Protein AF-0000000069713353 (afdb_homodimer)

Organism: Shewanella oneidensis (strain ATCC 700550 / JCM 31522 / CIP 106686 / LMG 19005 / NCIMB 14063 / MR-1) (NCBI:txid211586)

Sequence (944 aa):
MNNKVLMHQNKLRTLKLSVIAISIALLSGCGALMRSDFEPPALQVPEQWQHTAVNSQVSLDPWWQKFNQPELNQLISQVLSSNNDLTIATLTLQKARLQAGLARDELYPQLSSNNAASVNKPLEGGSSSKAYKANLSVSYEVDLWGKVSANIDQAQWTALASVEDRESTAHSLVATTASLYWQIGYLHQRIELSNKSIEYSRQTLALTERQYASGAVTELNVLESLRSLAGQEAAHSQLLQQLVEAENALAILLNRAPGQVAVEIKQLPDSAVPEIGVGIPADLIGRRPDVKAALYQLRSALASKNATYASYFPSLSLTGSVGESTSELKELLRNPVGSLGAGLMLPFLQWNQMQINNDLADIDYQTAIVNYRKTLYSAFEDVDNAISAKQQYAYQGEKLEQQFSAAAQAEAIYESQYRHGAIGIQNWIDAQENRRSAEAALLENRYNQLTAQATLYQALGGSDIAPLLADNMNNKVLMHQNKLRTLKLSVIAISIALLSGCGALMRSDFEPPALQVPEQWQHTAVNSQVSLDPWWQKFNQPELNQLISQVLSSNNDLTIATLTLQKARLQAGLARDELYPQLSSNNAASVNKPLEGGSSSKAYKANLSVSYEVDLWGKVSANIDQAQWTALASVEDRESTAHSLVATTASLYWQIGYLHQRIELSNKSIEYSRQTLALTERQYASGAVTELNVLESLRSLAGQEAAHSQLLQQLVEAENALAILLNRAPGQVAVEIKQLPDSAVPEIGVGIPADLIGRRPDVKAALYQLRSALASKNATYASYFPSLSLTGSVGESTSELKELLRNPVGSLGAGLMLPFLQWNQMQINNDLADIDYQTAIVNYRKTLYSAFEDVDNAISAKQQYAYQGEKLEQQFSAAAQAEAIYESQYRHGAIGIQNWIDAQENRRSAEAALLENRYNQLTAQATLYQALGGSDIAPLLADN

Nearest PDB structures (foldseek):
  5iuy-assembly1_A  TM=9.182E-01  e=2.266E-26  Pseudomonas aeruginosa PAO1
  5azs-assembly1_C  TM=8.635E-01  e=2.393E-25  Pseudomonas aeruginosa PAO1
  4mt4-assembly1_C  TM=9.139E-01  e=6.151E-24  Campylobacter jejuni
  1yc9-assembly1_A-3  TM=9.192E-01  e=1.170E-21  Vibrio cholerae
  1ek9-assembly1_A  TM=8.855E-01  e=1.606E-16  Escherichia coli

InterPro domains:
  IPR003423 Outer membrane efflux protein [PF02321] (75-255)
  IPR003423 Outer membrane efflux protein [PF02321] (283-462)
  IPR010131 Multidrug resistance outer membrane protein MdtP/Nodulation protein T-like [PTHR30203] (15-462)
  IPR010131 Multidrug resistance outer membrane protein MdtP/Nodulation protein T-like [TIGR01845] (22-462)

Secondary structure (DSSP, 8-state):
-HHHHHHHHHHHHHHHHHHHHHHHHHHHHHHHHTSPPP-PPP----GGGTS----TT---SSGGGGG--HHHHHHHHHHHHH-HHHHHHHHHHHHHHHHHHHHHHTTS-EEEEEEEEEEE--TTS---EEEEEEEEEEEEEE-SSSHHHHHHHHHHHHHHHHHHHHHHHHHHHHHHHHHHHHHHHHHHHHHHHHHHHHHHHHHHHHHHHHHHHTTSS-HHHHHHHHHHHHHHHHHHHHHHHHHHHHHHHHHHHTT--TT-------S---SPPPP-----GGGHHHH-HHHHHHHHHHHHHHHHHHHHHHTTS-EEEEEEEEEEEES-GGGTTTS-EEEEEEEEE-GGGSHHHHHHHHHHHHHHHHHHHHHHHHHHHHHHHHHHHHHHHHHHHHHHHHHHHHHHHHHHHHHHHHHHHHHTTSS-HHHHHHHHHHHHHHHHHHHHHHHHHHHHHHHHHHHH--S--SPPP---/-HHHHHHHHHHHHHHHHHHHHHHHHHHHTHHHHTSPPP-PPP----HHHHS----TT---SSGGGGG--HHHHHHHHHHHHH-HHHHHHHHHHHHHHHHHHHHHHTTS-EEEEEEEEEEEEETTS---EEEEEEEEEEEEEE-SSSHHHHHHHHHHHHHHHHHHHHHHHHHHHHHHHHHHHHHHHHHHHHHHHHHHHHHHHHHHHHHHHHHHHTTSS-HHHHHHHHHHHHHHHHHHHHHHHHHHHHHHHHHHHTT--TT-------S---SPPPP-----GGGHHHH-HHHHHHHHHHHHHHHHHHHHHHTTS-EEEEEEEEEEEES-GGGTTTS-EEEEEEEEE-GGGSHHHHHHHHHHHHHHHHHHHHHHHHHHHHHHHHHHHHHHHHHHHHHHHHHHHHHHHHHHHHHHHHHHHHHTTSS-HHHHHHHHHHHHHHHHHHHHHHHHHHHHHHHHHHHH--S--SPPP---

pLDDT: mean 88.84, std 13.4, range [37.06, 98.69]

Solvent-accessible surface area (backbone atoms only — not comparable to full-atom values): 47772 Å² total; per-residue (Å²): 120,67,66,62,54,55,51,51,53,51,50,51,52,51,46,50,52,46,46,50,50,46,51,49,51,56,40,38,57,47,9,68,69,59,54,76,80,88,70,83,76,93,72,81,69,52,67,78,30,63,66,30,63,46,58,79,70,71,63,48,76,68,60,74,63,75,70,72,41,69,67,59,54,52,48,42,53,48,29,69,73,44,20,58,68,54,49,52,34,49,52,50,28,51,50,33,48,51,51,23,49,55,40,51,52,60,79,46,68,44,78,48,74,54,73,49,78,48,77,47,65,53,86,91,60,70,75,68,47,48,42,34,35,44,36,42,34,38,39,32,63,58,58,40,48,27,27,56,58,20,45,25,48,18,31,45,27,45,22,52,16,31,52,23,46,30,35,35,47,36,47,52,48,47,35,52,47,53,40,49,54,46,47,43,6,44,41,41,38,49,47,51,53,46,50,54,51,48,54,53,34,49,51,51,30,52,50,35,45,52,34,34,74,70,64,74,47,57,68,64,48,35,51,53,32,48,52,52,38,52,54,50,53,57,54,46,52,54,50,54,51,51,42,53,53,47,50,35,51,50,12,48,47,47,60,42,59,72,87,72,62,84,80,84,61,52,49,64,79,87,66,77,78,78,84,70,83,76,36,35,61,60,56,34,61,82,23,21,31,59,41,39,17,33,49,26,43,32,52,16,31,48,23,46,31,37,18,55,57,31,60,38,43,71,43,42,34,39,36,37,34,42,29,33,76,34,66,44,74,89,55,58,72,71,66,29,32,35,35,43,34,39,36,42,36,43,51,48,59,35,47,70,62,50,53,46,52,44,50,46,33,48,48,52,30,53,48,31,50,49,54,31,50,52,46,46,37,51,43,46,34,45,36,54,46,26,53,44,43,45,53,35,39,55,54,26,46,57,25,30,51,50,18,24,53,25,26,46,54,35,30,55,52,38,48,53,35,36,77,70,66,72,46,61,62,65,60,36,52,52,30,50,50,50,24,51,53,29,48,51,51,39,52,50,38,53,50,49,44,54,39,31,49,38,48,32,49,51,44,51,36,53,72,88,70,52,70,82,76,79,82,123,118,68,67,61,52,54,51,52,52,49,49,49,53,50,48,51,51,46,48,51,50,47,51,50,51,59,41,42,60,50,10,67,70,60,54,77,80,89,69,81,76,90,72,92,66,57,66,80,33,64,67,32,65,41,60,80,71,70,66,50,74,68,59,73,63,75,71,72,42,69,68,59,52,52,50,46,54,48,29,68,72,44,19,58,68,54,50,48,33,48,49,50,27,53,44,32,47,45,50,22,50,54,40,50,52,60,78,46,68,45,46,44,42,53,30,37,40,35,38,38,33,43,71,86,60,72,75,67,47,50,42,35,37,44,36,42,34,37,39,32,64,58,56,41,50,26,27,56,58,20,46,25,48,18,32,45,26,44,21,53,16,32,51,22,46,32,36,36,47,38,44,51,48,46,35,50,48,53,40,50,52,45,47,44,6,44,42,42,38,50,49,50,54,45,50,52,50,49,54,52,35,50,51,51,31,52,50,34,47,52,35,34,75,72,63,74,47,56,69,56,49,34,27,52,32,47,21,53,41,23,49,48,56,28,54,45,37,55,48,53,43,51,43,53,46,48,51,29,54,51,12,49,47,48,60,36,34,57,88,71,61,85,78,82,61,53,49,64,78,85,67,78,76,78,85,68,83,79,37,28,62,63,56,32,62,82,22,21,30,61,40,42,17,34,50,26,43,30,52,15,31,48,22,46,30,38,16,54,56,31,60,36,42,72,43,44,34,42,37,38,36,44,28,32,74,35,66,45,72,88,53,58,72,72,71,56,46,78,46,78,48,76,46,81,45,64,51,45,77,45,47,70,61,49,53,53,51,44,49,50,31,47,50,50,30,52,50,31,50,52,50,30,50,52,46,46,53,49,44,51,48,45,35,51,52,24,51,52,46,42,54,50,40,53,54,46,46,57,53,31,48,53,48,24,52,52,27,47,55,51,26,54,52,38,46,54,34,34,76,69,66,73,47,60,62,65,59,33,54,50,28,50,51,49,23,52,52,30,47,51,50,37,54,50,39,53,51,48,42,54,40,30,49,37,49,31,49,50,42,50,36,54,74,88,70,54,70,81,76,79,81,124

Foldseek 3Di:
DVVVVVVVVVVVVVVVVVVVVVVLVVLQVQQVVLADDDDADDADDDPVQVPQPQPPPVVCVVVVCVLVDVLLVVLLVLLLVAFPVLVVLVVVLVVLVVVLVVLVCLQDKDKDKDWDKDWDDDPVDDDIFIKTKTKIKIKHWDCRNCLSVLSSLLSVLLSVLSVLVSLLVSLVLSLVSLLLLQVLQLLLVLLVLLVVLLVVLVVQLVVVVVCVVVVNDDCVSNVVSVVLNVVSVVVSVVSVVVNQVSQQVSCNSSVHHRPPDDDDRNHHDPDDDDDRPCRHQPCLCVFRSNLVSLVSNLSSLSSVLSSLLSVQAKIKMKMKMKADMDRDPVCGPVDIDIDIDMDIDHNCVVVVVSVVSSVVSVVSSVVSSVVSNVVSVVLNVLQVVLVVQLVVLVVVLVVLVVQLVVLVVLLVVVVVCVVVVNDDSVSNSVSSVSNSVSVSVNSVSSSSNSSSSSSNDSSSGHDRDNDDDDDD/DVVVVVVVVVVVVVVVVVVVVVVLVVLQVQQVVLADDDDADDDDDDPVQVPQPQPPPVPCVVVVCVLVDVLLVVLLVLLLVAFPVLVVLVVVLVVLVVVLVVLVCLQDKDKDKDWDKDWDDDPVDDDIFIKTKIKIKIKHWRCRNCLSVLSSLLSVLLSVLSVLVSLLVSLVLSLVSLLLLQVLQLLLVLLVLLVVLLVVLVVQLVVVVVCVVVVNDHCVSNVVSVVLNVVSVVVSVVSVVVNQVSQQVSQNSSVHGRPPDDDDRNHHDPDDDDDRPPGHLPCLCVFRSNLVSLVSNLSSLSSVLSSLLSVQAKIKMKMKMKADMDRDPVCGPVDIDIDIDMDIDHNCVVVVVSVVSSVVSVVSSVVSSVVSNVVSVVLVVLLVVLVVQLVVLVVVLVVLVVQLVVLVVLLVVVVVCVVVVNDDSVSNSVSSVSNSVSVSVNSVSSSSNSSSSSSNDSSSGHDRDNDDDDPD

Structure (mmCIF, N/CA/C/O backbone):
data_AF-0000000069713353-model_v1
#
loop_
_entity.id
_entity.type
_entity.pdbx_description
1 polymer 'ABC-type macrolide export system secretin component MacC'
#
loop_
_atom_site.group_PDB
_atom_site.id
_atom_site.type_symbol
_atom_site.label_atom_id
_atom_site.label_alt_id
_atom_site.label_comp_id
_atom_site.label_asym_id
_atom_site.label_entity_id
_atom_site.label_seq_id
_atom_site.pdbx_PDB_ins_code
_atom_site.Cartn_x
_atom_site.Cartn_y
_atom_site.Cartn_z
_atom_site.occupancy
_atom_site.B_iso_or_equiv
_atom_site.auth_seq_id
_atom_site.auth_comp_id
_atom_site.auth_asym_id
_atom_site.auth_atom_id
_atom_site.pdbx_PDB_model_num
ATOM 1 N N . MET A 1 1 ? -44.5 64.188 31.109 1 37.06 1 MET A N 1
ATOM 2 C CA . MET A 1 1 ? -43.75 64.312 29.875 1 37.06 1 MET A CA 1
ATOM 3 C C . MET A 1 1 ? -42.469 63.469 29.922 1 37.06 1 MET A C 1
ATOM 5 O O . MET A 1 1 ? -41.75 63.344 28.922 1 37.06 1 MET A O 1
ATOM 9 N N . ASN A 1 2 ? -42.094 63.125 31.172 1 50.06 2 ASN A N 1
ATOM 10 C CA . ASN A 1 2 ? -40.844 62.438 31.422 1 50.06 2 ASN A CA 1
ATOM 11 C C . ASN A 1 2 ? -40.938 60.938 31.062 1 50.06 2 ASN A C 1
ATOM 13 O O . ASN A 1 2 ? -39.938 60.281 30.812 1 50.06 2 ASN A O 1
ATOM 17 N N . ASN A 1 3 ? -42.188 60.406 31.141 1 52.91 3 ASN A N 1
ATOM 18 C CA . ASN A 1 3 ? -42.344 58.969 30.891 1 52.91 3 ASN A CA 1
ATOM 19 C C . ASN A 1 3 ? -42.188 58.656 29.406 1 52.91 3 ASN A C 1
ATOM 21 O O . ASN A 1 3 ? -41.938 57.5 29.047 1 52.91 3 ASN A O 1
ATOM 25 N N . LYS A 1 4 ? -42.625 59.625 28.562 1 57.72 4 LYS A N 1
ATOM 26 C CA . LYS A 1 4 ? -42.562 59.375 27.125 1 57.72 4 LYS A CA 1
ATOM 27 C C . LYS A 1 4 ? -41.125 59.406 26.625 1 57.72 4 LYS A C 1
ATOM 29 O O . LYS A 1 4 ? -40.781 58.719 25.656 1 57.72 4 LYS A O 1
ATOM 34 N N . VAL A 1 5 ? -40.188 60.125 27.328 1 56.19 5 VAL A N 1
ATOM 35 C CA . VAL A 1 5 ? -38.781 60.188 26.891 1 56.19 5 VAL A CA 1
ATOM 36 C C . VAL A 1 5 ? -38.062 58.906 27.25 1 56.19 5 VAL A C 1
ATOM 38 O O . VAL A 1 5 ? -37.281 58.375 26.469 1 56.19 5 VAL A O 1
ATOM 41 N N . LEU A 1 6 ? -38.469 58.281 28.422 1 57.31 6 LEU A N 1
ATOM 42 C CA . LEU A 1 6 ? -37.844 57.031 28.844 1 57.31 6 LEU A CA 1
ATOM 43 C C . LEU A 1 6 ? -38.25 55.875 27.938 1 57.31 6 LEU A C 1
ATOM 45 O O . LEU A 1 6 ? -37.469 55 27.625 1 57.31 6 LEU A O 1
ATOM 49 N N . MET A 1 7 ? -39.5 56 27.469 1 57.09 7 MET A N 1
ATOM 50 C CA . MET A 1 7 ? -40 54.938 26.609 1 57.09 7 MET A CA 1
ATOM 51 C C . MET A 1 7 ? -39.344 54.969 25.25 1 57.09 7 MET A C 1
ATOM 53 O O . MET A 1 7 ? -39.062 53.938 24.641 1 57.09 7 MET A O 1
ATOM 57 N N . HIS A 1 8 ? -39.094 56.188 24.766 1 58.06 8 HIS A N 1
ATOM 58 C CA . HIS A 1 8 ? -38.469 56.344 23.453 1 58.06 8 HIS A CA 1
ATOM 59 C C . HIS A 1 8 ? -37 55.906 23.484 1 58.06 8 HIS A C 1
ATOM 61 O O . HIS A 1 8 ? -36.531 55.281 22.547 1 58.06 8 HIS A O 1
ATOM 67 N N . GLN A 1 9 ? -36.312 56.156 24.562 1 58.19 9 GLN A N 1
ATOM 68 C CA . GLN A 1 9 ? -34.906 55.75 24.703 1 58.19 9 GLN A CA 1
ATOM 69 C C . GLN A 1 9 ? -34.781 54.25 24.828 1 58.19 9 GLN A C 1
ATOM 71 O O . GLN A 1 9 ? -33.875 53.625 24.297 1 58.19 9 GLN A O 1
ATOM 76 N N . ASN A 1 10 ? -35.75 53.656 25.516 1 57.88 10 ASN A N 1
ATOM 77 C CA . ASN A 1 10 ? -35.75 52.188 25.641 1 57.88 10 ASN A CA 1
ATOM 78 C C . ASN A 1 10 ? -36.031 51.531 24.297 1 57.88 10 ASN A C 1
ATOM 80 O O . ASN A 1 10 ? -35.438 50.469 24 1 57.88 10 ASN A O 1
ATOM 84 N N . LYS A 1 11 ? -36.875 52.094 23.516 1 62.47 11 LYS A N 1
ATOM 85 C CA . LYS A 1 11 ? -37.219 51.562 22.188 1 62.47 11 LYS A CA 1
ATOM 86 C C . LYS A 1 11 ? -36.031 51.688 21.234 1 62.47 11 LYS A C 1
ATOM 88 O O . LYS A 1 11 ? -35.781 50.781 20.453 1 62.47 11 LYS A O 1
ATOM 93 N N . LEU A 1 12 ? -35.312 52.719 21.328 1 58.91 12 LEU A N 1
ATOM 94 C CA . LEU A 1 12 ? -34.125 52.906 20.484 1 58.91 12 LEU A CA 1
ATOM 95 C C . LEU A 1 12 ? -33 51.938 20.891 1 58.91 12 LEU A C 1
ATOM 97 O O . LEU A 1 12 ? -32.312 51.406 20.031 1 58.91 12 LEU A O 1
ATOM 101 N N . ARG A 1 13 ? -32.875 51.719 22.188 1 62.03 13 ARG A N 1
ATOM 102 C CA . ARG A 1 13 ? -31.875 50.75 22.688 1 62.03 13 ARG A CA 1
ATOM 103 C C . ARG A 1 13 ? -32.219 49.344 22.266 1 62.03 13 ARG A C 1
ATOM 105 O O . ARG A 1 13 ? -31.328 48.562 21.875 1 62.03 13 ARG A O 1
ATOM 112 N N . THR A 1 14 ? -33.469 49.094 22.391 1 64.5 14 THR A N 1
ATOM 113 C CA . THR A 1 14 ? -33.906 47.781 21.953 1 64.5 14 THR A CA 1
ATOM 114 C C . THR A 1 14 ? -33.781 47.625 20.438 1 64.5 14 THR A C 1
ATOM 116 O O . THR A 1 14 ? -33.406 46.531 19.953 1 64.5 14 THR A O 1
ATOM 119 N N . LEU A 1 15 ? -33.969 48.656 19.75 1 61.69 15 LEU A N 1
ATOM 120 C CA . LEU A 1 15 ? -33.812 48.625 18.297 1 61.69 15 LEU A CA 1
ATOM 121 C C . LEU A 1 15 ? -32.344 48.438 17.906 1 61.69 15 LEU A C 1
ATOM 123 O O . LEU A 1 15 ? -32.031 47.688 17 1 61.69 15 LEU A O 1
ATOM 127 N N . LYS A 1 16 ? -31.484 49.094 18.578 1 61.59 16 LYS A N 1
ATOM 128 C CA . LYS A 1 16 ? -30.047 48.969 18.297 1 61.59 16 LYS A CA 1
ATOM 129 C C . LYS A 1 16 ? -29.547 47.562 18.625 1 61.59 16 LYS A C 1
ATOM 131 O O . LYS A 1 16 ? -28.766 47 17.859 1 61.59 16 LYS A O 1
ATOM 136 N N . LEU A 1 17 ? -30.031 47.094 19.734 1 61.72 17 LEU A N 1
ATOM 137 C CA . LEU A 1 17 ? -29.656 45.719 20.062 1 61.72 17 LEU A CA 1
ATOM 138 C C . LEU A 1 17 ? -30.234 44.75 19.047 1 61.72 17 LEU A C 1
ATOM 140 O O . LEU A 1 17 ? -29.578 43.781 18.672 1 61.72 17 LEU A O 1
ATOM 144 N N . SER A 1 18 ? -31.391 45.062 18.625 1 62.88 18 SER A N 1
ATOM 145 C CA . SER A 1 18 ? -32.031 44.25 17.609 1 62.88 18 SER A CA 1
ATOM 146 C C . SER A 1 18 ? -31.266 44.344 16.281 1 62.88 18 SER A C 1
ATOM 148 O O . SER A 1 18 ? -31.109 43.344 15.57 1 62.88 18 SER A O 1
ATOM 150 N N . VAL A 1 19 ? -30.766 45.469 15.953 1 60.88 19 VAL A N 1
ATOM 151 C CA . VAL A 1 19 ? -30.031 45.656 14.711 1 60.88 19 VAL A CA 1
ATOM 152 C C . VAL A 1 19 ? -28.703 44.906 14.797 1 60.88 19 VAL A C 1
ATOM 154 O O . VAL A 1 19 ? -28.266 44.281 13.828 1 60.88 19 VAL A O 1
ATOM 157 N N . ILE A 1 20 ? -28.078 45.031 15.914 1 58.59 20 ILE A N 1
ATOM 158 C CA . ILE A 1 20 ? -26.828 44.312 16.109 1 58.59 20 ILE A CA 1
ATOM 159 C C . ILE A 1 20 ? -27.078 42.812 16.031 1 58.59 20 ILE A C 1
ATOM 161 O O . ILE A 1 20 ? -26.344 42.094 15.375 1 58.59 20 ILE A O 1
ATOM 165 N N . ALA A 1 21 ? -28.109 42.469 16.703 1 59.22 21 ALA A N 1
ATOM 166 C CA . ALA A 1 21 ? -28.484 41.062 16.672 1 59.22 21 ALA A CA 1
ATOM 167 C C . ALA A 1 21 ? -28.828 40.625 15.25 1 59.22 21 ALA A C 1
ATOM 169 O O . ALA A 1 21 ? -28.438 39.562 14.805 1 59.22 21 ALA A O 1
ATOM 170 N N . ILE A 1 22 ? -29.562 41.438 14.547 1 60.12 22 ILE A N 1
ATOM 171 C CA . ILE A 1 22 ? -29.938 41.125 13.172 1 60.12 22 ILE A CA 1
ATOM 172 C C . ILE A 1 22 ? -28.703 41.156 12.281 1 60.12 22 ILE A C 1
ATOM 174 O O . ILE A 1 22 ? -28.547 40.312 11.391 1 60.12 22 ILE A O 1
ATOM 178 N N . SER A 1 23 ? -27.859 42.094 12.5 1 57.59 23 SER A N 1
ATOM 179 C CA . SER A 1 23 ? -26.625 42.156 11.711 1 57.59 23 SER A CA 1
ATOM 180 C C . SER A 1 23 ? -25.75 40.938 11.945 1 57.59 23 SER A C 1
ATOM 182 O O . SER A 1 23 ? -25.172 40.406 11.008 1 57.59 23 SER A O 1
ATOM 184 N N . ILE A 1 24 ? -25.734 40.594 13.156 1 57 24 ILE A N 1
ATOM 185 C CA . ILE A 1 24 ? -25 39.375 13.477 1 57 24 ILE A CA 1
ATOM 186 C C . ILE A 1 24 ? -25.703 38.188 12.844 1 57 24 ILE A C 1
ATOM 188 O O . ILE A 1 24 ? -25.047 37.312 12.281 1 57 24 ILE A O 1
ATOM 192 N N . ALA A 1 25 ? -26.938 38.156 13.008 1 57.41 25 ALA A N 1
ATOM 193 C CA . ALA A 1 25 ? -27.719 37.094 12.406 1 57.41 25 ALA A CA 1
ATOM 194 C C . ALA A 1 25 ? -27.578 37.062 10.891 1 57.41 25 ALA A C 1
ATOM 196 O O . ALA A 1 25 ? -27.5 36 10.266 1 57.41 25 ALA A O 1
ATOM 197 N N . LEU A 1 26 ? -27.578 38.188 10.273 1 56 26 LEU A N 1
ATOM 198 C CA . LEU A 1 26 ? -27.406 38.281 8.828 1 56 26 LEU A CA 1
ATOM 199 C C . LEU A 1 26 ? -26.016 37.844 8.414 1 56 26 LEU A C 1
ATOM 201 O O . LEU A 1 26 ? -25.828 37.25 7.344 1 56 26 LEU A O 1
ATOM 205 N N . LEU A 1 27 ? -25.125 38.094 9.242 1 54.12 27 LEU A N 1
ATOM 206 C CA . LEU A 1 27 ? -23.75 37.656 8.953 1 54.12 27 LEU A CA 1
ATOM 207 C C . LEU A 1 27 ? -23.594 36.156 9.156 1 54.12 27 LEU A C 1
ATOM 209 O O . LEU A 1 27 ? -22.766 35.531 8.5 1 54.12 27 LEU A O 1
ATOM 213 N N . SER A 1 28 ? -24.297 35.719 10.117 1 53.94 28 SER A N 1
ATOM 214 C CA . SER A 1 28 ? -24.234 34.281 10.336 1 53.94 28 SER A CA 1
ATOM 215 C C . SER A 1 28 ? -24.734 33.5 9.117 1 53.94 28 SER A C 1
ATOM 217 O O . SER A 1 28 ? -24.328 32.375 8.883 1 53.94 28 SER A O 1
ATOM 219 N N . GLY A 1 29 ? -25.703 34.031 8.422 1 54.53 29 GLY A N 1
ATOM 220 C CA . GLY A 1 29 ? -26.172 33.406 7.199 1 54.53 29 GLY A CA 1
ATOM 221 C C . GLY A 1 29 ? -25.109 33.312 6.125 1 54.53 29 GLY A C 1
ATOM 222 O O . GLY A 1 29 ? -25.219 32.531 5.195 1 54.53 29 GLY A O 1
ATOM 223 N N . CYS A 1 30 ? -24.141 34.062 6.168 1 54.41 30 CYS A N 1
ATOM 224 C CA . CYS A 1 30 ? -23.094 34.125 5.148 1 54.41 30 CYS A CA 1
ATOM 225 C C . CYS A 1 30 ? -22.188 32.906 5.23 1 54.41 30 CYS A C 1
ATOM 227 O O . CYS A 1 30 ? -21.641 32.438 4.215 1 54.41 30 CYS A O 1
ATOM 229 N N . GLY A 1 31 ? -22.094 32.406 6.43 1 56.69 31 GLY A N 1
ATOM 230 C CA . GLY A 1 31 ? -21.219 31.25 6.586 1 56.69 31 GLY A CA 1
ATOM 231 C C . GLY A 1 31 ? -21.656 30.047 5.77 1 56.69 31 GLY A C 1
ATOM 232 O O . GLY A 1 31 ? -20.812 29.297 5.262 1 56.69 31 GLY A O 1
ATOM 233 N N . ALA A 1 32 ? -22.953 29.875 5.688 1 58.19 32 ALA A N 1
ATOM 234 C CA . ALA A 1 32 ? -23.453 28.75 4.914 1 58.19 32 ALA A CA 1
ATOM 235 C C . ALA A 1 32 ? -23.141 28.906 3.432 1 58.19 32 ALA A C 1
ATOM 237 O O . ALA A 1 32 ? -22.984 27.922 2.715 1 58.19 32 ALA A O 1
ATOM 238 N N . LEU A 1 33 ? -22.891 30.141 3.059 1 58.81 33 LEU A N 1
ATOM 239 C CA . LEU A 1 33 ? -22.641 30.422 1.646 1 58.81 33 LEU A CA 1
ATOM 240 C C . LEU A 1 33 ? -21.188 30.172 1.281 1 58.81 33 LEU A C 1
ATOM 242 O O . LEU A 1 33 ? -20.844 30.062 0.101 1 58.81 33 LEU A O 1
ATOM 246 N N . MET A 1 34 ? -20.375 30 2.352 1 68.25 34 MET A N 1
ATOM 247 C CA . MET A 1 34 ? -18.953 29.859 2.051 1 68.25 34 MET A CA 1
ATOM 248 C C . MET A 1 34 ? -18.547 28.391 1.949 1 68.25 34 MET A C 1
ATOM 250 O O . MET A 1 34 ? -17.391 28.078 1.681 1 68.25 34 MET A O 1
ATOM 254 N N . ARG A 1 35 ? -19.5 27.547 2.111 1 74.75 35 ARG A N 1
ATOM 255 C CA . ARG A 1 35 ? -19.203 26.109 2.008 1 74.75 35 ARG A CA 1
ATOM 256 C C . ARG A 1 35 ? -19.422 25.609 0.585 1 74.75 35 ARG A C 1
ATOM 258 O O . ARG A 1 35 ? -20.406 25.984 -0.062 1 74.75 35 ARG A O 1
ATOM 265 N N . SER A 1 36 ? -18.391 24.938 0.126 1 81.31 36 SER A N 1
ATOM 266 C CA . SER A 1 36 ? -18.469 24.375 -1.219 1 81.31 36 SER A CA 1
ATOM 267 C C . SER A 1 36 ? -19.328 23.109 -1.235 1 81.31 36 SER A C 1
ATOM 269 O O . SER A 1 36 ? -19.281 22.312 -0.296 1 81.31 36 SER A O 1
ATOM 271 N N . ASP A 1 37 ? -20.172 23.031 -2.23 1 82.44 37 ASP A N 1
ATOM 272 C CA . ASP A 1 37 ? -20.922 21.797 -2.445 1 82.44 37 ASP A CA 1
ATOM 273 C C . ASP A 1 37 ? -20.016 20.688 -2.973 1 82.44 37 ASP A C 1
ATOM 275 O O . ASP A 1 37 ? -19.125 20.938 -3.787 1 82.44 37 ASP A O 1
ATOM 279 N N . PHE A 1 38 ? -20.25 19.609 -2.4 1 87.94 38 PHE A N 1
ATOM 280 C CA . PHE A 1 38 ? -19.453 18.484 -2.842 1 87.94 38 PHE A CA 1
ATOM 281 C C . PHE A 1 38 ? -19.953 17.938 -4.176 1 87.94 38 PHE A C 1
ATOM 283 O O . PHE A 1 38 ? -21.156 17.672 -4.324 1 87.94 38 PHE A O 1
ATOM 290 N N . GLU A 1 39 ? -19.047 17.844 -5.199 1 83.38 39 GLU A N 1
ATOM 291 C CA . GLU A 1 39 ? -19.297 17.172 -6.465 1 83.38 39 GLU A CA 1
ATOM 292 C C . GLU A 1 39 ? -18.359 15.969 -6.641 1 83.38 39 GLU A C 1
ATOM 294 O O . GLU A 1 39 ? -17.141 16.125 -6.578 1 83.38 39 GLU A O 1
ATOM 299 N N . PRO A 1 40 ? -19 14.82 -6.84 1 79.38 40 PRO A N 1
ATOM 300 C CA . PRO A 1 40 ? -18.109 13.672 -7.047 1 79.38 40 PRO A CA 1
ATOM 301 C C . PRO A 1 40 ? -17.234 13.82 -8.281 1 79.38 40 PRO A C 1
ATOM 303 O O . PRO A 1 40 ? -17.672 14.367 -9.297 1 79.38 40 PRO A O 1
ATOM 306 N N . PRO A 1 41 ? -16.016 13.461 -8.125 1 82.06 41 PRO A N 1
ATOM 307 C CA . PRO A 1 41 ? -15.109 13.594 -9.273 1 82.06 41 PRO A CA 1
ATOM 308 C C . PRO A 1 41 ? -15.562 12.766 -10.477 1 82.06 41 PRO A C 1
ATOM 310 O O . PRO A 1 41 ? -16.203 11.727 -10.312 1 82.06 41 PRO A O 1
ATOM 313 N N . ALA A 1 42 ? -15.297 13.289 -11.695 1 74.69 42 ALA A N 1
ATOM 314 C CA . ALA A 1 42 ? -15.633 12.594 -12.938 1 74.69 42 ALA A CA 1
ATOM 315 C C . ALA A 1 42 ? -14.82 11.312 -13.086 1 74.69 42 ALA A C 1
ATOM 317 O O . ALA A 1 42 ? -13.602 11.32 -12.922 1 74.69 42 ALA A O 1
ATOM 318 N N . LEU A 1 43 ? -15.57 10.188 -13.172 1 73.56 43 LEU A N 1
ATOM 319 C CA . LEU A 1 43 ? -14.914 8.891 -13.336 1 73.56 43 LEU A CA 1
ATOM 320 C C . LEU A 1 43 ? -15.195 8.312 -14.719 1 73.56 43 LEU A C 1
ATOM 322 O O . LEU A 1 43 ? -16.297 8.484 -15.258 1 73.56 43 LEU A O 1
ATOM 326 N N . GLN A 1 44 ? -14.172 7.902 -15.398 1 71.69 44 GLN A N 1
ATOM 327 C CA . GLN A 1 44 ? -14.359 7.156 -16.641 1 71.69 44 GLN A CA 1
ATOM 328 C C . GLN A 1 44 ? -14.617 5.68 -16.344 1 71.69 44 GLN A C 1
ATOM 330 O O . GLN A 1 44 ? -13.688 4.914 -16.094 1 71.69 44 GLN A O 1
ATOM 335 N N . VAL A 1 45 ? -15.883 5.363 -16.234 1 69.62 45 VAL A N 1
ATOM 336 C CA . VAL A 1 45 ? -16.266 3.971 -16.016 1 69.62 45 VAL A CA 1
ATOM 337 C C . VAL A 1 45 ? -16.672 3.33 -17.344 1 69.62 45 VAL A C 1
ATOM 339 O O . VAL A 1 45 ? -17.469 3.891 -18.094 1 69.62 45 VAL A O 1
ATOM 342 N N . PRO A 1 46 ? -15.945 2.287 -17.656 1 67.25 46 PRO A N 1
ATOM 343 C CA . PRO A 1 46 ? -16.328 1.626 -18.906 1 67.25 46 PRO A CA 1
ATOM 344 C C . PRO A 1 46 ? -17.812 1.28 -18.953 1 67.25 46 PRO A C 1
ATOM 346 O O . PRO A 1 46 ? -18.422 0.995 -17.922 1 67.25 46 PRO A O 1
ATOM 349 N N . GLU A 1 47 ? -18.344 1.323 -20.234 1 62.56 47 GLU A N 1
ATOM 350 C CA . GLU A 1 47 ? -19.766 1.099 -20.484 1 62.56 47 GLU A CA 1
ATOM 351 C C . GLU A 1 47 ? -20.203 -0.277 -19.984 1 62.56 47 GLU A C 1
ATOM 353 O O . GLU A 1 47 ? -21.297 -0.433 -19.453 1 62.56 47 GLU A O 1
ATOM 358 N N . GLN A 1 48 ? -19.266 -1.192 -20.219 1 62.91 48 GLN A N 1
ATOM 359 C CA . GLN A 1 48 ? -19.594 -2.557 -19.828 1 62.91 48 GLN A CA 1
ATOM 360 C C . GLN A 1 48 ? -19.875 -2.646 -18.328 1 62.91 48 GLN A C 1
ATOM 362 O O . GLN A 1 48 ? -20.578 -3.553 -17.875 1 62.91 48 GLN A O 1
ATOM 367 N N . TRP A 1 49 ? -19.406 -1.702 -17.656 1 63.34 49 TRP A N 1
ATOM 368 C CA . TRP A 1 49 ? -19.578 -1.724 -16.203 1 63.34 49 TRP A CA 1
ATOM 369 C C . TRP A 1 49 ? -20.75 -0.846 -15.789 1 63.34 49 TRP A C 1
ATOM 371 O O . TRP A 1 49 ? -21.141 -0.826 -14.617 1 63.34 49 TRP A O 1
ATOM 381 N N . GLN A 1 50 ? -21.234 0.106 -16.688 1 56.53 50 GLN A N 1
ATOM 382 C CA . GLN A 1 50 ? -22.281 1.057 -16.375 1 56.53 50 GLN A CA 1
ATOM 383 C C . GLN A 1 50 ? -23.656 0.374 -16.359 1 56.53 50 GLN A C 1
ATOM 385 O O . GLN A 1 50 ? -24.547 0.792 -15.625 1 56.53 50 GLN A O 1
ATOM 390 N N . HIS A 1 51 ? -23.906 -0.52 -17.312 1 48.31 51 HIS A N 1
ATOM 391 C CA . HIS A 1 51 ? -25.266 -1.014 -17.531 1 48.31 51 HIS A CA 1
ATOM 392 C C . HIS A 1 51 ? -25.5 -2.314 -16.766 1 48.31 51 HIS A C 1
ATOM 394 O O . HIS A 1 51 ? -26.609 -2.857 -16.797 1 48.31 51 HIS A O 1
ATOM 400 N N . THR A 1 52 ? -24.688 -2.818 -16.328 1 41.53 52 THR A N 1
ATOM 401 C CA . THR A 1 52 ? -25.094 -4.082 -15.727 1 41.53 52 THR A CA 1
ATOM 402 C C . THR A 1 52 ? -25.531 -3.877 -14.281 1 41.53 52 THR A C 1
ATOM 404 O O . THR A 1 52 ? -24.703 -3.527 -13.422 1 41.53 52 THR A O 1
ATOM 407 N N . ALA A 1 53 ? -26.859 -3.467 -14.227 1 43.12 53 ALA A N 1
ATOM 408 C CA . ALA A 1 53 ? -27.453 -3.373 -12.891 1 43.12 53 ALA A CA 1
ATOM 409 C C . ALA A 1 53 ? -27.312 -4.695 -12.141 1 43.12 53 ALA A C 1
ATOM 411 O O . ALA A 1 53 ? -27.594 -5.762 -12.688 1 43.12 53 ALA A O 1
ATOM 412 N N . VAL A 1 54 ? -26.453 -4.688 -11.062 1 44.25 54 VAL A N 1
ATOM 413 C CA . VAL A 1 54 ? -26.562 -5.832 -10.164 1 44.25 54 VAL A CA 1
ATOM 414 C C . VAL A 1 54 ? -28.031 -6.137 -9.875 1 44.25 54 VAL A C 1
ATOM 416 O O . VAL A 1 54 ? -28.797 -5.234 -9.555 1 44.25 54 VAL A O 1
ATOM 419 N N . ASN A 1 55 ? -28.609 -7.066 -10.523 1 41.84 55 ASN A N 1
ATOM 420 C CA . ASN A 1 55 ? -29.891 -7.457 -9.961 1 41.84 55 ASN A CA 1
ATOM 421 C C . ASN A 1 55 ? -29.906 -7.355 -8.445 1 41.84 55 ASN A C 1
ATOM 423 O O . ASN A 1 55 ? -28.938 -7.746 -7.781 1 41.84 55 ASN A O 1
ATOM 427 N N . SER A 1 56 ? -30.547 -6.375 -7.941 1 44.06 56 SER A N 1
ATOM 428 C CA . SER A 1 56 ? -30.844 -6.238 -6.52 1 44.06 56 SER A CA 1
ATOM 429 C C . SER A 1 56 ? -30.828 -7.598 -5.82 1 44.06 56 SER A C 1
ATOM 431 O O . SER A 1 56 ? -30.875 -7.668 -4.594 1 44.06 56 SER A O 1
ATOM 433 N N . GLN A 1 57 ? -31.047 -8.625 -6.559 1 42.72 57 GLN A N 1
ATOM 434 C CA . GLN A 1 57 ? -31.266 -9.938 -5.969 1 42.72 57 GLN A CA 1
ATOM 435 C C . GLN A 1 57 ? -29.969 -10.508 -5.395 1 42.72 57 GLN A C 1
ATOM 437 O O . GLN A 1 57 ? -29.922 -11.664 -4.977 1 42.72 57 GLN A O 1
ATOM 442 N N . VAL A 1 58 ? -28.906 -9.922 -5.754 1 47.97 58 VAL A N 1
ATOM 443 C CA . VAL A 1 58 ? -27.844 -10.5 -4.938 1 47.97 58 VAL A CA 1
ATOM 444 C C . VAL A 1 58 ? -28.188 -10.336 -3.457 1 47.97 58 VAL A C 1
ATOM 446 O O . VAL A 1 58 ? -27.953 -9.266 -2.879 1 47.97 58 VAL A O 1
ATOM 449 N N . SER A 1 59 ? -29.406 -10.508 -3.018 1 50.72 59 SER A N 1
ATOM 450 C CA . SER A 1 59 ? -29.828 -10.656 -1.63 1 50.72 59 SER A CA 1
ATOM 451 C C . SER A 1 59 ? -28.781 -11.391 -0.806 1 50.72 59 SER A C 1
ATOM 453 O O . SER A 1 59 ? -29.094 -11.992 0.22 1 50.72 59 SER A O 1
ATOM 455 N N . LEU A 1 60 ? -27.672 -11.719 -1.28 1 54.34 60 LEU A N 1
ATOM 456 C CA . LEU A 1 60 ? -26.75 -12.719 -0.741 1 54.34 60 LEU A CA 1
ATOM 457 C C . LEU A 1 60 ? -26.203 -12.281 0.615 1 54.34 60 LEU A C 1
ATOM 459 O O . LEU A 1 60 ? -25.188 -12.789 1.074 1 54.34 60 LEU A O 1
ATOM 463 N N . ASP A 1 61 ? -26.781 -11.328 1.344 1 64.62 61 ASP A N 1
ATOM 464 C CA . ASP A 1 61 ? -26.109 -10.938 2.58 1 64.62 61 ASP A CA 1
ATOM 465 C C . ASP A 1 61 ? -26.719 -11.648 3.785 1 64.62 61 ASP A C 1
ATOM 467 O O . ASP A 1 61 ? -27.922 -11.547 4.035 1 64.62 61 ASP A O 1
ATOM 471 N N . PRO A 1 62 ? -25.875 -12.656 4.484 1 84.12 62 PRO A N 1
ATOM 472 C CA . PRO A 1 62 ? -24.438 -12.781 4.277 1 84.12 62 PRO A CA 1
ATOM 473 C C . PRO A 1 62 ? -24.062 -13.93 3.338 1 84.12 62 PRO A C 1
ATOM 475 O O . PRO A 1 62 ? -24.672 -15.008 3.412 1 84.12 62 PRO A O 1
ATOM 478 N N . TRP A 1 63 ? -23.219 -13.828 2.43 1 87.38 63 TRP A N 1
ATOM 479 C CA . TRP A 1 63 ? -22.922 -14.727 1.318 1 87.38 63 TRP A CA 1
ATOM 480 C C . TRP A 1 63 ? -22.438 -16.078 1.824 1 87.38 63 TRP A C 1
ATOM 482 O O . TRP A 1 63 ? -22.656 -17.109 1.177 1 87.38 63 TRP A O 1
ATOM 492 N N . TRP A 1 64 ? -21.734 -16.141 3.039 1 90.69 64 TRP A N 1
ATOM 493 C CA . TRP A 1 64 ? -21.109 -17.375 3.504 1 90.69 64 TRP A CA 1
ATOM 494 C C . TRP A 1 64 ? -22.172 -18.375 3.957 1 90.69 64 TRP A C 1
ATOM 496 O O . TRP A 1 64 ? -21.906 -19.578 4.043 1 90.69 64 TRP A O 1
ATOM 506 N N . GLN A 1 65 ? -23.375 -17.984 4.219 1 89 65 GLN A N 1
ATOM 507 C CA . GLN A 1 65 ? -24.469 -18.875 4.621 1 89 65 GLN A CA 1
ATOM 508 C C . GLN A 1 65 ? -24.969 -19.703 3.443 1 89 65 GLN A C 1
ATOM 510 O O . GLN A 1 65 ? -25.594 -20.75 3.633 1 89 65 GLN A O 1
ATOM 515 N N . LYS A 1 66 ? -24.656 -19.312 2.252 1 86.75 66 LYS A N 1
ATOM 516 C CA . LYS A 1 66 ? -25.109 -20.016 1.051 1 86.75 66 LYS A CA 1
ATOM 517 C C . LYS A 1 66 ? -24.344 -21.328 0.86 1 86.75 66 LYS A C 1
ATOM 519 O O . LYS A 1 66 ? -24.766 -22.172 0.077 1 86.75 66 LYS A O 1
ATOM 524 N N . PHE A 1 67 ? -23.25 -21.5 1.534 1 90.88 67 PHE A N 1
ATOM 525 C CA . PHE A 1 67 ? -22.469 -22.719 1.41 1 90.88 67 PHE A CA 1
ATOM 526 C C . PHE A 1 67 ? -23.031 -23.812 2.311 1 90.88 67 PHE A C 1
ATOM 528 O O . PHE A 1 67 ? -22.578 -24.969 2.246 1 90.88 67 PHE A O 1
ATOM 535 N N . ASN A 1 68 ? -23.984 -23.453 3.152 1 89 68 ASN A N 1
ATOM 536 C CA . ASN A 1 68 ? -24.688 -24.391 4.016 1 89 68 ASN A CA 1
ATOM 537 C C . ASN A 1 68 ? -23.719 -25.219 4.859 1 89 68 ASN A C 1
ATOM 539 O O . ASN A 1 68 ? -23.812 -26.453 4.887 1 89 68 ASN A O 1
ATOM 543 N N . GLN A 1 69 ? -22.797 -24.5 5.465 1 94 69 GLN A N 1
ATOM 544 C CA . GLN A 1 69 ? -21.844 -25.109 6.391 1 94 69 GLN A CA 1
ATOM 545 C C . GLN A 1 69 ? -21.922 -24.453 7.77 1 94 69 GLN A C 1
ATOM 547 O O . GLN A 1 69 ? -21.281 -23.422 8.023 1 94 69 GLN A O 1
ATOM 552 N N . PRO A 1 70 ? -22.656 -25.141 8.68 1 94.81 70 PRO A N 1
ATOM 553 C CA . PRO A 1 70 ? -22.922 -24.516 9.984 1 94.81 70 PRO A CA 1
ATOM 554 C C . PRO A 1 70 ? -21.641 -24.188 10.742 1 94.81 70 PRO A C 1
ATOM 556 O O . PRO A 1 70 ? -21.562 -23.156 11.406 1 94.81 70 PRO A O 1
ATOM 559 N N . GLU A 1 71 ? -20.688 -25.031 10.641 1 96.19 71 GLU A N 1
ATOM 560 C CA . GLU A 1 71 ? -19.422 -24.766 11.344 1 96.19 71 GLU A CA 1
ATOM 561 C C . GLU A 1 71 ? -18.75 -23.5 10.812 1 96.19 71 GLU A C 1
ATOM 563 O O . GLU A 1 71 ? -18.188 -22.734 11.594 1 96.19 71 GLU A O 1
ATOM 568 N N . LEU A 1 72 ? -18.781 -23.312 9.492 1 96.44 72 LEU A N 1
ATOM 569 C CA . LEU A 1 72 ? -18.219 -22.094 8.898 1 96.44 72 LEU A CA 1
ATOM 570 C C . LEU A 1 72 ? -18.938 -20.859 9.414 1 96.44 72 LEU A C 1
ATOM 572 O O . LEU A 1 72 ? -18.297 -19.875 9.773 1 96.44 72 LEU A O 1
ATOM 576 N N . ASN A 1 73 ? -20.266 -20.938 9.516 1 95.94 73 ASN A N 1
ATOM 577 C CA . ASN A 1 73 ? -21.062 -19.812 10.023 1 95.94 73 ASN A CA 1
ATOM 578 C C . ASN A 1 73 ? -20.672 -19.453 11.445 1 95.94 73 ASN A C 1
ATOM 580 O O . ASN A 1 73 ? -20.484 -18.266 11.766 1 95.94 73 ASN A O 1
ATOM 584 N N . GLN A 1 74 ? -20.516 -20.469 12.234 1 95.38 74 GLN A N 1
ATOM 585 C CA . GLN A 1 74 ? -20.156 -20.25 13.625 1 95.38 74 GLN A CA 1
ATOM 586 C C . GLN A 1 74 ? -18.75 -19.656 13.742 1 95.38 74 GLN A C 1
ATOM 588 O O . GLN A 1 74 ? -18.516 -18.75 14.547 1 95.38 74 GLN A O 1
ATOM 593 N N . LEU A 1 75 ? -17.859 -20.141 12.93 1 96.75 75 LEU A N 1
ATOM 594 C CA . LEU A 1 75 ? -16.484 -19.672 12.953 1 96.75 75 LEU A CA 1
ATOM 595 C C . LEU A 1 75 ? -16.406 -18.188 12.57 1 96.75 75 LEU A C 1
ATOM 597 O O . LEU A 1 75 ? -15.695 -17.422 13.211 1 96.75 75 LEU A O 1
ATOM 601 N N . ILE A 1 76 ? -17.125 -17.812 11.523 1 97.12 76 ILE A N 1
ATOM 602 C CA . ILE A 1 76 ? -17.109 -16.438 11.062 1 97.12 76 ILE A CA 1
ATOM 603 C C . ILE A 1 76 ? -17.672 -15.523 12.156 1 97.12 76 ILE A C 1
ATOM 605 O O . ILE A 1 76 ? -17.125 -14.461 12.438 1 97.12 76 ILE A O 1
ATOM 609 N N . SER A 1 77 ? -18.734 -15.984 12.805 1 95.94 77 SER A N 1
ATOM 610 C CA . SER A 1 77 ? -19.312 -15.219 13.906 1 95.94 77 SER A CA 1
ATOM 611 C C . SER A 1 77 ? -18.297 -15.039 15.039 1 95.94 77 SER A C 1
ATOM 613 O O . SER A 1 77 ? -18.172 -13.945 15.594 1 95.94 77 SER A O 1
ATOM 615 N N . GLN A 1 78 ? -17.609 -16.078 15.336 1 96 78 GLN A N 1
ATOM 616 C CA . GLN A 1 78 ? -16.609 -16.016 16.406 1 96 78 GLN A CA 1
ATOM 617 C C . GLN A 1 78 ? -15.461 -15.086 16.031 1 96 78 GLN A C 1
ATOM 619 O O . GLN A 1 78 ? -15.016 -14.297 16.875 1 96 78 GLN A O 1
ATOM 624 N N . VAL A 1 79 ? -15 -15.172 14.789 1 97.5 79 VAL A N 1
ATOM 625 C CA . VAL A 1 79 ? -13.906 -14.312 14.352 1 97.5 79 VAL A CA 1
ATOM 626 C C . VAL A 1 79 ? -14.336 -12.852 14.414 1 97.5 79 VAL A C 1
ATOM 628 O O . VAL A 1 79 ? -13.602 -12 14.914 1 97.5 79 VAL A O 1
ATOM 631 N N . LEU A 1 80 ? -15.539 -12.555 13.945 1 97.12 80 LEU A N 1
ATOM 632 C CA . LEU A 1 80 ? -16.031 -11.18 13.914 1 97.12 80 LEU A CA 1
ATOM 633 C C . LEU A 1 80 ? -16.203 -10.633 15.328 1 97.12 80 LEU A C 1
ATOM 635 O O . LEU A 1 80 ? -16.141 -9.422 15.539 1 97.12 80 LEU A O 1
ATOM 639 N N . SER A 1 81 ? -16.328 -11.492 16.344 1 95.69 81 SER A N 1
ATOM 640 C CA . SER A 1 81 ? -16.547 -11.062 17.719 1 95.69 81 SER A CA 1
ATOM 641 C C . SER A 1 81 ? -15.242 -10.953 18.484 1 95.69 81 SER A C 1
ATOM 643 O O . SER A 1 81 ? -15.164 -10.266 19.5 1 95.69 81 SER A O 1
ATOM 645 N N . SER A 1 82 ? -14.18 -11.625 17.984 1 95.31 82 SER A N 1
ATOM 646 C CA . SER A 1 82 ? -13.023 -11.75 18.875 1 95.31 82 SER A CA 1
ATOM 647 C C . SER A 1 82 ? -11.75 -11.273 18.188 1 95.31 82 SER A C 1
ATOM 649 O O . SER A 1 82 ? -10.719 -11.094 18.844 1 95.31 82 SER A O 1
ATOM 651 N N . ASN A 1 83 ? -11.711 -11.078 16.875 1 97.81 83 ASN A N 1
ATOM 652 C CA . ASN A 1 83 ? -10.477 -10.773 16.141 1 97.81 83 ASN A CA 1
ATOM 653 C C . ASN A 1 83 ? -9.875 -9.445 16.594 1 97.81 83 ASN A C 1
ATOM 655 O O . ASN A 1 83 ? -10.586 -8.453 16.75 1 97.81 83 ASN A O 1
ATOM 659 N N . ASN A 1 84 ? -8.523 -9.438 16.656 1 97.69 84 ASN A N 1
ATOM 660 C CA . ASN A 1 84 ? -7.809 -8.266 17.156 1 97.69 84 ASN A CA 1
ATOM 661 C C . ASN A 1 84 ? -7.832 -7.121 16.156 1 97.69 84 ASN A C 1
ATOM 663 O O . ASN A 1 84 ? -7.898 -5.953 16.531 1 97.69 84 ASN A O 1
ATOM 667 N N . ASP A 1 85 ? -7.723 -7.461 14.93 1 98.06 85 ASP A N 1
ATOM 668 C CA . ASP A 1 85 ? -7.734 -6.406 13.922 1 98.06 85 ASP A CA 1
ATOM 669 C C . ASP A 1 85 ? -9.07 -5.664 13.922 1 98.06 85 ASP A C 1
ATOM 671 O O . ASP A 1 85 ? -9.109 -4.441 13.758 1 98.06 85 ASP A O 1
ATOM 675 N N . LEU A 1 86 ? -10.172 -6.363 14.039 1 97.88 86 LEU A N 1
ATOM 676 C CA . LEU A 1 86 ? -11.484 -5.723 14.086 1 97.88 86 LEU A CA 1
ATOM 677 C C . LEU A 1 86 ? -11.641 -4.906 15.367 1 97.88 86 LEU A C 1
ATOM 679 O O . LEU A 1 86 ? -12.25 -3.836 15.352 1 97.88 86 LEU A O 1
ATOM 683 N N . THR A 1 87 ? -11.086 -5.402 16.469 1 97.5 87 THR A N 1
ATOM 684 C CA . THR A 1 87 ? -11.094 -4.664 17.719 1 97.5 87 THR A CA 1
ATOM 685 C C . THR A 1 87 ? -10.344 -3.342 17.578 1 97.5 87 THR A C 1
ATOM 687 O O . THR A 1 87 ? -10.828 -2.297 18.016 1 97.5 87 THR A O 1
ATOM 690 N N . ILE A 1 88 ? -9.211 -3.393 16.953 1 98.19 88 ILE A N 1
ATOM 691 C CA . ILE A 1 88 ? -8.414 -2.188 16.734 1 98.19 88 ILE A CA 1
ATOM 692 C C . ILE A 1 88 ? -9.18 -1.21 15.852 1 98.19 88 ILE A C 1
ATOM 694 O O . ILE A 1 88 ? -9.219 -0.008 16.125 1 98.19 88 ILE A O 1
ATOM 698 N N . ALA A 1 89 ? -9.859 -1.716 14.789 1 97.88 89 ALA A N 1
ATOM 699 C CA . ALA A 1 89 ? -10.664 -0.865 13.922 1 97.88 89 ALA A CA 1
ATOM 700 C C . ALA A 1 89 ? -11.82 -0.231 14.695 1 97.88 89 ALA A C 1
ATOM 702 O O . ALA A 1 89 ? -12.18 0.923 14.453 1 97.88 89 ALA A O 1
ATOM 703 N N . THR A 1 90 ? -12.375 -0.945 15.602 1 97.75 90 THR A N 1
ATOM 704 C CA . THR A 1 90 ? -13.461 -0.438 16.438 1 97.75 90 THR A CA 1
ATOM 705 C C . THR A 1 90 ? -12.953 0.675 17.359 1 97.75 90 THR A C 1
ATOM 707 O O . THR A 1 90 ? -13.602 1.719 17.484 1 97.75 90 THR A O 1
ATOM 710 N N . LEU A 1 91 ? -11.781 0.465 18.016 1 97.94 91 LEU A N 1
ATOM 711 C CA . LEU A 1 91 ? -11.195 1.481 18.875 1 97.94 91 LEU A CA 1
ATOM 712 C C . LEU A 1 91 ? -10.836 2.73 18.078 1 97.94 91 LEU A C 1
ATOM 714 O O . LEU A 1 91 ? -11 3.852 18.562 1 97.94 91 LEU A O 1
ATOM 718 N N . THR A 1 92 ? -10.391 2.508 16.891 1 98.25 92 THR A N 1
ATOM 719 C CA . THR A 1 92 ? -10.062 3.631 16.031 1 98.25 92 THR A CA 1
ATOM 720 C C . THR A 1 92 ? -11.305 4.445 15.688 1 98.25 92 THR A C 1
ATOM 722 O O . THR A 1 92 ? -11.273 5.68 15.703 1 98.25 92 THR A O 1
ATOM 725 N N . LEU A 1 93 ? -12.414 3.771 15.383 1 97.31 93 LEU A N 1
ATOM 726 C CA . LEU A 1 93 ? -13.695 4.43 15.133 1 97.31 93 LEU A CA 1
ATOM 727 C C . LEU A 1 93 ? -14.148 5.215 16.359 1 97.31 93 LEU A C 1
ATOM 729 O O . LEU A 1 93 ? -14.57 6.367 16.25 1 97.31 93 LEU A O 1
ATOM 733 N N . GLN A 1 94 ? -14.031 4.641 17.531 1 97.5 94 GLN A N 1
ATOM 734 C CA . GLN A 1 94 ? -14.414 5.324 18.766 1 97.5 94 GLN A CA 1
ATOM 735 C C . GLN A 1 94 ? -13.586 6.586 18.984 1 97.5 94 GLN A C 1
ATOM 737 O O . GLN A 1 94 ? -14.117 7.633 19.359 1 97.5 94 GLN A O 1
ATOM 742 N N . LYS A 1 95 ? -12.305 6.434 18.734 1 98.19 95 LYS A N 1
ATOM 743 C CA . LYS A 1 95 ? -11.422 7.598 18.828 1 98.19 95 LYS A CA 1
ATOM 744 C C . LYS A 1 95 ? -11.867 8.703 17.875 1 98.19 95 LYS A C 1
ATOM 746 O O . LYS A 1 95 ? -11.938 9.867 18.266 1 98.19 95 LYS A O 1
ATOM 751 N N . ALA A 1 96 ? -12.156 8.352 16.625 1 97.62 96 ALA A N 1
ATOM 752 C CA . ALA A 1 96 ? -12.578 9.32 15.617 1 97.62 96 ALA A CA 1
ATOM 753 C C . ALA A 1 96 ? -13.883 10 16.031 1 97.62 96 ALA A C 1
ATOM 755 O O . ALA A 1 96 ? -14.055 11.203 15.812 1 97.62 96 ALA A O 1
ATOM 756 N N . ARG A 1 97 ? -14.82 9.273 16.609 1 97.06 97 ARG A N 1
ATOM 757 C CA . ARG A 1 97 ? -16.094 9.828 17.078 1 97.06 97 ARG A CA 1
ATOM 758 C C . ARG A 1 97 ? -15.875 10.812 18.219 1 97.06 97 ARG A C 1
ATOM 760 O O . ARG A 1 97 ? -16.516 11.859 18.281 1 97.06 97 ARG A O 1
ATOM 767 N N . LEU A 1 98 ? -14.922 10.438 19.156 1 97.31 98 LEU A N 1
ATOM 768 C CA . LEU A 1 98 ? -14.594 11.352 20.25 1 97.31 98 LEU A CA 1
ATOM 769 C C . LEU A 1 98 ? -13.953 12.625 19.703 1 97.31 98 LEU A C 1
ATOM 771 O O . LEU A 1 98 ? -14.234 13.719 20.203 1 97.31 98 LEU A O 1
ATOM 775 N N . GLN A 1 99 ? -13.164 12.523 18.703 1 97.38 99 GLN A N 1
ATOM 776 C CA . GLN A 1 99 ? -12.555 13.688 18.078 1 97.38 99 GLN A CA 1
ATOM 777 C C . GLN A 1 99 ? -13.609 14.578 17.422 1 97.38 99 GLN A C 1
ATOM 779 O O . GLN A 1 99 ? -13.508 15.805 17.453 1 97.38 99 GLN A O 1
ATOM 784 N N . ALA A 1 100 ? -14.602 13.969 16.766 1 96.88 100 ALA A N 1
ATOM 785 C CA . ALA A 1 100 ? -15.711 14.734 16.203 1 96.88 100 ALA A CA 1
ATOM 786 C C . ALA A 1 100 ? -16.484 15.453 17.312 1 96.88 100 ALA A C 1
ATOM 788 O O . ALA A 1 100 ? -16.953 16.578 17.125 1 96.88 100 ALA A O 1
ATOM 789 N N . GLY A 1 101 ? -16.578 14.828 18.5 1 96.5 101 GLY A N 1
ATOM 790 C CA . GLY A 1 101 ? -17.172 15.469 19.672 1 96.5 101 GLY A CA 1
ATOM 791 C C . GLY A 1 101 ? -16.391 16.672 20.141 1 96.5 101 GLY A C 1
ATOM 792 O O . GLY A 1 101 ? -16.984 17.703 20.484 1 96.5 101 GLY A O 1
ATOM 793 N N . LEU A 1 102 ? -15.109 16.547 20.094 1 95.44 102 LEU A N 1
ATOM 794 C CA . LEU A 1 102 ? -14.258 17.672 20.469 1 95.44 102 LEU A CA 1
ATOM 795 C C . LEU A 1 102 ? -14.445 18.844 19.5 1 95.44 102 LEU A C 1
ATOM 797 O O . LEU A 1 102 ? -14.492 20 19.922 1 95.44 102 LEU A O 1
ATOM 801 N N . ALA A 1 103 ? -14.523 18.531 18.219 1 95.06 103 ALA A N 1
ATOM 802 C CA . ALA A 1 103 ? -14.766 19.578 17.234 1 95.06 103 ALA A CA 1
ATOM 803 C C . ALA A 1 103 ? -16.109 20.266 17.469 1 95.06 103 ALA A C 1
ATOM 805 O O . ALA A 1 103 ? -16.219 21.5 17.359 1 95.06 103 ALA A O 1
ATOM 806 N N . ARG A 1 104 ? -17.109 19.547 17.875 1 94.75 104 ARG A N 1
ATOM 807 C CA . ARG A 1 104 ? -18.422 20.094 18.156 1 94.75 104 ARG A CA 1
ATOM 808 C C . ARG A 1 104 ? -18.406 20.969 19.406 1 94.75 104 ARG A C 1
ATOM 810 O O . ARG A 1 104 ? -19.156 21.953 19.5 1 94.75 104 ARG A O 1
ATOM 817 N N . ASP A 1 105 ? -17.5 20.609 20.297 1 94.06 105 ASP A N 1
ATOM 818 C CA . ASP A 1 105 ? -17.391 21.375 21.547 1 94.06 105 ASP A CA 1
ATOM 819 C C . ASP A 1 105 ? -16.969 22.812 21.266 1 94.06 105 ASP A C 1
ATOM 821 O O . ASP A 1 105 ? -17.203 23.703 22.094 1 94.06 105 ASP A O 1
ATOM 825 N N . GLU A 1 106 ? -16.422 23.109 20.109 1 92.06 106 GLU A N 1
ATOM 826 C CA . GLU A 1 106 ? -15.969 24.438 19.75 1 92.06 106 GLU A CA 1
ATOM 827 C C . GLU A 1 106 ? -17.156 25.359 19.438 1 92.06 106 GLU A C 1
ATOM 829 O O . GLU A 1 106 ? -17 26.578 19.391 1 92.06 106 GLU A O 1
ATOM 834 N N . LEU A 1 107 ? -18.375 24.797 19.312 1 92.69 107 LEU A N 1
ATOM 835 C CA . LEU A 1 107 ? -19.578 25.578 19.078 1 92.69 107 LEU A CA 1
ATOM 836 C C . LEU A 1 107 ? -20.078 26.219 20.359 1 92.69 107 LEU A C 1
ATOM 838 O O . LEU A 1 107 ? -20.922 27.109 20.344 1 92.69 107 LEU A O 1
ATOM 842 N N . TYR A 1 108 ? -19.422 25.797 21.484 1 93.38 108 TYR A N 1
ATOM 843 C CA . TYR A 1 108 ? -19.906 26.281 22.781 1 93.38 108 TYR A CA 1
ATOM 844 C C . TYR A 1 108 ? -18.859 27.172 23.438 1 93.38 108 TYR A C 1
ATOM 846 O O . TYR A 1 108 ? -17.656 27.047 23.172 1 93.38 108 TYR A O 1
ATOM 854 N N . PRO A 1 109 ? -19.359 28.125 24.344 1 94.81 109 PRO A N 1
ATOM 855 C CA . PRO A 1 109 ? -18.391 28.969 25.062 1 94.81 109 PRO A CA 1
ATOM 856 C C . PRO A 1 109 ? -17.438 28.156 25.922 1 94.81 109 PRO A C 1
ATOM 858 O O . PRO A 1 109 ? -17.797 27.094 26.438 1 94.81 109 PRO A O 1
ATOM 861 N N . GLN A 1 110 ? -16.281 28.641 26.094 1 95.38 110 GLN A N 1
ATOM 862 C CA . GLN A 1 110 ? -15.258 28.016 26.938 1 95.38 110 GLN A CA 1
ATOM 863 C C . GLN A 1 110 ? -15.117 28.766 28.266 1 95.38 110 GLN A C 1
ATOM 865 O O . GLN A 1 110 ? -15.117 30 28.281 1 95.38 110 GLN A O 1
ATOM 870 N N . LEU A 1 111 ? -15.062 27.984 29.328 1 94.75 111 LEU A N 1
ATOM 871 C CA . LEU A 1 111 ? -14.906 28.547 30.672 1 94.75 111 LEU A CA 1
ATOM 872 C C . LEU A 1 111 ? -13.453 28.469 31.141 1 94.75 111 LEU A C 1
ATOM 874 O O . LEU A 1 111 ? -12.773 27.469 30.875 1 94.75 111 LEU A O 1
ATOM 878 N N . SER A 1 112 ? -13.016 29.547 31.75 1 95 112 SER A N 1
ATOM 879 C CA . SER A 1 112 ? -11.68 29.562 32.344 1 95 112 SER A CA 1
ATOM 880 C C . SER A 1 112 ? -11.664 30.375 33.656 1 95 112 SER A C 1
ATOM 882 O O . SER A 1 112 ? -12.578 31.141 33.906 1 95 112 SER A O 1
ATOM 884 N N . SER A 1 113 ? -10.688 30.047 34.469 1 92.69 113 SER A N 1
ATOM 885 C CA . SER A 1 113 ? -10.438 30.797 35.688 1 92.69 113 SER A CA 1
ATOM 886 C C . SER A 1 113 ? -8.977 31.203 35.812 1 92.69 113 SER A C 1
ATOM 888 O O . SER A 1 113 ? -8.086 30.422 35.469 1 92.69 113 SER A O 1
ATOM 890 N N . ASN A 1 114 ? -8.836 32.438 36.219 1 92.69 114 ASN A N 1
ATOM 891 C CA . ASN A 1 114 ? -7.496 32.969 36.469 1 92.69 114 ASN A CA 1
ATOM 892 C C . ASN A 1 114 ? -7.391 33.562 37.844 1 92.69 114 ASN A C 1
ATOM 894 O O . ASN A 1 114 ? -7.957 34.625 38.125 1 92.69 114 ASN A O 1
ATOM 898 N N . ASN A 1 115 ? -6.68 32.844 38.75 1 91 115 ASN A N 1
ATOM 899 C CA . ASN A 1 115 ? -6.414 33.281 40.125 1 91 115 ASN A CA 1
ATOM 900 C C . ASN A 1 115 ? -4.922 33.5 40.344 1 91 115 ASN A C 1
ATOM 902 O O . ASN A 1 115 ? -4.105 32.656 40 1 91 115 ASN A O 1
ATOM 906 N N . ALA A 1 116 ? -4.68 34.781 40.938 1 92.75 116 ALA A N 1
ATOM 907 C CA . ALA A 1 116 ? -3.264 35.094 41.094 1 92.75 116 ALA A CA 1
ATOM 908 C C . ALA A 1 116 ? -3.027 35.906 42.344 1 92.75 116 ALA A C 1
ATOM 910 O O . ALA A 1 116 ? -3.92 36.625 42.812 1 92.75 116 ALA A O 1
ATOM 911 N N . ALA A 1 117 ? -1.847 35.719 43.031 1 91.44 117 ALA A N 1
ATOM 912 C CA . ALA A 1 117 ? -1.309 36.531 44.094 1 91.44 117 ALA A CA 1
ATOM 913 C C . ALA A 1 117 ? 0.131 36.969 43.812 1 91.44 117 ALA A C 1
ATOM 915 O O . ALA A 1 117 ? 0.925 36.156 43.312 1 91.44 117 ALA A O 1
ATOM 916 N N . SER A 1 118 ? 0.275 38.344 44 1 93.69 118 SER A N 1
ATOM 917 C CA . SER A 1 118 ? 1.637 38.812 43.75 1 93.69 118 SER A CA 1
ATOM 918 C C . SER A 1 118 ? 2.064 39.844 44.781 1 93.69 118 SER A C 1
ATOM 920 O O . SER A 1 118 ? 1.223 40.531 45.375 1 93.69 118 SER A O 1
ATOM 922 N N . VAL A 1 119 ? 3.428 39.906 45.062 1 92.12 119 VAL A N 1
ATOM 923 C CA . VAL A 1 119 ? 4.066 40.969 45.844 1 92.12 119 VAL A CA 1
ATOM 924 C C . VAL A 1 119 ? 5.18 41.625 45.031 1 92.12 119 VAL A C 1
ATOM 926 O O . VAL A 1 119 ? 5.973 40.938 44.375 1 92.12 119 VAL A O 1
ATOM 929 N N . ASN A 1 120 ? 5.051 42.906 44.969 1 93.19 120 ASN A N 1
ATOM 930 C CA . ASN A 1 120 ? 6.082 43.688 44.312 1 93.19 120 ASN A CA 1
ATOM 931 C C . ASN A 1 120 ? 6.863 44.562 45.281 1 93.19 120 ASN A C 1
ATOM 933 O O . ASN A 1 120 ? 6.27 45.312 46.062 1 93.19 120 ASN A O 1
ATOM 937 N N . LYS A 1 121 ? 8.273 44.438 45.25 1 93.81 121 LYS A N 1
ATOM 938 C CA . LYS A 1 121 ? 9.141 45.219 46.125 1 93.81 121 LYS A CA 1
ATOM 939 C C . LYS A 1 121 ? 10.266 45.875 45.312 1 93.81 121 LYS A C 1
ATOM 941 O O . LYS A 1 121 ? 11.047 45.188 44.656 1 93.81 121 LYS A O 1
ATOM 946 N N . PRO A 1 122 ? 10.328 47.281 45.406 1 91.94 122 PRO A N 1
ATOM 947 C CA . PRO A 1 122 ? 11.492 47.906 44.75 1 91.94 122 PRO A CA 1
ATOM 948 C C . PRO A 1 122 ? 12.812 47.469 45.375 1 91.94 122 PRO A C 1
ATOM 950 O O . PRO A 1 122 ? 12.938 47.406 46.594 1 91.94 122 PRO A O 1
ATOM 953 N N . LEU A 1 123 ? 13.695 47.25 44.5 1 92.62 123 LEU A N 1
ATOM 954 C CA . LEU A 1 123 ? 14.977 46.719 44.969 1 92.62 123 LEU A CA 1
ATOM 955 C C . LEU A 1 123 ? 15.773 47.812 45.656 1 92.62 123 LEU A C 1
ATOM 957 O O . LEU A 1 123 ? 16.609 47.531 46.531 1 92.62 123 LEU A O 1
ATOM 961 N N . GLU A 1 124 ? 15.609 49.094 45.188 1 91.62 124 GLU A N 1
ATOM 962 C CA . GLU A 1 124 ? 16.359 50.188 45.75 1 91.62 124 GLU A CA 1
ATOM 963 C C . GLU A 1 124 ? 15.766 50.656 47.062 1 91.62 124 GLU A C 1
ATOM 965 O O . GLU A 1 124 ? 16.172 51.688 47.625 1 91.62 124 GLU A O 1
ATOM 970 N N . GLY A 1 125 ? 14.828 50 47.594 1 83.62 125 GLY A N 1
ATOM 971 C CA . GLY A 1 125 ? 14.219 50.406 48.875 1 83.62 125 GLY A CA 1
ATOM 972 C C . GLY A 1 125 ? 12.828 50.969 48.688 1 83.62 125 GLY A C 1
ATOM 973 O O . GLY A 1 125 ? 12.445 51.375 47.594 1 83.62 125 GLY A O 1
ATOM 974 N N . GLY A 1 126 ? 11.852 50.812 49.5 1 89.06 126 GLY A N 1
ATOM 975 C CA . GLY A 1 126 ? 10.484 51.312 49.469 1 89.06 126 GLY A CA 1
ATOM 976 C C . GLY A 1 126 ? 9.469 50.25 49.906 1 89.06 126 GLY A C 1
ATOM 977 O O . GLY A 1 126 ? 9.828 49.156 50.281 1 89.06 126 GLY A O 1
ATOM 978 N N . SER A 1 127 ? 8.305 50.781 49.875 1 90.88 127 SER A N 1
ATOM 979 C CA . SER A 1 127 ? 7.246 49.906 50.375 1 90.88 127 SER A CA 1
ATOM 980 C C . SER A 1 127 ? 6.836 48.875 49.312 1 90.88 127 SER A C 1
ATOM 982 O O . SER A 1 127 ? 6.895 49.156 48.125 1 90.88 127 SER A O 1
ATOM 984 N N . SER A 1 128 ? 6.621 47.594 49.844 1 91.94 128 SER A N 1
ATOM 985 C CA . SER A 1 128 ? 6.105 46.562 48.969 1 91.94 128 SER A CA 1
ATOM 986 C C . SER A 1 128 ? 4.621 46.75 48.688 1 91.94 128 SER A C 1
ATOM 988 O O . SER A 1 128 ? 3.91 47.375 49.5 1 91.94 128 SER A O 1
ATOM 990 N N . SER A 1 129 ? 4.234 46.438 47.469 1 92.88 129 SER A N 1
ATOM 991 C CA . SER A 1 129 ? 2.82 46.406 47.094 1 92.88 129 SER A CA 1
ATOM 992 C C . SER A 1 129 ? 2.346 45 46.812 1 92.88 129 SER A C 1
ATOM 994 O O . SER A 1 129 ? 3.092 44.156 46.281 1 92.88 129 SER A O 1
ATOM 996 N N . LYS A 1 130 ? 1.116 44.562 47.344 1 93.5 130 LYS A N 1
ATOM 997 C CA . LYS A 1 130 ? 0.49 43.25 47.125 1 93.5 130 LYS A CA 1
ATOM 998 C C . LYS A 1 130 ? -0.686 43.375 46.156 1 93.5 130 LYS A C 1
ATOM 1000 O O . LYS A 1 130 ? -1.337 44.438 46.094 1 93.5 130 LYS A O 1
ATOM 1005 N N . ALA A 1 131 ? -0.805 42.406 45.312 1 93.25 131 ALA A N 1
ATOM 1006 C CA . ALA A 1 131 ? -1.951 42.375 44.406 1 93.25 131 ALA A CA 1
ATOM 1007 C C . ALA A 1 131 ? -2.584 40.969 44.406 1 93.25 131 ALA A C 1
ATOM 1009 O O . ALA A 1 131 ? -1.878 39.969 44.375 1 93.25 131 ALA A O 1
ATOM 1010 N N . TYR A 1 132 ? -3.957 40.875 44.656 1 92.75 132 TYR A N 1
ATOM 1011 C CA . TYR A 1 132 ? -4.75 39.656 44.594 1 92.75 132 TYR A CA 1
ATOM 1012 C C . TYR A 1 132 ? -5.805 39.75 43.5 1 92.75 132 TYR A C 1
ATOM 1014 O O . TYR A 1 132 ? -6.477 40.781 43.375 1 92.75 132 TYR A O 1
ATOM 1022 N N . LYS A 1 133 ? -5.812 38.688 42.688 1 93.62 133 LYS A N 1
ATOM 1023 C CA . LYS A 1 133 ? -6.766 38.688 41.594 1 93.62 133 LYS A CA 1
ATOM 1024 C C . LYS A 1 133 ? -7.539 37.375 41.531 1 93.62 133 LYS A C 1
ATOM 1026 O O . LYS A 1 133 ? -6.969 36.312 41.75 1 93.62 133 LYS A O 1
ATOM 1031 N N . ALA A 1 134 ? -8.859 37.375 41.375 1 92.62 134 ALA A N 1
ATOM 1032 C CA . ALA A 1 134 ? -9.742 36.25 41.125 1 92.62 134 ALA A CA 1
ATOM 1033 C C . ALA A 1 134 ? -10.734 36.594 40 1 92.62 134 ALA A C 1
ATOM 1035 O O . ALA A 1 134 ? -11.516 37.531 40.125 1 92.62 134 ALA A O 1
ATOM 1036 N N . ASN A 1 135 ? -10.625 35.812 38.969 1 94.06 135 ASN A N 1
ATOM 1037 C CA . ASN A 1 135 ? -11.461 36.094 37.812 1 94.06 135 ASN A CA 1
ATOM 1038 C C . ASN A 1 135 ? -12.039 34.812 37.188 1 94.06 135 ASN A C 1
ATOM 1040 O O . ASN A 1 135 ? -11.344 33.812 37.094 1 94.06 135 ASN A O 1
ATOM 1044 N N . LEU A 1 136 ? -13.328 34.719 36.969 1 94.25 136 LEU A N 1
ATOM 1045 C CA . LEU A 1 136 ? -14.016 33.719 36.125 1 94.25 136 LEU A CA 1
ATOM 1046 C C . LEU A 1 136 ? -14.406 34.312 34.781 1 94.25 136 LEU A C 1
ATOM 1048 O O . LEU A 1 136 ? -15 35.406 34.719 1 94.25 136 LEU A O 1
ATOM 1052 N N . SER A 1 137 ? -13.961 33.594 33.781 1 95.25 137 SER A N 1
ATOM 1053 C CA . SER A 1 137 ? -14.211 34.188 32.469 1 95.25 137 SER A CA 1
ATOM 1054 C C . SER A 1 137 ? -14.836 33.156 31.531 1 95.25 137 SER A C 1
ATOM 1056 O O . SER A 1 137 ? -14.648 31.953 31.688 1 95.25 137 SER A O 1
ATOM 1058 N N . VAL A 1 138 ? -15.672 33.562 30.578 1 94.75 138 VAL A N 1
ATOM 1059 C CA . VAL A 1 138 ? -16.266 32.812 29.484 1 94.75 138 VAL A CA 1
ATOM 1060 C C . VAL A 1 138 ? -15.867 33.438 28.156 1 94.75 138 VAL A C 1
ATOM 1062 O O . VAL A 1 138 ? -15.828 34.656 28.016 1 94.75 138 VAL A O 1
ATOM 1065 N N . SER A 1 139 ? -15.383 32.594 27.312 1 95.06 139 SER A N 1
ATOM 1066 C CA . SER A 1 139 ? -15.039 33.062 25.969 1 95.06 139 SER A CA 1
ATOM 1067 C C . SER A 1 139 ? -15.773 32.25 24.906 1 95.06 139 SER A C 1
ATOM 1069 O O . SER A 1 139 ? -15.977 31.047 25.062 1 95.06 139 SER A O 1
ATOM 1071 N N . TYR A 1 140 ? -16.25 32.875 23.797 1 93.56 140 TYR A N 1
ATOM 1072 C CA . TYR A 1 140 ? -17.016 32.281 22.719 1 93.56 140 TYR A CA 1
ATOM 1073 C C . TYR A 1 140 ? -16.625 32.844 21.359 1 93.56 140 TYR A C 1
ATOM 1075 O O . TYR A 1 140 ? -16.547 34.094 21.203 1 93.56 140 TYR A O 1
ATOM 1083 N N . GLU A 1 141 ? -16.297 31.984 20.453 1 91.38 141 GLU A N 1
ATOM 1084 C CA . GLU A 1 141 ? -16.062 32.438 19.078 1 91.38 141 GLU A CA 1
ATOM 1085 C C . GLU A 1 141 ? -17.328 32.25 18.234 1 91.38 141 GLU A C 1
ATOM 1087 O O . GLU A 1 141 ? -17.828 31.125 18.094 1 91.38 141 GLU A O 1
ATOM 1092 N N . VAL A 1 142 ? -17.812 33.312 17.625 1 90.81 142 VAL A N 1
ATOM 1093 C CA . VAL A 1 142 ? -18.984 33.25 16.766 1 90.81 142 VAL A CA 1
ATOM 1094 C C . VAL A 1 142 ? -18.594 32.656 15.414 1 90.81 142 VAL A C 1
ATOM 1096 O O . VAL A 1 142 ? -17.641 33.125 14.781 1 90.81 142 VAL A O 1
ATOM 1099 N N . ASP A 1 143 ? -19.297 31.688 14.969 1 91.44 143 ASP A N 1
ATOM 1100 C CA . ASP A 1 143 ? -19.016 31.047 13.695 1 91.44 143 ASP A CA 1
ATOM 1101 C C . ASP A 1 143 ? -19.641 31.812 12.531 1 91.44 143 ASP A C 1
ATOM 1103 O O . ASP A 1 143 ? -20.484 31.281 11.812 1 91.44 143 ASP A O 1
ATOM 1107 N N . LEU A 1 144 ? -19.094 32.875 12.25 1 89.62 144 LEU A N 1
ATOM 1108 C CA . LEU A 1 144 ? -19.672 33.844 11.305 1 89.62 144 LEU A CA 1
ATOM 1109 C C . LEU A 1 144 ? -19.578 33.312 9.875 1 89.62 144 LEU A C 1
ATOM 1111 O O . LEU A 1 144 ? -20.531 33.438 9.094 1 89.62 144 LEU A O 1
ATOM 1115 N N . TRP A 1 145 ? -18.453 32.688 9.602 1 91.31 145 TRP A N 1
ATOM 1116 C CA . TRP A 1 145 ? -18.156 32.344 8.211 1 91.31 145 TRP A CA 1
ATOM 1117 C C . TRP A 1 145 ? -18.172 30.828 8.023 1 91.31 145 TRP A C 1
ATOM 1119 O O . TRP A 1 145 ? -17.828 30.328 6.949 1 91.31 145 TRP A O 1
ATOM 1129 N N . GLY A 1 146 ? -18.422 30.078 9.117 1 92.69 146 GLY A N 1
ATOM 1130 C CA . GLY A 1 146 ? -18.547 28.641 9.016 1 92.69 146 GLY A CA 1
ATOM 1131 C C . GLY A 1 146 ? -17.25 27.891 9.227 1 92.69 146 GLY A C 1
ATOM 1132 O O . GLY A 1 146 ? -17.094 26.75 8.805 1 92.69 146 GLY A O 1
ATOM 1133 N N . LYS A 1 147 ? -16.203 28.531 9.789 1 93.81 147 LYS A N 1
ATOM 1134 C CA . LYS A 1 147 ? -14.938 27.859 10.086 1 93.81 147 LYS A CA 1
ATOM 1135 C C . LYS A 1 147 ? -15.156 26.688 11.047 1 93.81 147 LYS A C 1
ATOM 1137 O O . LYS A 1 147 ? -14.727 25.562 10.773 1 93.81 147 LYS A O 1
ATOM 1142 N N . VAL A 1 148 ? -15.812 26.969 12.164 1 93.94 148 VAL A N 1
ATOM 1143 C CA . VAL A 1 148 ? -16.047 25.953 13.18 1 93.94 148 VAL A CA 1
ATOM 1144 C C . VAL A 1 148 ? -16.922 24.844 12.609 1 93.94 148 VAL A C 1
ATOM 1146 O O . VAL A 1 148 ? -16.625 23.656 12.789 1 93.94 148 VAL A O 1
ATOM 1149 N N . SER A 1 149 ? -17.969 25.266 11.906 1 94.62 149 SER A N 1
ATOM 1150 C CA . SER A 1 149 ? -18.859 24.297 11.281 1 94.62 149 SER A CA 1
ATOM 1151 C C . SER A 1 149 ? -18.109 23.406 10.289 1 94.62 149 SER A C 1
ATOM 1153 O O . SER A 1 149 ? -18.344 22.203 10.227 1 94.62 149 SER A O 1
ATOM 1155 N N . ALA A 1 150 ? -17.234 24.031 9.484 1 95.12 150 ALA A N 1
ATOM 1156 C CA . ALA A 1 150 ? -16.438 23.266 8.523 1 95.12 150 ALA A CA 1
ATOM 1157 C C . ALA A 1 150 ? -15.508 22.297 9.234 1 95.12 150 ALA A C 1
ATOM 1159 O O . ALA A 1 150 ? -15.305 21.172 8.773 1 95.12 150 ALA A O 1
ATOM 1160 N N . ASN A 1 151 ? -14.898 22.688 10.359 1 95.5 151 ASN A N 1
ATOM 1161 C CA . ASN A 1 151 ? -14.078 21.781 11.164 1 95.5 151 ASN A CA 1
ATOM 1162 C C . ASN A 1 151 ? -14.891 20.609 11.688 1 95.5 151 ASN A C 1
ATOM 1164 O O . ASN A 1 151 ? -14.391 19.484 11.734 1 95.5 151 ASN A O 1
ATOM 1168 N N . ILE A 1 152 ? -16.094 20.875 12.117 1 95.69 152 ILE A N 1
ATOM 1169 C CA . ILE A 1 152 ? -16.984 19.812 12.586 1 95.69 152 ILE A CA 1
ATOM 1170 C C . ILE A 1 152 ? -17.297 18.844 11.445 1 95.69 152 ILE A C 1
ATOM 1172 O O . ILE A 1 152 ? -17.219 17.625 11.617 1 95.69 152 ILE A O 1
ATOM 1176 N N . ASP A 1 153 ? -17.625 19.422 10.273 1 96.06 153 ASP A N 1
ATOM 1177 C CA . ASP A 1 153 ? -17.875 18.594 9.109 1 96.06 153 ASP A CA 1
ATOM 1178 C C . ASP A 1 153 ? -16.688 17.688 8.812 1 96.06 153 ASP A C 1
ATOM 1180 O O . ASP A 1 153 ? -16.859 16.484 8.555 1 96.06 153 ASP A O 1
ATOM 1184 N N . GLN A 1 154 ? -15.43 18.266 8.812 1 97 154 GLN A N 1
ATOM 1185 C CA . GLN A 1 154 ? -14.211 17.484 8.562 1 97 154 GLN A CA 1
ATOM 1186 C C . GLN A 1 154 ? -14.109 16.297 9.516 1 97 154 GLN A C 1
ATOM 1188 O O . GLN A 1 154 ? -13.867 15.172 9.078 1 97 154 GLN A O 1
ATOM 1193 N N . ALA A 1 155 ? -14.312 16.562 10.758 1 97.44 155 ALA A N 1
ATOM 1194 C CA . ALA A 1 155 ? -14.18 15.516 11.773 1 97.44 155 ALA A CA 1
ATOM 1195 C C . ALA A 1 155 ? -15.273 14.461 11.625 1 97.44 155 ALA A C 1
ATOM 1197 O O . ALA A 1 155 ? -15.023 13.273 11.812 1 97.44 155 ALA A O 1
ATOM 1198 N N . GLN A 1 156 ? -16.516 14.898 11.328 1 97.69 156 GLN A N 1
ATOM 1199 C CA . GLN A 1 156 ? -17.625 13.969 11.148 1 97.69 156 GLN A CA 1
ATOM 1200 C C . GLN A 1 156 ? -17.391 13.055 9.953 1 97.69 156 GLN A C 1
ATOM 1202 O O . GLN A 1 156 ? -17.625 11.852 10.031 1 97.69 156 GLN A O 1
ATOM 1207 N N . TRP A 1 157 ? -16.953 13.648 8.82 1 97.62 157 TRP A N 1
ATOM 1208 C CA . TRP A 1 157 ? -16.656 12.828 7.648 1 97.62 157 TRP A CA 1
ATOM 1209 C C . TRP A 1 157 ? -15.531 11.844 7.949 1 97.62 157 TRP A C 1
ATOM 1211 O O . TRP A 1 157 ? -15.562 10.695 7.484 1 97.62 157 TRP A O 1
ATOM 1221 N N . THR A 1 158 ? -14.484 12.25 8.734 1 98.12 158 THR A N 1
ATOM 1222 C CA . THR A 1 158 ? -13.398 11.359 9.133 1 98.12 158 THR A CA 1
ATOM 1223 C C . THR A 1 158 ? -13.938 10.188 9.953 1 98.12 158 THR A C 1
ATOM 1225 O O . THR A 1 158 ? -13.508 9.047 9.773 1 98.12 158 THR A O 1
ATOM 1228 N N . ALA A 1 159 ? -14.898 10.453 10.82 1 98 159 ALA A N 1
ATOM 1229 C CA . ALA A 1 159 ? -15.516 9.391 11.609 1 98 159 ALA A CA 1
ATOM 1230 C C . ALA A 1 159 ? -16.297 8.422 10.727 1 98 159 ALA A C 1
ATOM 1232 O O . ALA A 1 159 ? -16.234 7.207 10.93 1 98 159 ALA A O 1
ATOM 1233 N N . LEU A 1 160 ? -17 8.969 9.781 1 97.88 160 LEU A N 1
ATOM 1234 C CA . LEU A 1 160 ? -17.75 8.117 8.867 1 97.88 160 LEU A CA 1
ATOM 1235 C C . LEU A 1 160 ? -16.812 7.258 8.023 1 97.88 160 LEU A C 1
ATOM 1237 O O . LEU A 1 160 ? -17.125 6.102 7.73 1 97.88 160 LEU A O 1
ATOM 1241 N N . ALA A 1 161 ? -15.633 7.84 7.574 1 98.25 161 ALA A N 1
ATOM 1242 C CA . ALA A 1 161 ? -14.625 7.039 6.879 1 98.25 161 ALA A CA 1
ATOM 1243 C C . ALA A 1 161 ? -14.156 5.879 7.75 1 98.25 161 ALA A C 1
ATOM 1245 O O . ALA A 1 161 ? -13.969 4.762 7.258 1 98.25 161 ALA A O 1
ATOM 1246 N N . SER A 1 162 ? -14 6.105 9.039 1 98.25 162 SER A N 1
ATOM 1247 C CA . SER A 1 162 ? -13.539 5.078 9.969 1 98.25 162 SER A CA 1
ATOM 1248 C C . SER A 1 162 ? -14.578 3.975 10.133 1 98.25 162 SER A C 1
ATOM 1250 O O . SER A 1 162 ? -14.227 2.811 10.336 1 98.25 162 SER A O 1
ATOM 1252 N N . VAL A 1 163 ? -15.914 4.309 10.039 1 97.69 163 VAL A N 1
ATOM 1253 C CA . VAL A 1 163 ? -16.969 3.301 10.039 1 97.69 163 VAL A CA 1
ATOM 1254 C C . VAL A 1 163 ? -16.75 2.33 8.875 1 97.69 163 VAL A C 1
ATOM 1256 O O . VAL A 1 163 ? -16.781 1.111 9.07 1 97.69 163 VAL A O 1
ATOM 1259 N N . GLU A 1 164 ? -16.5 2.904 7.715 1 97.5 164 GLU A N 1
ATOM 1260 C CA . GLU A 1 164 ? -16.344 2.084 6.52 1 97.5 164 GLU A CA 1
ATOM 1261 C C . GLU A 1 164 ? -15.031 1.293 6.57 1 97.5 164 GLU A C 1
ATOM 1263 O O . GLU A 1 164 ? -14.961 0.171 6.062 1 97.5 164 GLU A O 1
ATOM 1268 N N . ASP A 1 165 ? -13.977 1.852 7.195 1 98.19 165 ASP A N 1
ATOM 1269 C CA . ASP A 1 165 ? -12.727 1.113 7.391 1 98.19 165 ASP A CA 1
ATOM 1270 C C . ASP A 1 165 ? -12.953 -0.121 8.258 1 98.19 165 ASP A C 1
ATOM 1272 O O . ASP A 1 165 ? -12.375 -1.179 8.008 1 98.19 165 ASP A O 1
ATOM 1276 N N . ARG A 1 166 ? -13.719 0.005 9.25 1 98 166 ARG A N 1
ATOM 1277 C CA . ARG A 1 166 ? -14.07 -1.126 10.102 1 98 166 ARG A CA 1
ATOM 1278 C C . ARG A 1 166 ? -14.828 -2.193 9.32 1 98 166 ARG A C 1
ATOM 1280 O O . ARG A 1 166 ? -14.539 -3.385 9.445 1 98 166 ARG A O 1
ATOM 1287 N N . GLU A 1 167 ? -15.789 -1.736 8.523 1 97 167 GLU A N 1
ATOM 1288 C CA . GLU A 1 167 ? -16.531 -2.674 7.691 1 97 167 GLU A CA 1
ATOM 1289 C C . GLU A 1 167 ? -15.609 -3.391 6.711 1 97 167 GLU A C 1
ATOM 1291 O O . GLU A 1 167 ? -15.758 -4.59 6.469 1 97 167 GLU A O 1
ATOM 1296 N N . SER A 1 168 ? -14.672 -2.654 6.109 1 97.38 168 SER A N 1
ATOM 1297 C CA . SER A 1 168 ? -13.695 -3.258 5.203 1 97.38 168 SER A CA 1
ATOM 1298 C C . SER A 1 168 ? -12.883 -4.34 5.902 1 97.38 168 SER A C 1
ATOM 1300 O O . SER A 1 168 ? -12.633 -5.402 5.324 1 97.38 168 SER A O 1
ATOM 1302 N N . THR A 1 169 ? -12.508 -4.082 7.109 1 97.94 169 THR A N 1
ATOM 1303 C CA . THR A 1 169 ? -11.781 -5.066 7.91 1 97.94 169 THR A CA 1
ATOM 1304 C C . THR A 1 169 ? -12.625 -6.316 8.133 1 97.94 169 THR A C 1
ATOM 1306 O O . THR A 1 169 ? -12.141 -7.438 7.98 1 97.94 169 THR A O 1
ATOM 1309 N N . ALA A 1 170 ? -13.875 -6.113 8.438 1 97.31 170 ALA A N 1
ATOM 1310 C CA . ALA A 1 170 ? -14.789 -7.23 8.664 1 97.31 170 ALA A CA 1
ATOM 1311 C C . ALA A 1 170 ? -14.922 -8.086 7.406 1 97.31 170 ALA A C 1
ATOM 1313 O O . ALA A 1 170 ? -14.844 -9.32 7.477 1 97.31 170 ALA A O 1
ATOM 1314 N N . HIS A 1 171 ? -15.133 -7.484 6.254 1 95.88 171 HIS A N 1
ATOM 1315 C CA . HIS A 1 171 ? -15.258 -8.211 4.992 1 95.88 171 HIS A CA 1
ATOM 1316 C C . HIS A 1 171 ? -14.008 -9.031 4.707 1 95.88 171 HIS A C 1
ATOM 1318 O O . HIS A 1 171 ? -14.102 -10.195 4.293 1 95.88 171 HIS A O 1
ATOM 1324 N N . SER A 1 172 ? -12.828 -8.43 4.938 1 97.38 172 SER A N 1
ATOM 1325 C CA . SER A 1 172 ? -11.57 -9.141 4.711 1 97.38 172 SER A CA 1
ATOM 1326 C C . SER A 1 172 ? -11.438 -10.336 5.645 1 97.38 172 SER A C 1
ATOM 1328 O O . SER A 1 172 ? -10.984 -11.406 5.23 1 97.38 172 SER A O 1
ATOM 1330 N N . LEU A 1 173 ? -11.875 -10.172 6.855 1 97.81 173 LEU A N 1
ATOM 1331 C CA . LEU A 1 173 ? -11.781 -11.242 7.848 1 97.81 173 LEU A CA 1
ATOM 1332 C C . LEU A 1 173 ? -12.688 -12.406 7.473 1 97.81 173 LEU A C 1
ATOM 1334 O O . LEU A 1 173 ? -12.312 -13.57 7.637 1 97.81 173 LEU A O 1
ATOM 1338 N N . VAL A 1 174 ? -13.852 -12.125 7.004 1 97.19 174 VAL A N 1
ATOM 1339 C CA . VAL A 1 174 ? -14.789 -13.172 6.621 1 97.19 174 VAL A CA 1
ATOM 1340 C C . VAL A 1 174 ? -14.203 -14 5.477 1 97.19 174 VAL A C 1
ATOM 1342 O O . VAL A 1 174 ? -14.203 -15.234 5.531 1 97.19 174 VAL A O 1
ATOM 1345 N N . ALA A 1 175 ? -13.688 -13.336 4.449 1 97 175 ALA A N 1
ATOM 1346 C CA . ALA A 1 175 ? -13.094 -14.039 3.316 1 97 175 ALA A CA 1
ATOM 1347 C C . ALA A 1 175 ? -11.883 -14.859 3.756 1 97 175 ALA A C 1
ATOM 1349 O O . ALA A 1 175 ? -11.719 -16 3.326 1 97 175 ALA A O 1
ATOM 1350 N N . THR A 1 176 ? -11.023 -14.281 4.617 1 98.19 176 THR A N 1
ATOM 1351 C CA . THR A 1 176 ? -9.844 -14.984 5.113 1 98.19 176 THR A CA 1
ATOM 1352 C C . THR A 1 176 ? -10.242 -16.203 5.945 1 98.19 176 THR A C 1
ATOM 1354 O O . THR A 1 176 ? -9.648 -17.266 5.809 1 98.19 176 THR A O 1
ATOM 1357 N N . THR A 1 177 ? -11.281 -16.047 6.738 1 98 177 THR A N 1
ATOM 1358 C CA . THR A 1 177 ? -11.766 -17.156 7.566 1 98 177 THR A CA 1
ATOM 1359 C C . THR A 1 177 ? -12.289 -18.297 6.699 1 98 177 THR A C 1
ATOM 1361 O O . THR A 1 177 ? -11.938 -19.453 6.914 1 98 177 THR A O 1
ATOM 1364 N N . ALA A 1 178 ? -13.078 -17.969 5.754 1 97.5 178 ALA A N 1
ATOM 1365 C CA . ALA A 1 178 ? -13.625 -18.984 4.859 1 97.5 178 ALA A CA 1
ATOM 1366 C C . ALA A 1 178 ? -12.5 -19.719 4.129 1 97.5 178 ALA A C 1
ATOM 1368 O O . ALA A 1 178 ? -12.508 -20.953 4.062 1 97.5 178 ALA A O 1
ATOM 1369 N N . SER A 1 179 ? -11.508 -18.984 3.633 1 97.88 179 SER A N 1
ATOM 1370 C CA . SER A 1 179 ? -10.398 -19.578 2.902 1 97.88 179 SER A CA 1
ATOM 1371 C C . SER A 1 179 ? -9.578 -20.5 3.799 1 97.88 179 SER A C 1
ATOM 1373 O O . SER A 1 179 ? -9.195 -21.594 3.381 1 97.88 179 SER A O 1
ATOM 1375 N N . LEU A 1 180 ? -9.375 -20.078 4.996 1 97.69 180 LEU A N 1
ATOM 1376 C CA . LEU A 1 180 ? -8.594 -20.891 5.922 1 97.69 180 LEU A CA 1
ATOM 1377 C C . LEU A 1 180 ? -9.375 -22.125 6.344 1 97.69 180 LEU A C 1
ATOM 1379 O O . LEU A 1 180 ? -8.797 -23.203 6.48 1 97.69 180 LEU A O 1
ATOM 1383 N N . TYR A 1 181 ? -10.695 -22.016 6.582 1 97.69 181 TYR A N 1
ATOM 1384 C CA . TYR A 1 181 ? -11.555 -23.141 6.902 1 97.69 181 TYR A CA 1
ATOM 1385 C C . TYR A 1 181 ? -11.5 -24.203 5.809 1 97.69 181 TYR A C 1
ATOM 1387 O O . TYR A 1 181 ? -11.273 -25.375 6.09 1 97.69 181 TYR A O 1
ATOM 1395 N N . TRP A 1 182 ? -11.625 -23.75 4.609 1 98.12 182 TRP A N 1
ATOM 1396 C CA . TRP A 1 182 ? -11.586 -24.688 3.49 1 98.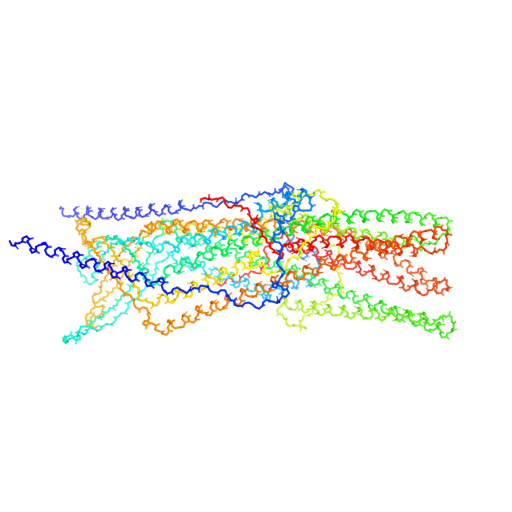12 182 TRP A CA 1
ATOM 1397 C C . TRP A 1 182 ? -10.172 -25.219 3.279 1 98.12 182 TRP A C 1
ATOM 1399 O O . TRP A 1 182 ? -9.992 -26.375 2.857 1 98.12 182 TRP A O 1
ATOM 1409 N N . GLN A 1 183 ? -9.109 -24.406 3.57 1 98.44 183 GLN A N 1
ATOM 1410 C CA . GLN A 1 183 ? -7.738 -24.906 3.484 1 98.44 183 GLN A CA 1
ATOM 1411 C C . GLN A 1 183 ? -7.523 -26.094 4.43 1 98.44 183 GLN A C 1
ATOM 1413 O O . GLN A 1 183 ? -6.883 -27.078 4.059 1 98.44 183 GLN A O 1
ATOM 1418 N N . ILE A 1 184 ? -8.078 -25.969 5.582 1 98.12 184 ILE A N 1
ATOM 1419 C CA . ILE A 1 184 ? -7.949 -27.047 6.555 1 98.12 184 ILE A CA 1
ATOM 1420 C C . ILE A 1 184 ? -8.68 -28.297 6.051 1 98.12 184 ILE A C 1
ATOM 1422 O O . ILE A 1 184 ? -8.148 -29.406 6.117 1 98.12 184 ILE A O 1
ATOM 1426 N N . GLY A 1 185 ? -9.914 -28.078 5.535 1 98.19 185 GLY A N 1
ATOM 1427 C CA . GLY A 1 185 ? -10.609 -29.203 4.922 1 98.19 185 GLY A CA 1
ATOM 1428 C C . GLY A 1 185 ? -9.844 -29.828 3.777 1 98.19 185 GLY A C 1
ATOM 1429 O O . GLY A 1 185 ? -9.773 -31.062 3.668 1 98.19 185 GLY A O 1
ATOM 1430 N N . TYR A 1 186 ? -9.234 -29.031 2.934 1 98.62 186 TYR A N 1
ATOM 1431 C CA . TYR A 1 186 ? -8.406 -29.469 1.815 1 98.62 186 TYR A CA 1
ATOM 1432 C C . TYR A 1 186 ? -7.219 -30.297 2.303 1 98.62 186 TYR A C 1
ATOM 1434 O O . TYR A 1 186 ? -6.949 -31.375 1.777 1 98.62 186 TYR A O 1
ATOM 1442 N N . LEU A 1 187 ? -6.52 -29.766 3.352 1 98.56 187 LEU A N 1
ATOM 1443 C CA . LEU A 1 187 ? -5.32 -30.438 3.842 1 98.56 187 LEU A CA 1
ATOM 1444 C C . LEU A 1 187 ? -5.676 -31.766 4.512 1 98.56 187 LEU A C 1
ATOM 1446 O O . LEU A 1 187 ? -4.965 -32.75 4.348 1 98.56 187 LEU A O 1
ATOM 1450 N N . HIS A 1 188 ? -6.809 -31.875 5.234 1 98.25 188 HIS A N 1
ATOM 1451 C CA . HIS A 1 188 ? -7.258 -33.156 5.789 1 98.25 188 HIS A CA 1
ATOM 1452 C C . HIS A 1 188 ? -7.539 -34.156 4.691 1 98.25 188 HIS A C 1
ATOM 1454 O O . HIS A 1 188 ? -7.133 -35.312 4.793 1 98.25 188 HIS A O 1
ATOM 1460 N N . GLN A 1 189 ? -8.234 -33.688 3.711 1 98.38 189 GLN A N 1
ATOM 1461 C CA . GLN A 1 189 ? -8.57 -34.594 2.607 1 98.38 189 GLN A CA 1
ATOM 1462 C C . GLN A 1 189 ? -7.312 -35.031 1.855 1 98.38 189 GLN A C 1
ATOM 1464 O O . GLN A 1 189 ? -7.191 -36.188 1.459 1 98.38 189 GLN A O 1
ATOM 1469 N N . ARG A 1 190 ? -6.359 -34.094 1.655 1 98.62 190 ARG A N 1
ATOM 1470 C CA . ARG A 1 190 ? -5.09 -34.438 1.011 1 98.62 190 ARG A CA 1
ATOM 1471 C C . ARG A 1 190 ? -4.297 -35.438 1.834 1 98.62 190 ARG A C 1
ATOM 1473 O O . ARG A 1 190 ? -3.672 -36.344 1.279 1 98.62 190 ARG A O 1
ATOM 1480 N N . ILE A 1 191 ? -4.305 -35.281 3.107 1 98.5 191 ILE A N 1
ATOM 1481 C CA . ILE A 1 191 ? -3.607 -36.188 4.008 1 98.5 191 ILE A CA 1
ATOM 1482 C C . ILE A 1 191 ? -4.242 -37.562 3.939 1 98.5 191 ILE A C 1
ATOM 1484 O O . ILE A 1 191 ? -3.539 -38.594 3.898 1 98.5 191 ILE A O 1
ATOM 1488 N N . GLU A 1 192 ? -5.527 -37.625 3.865 1 98.38 192 GLU A N 1
ATOM 1489 C CA . GLU A 1 192 ? -6.215 -38.906 3.734 1 98.38 192 GLU A CA 1
ATOM 1490 C C . GLU A 1 192 ? -5.863 -39.594 2.418 1 98.38 192 GLU A C 1
ATOM 1492 O O . GLU A 1 192 ? -5.578 -40.781 2.393 1 98.38 192 GLU A O 1
ATOM 1497 N N . LEU A 1 193 ? -5.887 -38.781 1.365 1 98 193 LEU A N 1
ATOM 1498 C CA . LEU A 1 193 ? -5.488 -39.312 0.071 1 98 193 LEU A CA 1
ATOM 1499 C C . LEU A 1 193 ? -4.043 -39.812 0.111 1 98 193 LEU A C 1
ATOM 1501 O O . LEU A 1 193 ? -3.729 -40.875 -0.452 1 98 193 LEU A O 1
ATOM 1505 N N . SER A 1 194 ? -3.186 -39.094 0.778 1 98.25 194 SER A N 1
ATOM 1506 C CA . SER A 1 194 ? -1.78 -39.438 0.918 1 98.25 194 SER A CA 1
ATOM 1507 C C . SER A 1 194 ? -1.625 -40.75 1.707 1 98.25 194 SER A C 1
ATOM 1509 O O . SER A 1 194 ? -0.843 -41.625 1.328 1 98.25 194 SER A O 1
ATOM 1511 N N . ASN A 1 195 ? -2.385 -40.969 2.738 1 98.25 195 ASN A N 1
ATOM 1512 C CA . ASN A 1 195 ? -2.354 -42.188 3.533 1 98.25 195 ASN A CA 1
ATOM 1513 C C . ASN A 1 195 ? -2.773 -43.406 2.713 1 98.25 195 ASN A C 1
ATOM 1515 O O . ASN A 1 195 ? -2.129 -44.469 2.77 1 98.25 195 ASN A O 1
ATOM 1519 N N . LYS A 1 196 ? -3.824 -43.188 1.968 1 97.62 196 LYS A N 1
ATOM 1520 C CA . LYS A 1 196 ? -4.285 -44.281 1.109 1 97.62 196 LYS A CA 1
ATOM 1521 C C . LYS A 1 196 ? -3.225 -44.656 0.081 1 97.62 196 LYS A C 1
ATOM 1523 O O . LYS A 1 196 ? -3 -45.844 -0.182 1 97.62 196 LYS A O 1
ATOM 1528 N N . SER A 1 197 ? -2.617 -43.656 -0.477 1 97.56 197 SER A N 1
ATOM 1529 C CA . SER A 1 197 ? -1.571 -43.906 -1.467 1 97.56 197 SER A CA 1
ATOM 1530 C C . SER A 1 197 ? -0.369 -44.594 -0.846 1 97.56 197 SER A C 1
ATOM 1532 O O . SER A 1 197 ? 0.229 -45.469 -1.466 1 97.56 197 SER A O 1
ATOM 1534 N N . ILE A 1 198 ? 0.028 -44.219 0.354 1 97.94 198 ILE A N 1
ATOM 1535 C CA . ILE A 1 198 ? 1.155 -44.844 1.058 1 97.94 198 ILE A CA 1
ATOM 1536 C C . ILE A 1 198 ? 0.854 -46.312 1.349 1 97.94 198 ILE A C 1
ATOM 1538 O O . ILE A 1 198 ? 1.705 -47.156 1.138 1 97.94 198 ILE A O 1
ATOM 1542 N N . GLU A 1 199 ? -0.337 -46.594 1.78 1 97.88 199 GLU A N 1
ATOM 1543 C CA . GLU A 1 199 ? -0.727 -47.969 2.045 1 97.88 199 GLU A CA 1
ATOM 1544 C C . GLU A 1 199 ? -0.692 -48.812 0.771 1 97.88 199 GLU A C 1
ATOM 1546 O O . GLU A 1 199 ? -0.232 -49.969 0.785 1 97.88 199 GLU A O 1
ATOM 1551 N N . TYR A 1 200 ? -1.188 -48.188 -0.262 1 96.56 200 TYR A N 1
ATOM 1552 C CA . TYR A 1 200 ? -1.158 -48.844 -1.56 1 96.56 200 TYR A CA 1
ATOM 1553 C C . TYR A 1 200 ? 0.274 -49.125 -1.995 1 96.56 200 TYR A C 1
ATOM 1555 O O . TYR A 1 200 ? 0.576 -50.219 -2.492 1 96.56 200 TYR A O 1
ATOM 1563 N N . SER A 1 201 ? 1.175 -48.25 -1.825 1 96.94 201 SER A N 1
ATOM 1564 C CA . SER A 1 201 ? 2.584 -48.375 -2.178 1 96.94 201 SER A CA 1
ATOM 1565 C C . SER A 1 201 ? 3.27 -49.406 -1.291 1 96.94 201 SER A C 1
ATOM 1567 O O . SER A 1 201 ? 4.168 -50.125 -1.742 1 96.94 201 SER A O 1
ATOM 1569 N N . ARG A 1 202 ? 2.891 -49.562 -0.07 1 97.81 202 ARG A N 1
ATOM 1570 C CA . ARG A 1 202 ? 3.404 -50.594 0.817 1 97.81 202 ARG A CA 1
ATOM 1571 C C . ARG A 1 202 ? 3.02 -52 0.317 1 97.81 202 ARG A C 1
ATOM 1573 O O . ARG A 1 202 ? 3.824 -52.906 0.373 1 97.81 202 ARG A O 1
ATOM 1580 N N . GLN A 1 203 ? 1.818 -52.062 -0.145 1 96.94 203 GLN A N 1
ATOM 1581 C CA . GLN A 1 203 ? 1.374 -53.344 -0.714 1 96.94 203 GLN A CA 1
ATOM 1582 C C . GLN A 1 203 ? 2.168 -53.688 -1.969 1 96.94 203 GLN A C 1
ATOM 1584 O O . GLN A 1 203 ? 2.52 -54.844 -2.184 1 96.94 203 GLN A O 1
ATOM 1589 N N . THR A 1 204 ? 2.361 -52.656 -2.717 1 96.81 204 THR A N 1
ATOM 1590 C CA . THR A 1 204 ? 3.156 -52.844 -3.922 1 96.81 204 THR A CA 1
ATOM 1591 C C . THR A 1 204 ? 4.57 -53.312 -3.564 1 96.81 204 THR A C 1
ATOM 1593 O O . THR A 1 204 ? 5.117 -54.219 -4.191 1 96.81 204 THR A O 1
ATOM 1596 N N . LEU A 1 205 ? 5.23 -52.688 -2.578 1 97.06 205 LEU A N 1
ATOM 1597 C CA . LEU A 1 205 ? 6.562 -53.062 -2.123 1 97.06 205 LEU A CA 1
ATOM 1598 C C . LEU A 1 205 ? 6.559 -54.5 -1.62 1 97.06 205 LEU A C 1
ATOM 1600 O O . LEU A 1 205 ? 7.441 -55.312 -1.971 1 97.06 205 LEU A O 1
ATOM 1604 N N . ALA A 1 206 ? 5.559 -54.938 -0.881 1 97.56 206 ALA A N 1
ATOM 1605 C CA . ALA A 1 206 ? 5.457 -56.312 -0.365 1 97.56 206 ALA A CA 1
ATOM 1606 C C . ALA A 1 206 ? 5.352 -57.312 -1.504 1 97.56 206 ALA A C 1
ATOM 1608 O O . ALA A 1 206 ? 5.957 -58.406 -1.45 1 97.56 206 ALA A O 1
ATOM 1609 N N . LEU A 1 207 ? 4.547 -56.906 -2.426 1 96.31 207 LEU A N 1
ATOM 1610 C CA . LEU A 1 207 ? 4.383 -57.781 -3.584 1 96.31 207 LEU A CA 1
ATOM 1611 C C . LEU A 1 207 ? 5.711 -58 -4.305 1 96.31 207 LEU A C 1
ATOM 1613 O O . LEU A 1 207 ? 6.078 -59.125 -4.625 1 96.31 207 LEU A O 1
ATOM 1617 N N . THR A 1 208 ? 6.426 -56.906 -4.562 1 96.44 208 THR A N 1
ATOM 1618 C CA . THR A 1 208 ? 7.684 -57 -5.297 1 96.44 208 THR A CA 1
ATOM 1619 C C . THR A 1 208 ? 8.734 -57.75 -4.477 1 96.44 208 THR A C 1
ATOM 1621 O O . THR A 1 208 ? 9.562 -58.469 -5.031 1 96.44 208 THR A O 1
ATOM 1624 N N . GLU A 1 209 ? 8.719 -57.656 -3.188 1 96.88 209 GLU A N 1
ATOM 1625 C CA . GLU A 1 209 ? 9.609 -58.406 -2.309 1 96.88 209 GLU A CA 1
ATOM 1626 C C . GLU A 1 209 ? 9.352 -59.906 -2.402 1 96.88 209 GLU A C 1
ATOM 1628 O O . GLU A 1 209 ? 10.289 -60.688 -2.482 1 96.88 209 GLU A O 1
ATOM 1633 N N . ARG A 1 210 ? 8.117 -60.25 -2.375 1 96.88 210 ARG A N 1
ATOM 1634 C CA . ARG A 1 210 ? 7.758 -61.656 -2.496 1 96.88 210 ARG A CA 1
ATOM 1635 C C . ARG A 1 210 ? 8.172 -62.219 -3.854 1 96.88 210 ARG A C 1
ATOM 1637 O O . ARG A 1 210 ? 8.703 -63.344 -3.939 1 96.88 210 ARG A O 1
ATOM 1644 N N . GLN A 1 211 ? 7.93 -61.469 -4.852 1 96.06 211 GLN A N 1
ATOM 1645 C CA . GLN A 1 211 ? 8.289 -61.875 -6.203 1 96.06 211 GLN A CA 1
ATOM 1646 C C . GLN A 1 211 ? 9.805 -62.031 -6.348 1 96.06 211 GLN A C 1
ATOM 1648 O O . GLN A 1 211 ? 10.289 -62.938 -7.02 1 96.06 211 GLN A O 1
ATOM 1653 N N . TYR A 1 212 ? 10.555 -61.094 -5.734 1 95.69 212 TYR A N 1
ATOM 1654 C CA . TYR A 1 212 ? 12.008 -61.188 -5.766 1 95.69 212 TYR A CA 1
ATOM 1655 C C . TYR A 1 212 ? 12.516 -62.406 -5.016 1 95.69 212 TYR A C 1
ATOM 1657 O O . TYR A 1 212 ? 13.414 -63.094 -5.488 1 95.69 212 TYR A O 1
ATOM 1665 N N . ALA A 1 213 ? 11.93 -62.688 -3.98 1 96.06 213 ALA A N 1
ATOM 1666 C CA . ALA A 1 213 ? 12.305 -63.844 -3.168 1 96.06 213 ALA A CA 1
ATOM 1667 C C . ALA A 1 213 ? 12.055 -65.188 -3.92 1 96.06 213 ALA A C 1
ATOM 1669 O O . ALA A 1 213 ? 12.797 -66.125 -3.752 1 96.06 213 ALA A O 1
ATOM 1670 N N . SER A 1 214 ? 11.102 -65.125 -4.754 1 95.44 214 SER A N 1
ATOM 1671 C CA . SER A 1 214 ? 10.758 -66.312 -5.52 1 95.44 214 SER A CA 1
ATOM 1672 C C . SER A 1 214 ? 11.516 -66.375 -6.844 1 95.44 214 SER A C 1
ATOM 1674 O O . SER A 1 214 ? 11.383 -67.312 -7.609 1 95.44 214 SER A O 1
ATOM 1676 N N . GLY A 1 215 ? 12.32 -65.375 -7.129 1 93.81 215 GLY A N 1
ATOM 1677 C CA . GLY A 1 215 ? 13.125 -65.312 -8.336 1 93.81 215 GLY A CA 1
ATOM 1678 C C . GLY A 1 215 ? 12.352 -64.812 -9.555 1 93.81 215 GLY A C 1
ATOM 1679 O O . GLY A 1 215 ? 12.867 -64.875 -10.672 1 93.81 215 GLY A O 1
ATOM 1680 N N . ALA A 1 216 ? 11.156 -64.375 -9.305 1 92.12 216 ALA A N 1
ATOM 1681 C CA . ALA A 1 216 ? 10.266 -64 -10.406 1 92.12 216 ALA A CA 1
ATOM 1682 C C . ALA A 1 216 ? 10.641 -62.625 -10.984 1 92.12 216 ALA A C 1
ATOM 1684 O O . ALA A 1 216 ? 10.359 -62.344 -12.156 1 92.12 216 ALA A O 1
ATOM 1685 N N . VAL A 1 217 ? 11.188 -61.75 -10.141 1 93 217 VAL A N 1
ATOM 1686 C CA . VAL A 1 217 ? 11.594 -60.406 -10.594 1 93 217 VAL A CA 1
ATOM 1687 C C . VAL A 1 217 ? 12.984 -60.094 -10.055 1 93 217 VAL A C 1
ATOM 1689 O O . VAL A 1 217 ? 13.539 -60.844 -9.258 1 93 217 VAL A O 1
ATOM 1692 N N . THR A 1 218 ? 13.555 -58.938 -10.57 1 93.62 218 THR A N 1
ATOM 1693 C CA . THR A 1 218 ? 14.883 -58.531 -10.125 1 93.62 218 THR A CA 1
ATOM 1694 C C . THR A 1 218 ? 14.781 -57.562 -8.945 1 93.62 218 THR A C 1
ATOM 1696 O O . THR A 1 218 ? 13.688 -57.125 -8.594 1 93.62 218 THR A O 1
ATOM 1699 N N . GLU A 1 219 ? 15.961 -57.25 -8.422 1 95.62 219 GLU A N 1
ATOM 1700 C CA . GLU A 1 219 ? 16.031 -56.344 -7.293 1 95.62 219 GLU A CA 1
ATOM 1701 C C . GLU A 1 219 ? 15.586 -54.938 -7.699 1 95.62 219 GLU A C 1
ATOM 1703 O O . GLU A 1 219 ? 15.195 -54.125 -6.844 1 95.62 219 GLU A O 1
ATOM 1708 N N . LEU A 1 220 ? 15.648 -54.625 -8.938 1 94.88 220 LEU A N 1
ATOM 1709 C CA . LEU A 1 220 ? 15.234 -53.312 -9.461 1 94.88 220 LEU A CA 1
ATOM 1710 C C . LEU A 1 220 ? 13.789 -53.031 -9.094 1 94.88 220 LEU A C 1
ATOM 1712 O O . LEU A 1 220 ? 13.453 -51.906 -8.742 1 94.88 220 LEU A O 1
ATOM 1716 N N . ASN A 1 221 ? 12.969 -54.031 -9.133 1 95.31 221 ASN A N 1
ATOM 1717 C CA . ASN A 1 221 ? 11.562 -53.875 -8.805 1 95.31 221 ASN A CA 1
ATOM 1718 C C . ASN A 1 221 ? 11.367 -53.438 -7.348 1 95.31 221 ASN A C 1
ATOM 1720 O O . ASN A 1 221 ? 10.562 -52.562 -7.047 1 95.31 221 ASN A O 1
ATOM 1724 N N . VAL A 1 222 ? 12.094 -54.062 -6.5 1 97 222 VAL A N 1
ATOM 1725 C CA . VAL A 1 222 ? 12.023 -53.75 -5.074 1 97 222 VAL A CA 1
ATOM 1726 C C . VAL A 1 222 ? 12.539 -52.344 -4.828 1 97 222 VAL A C 1
ATOM 1728 O O . VAL A 1 222 ? 11.891 -51.562 -4.137 1 97 222 VAL A O 1
ATOM 1731 N N . LEU A 1 223 ? 13.656 -51.969 -5.488 1 97.31 223 LEU A N 1
ATOM 1732 C CA . LEU A 1 223 ? 14.266 -50.656 -5.289 1 97.31 223 LEU A CA 1
ATOM 1733 C C . LEU A 1 223 ? 13.352 -49.562 -5.801 1 97.31 223 LEU A C 1
ATOM 1735 O O . LEU A 1 223 ? 13.219 -48.5 -5.164 1 97.31 223 LEU A O 1
ATOM 1739 N N . GLU A 1 224 ? 12.727 -49.75 -6.91 1 96.81 224 GLU A N 1
ATOM 1740 C CA . GLU A 1 224 ? 11.789 -48.75 -7.461 1 96.81 224 GLU A CA 1
ATOM 1741 C C . GLU A 1 224 ? 10.578 -48.562 -6.555 1 96.81 224 GLU A C 1
ATOM 1743 O O . GLU A 1 224 ? 10.102 -47.438 -6.367 1 96.81 224 GLU A O 1
ATOM 1748 N N . SER A 1 225 ? 10.07 -49.625 -6.082 1 97.12 225 SER A N 1
ATOM 1749 C CA . SER A 1 225 ? 8.945 -49.531 -5.164 1 97.12 225 SER A CA 1
ATOM 1750 C C . SER A 1 225 ? 9.328 -48.844 -3.873 1 97.12 225 SER A C 1
ATOM 1752 O O . SER A 1 225 ? 8.547 -48.031 -3.348 1 97.12 225 SER A O 1
ATOM 1754 N N . LEU A 1 226 ? 10.562 -49.094 -3.395 1 97.5 226 LEU A N 1
ATOM 1755 C CA . LEU A 1 226 ? 11.055 -48.438 -2.189 1 97.5 226 LEU A CA 1
ATOM 1756 C C . LEU A 1 226 ? 11.227 -46.938 -2.416 1 97.5 226 LEU A C 1
ATOM 1758 O O . LEU A 1 226 ? 10.883 -46.156 -1.548 1 97.5 226 LEU A O 1
ATOM 1762 N N . ARG A 1 227 ? 11.797 -46.562 -3.543 1 97.44 227 ARG A N 1
ATOM 1763 C CA . ARG A 1 227 ? 11.961 -45.156 -3.916 1 97.44 227 ARG A CA 1
ATOM 1764 C C . ARG A 1 227 ? 10.625 -44.438 -3.912 1 97.44 227 ARG A C 1
ATOM 1766 O O . ARG A 1 227 ? 10.5 -43.344 -3.342 1 97.44 227 ARG A O 1
ATOM 1773 N N . SER A 1 228 ? 9.656 -45.031 -4.551 1 97.06 228 SER A N 1
ATOM 1774 C CA . SER A 1 228 ? 8.328 -44.406 -4.645 1 97.06 228 SER A CA 1
ATOM 1775 C C . SER A 1 228 ? 7.699 -44.25 -3.268 1 97.06 228 SER A C 1
ATOM 1777 O O . SER A 1 228 ? 7.176 -43.188 -2.949 1 97.06 228 SER A O 1
ATOM 1779 N N . LEU A 1 229 ? 7.742 -45.344 -2.424 1 97.38 229 LEU A N 1
ATOM 1780 C CA . LEU A 1 229 ? 7.164 -45.281 -1.085 1 97.38 229 LEU A CA 1
ATOM 1781 C C . LEU A 1 229 ? 7.828 -44.188 -0.247 1 97.38 229 LEU A C 1
ATOM 1783 O O . LEU A 1 229 ? 7.141 -43.375 0.361 1 97.38 229 LEU A O 1
ATOM 1787 N N . ALA A 1 230 ? 9.172 -44.156 -0.273 1 98.06 230 ALA A N 1
ATOM 1788 C CA . ALA A 1 230 ? 9.914 -43.156 0.516 1 98.06 230 ALA A CA 1
ATOM 1789 C C . ALA A 1 230 ? 9.578 -41.75 0.085 1 98.06 230 ALA A C 1
ATOM 1791 O O . ALA A 1 230 ? 9.43 -40.844 0.924 1 98.06 230 ALA A O 1
ATOM 1792 N N . GLY A 1 231 ? 9.531 -41.531 -1.191 1 97.88 231 GLY A N 1
ATOM 1793 C CA . GLY A 1 231 ? 9.133 -40.219 -1.709 1 97.88 231 GLY A CA 1
ATOM 1794 C C . GLY A 1 231 ? 7.758 -39.812 -1.239 1 97.88 231 GLY A C 1
ATOM 1795 O O . GLY A 1 231 ? 7.551 -38.625 -0.893 1 97.88 231 GLY A O 1
ATOM 1796 N N . GLN A 1 232 ? 6.773 -40.656 -1.238 1 97.69 232 GLN A N 1
ATOM 1797 C CA . GLN A 1 232 ? 5.418 -40.375 -0.794 1 97.69 232 GLN A CA 1
ATOM 1798 C C . GLN A 1 232 ? 5.379 -40.062 0.699 1 97.69 232 GLN A C 1
ATOM 1800 O O . GLN A 1 232 ? 4.66 -39.156 1.133 1 97.69 232 GLN A O 1
ATOM 1805 N N . GLU A 1 233 ? 6.16 -40.844 1.44 1 98.12 233 GLU A N 1
ATOM 1806 C CA . GLU A 1 233 ? 6.223 -40.594 2.879 1 98.12 233 GLU A CA 1
ATOM 1807 C C . GLU A 1 233 ? 6.809 -39.219 3.184 1 98.12 233 GLU A C 1
ATOM 1809 O O . GLU A 1 233 ? 6.34 -38.531 4.094 1 98.12 233 GLU A O 1
ATOM 1814 N N . ALA A 1 234 ? 7.844 -38.781 2.459 1 98.12 234 ALA A N 1
ATOM 1815 C CA . ALA A 1 234 ? 8.414 -37.438 2.615 1 98.12 234 ALA A CA 1
ATOM 1816 C C . ALA A 1 234 ? 7.391 -36.375 2.287 1 98.12 234 ALA A C 1
ATOM 1818 O O . ALA A 1 234 ? 7.258 -35.375 3.02 1 98.12 234 ALA A O 1
ATOM 1819 N N . ALA A 1 235 ? 6.68 -36.531 1.2 1 97.94 235 ALA A N 1
ATOM 1820 C CA . ALA A 1 235 ? 5.66 -35.594 0.782 1 97.94 235 ALA A CA 1
ATOM 1821 C C . ALA A 1 235 ? 4.535 -35.5 1.81 1 97.94 235 ALA A C 1
ATOM 1823 O O . ALA A 1 235 ? 3.961 -34.438 2.023 1 97.94 235 ALA A O 1
ATOM 1824 N N . HIS A 1 236 ? 4.168 -36.656 2.398 1 98.19 236 HIS A N 1
ATOM 1825 C CA . HIS A 1 236 ? 3.143 -36.719 3.432 1 98.19 236 HIS A CA 1
ATOM 1826 C C . HIS A 1 236 ? 3.492 -35.812 4.602 1 98.19 236 HIS A C 1
ATOM 1828 O O . HIS A 1 236 ? 2.627 -35.094 5.117 1 98.19 236 HIS A O 1
ATOM 1834 N N . SER A 1 237 ? 4.762 -35.781 4.984 1 98.38 237 SER A N 1
ATOM 1835 C CA . SER A 1 237 ? 5.215 -34.969 6.105 1 98.38 237 SER A CA 1
ATOM 1836 C C . SER A 1 237 ? 5.016 -33.469 5.82 1 98.38 237 SER A C 1
ATOM 1838 O O . SER A 1 237 ? 4.688 -32.688 6.723 1 98.38 237 SER A O 1
ATOM 1840 N N . GLN A 1 238 ? 5.215 -33.031 4.594 1 98.12 238 GLN A N 1
ATOM 1841 C CA . GLN A 1 238 ? 5 -31.656 4.203 1 98.12 238 GLN A CA 1
ATOM 1842 C C . GLN A 1 238 ? 3.539 -31.25 4.391 1 98.12 238 GLN A C 1
ATOM 1844 O O . GLN A 1 238 ? 3.248 -30.125 4.789 1 98.12 238 GLN A O 1
ATOM 1849 N N . LEU A 1 239 ? 2.594 -32.125 4.098 1 98.5 239 LEU A N 1
ATOM 1850 C CA . LEU A 1 239 ? 1.17 -31.875 4.27 1 98.5 239 LEU A CA 1
ATOM 1851 C C . LEU A 1 239 ? 0.827 -31.688 5.742 1 98.5 239 LEU A C 1
ATOM 1853 O O . LEU A 1 239 ? 0.048 -30.797 6.094 1 98.5 239 LEU A O 1
ATOM 1857 N N . LEU A 1 240 ? 1.455 -32.531 6.551 1 98.12 240 LEU A N 1
ATOM 1858 C CA . LEU A 1 240 ? 1.225 -32.406 7.988 1 98.12 240 LEU A CA 1
ATOM 1859 C C . LEU A 1 240 ? 1.686 -31.047 8.5 1 98.12 240 LEU A C 1
ATOM 1861 O O . LEU A 1 240 ? 1 -30.422 9.312 1 98.12 240 LEU A O 1
ATOM 1865 N N . GLN A 1 241 ? 2.812 -30.625 8.031 1 98.19 241 GLN A N 1
ATOM 1866 C CA . GLN A 1 241 ? 3.324 -29.328 8.422 1 98.19 241 GLN A CA 1
ATOM 1867 C C . GLN A 1 241 ? 2.373 -28.203 7.98 1 98.19 241 GLN A C 1
ATOM 1869 O O . GLN A 1 241 ? 2.105 -27.281 8.742 1 98.19 241 GLN A O 1
ATOM 1874 N N . GLN A 1 242 ? 1.899 -28.266 6.781 1 98.19 242 GLN A N 1
ATOM 1875 C CA . GLN A 1 242 ? 0.971 -27.281 6.258 1 98.19 242 GLN A CA 1
ATOM 1876 C C . GLN A 1 242 ? -0.308 -27.219 7.09 1 98.19 242 GLN A C 1
ATOM 1878 O O . GLN A 1 242 ? -0.876 -26.156 7.297 1 98.19 242 GLN A O 1
ATOM 1883 N N . LEU A 1 243 ? -0.798 -28.391 7.488 1 97.38 243 LEU A N 1
ATOM 1884 C CA . LEU A 1 243 ? -1.997 -28.453 8.32 1 97.38 243 LEU A CA 1
ATOM 1885 C C . LEU A 1 243 ? -1.784 -27.719 9.633 1 97.38 243 LEU A C 1
ATOM 1887 O O . LEU A 1 243 ? -2.629 -26.922 10.047 1 97.38 243 LEU A O 1
ATOM 1891 N N . VAL A 1 244 ? -0.61 -27.891 10.266 1 97.12 244 VAL A N 1
ATOM 1892 C CA . VAL A 1 244 ? -0.294 -27.219 11.523 1 97.12 244 VAL A CA 1
ATOM 1893 C C . VAL A 1 244 ? -0.275 -25.719 11.32 1 97.12 244 VAL A C 1
ATOM 1895 O O . VAL A 1 244 ? -0.822 -24.969 12.133 1 97.12 244 VAL A O 1
ATOM 1898 N N . GLU A 1 245 ? 0.326 -25.297 10.234 1 97.38 245 GLU A N 1
ATOM 1899 C CA . GLU A 1 245 ? 0.407 -23.859 9.93 1 97.38 245 GLU A CA 1
ATOM 1900 C C . GLU A 1 245 ? -0.98 -23.266 9.719 1 97.38 245 GLU A C 1
ATOM 1902 O O . GLU A 1 245 ? -1.265 -22.172 10.203 1 97.38 245 GLU A O 1
ATOM 1907 N N . ALA A 1 246 ? -1.847 -23.938 9.039 1 97.5 246 ALA A N 1
ATOM 1908 C CA . ALA A 1 246 ? -3.201 -23.469 8.773 1 97.5 246 ALA A CA 1
ATOM 1909 C C . ALA A 1 246 ? -4.02 -23.391 10.055 1 97.5 246 ALA A C 1
ATOM 1911 O O . ALA A 1 246 ? -4.75 -22.422 10.273 1 97.5 246 ALA A O 1
ATOM 1912 N N . GLU A 1 247 ? -3.889 -24.422 10.844 1 97 247 GLU A N 1
ATOM 1913 C CA . GLU A 1 247 ? -4.605 -24.438 12.117 1 97 247 GLU A CA 1
ATOM 1914 C C . GLU A 1 247 ? -4.141 -23.312 13.023 1 97 247 GLU A C 1
ATOM 1916 O O . GLU A 1 247 ? -4.957 -22.672 13.695 1 97 247 GLU A O 1
ATOM 1921 N N . ASN A 1 248 ? -2.844 -23.062 13.062 1 97 248 ASN A N 1
ATOM 1922 C CA . ASN A 1 248 ? -2.318 -21.969 13.859 1 97 248 ASN A CA 1
ATOM 1923 C C . ASN A 1 248 ? -2.801 -20.609 13.328 1 97 248 ASN A C 1
ATOM 1925 O O . ASN A 1 248 ? -3.111 -19.719 14.109 1 97 248 ASN A O 1
ATOM 1929 N N . ALA A 1 249 ? -2.818 -20.484 12.031 1 97.38 249 ALA A N 1
ATOM 1930 C CA . ALA A 1 249 ? -3.33 -19.25 11.438 1 97.38 249 ALA A CA 1
ATOM 1931 C C . ALA A 1 249 ? -4.777 -19 11.852 1 97.38 249 ALA A C 1
ATOM 1933 O O . ALA A 1 249 ? -5.164 -17.859 12.141 1 97.38 249 ALA A O 1
ATOM 1934 N N . LEU A 1 250 ? -5.551 -20.016 11.867 1 97.25 250 LEU A N 1
ATOM 1935 C CA . LEU A 1 250 ? -6.941 -19.891 12.281 1 97.25 250 LEU A CA 1
ATOM 1936 C C . LEU A 1 250 ? -7.031 -19.5 13.758 1 97.25 250 LEU A C 1
ATOM 1938 O O . LEU A 1 250 ? -7.867 -18.672 14.133 1 97.25 250 LEU A O 1
ATOM 1942 N N . ALA A 1 251 ? -6.184 -20.094 14.562 1 96.75 251 ALA A N 1
ATOM 1943 C CA . ALA A 1 251 ? -6.16 -19.75 15.977 1 96.75 251 ALA A CA 1
ATOM 1944 C C . ALA A 1 251 ? -5.895 -18.266 16.172 1 96.75 251 ALA A C 1
ATOM 1946 O O . ALA A 1 251 ? -6.562 -17.609 16.984 1 96.75 251 ALA A O 1
ATOM 1947 N N . ILE A 1 252 ? -4.953 -17.703 15.422 1 96.25 252 ILE A N 1
ATOM 1948 C CA . ILE A 1 252 ? -4.609 -16.297 15.531 1 96.25 252 ILE A CA 1
ATOM 1949 C C . ILE A 1 252 ? -5.805 -15.438 15.109 1 96.25 252 ILE A C 1
ATOM 1951 O O . ILE A 1 252 ? -6.098 -14.422 15.742 1 96.25 252 ILE A O 1
ATOM 1955 N N . LEU A 1 253 ? -6.547 -15.836 14.047 1 96.5 253 LEU A N 1
ATOM 1956 C CA . LEU A 1 253 ? -7.746 -15.125 13.617 1 96.5 253 LEU A CA 1
ATOM 1957 C C . LEU A 1 253 ? -8.773 -15.062 14.742 1 96.5 253 LEU A C 1
ATOM 1959 O O . LEU A 1 253 ? -9.531 -14.094 14.844 1 96.5 253 LEU A O 1
ATOM 1963 N N . LEU A 1 254 ? -8.797 -16.094 15.578 1 96.44 254 LEU A N 1
ATOM 1964 C CA . LEU A 1 254 ? -9.773 -16.219 16.656 1 96.44 254 LEU A CA 1
ATOM 1965 C C . LEU A 1 254 ? -9.234 -15.609 17.953 1 96.44 254 LEU A C 1
ATOM 1967 O O . LEU A 1 254 ? -9.875 -15.703 19 1 96.44 254 LEU A O 1
ATOM 1971 N N . ASN A 1 255 ? -8.016 -14.922 17.859 1 96.06 255 ASN A N 1
ATOM 1972 C CA . ASN A 1 255 ? -7.371 -14.352 19.047 1 96.06 255 ASN A CA 1
ATOM 1973 C C . ASN A 1 255 ? -7.098 -15.414 20.109 1 96.06 255 ASN A C 1
ATOM 1975 O O . ASN A 1 255 ? -7.406 -15.211 21.281 1 96.06 255 ASN A O 1
ATOM 1979 N N . ARG A 1 256 ? -6.633 -16.578 19.641 1 95.06 256 ARG A N 1
ATOM 1980 C CA . ARG A 1 256 ? -6.312 -17.688 20.531 1 95.06 256 ARG A CA 1
ATOM 1981 C C . ARG A 1 256 ? -4.898 -18.203 20.281 1 95.06 256 ARG A C 1
ATOM 1983 O O . ARG A 1 256 ? -4.34 -18 19.203 1 95.06 256 ARG A O 1
ATOM 1990 N N . ALA A 1 257 ? -4.32 -18.859 21.266 1 93.88 257 ALA A N 1
ATOM 1991 C CA . ALA A 1 257 ? -3.016 -19.5 21.109 1 93.88 257 ALA A CA 1
ATOM 1992 C C . ALA A 1 257 ? -3.119 -20.766 20.266 1 93.88 257 ALA A C 1
ATOM 1994 O O . ALA A 1 257 ? -4.191 -21.359 20.172 1 93.88 257 ALA A O 1
ATOM 1995 N N . PRO A 1 258 ? -2.02 -21.156 19.641 1 92.12 258 PRO A N 1
ATOM 1996 C CA . PRO A 1 258 ? -2.016 -22.422 18.891 1 92.12 258 PRO A CA 1
ATOM 1997 C C . PRO A 1 258 ? -2.477 -23.609 19.719 1 92.12 258 PRO A C 1
ATOM 1999 O O . PRO A 1 258 ? -2.154 -23.703 20.906 1 92.12 258 PRO A O 1
ATOM 2002 N N . GLY A 1 259 ? -3.236 -24.547 19.125 1 86.5 259 GLY A N 1
ATOM 2003 C CA . GLY A 1 259 ? -3.703 -25.75 19.797 1 86.5 259 GLY A CA 1
ATOM 2004 C C . GLY A 1 259 ? -5.066 -25.578 20.438 1 86.5 259 GLY A C 1
ATOM 2005 O O . GLY A 1 259 ? -5.688 -26.562 20.859 1 86.5 259 GLY A O 1
ATOM 2006 N N . GLN A 1 260 ? -5.551 -24.391 20.422 1 83.12 260 GLN A N 1
ATOM 2007 C CA . GLN A 1 260 ? -6.797 -24.125 21.141 1 83.12 260 GLN A CA 1
ATOM 2008 C C . GLN A 1 260 ? -7.98 -24.078 20.172 1 83.12 260 GLN A C 1
ATOM 2010 O O . GLN A 1 260 ? -9.07 -23.641 20.547 1 83.12 260 GLN A O 1
ATOM 2015 N N . VAL A 1 261 ? -7.758 -24.281 19 1 80.88 261 VAL A N 1
ATOM 2016 C CA . VAL A 1 261 ? -8.852 -24.25 18.031 1 80.88 261 VAL A CA 1
ATOM 2017 C C . VAL A 1 261 ? -8.945 -25.609 17.328 1 80.88 261 VAL A C 1
ATOM 2019 O O . VAL A 1 261 ? -7.93 -26.188 16.938 1 80.88 261 VAL A O 1
ATOM 2022 N N . ALA A 1 262 ? -10.219 -26.125 17.531 1 78.75 262 ALA A N 1
ATOM 2023 C CA . ALA A 1 262 ? -10.461 -27.359 16.797 1 78.75 262 ALA A CA 1
ATOM 2024 C C . ALA A 1 262 ? -11.633 -27.203 15.82 1 78.75 262 ALA A C 1
ATOM 2026 O O . ALA A 1 262 ? -12.703 -26.719 16.203 1 78.75 262 ALA A O 1
ATOM 2027 N N . VAL A 1 263 ? -11.32 -27.328 14.547 1 88.88 263 VAL A N 1
ATOM 2028 C CA . VAL A 1 263 ? -12.391 -27.391 13.562 1 88.88 263 VAL A CA 1
ATOM 2029 C C . VAL A 1 263 ? -12.609 -28.844 13.133 1 88.88 263 VAL A C 1
ATOM 2031 O O . VAL A 1 263 ? -11.688 -29.672 13.203 1 88.88 263 VAL A O 1
ATOM 2034 N N . GLU A 1 264 ? -13.859 -29.125 12.727 1 92 264 GLU A N 1
ATOM 2035 C CA . GLU A 1 264 ? -14.25 -30.516 12.484 1 92 264 GLU A CA 1
ATOM 2036 C C . GLU A 1 264 ? -14.18 -30.859 11 1 92 264 GLU A C 1
ATOM 2038 O O . GLU A 1 264 ? -14.281 -32.031 10.625 1 92 264 GLU A O 1
ATOM 2043 N N . ILE A 1 265 ? -13.938 -29.922 10.211 1 94.75 265 ILE A N 1
ATOM 2044 C CA . ILE A 1 265 ? -13.977 -30.188 8.773 1 94.75 265 ILE A CA 1
ATOM 2045 C C . ILE A 1 265 ? -12.883 -31.188 8.406 1 94.75 265 ILE A C 1
ATOM 2047 O O . ILE A 1 265 ? -11.711 -30.984 8.719 1 94.75 265 ILE A O 1
ATOM 2051 N N . LYS A 1 266 ? -13.266 -32.188 7.727 1 95.12 266 LYS A N 1
ATOM 2052 C CA . LYS A 1 266 ? -12.336 -33.25 7.344 1 95.12 266 LYS A CA 1
ATOM 2053 C C . LYS A 1 266 ? -12.203 -33.344 5.824 1 95.12 266 LYS A C 1
ATOM 2055 O O . LYS A 1 266 ? -11.281 -34 5.312 1 95.12 266 LYS A O 1
ATOM 2060 N N . GLN A 1 267 ? -13.141 -32.75 5.148 1 96.62 267 GLN A N 1
ATOM 2061 C CA . GLN A 1 267 ? -13.141 -32.719 3.689 1 96.62 267 GLN A CA 1
ATOM 2062 C C . GLN A 1 267 ? -13.891 -31.516 3.15 1 96.62 267 GLN A C 1
ATOM 2064 O O . GLN A 1 267 ? -14.734 -30.938 3.844 1 96.62 267 GLN A O 1
ATOM 2069 N N . LEU A 1 268 ? -13.562 -31.141 1.943 1 97.38 268 LEU A N 1
ATOM 2070 C CA . LEU A 1 268 ? -14.25 -30.031 1.284 1 97.38 268 LEU A CA 1
ATOM 2071 C C . LEU A 1 268 ? -15.688 -30.406 0.948 1 97.38 268 LEU A C 1
ATOM 2073 O O . LEU A 1 268 ? -15.984 -31.578 0.686 1 97.38 268 LEU A O 1
ATOM 2077 N N . PRO A 1 269 ? -16.562 -29.422 1.018 1 93.56 269 PRO A N 1
ATOM 2078 C CA . PRO A 1 269 ? -17.938 -29.734 0.632 1 93.56 269 PRO A CA 1
ATOM 2079 C C . PRO A 1 269 ? -18.078 -30.109 -0.841 1 93.56 269 PRO A C 1
ATOM 2081 O O . PRO A 1 269 ? -17.391 -29.531 -1.694 1 93.56 269 PRO A O 1
ATOM 2084 N N . ASP A 1 270 ? -18.969 -31 -1.152 1 88.88 270 ASP A N 1
ATOM 2085 C CA . ASP A 1 270 ? -19.172 -31.5 -2.51 1 88.88 270 ASP A CA 1
ATOM 2086 C C . ASP A 1 270 ? -20.266 -30.719 -3.225 1 88.88 270 ASP A C 1
ATOM 2088 O O . ASP A 1 270 ? -20.5 -30.906 -4.422 1 88.88 270 ASP A O 1
ATOM 2092 N N . SER A 1 271 ? -20.875 -29.844 -2.496 1 87.56 271 SER A N 1
ATOM 2093 C CA . SER A 1 271 ? -21.953 -29.062 -3.098 1 87.56 271 SER A CA 1
ATOM 2094 C C . SER A 1 271 ? -21.422 -28.078 -4.133 1 87.56 271 SER A C 1
ATOM 2096 O O . SER A 1 271 ? -20.266 -27.641 -4.043 1 87.56 271 SER A O 1
ATOM 2098 N N . ALA A 1 272 ? -22.281 -27.844 -5.121 1 86.44 272 ALA A N 1
ATOM 2099 C CA . ALA A 1 272 ? -21.922 -26.891 -6.164 1 86.44 272 ALA A CA 1
ATOM 2100 C C . ALA A 1 272 ? -21.641 -25.516 -5.57 1 86.44 272 ALA A C 1
ATOM 2102 O O . ALA A 1 272 ? -22.297 -25.094 -4.605 1 86.44 272 ALA A O 1
ATOM 2103 N N . VAL A 1 273 ? -20.609 -24.953 -6.145 1 87.75 273 VAL A N 1
ATOM 2104 C CA . VAL A 1 273 ? -20.344 -23.562 -5.758 1 87.75 273 VAL A CA 1
ATOM 2105 C C . VAL A 1 273 ? -21.516 -22.672 -6.176 1 87.75 273 VAL A C 1
ATOM 2107 O O . VAL A 1 273 ? -22.016 -22.781 -7.301 1 87.75 273 VAL A O 1
ATOM 2110 N N . PRO A 1 274 ? -21.953 -21.922 -5.281 1 80.19 274 PRO A N 1
ATOM 2111 C CA . PRO A 1 274 ? -23.125 -21.094 -5.598 1 80.19 274 PRO A CA 1
ATOM 2112 C C . PRO A 1 274 ? -22.875 -20.172 -6.789 1 80.19 274 PRO A C 1
ATOM 2114 O O . PRO A 1 274 ? -21.766 -19.656 -6.965 1 80.19 274 PRO A O 1
ATOM 2117 N N . GLU A 1 275 ? -23.953 -20 -7.613 1 78.5 275 GLU A N 1
ATOM 2118 C CA . GLU A 1 275 ? -23.859 -19.078 -8.75 1 78.5 275 GLU A CA 1
ATOM 2119 C C . GLU A 1 275 ? -24 -17.641 -8.297 1 78.5 275 GLU A C 1
ATOM 2121 O O . GLU A 1 275 ? -24.719 -17.344 -7.344 1 78.5 275 GLU A O 1
ATOM 2126 N N . ILE A 1 276 ? -23.156 -16.891 -8.805 1 72.5 276 ILE A N 1
ATOM 2127 C CA . ILE A 1 276 ? -23.281 -15.453 -8.57 1 72.5 276 ILE A CA 1
ATOM 2128 C C . ILE A 1 276 ? -23.766 -14.758 -9.836 1 72.5 276 ILE A C 1
ATOM 2130 O O . ILE A 1 276 ? -23.172 -14.93 -10.914 1 72.5 276 ILE A O 1
ATOM 2134 N N . GLY A 1 277 ? -25.094 -14.289 -9.734 1 61.62 277 GLY A N 1
ATOM 2135 C CA . GLY A 1 277 ? -25.5 -13.477 -10.867 1 61.62 277 GLY A CA 1
ATOM 2136 C C . GLY A 1 277 ? -24.641 -12.234 -11.047 1 61.62 277 GLY A C 1
ATOM 2137 O O . GLY A 1 277 ? -24.578 -11.375 -10.172 1 61.62 277 GLY A O 1
ATOM 2138 N N . VAL A 1 278 ? -23.703 -12.422 -11.75 1 52.38 278 VAL A N 1
ATOM 2139 C CA . VAL A 1 278 ? -22.703 -11.359 -11.797 1 52.38 278 VAL A CA 1
ATOM 2140 C C . VAL A 1 278 ? -23.328 -10.102 -12.398 1 52.38 278 VAL A C 1
ATOM 2142 O O . VAL A 1 278 ? -23.703 -10.086 -13.57 1 52.38 278 VAL A O 1
ATOM 2145 N N . GLY A 1 279 ? -24.328 -9.359 -11.836 1 50.28 279 GLY A N 1
ATOM 2146 C CA . GLY A 1 279 ? -24.562 -7.98 -12.227 1 50.28 279 GLY A CA 1
ATOM 2147 C C . GLY A 1 279 ? -23.375 -7.07 -11.953 1 50.28 279 GLY A C 1
ATOM 2148 O O . GLY A 1 279 ? -22.562 -7.363 -11.086 1 50.28 279 GLY A O 1
ATOM 2149 N N . ILE A 1 280 ? -22.938 -6.398 -13 1 52.12 280 ILE A N 1
ATOM 2150 C CA . ILE A 1 280 ? -21.703 -5.633 -13.141 1 52.12 280 ILE A CA 1
ATOM 2151 C C . ILE A 1 280 ? -21.641 -4.547 -12.07 1 52.12 280 ILE A C 1
ATOM 2153 O O . ILE A 1 280 ? -22.688 -4.055 -11.625 1 52.12 280 ILE A O 1
ATOM 2157 N N . PRO A 1 281 ? -20.266 -3.736 -11.781 1 58.97 281 PRO A N 1
ATOM 2158 C CA . PRO A 1 281 ? -19.391 -2.949 -10.922 1 58.97 281 PRO A CA 1
ATOM 2159 C C . PRO A 1 281 ? -19.922 -1.551 -10.641 1 58.97 281 PRO A C 1
ATOM 2161 O O . PRO A 1 281 ? -19.625 -0.969 -9.594 1 58.97 281 PRO A O 1
ATOM 2164 N N . ALA A 1 282 ? -20.984 -1.09 -11.422 1 58 282 ALA A N 1
ATOM 2165 C CA . ALA A 1 282 ? -21.141 0.342 -11.18 1 58 282 ALA A CA 1
ATOM 2166 C C . ALA A 1 282 ? -21.609 0.607 -9.75 1 58 282 ALA A C 1
ATOM 2168 O O . ALA A 1 282 ? -21.391 1.693 -9.211 1 58 282 ALA A O 1
ATOM 2169 N N . ASP A 1 283 ? -22.109 -0.488 -9.086 1 70.69 283 ASP A N 1
ATOM 2170 C CA . ASP A 1 283 ? -22.625 -0.239 -7.746 1 70.69 283 ASP A CA 1
ATOM 2171 C C . ASP A 1 283 ? -21.547 -0.463 -6.688 1 70.69 283 ASP A C 1
ATOM 2173 O O . ASP A 1 283 ? -21.844 -0.432 -5.488 1 70.69 283 ASP A O 1
ATOM 2177 N N . LEU A 1 284 ? -20.359 -0.625 -7.23 1 75.5 284 LEU A N 1
ATOM 2178 C CA . LEU A 1 284 ? -19.297 -0.906 -6.285 1 75.5 284 LEU A CA 1
ATOM 2179 C C . LEU A 1 284 ? -19.062 0.279 -5.352 1 75.5 284 LEU A C 1
ATOM 2181 O O . LEU A 1 284 ? -18.656 0.101 -4.203 1 75.5 284 LEU A O 1
ATOM 2185 N N . ILE A 1 285 ? -19.391 1.432 -5.852 1 73.5 285 ILE A N 1
ATOM 2186 C CA . ILE A 1 285 ? -19.234 2.648 -5.062 1 73.5 285 ILE A CA 1
ATOM 2187 C C . ILE A 1 285 ? -20.125 2.588 -3.826 1 73.5 285 ILE A C 1
ATOM 2189 O O . ILE A 1 285 ? -19.719 3.023 -2.744 1 73.5 285 ILE A O 1
ATOM 2193 N N . GLY A 1 286 ? -21.234 1.971 -3.971 1 78.5 286 GLY A N 1
ATOM 2194 C CA . GLY A 1 286 ? -22.172 1.917 -2.85 1 78.5 286 GLY A CA 1
ATOM 2195 C C . GLY A 1 286 ? -22.047 0.639 -2.041 1 78.5 286 GLY A C 1
ATOM 2196 O O . GLY A 1 286 ? -22.656 0.519 -0.972 1 78.5 286 GLY A O 1
ATOM 2197 N N . ARG A 1 287 ? -21.156 -0.225 -2.475 1 85.06 287 ARG A N 1
ATOM 2198 C CA . ARG A 1 287 ? -21.156 -1.526 -1.813 1 85.06 287 ARG A CA 1
ATOM 2199 C C . ARG A 1 287 ? -19.812 -1.804 -1.15 1 85.06 287 ARG A C 1
ATOM 2201 O O . ARG A 1 287 ? -19.75 -2.42 -0.084 1 85.06 287 ARG A O 1
ATOM 2208 N N . ARG A 1 288 ? -18.688 -1.382 -1.779 1 90.94 288 ARG A N 1
ATOM 2209 C CA . ARG A 1 288 ? -17.359 -1.688 -1.255 1 90.94 288 ARG A CA 1
ATOM 2210 C C . ARG A 1 288 ? -16.953 -0.695 -0.168 1 90.94 288 ARG A C 1
ATOM 2212 O O . ARG A 1 288 ? -16.797 0.496 -0.438 1 90.94 288 ARG A O 1
ATOM 2219 N N . PRO A 1 289 ? -16.75 -1.189 1.037 1 95.44 289 PRO A N 1
ATOM 2220 C CA . PRO A 1 289 ? -16.484 -0.279 2.154 1 95.44 289 PRO A CA 1
ATOM 2221 C C . PRO A 1 289 ? -15.211 0.537 1.967 1 95.44 289 PRO A C 1
ATOM 2223 O O . PRO A 1 289 ? -15.141 1.692 2.396 1 95.44 289 PRO A O 1
ATOM 2226 N N . ASP A 1 290 ? -14.195 -0.018 1.333 1 96.31 290 ASP A N 1
ATOM 2227 C CA . ASP A 1 290 ? -12.953 0.737 1.146 1 96.31 290 ASP A CA 1
ATOM 2228 C C . ASP A 1 290 ? -13.164 1.897 0.175 1 96.31 290 ASP A C 1
ATOM 2230 O O . ASP A 1 290 ? -12.562 2.961 0.334 1 96.31 290 ASP A O 1
ATOM 2234 N N . VAL A 1 291 ? -14.008 1.732 -0.867 1 93.25 291 VAL A N 1
ATOM 2235 C CA . VAL A 1 291 ? -14.336 2.807 -1.797 1 93.25 291 VAL A CA 1
ATOM 2236 C C . VAL A 1 291 ? -15.148 3.885 -1.076 1 93.25 291 VAL A C 1
ATOM 2238 O O . VAL A 1 291 ? -14.883 5.078 -1.238 1 93.25 291 VAL A O 1
ATOM 2241 N N . LYS A 1 292 ? -16.109 3.451 -0.229 1 94.44 292 LYS A N 1
ATOM 2242 C CA . LYS A 1 292 ? -16.891 4.402 0.566 1 94.44 292 LYS A CA 1
ATOM 2243 C C . LYS A 1 292 ? -15.984 5.191 1.509 1 94.44 292 LYS A C 1
ATOM 2245 O O . LYS A 1 292 ? -16.141 6.406 1.659 1 94.44 292 LYS A O 1
ATOM 2250 N N . ALA A 1 293 ? -15.039 4.492 2.195 1 97.31 293 ALA A N 1
ATOM 2251 C CA . ALA A 1 293 ? -14.102 5.164 3.088 1 97.31 293 ALA A CA 1
ATOM 2252 C C . ALA A 1 293 ? -13.32 6.246 2.348 1 97.31 293 ALA A C 1
ATOM 2254 O O . ALA A 1 293 ? -13.164 7.363 2.848 1 97.31 293 ALA A O 1
ATOM 2255 N N . ALA A 1 294 ? -12.828 5.914 1.111 1 96.12 294 ALA A N 1
ATOM 2256 C CA . ALA A 1 294 ? -12.078 6.879 0.309 1 96.12 294 ALA A CA 1
ATOM 2257 C C . ALA A 1 294 ? -12.953 8.07 -0.064 1 96.12 294 ALA A C 1
ATOM 2259 O O . ALA A 1 294 ? -12.477 9.211 -0.1 1 96.12 294 ALA A O 1
ATOM 2260 N N . LEU A 1 295 ? -14.242 7.836 -0.362 1 94.75 295 LEU A N 1
ATOM 2261 C CA . LEU A 1 295 ? -15.18 8.906 -0.676 1 94.75 295 LEU A CA 1
ATOM 2262 C C . LEU A 1 295 ? -15.367 9.836 0.521 1 94.75 295 LEU A C 1
ATOM 2264 O O . LEU A 1 295 ? -15.336 11.062 0.375 1 94.75 295 LEU A O 1
ATOM 2268 N N . TYR A 1 296 ? -15.539 9.273 1.734 1 97.31 296 TYR A N 1
ATOM 2269 C CA . TYR A 1 296 ? -15.734 10.086 2.932 1 97.31 296 TYR A CA 1
ATOM 2270 C C . TYR A 1 296 ? -14.461 10.852 3.279 1 97.31 296 TYR A C 1
ATOM 2272 O O . TYR A 1 296 ? -14.516 11.984 3.754 1 97.31 296 TYR A O 1
ATOM 2280 N N . GLN A 1 297 ? -13.305 10.258 3.039 1 97.62 297 GLN A N 1
ATOM 2281 C CA . GLN A 1 297 ? -12.047 10.969 3.227 1 97.62 297 GLN A CA 1
ATOM 2282 C C . GLN A 1 297 ? -11.938 12.156 2.273 1 97.62 297 GLN A C 1
ATOM 2284 O O . GLN A 1 297 ? -11.383 13.195 2.633 1 97.62 297 GLN A O 1
ATOM 2289 N N . LEU A 1 298 ? -12.414 11.961 0.996 1 96.5 298 LEU A N 1
ATOM 2290 C CA . LEU A 1 298 ? -12.461 13.047 0.021 1 96.5 298 LEU A CA 1
ATOM 2291 C C . LEU A 1 298 ? -13.352 14.188 0.513 1 96.5 298 LEU A C 1
ATOM 2293 O O . LEU A 1 298 ? -12.977 15.359 0.425 1 96.5 298 LEU A O 1
ATOM 2297 N N . ARG A 1 299 ? -14.477 13.844 1.11 1 96.56 299 ARG A N 1
ATOM 2298 C CA . ARG A 1 299 ? -15.367 14.852 1.671 1 96.56 299 ARG A CA 1
ATOM 2299 C C . ARG A 1 299 ? -14.727 15.555 2.861 1 96.56 299 ARG A C 1
ATOM 2301 O O . ARG A 1 299 ? -14.891 16.766 3.039 1 96.56 299 ARG A O 1
ATOM 2308 N N . SER A 1 300 ? -14 14.789 3.697 1 97.69 300 SER A N 1
ATOM 2309 C CA . SER A 1 300 ? -13.266 15.367 4.82 1 97.69 300 SER A CA 1
ATOM 2310 C C . SER A 1 300 ? -12.234 16.375 4.34 1 97.69 300 SER A C 1
ATOM 2312 O O . SER A 1 300 ? -12.109 17.469 4.914 1 97.69 300 SER A O 1
ATOM 2314 N N . ALA A 1 301 ? -11.516 16.047 3.273 1 96.81 301 ALA A N 1
ATOM 2315 C CA . ALA A 1 301 ? -10.508 16.953 2.715 1 96.81 301 ALA A CA 1
ATOM 2316 C C . ALA A 1 301 ? -11.156 18.234 2.182 1 96.81 301 ALA A C 1
ATOM 2318 O O . ALA A 1 301 ? -10.586 19.312 2.312 1 96.81 301 ALA A O 1
ATOM 2319 N N . LEU A 1 302 ? -12.344 18.125 1.554 1 95.94 302 LEU A N 1
ATOM 2320 C CA . LEU A 1 302 ? -13.078 19.297 1.09 1 95.94 302 LEU A CA 1
ATOM 2321 C C . LEU A 1 302 ? -13.469 20.203 2.26 1 95.94 302 LEU A C 1
ATOM 2323 O O . LEU A 1 302 ? -13.297 21.422 2.195 1 95.94 302 LEU A O 1
ATOM 2327 N N . ALA A 1 303 ? -13.953 19.547 3.344 1 96.25 303 ALA A N 1
ATOM 2328 C CA . ALA A 1 303 ? -14.312 20.312 4.539 1 96.25 303 ALA A CA 1
ATOM 2329 C C . ALA A 1 303 ? -13.102 21.016 5.133 1 96.25 303 ALA A C 1
ATOM 2331 O O . ALA A 1 303 ? -13.195 22.156 5.594 1 96.25 303 ALA A O 1
ATOM 2332 N N . SER A 1 304 ? -11.977 20.375 5.152 1 96.69 304 SER A N 1
ATOM 2333 C CA . SER A 1 304 ? -10.734 20.969 5.629 1 96.69 304 SER A CA 1
ATOM 2334 C C . SER A 1 304 ? -10.344 22.172 4.781 1 96.69 304 SER A C 1
ATOM 2336 O O . SER A 1 304 ? -9.875 23.188 5.312 1 96.69 304 SER A O 1
ATOM 2338 N N . LYS A 1 305 ? -10.508 22.078 3.434 1 96 305 LYS A N 1
ATOM 2339 C CA . LYS A 1 305 ? -10.258 23.203 2.533 1 96 305 LYS A CA 1
ATOM 2340 C C . LYS A 1 305 ? -11.18 24.375 2.852 1 96 305 LYS A C 1
ATOM 2342 O O . LYS A 1 305 ? -10.727 25.516 2.936 1 96 305 LYS A O 1
ATOM 2347 N N . ASN A 1 306 ? -12.453 24.094 3.121 1 95.06 306 ASN A N 1
ATOM 2348 C CA . ASN A 1 306 ? -13.414 25.125 3.5 1 95.06 306 ASN A CA 1
ATOM 2349 C C . ASN A 1 306 ? -13.031 25.781 4.82 1 95.06 306 ASN A C 1
ATOM 2351 O O . ASN A 1 306 ? -13.125 27.016 4.961 1 95.06 306 ASN A O 1
ATOM 2355 N N . ALA A 1 307 ? -12.625 24.969 5.797 1 94.88 307 ALA A N 1
ATOM 2356 C CA . ALA A 1 307 ? -12.219 25.484 7.098 1 94.88 307 ALA A CA 1
ATOM 2357 C C . ALA A 1 307 ? -11.008 26.406 6.965 1 94.88 307 ALA A C 1
ATOM 2359 O O . ALA A 1 307 ? -10.961 27.484 7.586 1 94.88 307 ALA A O 1
ATOM 2360 N N . THR A 1 308 ? -10.031 26.031 6.184 1 94.12 308 THR A N 1
ATOM 2361 C CA . THR A 1 308 ? -8.836 26.844 5.949 1 94.12 308 THR A CA 1
ATOM 2362 C C . THR A 1 308 ? -9.203 28.172 5.301 1 94.12 308 THR A C 1
ATOM 2364 O O . THR A 1 308 ? -8.75 29.219 5.738 1 94.12 308 THR A O 1
ATOM 2367 N N . TYR A 1 309 ? -10.078 28.172 4.328 1 92.88 309 TYR A N 1
ATOM 2368 C CA . TYR A 1 309 ? -10.539 29.391 3.66 1 92.88 309 TYR A CA 1
ATOM 2369 C C . TYR A 1 309 ? -11.25 30.312 4.641 1 92.88 309 TYR A C 1
ATOM 2371 O O . TYR A 1 309 ? -10.945 31.516 4.711 1 92.88 309 TYR A O 1
ATOM 2379 N N . ALA A 1 310 ? -12.102 29.703 5.426 1 92.5 310 ALA A N 1
ATOM 2380 C CA . ALA A 1 310 ? -12.898 30.484 6.371 1 92.5 310 ALA A CA 1
ATOM 2381 C C . ALA A 1 310 ? -12.023 31.031 7.5 1 92.5 310 ALA A C 1
ATOM 2383 O O . ALA A 1 310 ? -12.359 32.062 8.109 1 92.5 310 ALA A O 1
ATOM 2384 N N . SER A 1 311 ? -10.891 30.422 7.816 1 93.81 311 SER A N 1
ATOM 2385 C CA . SER A 1 311 ? -10.055 30.781 8.953 1 93.81 311 SER A CA 1
ATOM 2386 C C . SER A 1 311 ? -9.352 32.125 8.719 1 93.81 311 SER A C 1
ATOM 2388 O O . SER A 1 311 ? -8.828 32.719 9.656 1 93.81 311 SER A O 1
ATOM 2390 N N . TYR A 1 312 ? -9.422 32.656 7.48 1 93.19 312 TYR A N 1
ATOM 2391 C CA . TYR A 1 312 ? -8.719 33.906 7.188 1 93.19 312 TYR A CA 1
ATOM 2392 C C . TYR A 1 312 ? -9.695 35.062 7.031 1 93.19 312 TYR A C 1
ATOM 2394 O O . TYR A 1 312 ? -9.289 36.188 6.742 1 93.19 312 TYR A O 1
ATOM 2402 N N . PHE A 1 313 ? -10.984 34.781 7.348 1 91.12 313 PHE A N 1
ATOM 2403 C CA . PHE A 1 313 ? -11.961 35.844 7.484 1 91.12 313 PHE A CA 1
ATOM 2404 C C . PHE A 1 313 ? -11.945 36.406 8.898 1 91.12 313 PHE A C 1
ATOM 2406 O O . PHE A 1 313 ? -11.391 35.812 9.812 1 91.12 313 PHE A O 1
ATOM 2413 N N . PRO A 1 314 ? -12.477 37.625 9.07 1 91.19 314 PRO A N 1
ATOM 2414 C CA . PRO A 1 314 ? -12.484 38.219 10.414 1 91.19 314 PRO A CA 1
ATOM 2415 C C . PRO A 1 314 ? -13.109 37.281 11.461 1 91.19 314 PRO A C 1
ATOM 2417 O O . PRO A 1 314 ? -14.148 36.688 11.211 1 91.19 314 PRO A O 1
ATOM 2420 N N . SER A 1 315 ? -12.5 37.188 12.531 1 91.5 315 SER A N 1
ATOM 2421 C CA . SER A 1 315 ? -13.016 36.344 13.609 1 91.5 315 SER A CA 1
ATOM 2422 C C . SER A 1 315 ? -13.547 37.188 14.766 1 91.5 315 SER A C 1
ATO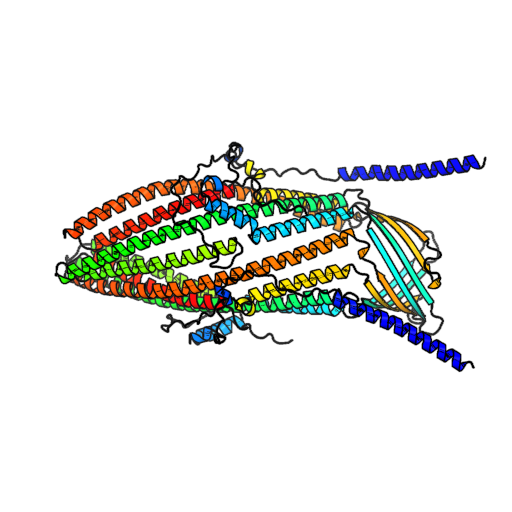M 2424 O O . SER A 1 315 ? -12.859 38.094 15.242 1 91.5 315 SER A O 1
ATOM 2426 N N . LEU A 1 316 ? -14.742 36.906 15.188 1 91.88 316 LEU A N 1
ATOM 2427 C CA . LEU A 1 316 ? -15.398 37.625 16.281 1 91.88 316 LEU A CA 1
ATOM 2428 C C . LEU A 1 316 ? -15.43 36.75 17.547 1 91.88 316 LEU A C 1
ATOM 2430 O O . LEU A 1 316 ? -15.945 35.625 17.516 1 91.88 316 LEU A O 1
ATOM 2434 N N . SER A 1 317 ? -14.844 37.25 18.516 1 93.5 317 SER A N 1
ATOM 2435 C CA . SER A 1 317 ? -14.883 36.562 19.812 1 93.5 317 SER A CA 1
ATOM 2436 C C . SER A 1 317 ? -15.648 37.406 20.828 1 93.5 317 SER A C 1
ATOM 2438 O O . SER A 1 317 ? -15.539 38.625 20.875 1 93.5 317 SER A O 1
ATOM 2440 N N . LEU A 1 318 ? -16.469 36.719 21.594 1 92.69 318 LEU A N 1
ATOM 2441 C CA . LEU A 1 318 ? -17.172 37.312 22.719 1 92.69 318 LEU A CA 1
ATOM 2442 C C . LEU A 1 318 ? -16.625 36.812 24.047 1 92.69 318 LEU A C 1
ATOM 2444 O O . LEU A 1 318 ? -16.281 35.625 24.172 1 92.69 318 LEU A O 1
ATOM 2448 N N . THR A 1 319 ? -16.438 37.75 24.906 1 94.12 319 THR A N 1
ATOM 2449 C CA . THR A 1 319 ? -15.906 37.375 26.219 1 94.12 319 THR A CA 1
ATOM 2450 C C . THR A 1 319 ? -16.75 37.969 27.344 1 94.12 319 THR A C 1
ATOM 2452 O O . THR A 1 319 ? -17.344 39.031 27.188 1 94.12 319 THR A O 1
ATOM 2455 N N . GLY A 1 320 ? -16.922 37.219 28.406 1 91.88 320 GLY A N 1
ATOM 2456 C CA . GLY A 1 320 ? -17.484 37.625 29.688 1 91.88 320 GLY A CA 1
ATOM 2457 C C . GLY A 1 320 ? -16.656 37.188 30.875 1 91.88 320 GLY A C 1
ATOM 2458 O O . GLY A 1 320 ? -16.047 36.125 30.859 1 91.88 320 GLY A O 1
ATOM 2459 N N . SER A 1 321 ? -16.547 38.125 31.812 1 94.25 321 SER A N 1
ATOM 2460 C CA . SER A 1 321 ? -15.82 37.719 33 1 94.25 321 SER A CA 1
ATOM 2461 C C . SER A 1 321 ? -16.391 38.375 34.25 1 94.25 321 SER A C 1
ATOM 2463 O O . SER A 1 321 ? -17.047 39.406 34.156 1 94.25 321 SER A O 1
ATOM 2465 N N . VAL A 1 322 ? -16.266 37.75 35.344 1 92.69 322 VAL A N 1
ATOM 2466 C CA . VAL A 1 322 ? -16.562 38.281 36.688 1 92.69 322 VAL A CA 1
ATOM 2467 C C . VAL A 1 322 ? -15.367 38.062 37.594 1 92.69 322 VAL A C 1
ATOM 2469 O O . VAL A 1 322 ? -14.773 36.969 37.625 1 92.69 322 VAL A O 1
ATOM 2472 N N . GLY A 1 323 ? -14.992 39.156 38.156 1 92.38 323 GLY A N 1
ATOM 2473 C CA . GLY A 1 323 ? -13.875 38.969 39.062 1 92.38 323 GLY A CA 1
ATOM 2474 C C . GLY A 1 323 ? -13.477 40.281 39.75 1 92.38 323 GLY A C 1
ATOM 2475 O O . GLY A 1 323 ? -14.25 41.219 39.781 1 92.38 323 GLY A O 1
ATOM 2476 N N . GLU A 1 324 ? -12.367 40.188 40.531 1 87.62 324 GLU A N 1
ATOM 2477 C CA . GLU A 1 324 ? -11.859 41.312 41.281 1 87.62 324 GLU A CA 1
ATOM 2478 C C . GLU A 1 324 ? -10.336 41.281 41.375 1 87.62 324 GLU A C 1
ATOM 2480 O O . GLU A 1 324 ? -9.734 40.219 41.375 1 87.62 324 GLU A O 1
ATOM 2485 N N . SER A 1 325 ? -9.773 42.469 41.25 1 88.44 325 SER A N 1
ATOM 2486 C CA . SER A 1 325 ? -8.375 42.688 41.594 1 88.44 325 SER A CA 1
ATOM 2487 C C . SER A 1 325 ? -8.242 43.688 42.75 1 88.44 325 SER A C 1
ATOM 2489 O O . SER A 1 325 ? -8.852 44.75 42.719 1 88.44 325 SER A O 1
ATOM 2491 N N . THR A 1 326 ? -7.508 43.25 43.844 1 88.31 326 THR A N 1
ATOM 2492 C CA . THR A 1 326 ? -7.395 44.094 45.062 1 88.31 326 THR A CA 1
ATOM 2493 C C . THR A 1 326 ? -6 43.969 45.656 1 88.31 326 THR A C 1
ATOM 2495 O O . THR A 1 326 ? -5.242 43.062 45.312 1 88.31 326 THR A O 1
ATOM 2498 N N . SER A 1 327 ? -5.668 44.969 46.406 1 90.31 327 SER A N 1
ATOM 2499 C CA . SER A 1 327 ? -4.395 44.969 47.125 1 90.31 327 SER A CA 1
ATOM 2500 C C . SER A 1 327 ? -4.523 44.25 48.469 1 90.31 327 SER A C 1
ATOM 2502 O O . SER A 1 327 ? -3.518 43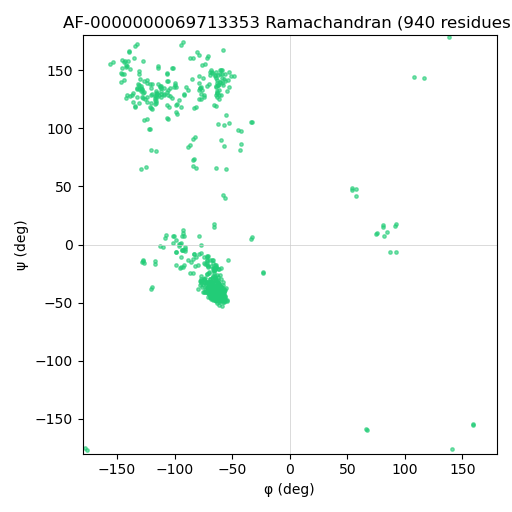.969 49.125 1 90.31 327 SER A O 1
ATOM 2504 N N . GLU A 1 328 ? -5.742 44 48.969 1 88.69 328 GLU A N 1
ATOM 2505 C CA . GLU A 1 328 ? -5.992 43.344 50.219 1 88.69 328 GLU A CA 1
ATOM 2506 C C . GLU A 1 328 ? -6.742 42.031 50.031 1 88.69 328 GLU A C 1
ATOM 2508 O O . GLU A 1 328 ? -7.855 42.031 49.5 1 88.69 328 GLU A O 1
ATOM 2513 N N . LEU A 1 329 ? -6.191 41.031 50.594 1 88.19 329 LEU A N 1
ATOM 2514 C CA . LEU A 1 329 ? -6.766 39.688 50.406 1 88.19 329 LEU A CA 1
ATOM 2515 C C . LEU A 1 329 ? -8.156 39.625 51.031 1 88.19 329 LEU A C 1
ATOM 2517 O O . LEU A 1 329 ? -9.055 38.969 50.5 1 88.19 329 LEU A O 1
ATOM 2521 N N . LYS A 1 330 ? -8.312 40.281 52.094 1 86.69 330 LYS A N 1
ATOM 2522 C CA . LYS A 1 330 ? -9.586 40.219 52.812 1 86.69 330 LYS A CA 1
ATOM 2523 C C . LYS A 1 330 ? -10.703 40.844 52 1 86.69 330 LYS A C 1
ATOM 2525 O O . LYS A 1 330 ? -11.883 40.562 52.219 1 86.69 330 LYS A O 1
ATOM 2530 N N . GLU A 1 331 ? -10.328 41.719 51.062 1 85.12 331 GLU A N 1
ATOM 2531 C CA . GLU A 1 331 ? -11.312 42.438 50.25 1 85.12 331 GLU A CA 1
ATOM 2532 C C . GLU A 1 331 ? -11.625 41.656 48.969 1 85.12 331 GLU A C 1
ATOM 2534 O O . GLU A 1 331 ? -12.531 42.031 48.219 1 85.12 331 GLU A O 1
ATOM 2539 N N . LEU A 1 332 ? -10.922 40.625 48.844 1 84.5 332 LEU A N 1
ATOM 2540 C CA . LEU A 1 332 ? -11.094 39.875 47.594 1 84.5 332 LEU A CA 1
ATOM 2541 C C . LEU A 1 332 ? -12.523 39.375 47.469 1 84.5 332 LEU A C 1
ATOM 2543 O O . LEU A 1 332 ? -13.055 38.75 48.406 1 84.5 332 LEU A O 1
ATOM 2547 N N . LEU A 1 333 ? -13.312 39.594 46.312 1 84.56 333 LEU A N 1
ATOM 2548 C CA . LEU A 1 333 ? -14.648 39.188 45.906 1 84.56 333 LEU A CA 1
ATOM 2549 C C . LEU A 1 333 ? -15.719 40 46.625 1 84.56 333 LEU A C 1
ATOM 2551 O O . LEU A 1 333 ? -16.906 39.656 46.594 1 84.56 333 LEU A O 1
ATOM 2555 N N . ARG A 1 334 ? -15.305 41 47.281 1 85.5 334 ARG A N 1
ATOM 2556 C CA . ARG A 1 334 ? -16.281 41.875 47.938 1 85.5 334 ARG A CA 1
ATOM 2557 C C . ARG A 1 334 ? -16.922 42.844 46.969 1 85.5 334 ARG A C 1
ATOM 2559 O O . ARG A 1 334 ? -18.078 43.219 47.125 1 85.5 334 ARG A O 1
ATOM 2566 N N . ASN A 1 335 ? -16.109 43.344 46.031 1 86.94 335 ASN A N 1
ATOM 2567 C CA . ASN A 1 335 ? -16.609 44.25 45 1 86.94 335 ASN A CA 1
ATOM 2568 C C . ASN A 1 335 ? -16.297 43.75 43.594 1 86.94 335 ASN A C 1
ATOM 2570 O O . ASN A 1 335 ? -15.578 44.438 42.844 1 86.94 335 ASN A O 1
ATOM 2574 N N . PRO A 1 336 ? -16.938 42.656 43.281 1 89.5 336 PRO A N 1
ATOM 2575 C CA . PRO A 1 336 ? -16.641 42.094 41.969 1 89.5 336 PRO A CA 1
ATOM 2576 C C . PRO A 1 336 ? -17.141 43 40.812 1 89.5 336 PRO A C 1
ATOM 2578 O O . PRO A 1 336 ? -18.109 43.719 41 1 89.5 336 PRO A O 1
ATOM 2581 N N . VAL A 1 337 ? -16.391 42.938 39.719 1 90.12 337 VAL A N 1
ATOM 2582 C CA . VAL A 1 337 ? -16.734 43.688 38.531 1 90.12 337 VAL A CA 1
ATOM 2583 C C . VAL A 1 337 ? -17.109 42.719 37.406 1 90.12 337 VAL A C 1
ATOM 2585 O O . VAL A 1 337 ? -16.422 41.719 37.188 1 90.12 337 VAL A O 1
ATOM 2588 N N . GLY A 1 338 ? -18.266 42.938 36.781 1 92.88 338 GLY A N 1
ATOM 2589 C CA . GLY A 1 338 ? -18.609 42.219 35.562 1 92.88 338 GLY A CA 1
ATOM 2590 C C . GLY A 1 338 ? -18.141 42.938 34.312 1 92.88 338 GLY A C 1
ATOM 2591 O O . GLY A 1 338 ? -18.156 44.156 34.219 1 92.88 338 GLY A O 1
ATOM 2592 N N . SER A 1 339 ? -17.578 42.094 33.469 1 93.75 339 SER A N 1
ATOM 2593 C CA . SER A 1 339 ? -17.109 42.656 32.219 1 93.75 339 SER A CA 1
ATOM 2594 C C . SER A 1 339 ? -17.656 41.875 31.016 1 93.75 339 SER A C 1
ATOM 2596 O O . SER A 1 339 ? -17.75 40.656 31.062 1 93.75 339 SER A O 1
ATOM 2598 N N . LEU A 1 340 ? -18.172 42.562 29.984 1 92.88 340 LEU A N 1
ATOM 2599 C CA . LEU A 1 340 ? -18.531 42 28.688 1 92.88 340 LEU A CA 1
ATOM 2600 C C . LEU A 1 340 ? -17.688 42.594 27.578 1 92.88 340 LEU A C 1
ATOM 2602 O O . LEU A 1 340 ? -17.406 43.812 27.594 1 92.88 340 LEU A O 1
ATOM 2606 N N . GLY A 1 341 ? -17.156 41.75 26.75 1 93 341 GLY A N 1
ATOM 2607 C CA . GLY A 1 341 ? -16.281 42.25 25.703 1 93 341 GLY A CA 1
ATOM 2608 C C . GLY A 1 341 ? -16.484 41.5 24.375 1 93 341 GLY A C 1
ATOM 2609 O O . GLY A 1 341 ? -16.984 40.375 24.359 1 93 341 GLY A O 1
ATOM 2610 N N . ALA A 1 342 ? -16.156 42.219 23.266 1 92.5 342 ALA A N 1
ATOM 2611 C CA . ALA A 1 342 ? -16.094 41.656 21.922 1 92.5 342 ALA A CA 1
ATOM 2612 C C . ALA A 1 342 ? -14.773 42 21.234 1 92.5 342 ALA A C 1
ATOM 2614 O O . ALA A 1 342 ? -14.258 43.125 21.391 1 92.5 342 ALA A O 1
ATOM 2615 N N . GLY A 1 343 ? -14.203 41 20.688 1 92.62 343 GLY A N 1
ATOM 2616 C CA . GLY A 1 343 ? -12.953 41.156 19.953 1 92.62 343 GLY A CA 1
ATOM 2617 C C . GLY A 1 343 ? -13.047 40.75 18.5 1 92.62 343 GLY A C 1
ATOM 2618 O O . GLY A 1 343 ? -13.711 39.75 18.172 1 92.62 343 GLY A O 1
ATOM 2619 N N . LEU A 1 344 ? -12.414 41.562 17.594 1 91.88 344 LEU A N 1
ATOM 2620 C CA . LEU A 1 344 ? -12.391 41.281 16.156 1 91.88 344 LEU A CA 1
ATOM 2621 C C . LEU A 1 344 ? -10.953 41.156 15.656 1 91.88 344 LEU A C 1
ATOM 2623 O O . LEU A 1 344 ? -10.18 42.125 15.781 1 91.88 344 LEU A O 1
ATOM 2627 N N . MET A 1 345 ? -10.602 40.031 15.148 1 91.19 345 MET A N 1
ATOM 2628 C CA . MET A 1 345 ? -9.297 39.812 14.523 1 91.19 345 MET A CA 1
ATOM 2629 C C . MET A 1 345 ? -9.422 39.719 13.008 1 91.19 345 MET A C 1
ATOM 2631 O O . MET A 1 345 ? -10.453 39.281 12.492 1 91.19 345 MET A O 1
ATOM 2635 N N . LEU A 1 346 ? -8.367 40.188 12.297 1 92.62 346 LEU A N 1
ATOM 2636 C CA . LEU A 1 346 ? -8.352 40.188 10.844 1 92.62 346 LEU A CA 1
ATOM 2637 C C . LEU A 1 346 ? -7.199 39.375 10.297 1 92.62 346 LEU A C 1
ATOM 2639 O O . LEU A 1 346 ? -6.238 39.906 9.75 1 92.62 346 LEU A O 1
ATOM 2643 N N . PRO A 1 347 ? -7.328 38.062 10.219 1 91.25 347 PRO A N 1
ATOM 2644 C CA . PRO A 1 347 ? -6.238 37.156 9.82 1 91.25 347 PRO A CA 1
ATOM 2645 C C . PRO A 1 347 ? -5.824 37.344 8.359 1 91.25 347 PRO A C 1
ATOM 2647 O O . PRO A 1 347 ? -4.691 37.031 7.992 1 91.25 347 PRO A O 1
ATOM 2650 N N . PHE A 1 348 ? -6.648 37.938 7.477 1 91.31 348 PHE A N 1
ATOM 2651 C CA . PHE A 1 348 ? -6.336 38.094 6.062 1 91.31 348 PHE A CA 1
ATOM 2652 C C . PHE A 1 348 ? -5.188 39.062 5.867 1 91.31 348 PHE A C 1
ATOM 2654 O O . PHE A 1 348 ? -4.609 39.156 4.781 1 91.31 348 PHE A O 1
ATOM 2661 N N . LEU A 1 349 ? -4.852 39.812 6.957 1 90.19 349 LEU A N 1
ATOM 2662 C CA . LEU A 1 349 ? -3.742 40.781 6.859 1 90.19 349 LEU A CA 1
ATOM 2663 C C . LEU A 1 349 ? -2.434 40.031 6.566 1 90.19 349 LEU A C 1
ATOM 2665 O O . LEU A 1 349 ? -1.48 40.656 6.07 1 90.19 349 LEU A O 1
ATOM 2669 N N . GLN A 1 350 ? -2.455 38.75 7.004 1 91.06 350 GLN A N 1
ATOM 2670 C CA . GLN A 1 350 ? -1.356 37.875 6.59 1 91.06 350 GLN A CA 1
ATOM 2671 C C . GLN A 1 350 ? -1.622 37.281 5.211 1 91.06 350 GLN A C 1
ATOM 2673 O O . GLN A 1 350 ? -1.737 36.062 5.078 1 91.06 350 GLN A O 1
ATOM 2678 N N . TRP A 1 351 ? -1.614 38.125 4.234 1 91 351 TRP A N 1
ATOM 2679 C CA . TRP A 1 351 ? -2.15 37.812 2.914 1 91 351 TRP A CA 1
ATOM 2680 C C . TRP A 1 351 ? -1.325 36.719 2.236 1 91 351 TRP A C 1
ATOM 2682 O O . TRP A 1 351 ? -1.876 35.812 1.604 1 91 351 TRP A O 1
ATOM 2692 N N . ASN A 1 352 ? 0.046 36.781 2.299 1 91.5 352 ASN A N 1
ATOM 2693 C CA . ASN A 1 352 ? 0.88 35.781 1.658 1 91.5 352 ASN A CA 1
ATOM 2694 C C . ASN A 1 352 ? 0.692 34.406 2.301 1 91.5 352 ASN A C 1
ATOM 2696 O O . ASN A 1 352 ? 0.544 33.406 1.601 1 91.5 352 ASN A O 1
ATOM 2700 N N . GLN A 1 353 ? 0.729 34.344 3.65 1 92.19 353 GLN A N 1
ATOM 2701 C CA . GLN A 1 353 ? 0.472 33.094 4.387 1 92.19 353 GLN A CA 1
ATOM 2702 C C . GLN A 1 353 ? -0.901 32.531 4.043 1 92.19 353 GLN A C 1
ATOM 2704 O O . GLN A 1 353 ? -1.055 31.312 3.891 1 92.19 353 GLN A O 1
ATOM 2709 N N . MET A 1 354 ? -1.912 33.375 3.932 1 93.5 354 MET A N 1
ATOM 2710 C CA . MET A 1 354 ? -3.266 32.969 3.58 1 93.5 354 MET A CA 1
ATOM 2711 C C . MET A 1 354 ? -3.287 32.281 2.215 1 93.5 354 MET A C 1
ATOM 2713 O O . MET A 1 354 ? -3.844 31.203 2.07 1 93.5 354 MET A O 1
ATOM 2717 N N . GLN A 1 355 ? -2.621 32.969 1.231 1 94.88 355 GLN A N 1
ATOM 2718 C CA . GLN A 1 355 ? -2.621 32.406 -0.116 1 94.88 355 GLN A CA 1
ATOM 2719 C C . GLN A 1 355 ? -1.947 31.031 -0.143 1 94.88 355 GLN A C 1
ATOM 2721 O O . GLN A 1 355 ? -2.473 30.094 -0.736 1 94.88 355 GLN A O 1
ATOM 2726 N N . ILE A 1 356 ? -0.789 30.891 0.471 1 94.81 356 ILE A N 1
ATOM 2727 C CA . ILE A 1 356 ? -0.027 29.641 0.466 1 94.81 356 ILE A CA 1
ATOM 2728 C C . ILE A 1 356 ? -0.815 28.547 1.189 1 94.81 356 ILE A C 1
ATOM 2730 O O . ILE A 1 356 ? -0.915 27.422 0.703 1 94.81 356 ILE A O 1
ATOM 2734 N N . ASN A 1 357 ? -1.411 28.859 2.363 1 94.38 357 ASN A N 1
ATOM 2735 C CA . ASN A 1 357 ? -2.172 27.859 3.115 1 94.38 357 ASN A CA 1
ATOM 2736 C C . ASN A 1 357 ? -3.422 27.422 2.359 1 94.38 357 ASN A C 1
ATOM 2738 O O . ASN A 1 357 ? -3.816 26.25 2.428 1 94.38 357 ASN A O 1
ATOM 2742 N N . ASN A 1 358 ? -4.102 28.375 1.677 1 94.94 358 ASN A N 1
ATOM 2743 C CA . ASN A 1 358 ? -5.219 28 0.816 1 94.94 358 ASN A CA 1
ATOM 2744 C C . ASN A 1 358 ? -4.773 27.062 -0.301 1 94.94 358 ASN A C 1
ATOM 2746 O O . ASN A 1 358 ? -5.457 26.078 -0.601 1 94.94 358 ASN A O 1
ATOM 2750 N N . ASP A 1 359 ? -3.607 27.375 -0.911 1 96.06 359 ASP A N 1
ATOM 2751 C CA . ASP A 1 359 ? -3.062 26.516 -1.953 1 96.06 359 ASP A CA 1
ATOM 2752 C C . ASP A 1 359 ? -2.721 25.125 -1.398 1 96.06 359 ASP A C 1
ATOM 2754 O O . ASP A 1 359 ? -2.971 24.109 -2.051 1 96.06 359 ASP A O 1
ATOM 2758 N N . LEU A 1 360 ? -2.129 25.047 -0.201 1 96 360 LEU A N 1
ATOM 2759 C CA . LEU A 1 360 ? -1.814 23.781 0.462 1 96 360 LEU A CA 1
ATOM 2760 C C . LEU A 1 360 ? -3.076 22.953 0.683 1 96 360 LEU A C 1
ATOM 2762 O O . LEU A 1 360 ? -3.094 21.75 0.402 1 96 360 LEU A O 1
ATOM 2766 N N . ALA A 1 361 ? -4.133 23.594 1.17 1 95.88 361 ALA A N 1
ATOM 2767 C CA . ALA A 1 361 ? -5.402 22.906 1.401 1 95.88 361 ALA A CA 1
ATOM 2768 C C . ALA A 1 361 ? -5.984 22.375 0.094 1 95.88 361 ALA A C 1
ATOM 2770 O O . ALA A 1 361 ? -6.562 21.297 0.06 1 95.88 361 ALA A O 1
ATOM 2771 N N . ASP A 1 362 ? -5.852 23.172 -0.974 1 96.56 362 ASP A N 1
ATOM 2772 C CA . ASP A 1 362 ? -6.312 22.734 -2.287 1 96.56 362 ASP A CA 1
ATOM 2773 C C . ASP A 1 362 ? -5.543 21.5 -2.758 1 96.56 362 ASP A C 1
ATOM 2775 O O . ASP A 1 362 ? -6.129 20.562 -3.316 1 96.56 362 ASP A O 1
ATOM 2779 N N . ILE A 1 363 ? -4.219 21.453 -2.604 1 97.06 363 ILE A N 1
ATOM 2780 C CA . ILE A 1 363 ? -3.395 20.312 -2.99 1 97.06 363 ILE A CA 1
ATOM 2781 C C . ILE A 1 363 ? -3.826 19.078 -2.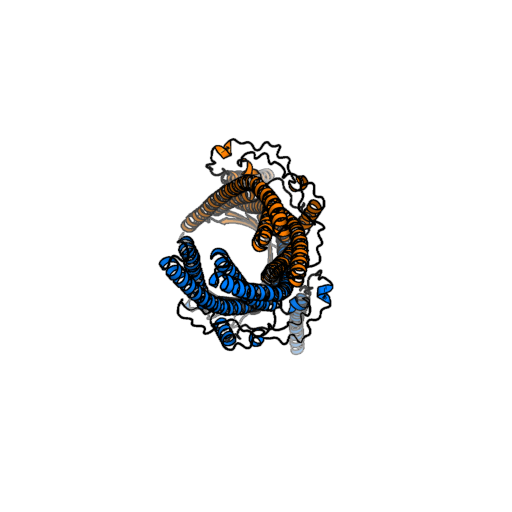209 1 97.06 363 ILE A C 1
ATOM 2783 O O . ILE A 1 363 ? -3.898 17.984 -2.768 1 97.06 363 ILE A O 1
ATOM 2787 N N . ASP A 1 364 ? -4.141 19.234 -0.9 1 96.75 364 ASP A N 1
ATOM 2788 C CA . ASP A 1 364 ? -4.617 18.109 -0.094 1 96.75 364 ASP A CA 1
ATOM 2789 C C . ASP A 1 364 ? -5.938 17.578 -0.636 1 96.75 364 ASP A C 1
ATOM 2791 O O . ASP A 1 364 ? -6.152 16.359 -0.67 1 96.75 364 ASP A O 1
ATOM 2795 N N . TYR A 1 365 ? -6.828 18.484 -1.077 1 96.69 365 TYR A N 1
ATOM 2796 C CA . TYR A 1 365 ? -8.094 18.078 -1.68 1 96.69 365 TYR A CA 1
ATOM 2797 C C . TYR A 1 365 ? -7.867 17.328 -2.988 1 96.69 365 TYR A C 1
ATOM 2799 O O . TYR A 1 365 ? -8.461 16.281 -3.221 1 96.69 365 TYR A O 1
ATOM 2807 N N . GLN A 1 366 ? -6.973 17.828 -3.865 1 96.19 366 GLN A N 1
ATOM 2808 C CA . GLN A 1 366 ? -6.641 17.156 -5.121 1 96.19 366 GLN A CA 1
ATOM 2809 C C . GLN A 1 366 ? -6.047 15.773 -4.871 1 96.19 366 GLN A C 1
ATOM 2811 O O . GLN A 1 366 ? -6.359 14.82 -5.59 1 96.19 366 GLN A O 1
ATOM 2816 N N . THR A 1 367 ? -5.184 15.656 -3.875 1 97.31 367 THR A N 1
ATOM 2817 C CA . THR A 1 367 ? -4.586 14.375 -3.514 1 97.31 367 THR A CA 1
ATOM 2818 C C . THR A 1 367 ? -5.66 13.367 -3.123 1 97.31 367 THR A C 1
ATOM 2820 O O . THR A 1 367 ? -5.598 12.203 -3.518 1 97.31 367 THR A O 1
ATOM 2823 N N . ALA A 1 368 ? -6.684 13.844 -2.352 1 96.81 368 ALA A N 1
ATOM 2824 C CA . ALA A 1 368 ? -7.785 12.977 -1.945 1 96.81 368 ALA A CA 1
ATOM 2825 C C . ALA A 1 368 ? -8.586 12.508 -3.154 1 96.81 368 ALA A C 1
ATOM 2827 O O . ALA A 1 368 ? -9.062 11.367 -3.191 1 96.81 368 ALA A O 1
ATOM 2828 N N . ILE A 1 369 ? -8.766 13.367 -4.203 1 95.62 369 ILE A N 1
ATOM 2829 C CA . ILE A 1 369 ? -9.461 13 -5.434 1 95.62 369 ILE A CA 1
ATOM 2830 C C . ILE A 1 369 ? -8.703 11.875 -6.133 1 95.62 369 ILE A C 1
ATOM 2832 O O . ILE A 1 369 ? -9.312 10.883 -6.551 1 95.62 369 ILE A O 1
ATOM 2836 N N . VAL A 1 370 ? -7.387 11.984 -6.266 1 95.81 370 VAL A N 1
ATOM 2837 C CA . VAL A 1 370 ? -6.559 10.992 -6.938 1 95.81 370 VAL A CA 1
ATOM 2838 C C . VAL A 1 370 ? -6.621 9.664 -6.18 1 95.81 370 VAL A C 1
ATOM 2840 O O . VAL A 1 370 ? -6.766 8.602 -6.785 1 95.81 370 VAL A O 1
ATOM 2843 N N . ASN A 1 371 ? -6.543 9.688 -4.848 1 95.94 371 ASN A N 1
ATOM 2844 C CA . ASN A 1 371 ? -6.613 8.477 -4.031 1 95.94 371 ASN A CA 1
ATOM 2845 C C . ASN A 1 371 ? -7.961 7.777 -4.188 1 95.94 371 ASN A C 1
ATOM 2847 O O . ASN A 1 371 ? -8.023 6.547 -4.234 1 95.94 371 ASN A O 1
ATOM 2851 N N . TYR A 1 372 ? -9.062 8.578 -4.246 1 95 372 TYR A N 1
ATOM 2852 C CA . TYR A 1 372 ? -10.391 8.016 -4.453 1 95 372 TYR A CA 1
ATOM 2853 C C . TYR A 1 372 ? -10.477 7.293 -5.793 1 95 372 TYR A C 1
ATOM 2855 O O . TYR A 1 372 ? -10.938 6.148 -5.863 1 95 372 TYR A O 1
ATOM 2863 N N . ARG A 1 373 ? -10.016 7.887 -6.84 1 91.69 373 ARG A N 1
ATOM 2864 C CA . ARG A 1 373 ? -10.023 7.289 -8.172 1 91.69 373 ARG A CA 1
ATOM 2865 C C . ARG A 1 373 ? -9.195 6.008 -8.203 1 91.69 373 ARG A C 1
ATOM 2867 O O . ARG A 1 373 ? -9.633 4.996 -8.766 1 91.69 373 ARG A O 1
ATOM 2874 N N . LYS A 1 374 ? -8 6.051 -7.633 1 93.19 374 LYS A N 1
ATOM 2875 C CA . LYS A 1 374 ? -7.121 4.887 -7.574 1 93.19 374 LYS A CA 1
ATOM 2876 C C . LYS A 1 374 ? -7.805 3.719 -6.867 1 93.19 374 LYS A C 1
ATOM 2878 O O . LYS A 1 374 ? -7.754 2.582 -7.344 1 93.19 374 LYS A O 1
ATOM 2883 N N . THR A 1 375 ? -8.492 4.027 -5.727 1 94.12 375 THR A N 1
ATOM 2884 C CA . THR A 1 375 ? -9.188 2.994 -4.969 1 94.12 375 THR A CA 1
ATOM 2885 C C . THR A 1 375 ? -10.336 2.404 -5.785 1 94.12 375 THR A C 1
ATOM 2887 O O . THR A 1 375 ? -10.531 1.188 -5.793 1 94.12 375 THR A O 1
ATOM 2890 N N . LEU A 1 376 ? -11.031 3.223 -6.504 1 90.38 376 LEU A N 1
ATOM 2891 C CA . LEU A 1 376 ? -12.164 2.777 -7.309 1 90.38 376 LEU A CA 1
ATOM 2892 C C . LEU A 1 376 ? -11.703 1.873 -8.445 1 90.38 376 LEU A C 1
ATOM 2894 O O . LEU A 1 376 ? -12.266 0.797 -8.656 1 90.38 376 LEU A O 1
ATOM 2898 N N . TYR A 1 377 ? -10.68 2.244 -9.203 1 89.75 377 TYR A N 1
ATOM 2899 C CA . TYR A 1 377 ? -10.18 1.437 -10.312 1 89.75 377 TYR A CA 1
ATOM 2900 C C . TYR A 1 377 ? -9.586 0.126 -9.812 1 89.75 377 TYR A C 1
ATOM 2902 O O . TYR A 1 377 ? -9.719 -0.913 -10.461 1 89.75 377 TYR A O 1
ATOM 2910 N N . SER A 1 378 ? -8.914 0.162 -8.633 1 92.94 378 SER A N 1
ATOM 2911 C CA . SER A 1 378 ? -8.43 -1.074 -8.039 1 92.94 378 SER A CA 1
ATOM 2912 C C . SER A 1 378 ? -9.578 -2.01 -7.68 1 92.94 378 SER A C 1
ATOM 2914 O O . SER A 1 378 ? -9.453 -3.23 -7.793 1 92.94 378 SER A O 1
ATOM 2916 N N . ALA A 1 379 ? -10.68 -1.434 -7.227 1 91.62 379 ALA A N 1
ATOM 2917 C CA . ALA A 1 379 ? -11.859 -2.238 -6.938 1 91.62 379 ALA A CA 1
ATOM 2918 C C . ALA A 1 379 ? -12.383 -2.92 -8.195 1 91.62 379 ALA A C 1
ATOM 2920 O O . ALA A 1 379 ? -12.758 -4.094 -8.164 1 91.62 379 ALA A O 1
ATOM 2921 N N . PHE A 1 380 ? -12.375 -2.26 -9.328 1 89.06 380 PHE A N 1
ATOM 2922 C CA . PHE A 1 380 ? -12.781 -2.854 -10.594 1 89.06 380 PHE A CA 1
ATOM 2923 C C . PHE A 1 380 ? -11.852 -3.99 -10.992 1 89.06 380 PHE A C 1
ATOM 2925 O O . PHE A 1 380 ? -12.297 -5.035 -11.461 1 89.06 380 PHE A O 1
ATOM 2932 N N . GLU A 1 381 ? -10.578 -3.764 -10.836 1 91.69 381 GLU A N 1
ATOM 2933 C CA . GLU A 1 381 ? -9.586 -4.793 -11.125 1 91.69 381 GLU A CA 1
ATOM 2934 C C . GLU A 1 381 ? -9.836 -6.047 -10.289 1 91.69 381 GLU A C 1
ATOM 2936 O O . GLU A 1 381 ? -9.797 -7.164 -10.812 1 91.69 381 GLU A O 1
ATOM 2941 N N . ASP A 1 382 ? -10.109 -5.805 -9.008 1 92.94 382 ASP A N 1
ATOM 2942 C CA . ASP A 1 382 ? -10.375 -6.926 -8.109 1 92.94 382 ASP A CA 1
ATOM 2943 C C . ASP A 1 382 ? -11.547 -7.766 -8.609 1 92.94 382 ASP A C 1
ATOM 2945 O O . ASP A 1 382 ? -11.469 -8.992 -8.648 1 92.94 382 ASP A O 1
ATOM 2949 N N . VAL A 1 383 ? -12.562 -7.137 -9 1 89.75 383 VAL A N 1
ATOM 2950 C CA . VAL A 1 383 ? -13.781 -7.824 -9.43 1 89.75 383 VAL A CA 1
ATOM 2951 C C . VAL A 1 383 ? -13.516 -8.562 -10.742 1 89.75 383 VAL A C 1
ATOM 2953 O O . VAL A 1 383 ? -13.844 -9.742 -10.875 1 89.75 383 VAL A O 1
ATOM 2956 N N . ASP A 1 384 ? -12.898 -7.926 -11.703 1 90.19 384 ASP A N 1
ATOM 2957 C CA . ASP A 1 384 ? -12.648 -8.547 -13 1 90.19 384 ASP A CA 1
ATOM 2958 C C . ASP A 1 384 ? -11.719 -9.75 -12.867 1 90.19 384 ASP A C 1
ATOM 2960 O O . ASP A 1 384 ? -11.961 -10.789 -13.484 1 90.19 384 ASP A O 1
ATOM 2964 N N . ASN A 1 385 ? -10.688 -9.625 -12.062 1 93.56 385 ASN A N 1
ATOM 2965 C CA . ASN A 1 385 ? -9.797 -10.75 -11.789 1 93.56 385 ASN A CA 1
ATOM 2966 C C . ASN A 1 385 ? -10.555 -11.914 -11.156 1 93.56 385 ASN A C 1
ATOM 2968 O O . ASN A 1 385 ? -10.352 -13.07 -11.539 1 93.56 385 ASN A O 1
ATOM 2972 N N . ALA A 1 386 ? -11.398 -11.578 -10.211 1 92.69 386 ALA A N 1
ATOM 2973 C CA . ALA A 1 386 ? -12.125 -12.617 -9.484 1 92.69 386 ALA A CA 1
ATOM 2974 C C . ALA A 1 386 ? -13.133 -13.312 -10.391 1 92.69 386 ALA A C 1
ATOM 2976 O O . ALA A 1 386 ? -13.328 -14.531 -10.305 1 92.69 386 ALA A O 1
ATOM 2977 N N . ILE A 1 387 ? -13.797 -12.578 -11.258 1 90.19 387 ILE A N 1
ATOM 2978 C CA . ILE A 1 387 ? -14.742 -13.164 -12.203 1 90.19 387 ILE A CA 1
ATOM 2979 C C . ILE A 1 387 ? -14 -14.102 -13.156 1 90.19 387 ILE A C 1
ATOM 2981 O O . ILE A 1 387 ? -14.445 -15.227 -13.398 1 90.19 387 ILE A O 1
ATOM 2985 N N . SER A 1 388 ? -12.914 -13.625 -13.703 1 93.19 388 SER A N 1
ATOM 2986 C CA . SER A 1 388 ? -12.117 -14.453 -14.594 1 93.19 388 SER A CA 1
ATOM 2987 C C . SER A 1 388 ? -11.633 -15.719 -13.891 1 93.19 388 SER A C 1
ATOM 2989 O O . SER A 1 388 ? -11.711 -16.812 -14.445 1 93.19 388 SER A O 1
ATOM 2991 N N . ALA A 1 389 ? -11.164 -15.594 -12.641 1 94.56 389 ALA A N 1
ATOM 2992 C CA . ALA A 1 389 ? -10.695 -16.75 -11.875 1 94.56 389 ALA A CA 1
ATOM 2993 C C . ALA A 1 389 ? -11.805 -17.781 -11.695 1 94.56 389 ALA A C 1
ATOM 2995 O O . ALA A 1 389 ? -11.578 -18.969 -11.867 1 94.56 389 ALA A O 1
ATOM 2996 N N . LYS A 1 390 ? -12.992 -17.344 -11.367 1 93.19 390 LYS A N 1
ATOM 2997 C CA . LYS A 1 390 ? -14.133 -18.25 -11.203 1 93.19 390 LYS A CA 1
ATOM 2998 C C . LYS A 1 390 ? -14.398 -19.031 -12.484 1 93.19 390 LYS A C 1
ATOM 3000 O O . LYS A 1 390 ? -14.57 -20.25 -12.453 1 93.19 390 LYS A O 1
ATOM 3005 N N . GLN A 1 391 ? -14.383 -18.328 -13.578 1 93.25 391 GLN A N 1
ATOM 3006 C CA . GLN A 1 391 ? -14.656 -18.969 -14.867 1 93.25 391 GLN A CA 1
ATOM 3007 C C . GLN A 1 391 ? -13.562 -19.969 -15.242 1 93.25 391 GLN A C 1
ATOM 3009 O O . GLN A 1 391 ? -13.852 -21.094 -15.641 1 93.25 391 GLN A O 1
ATOM 3014 N N . GLN A 1 392 ? -12.336 -19.516 -15.023 1 96.62 392 GLN A N 1
ATOM 3015 C CA . GLN A 1 392 ? -11.211 -20.359 -15.406 1 96.62 392 GLN A CA 1
ATOM 3016 C C . GLN A 1 392 ? -11.109 -21.594 -14.5 1 96.62 392 GLN A C 1
ATOM 3018 O O . GLN A 1 392 ? -10.844 -22.688 -14.969 1 96.62 392 GLN A O 1
ATOM 3023 N N . TYR A 1 393 ? -11.352 -21.453 -13.188 1 96.69 393 TYR A N 1
ATOM 3024 C CA . TYR A 1 393 ? -11.266 -22.594 -12.281 1 96.69 393 TYR A CA 1
ATOM 3025 C C . TYR A 1 393 ? -12.391 -23.594 -12.539 1 96.69 393 TYR A C 1
ATOM 3027 O O . TYR A 1 393 ? -12.211 -24.797 -12.391 1 96.69 393 TYR A O 1
ATOM 3035 N N . ALA A 1 394 ? -13.578 -23.125 -12.969 1 95.06 394 ALA A N 1
ATOM 3036 C CA . ALA A 1 394 ? -14.656 -24.031 -13.344 1 95.06 394 ALA A CA 1
ATOM 3037 C C . ALA A 1 394 ? -14.273 -24.875 -14.562 1 95.06 394 ALA A C 1
ATOM 3039 O O . ALA A 1 394 ? -14.438 -26.094 -14.555 1 95.06 394 ALA A O 1
ATOM 3040 N N . TYR A 1 395 ? -13.734 -24.219 -15.547 1 96.62 395 TYR A N 1
ATOM 3041 C CA . TYR A 1 395 ? -13.289 -24.922 -16.734 1 96.62 395 TYR A CA 1
ATOM 3042 C C . TYR A 1 395 ? -12.188 -25.922 -16.391 1 96.62 395 TYR A C 1
ATOM 3044 O O . TYR A 1 395 ? -12.234 -27.078 -16.828 1 96.62 395 TYR A O 1
ATOM 3052 N N . GLN A 1 396 ? -11.258 -25.516 -15.578 1 97.31 396 GLN A N 1
ATOM 3053 C CA . GLN A 1 396 ? -10.172 -26.391 -15.141 1 97.31 396 GLN A CA 1
ATOM 3054 C C . GLN A 1 396 ? -10.711 -27.625 -14.43 1 97.31 396 GLN A C 1
ATOM 3056 O O . GLN A 1 396 ? -10.195 -28.734 -14.617 1 97.31 396 GLN A O 1
ATOM 3061 N N . GLY A 1 397 ? -11.75 -27.422 -13.617 1 97.06 397 GLY A N 1
ATOM 3062 C CA . GLY A 1 397 ? -12.328 -28.531 -12.883 1 97.06 397 GLY A CA 1
ATOM 3063 C C . GLY A 1 397 ? -12.852 -29.625 -13.789 1 97.06 397 GLY A C 1
ATOM 3064 O O . GLY A 1 397 ? -12.633 -30.812 -13.523 1 97.06 397 GLY A O 1
ATOM 3065 N N . GLU A 1 398 ? -13.398 -29.281 -14.898 1 97.12 398 GLU A N 1
ATOM 3066 C CA . GLU A 1 398 ? -13.922 -30.25 -15.859 1 97.12 398 GLU A CA 1
ATOM 3067 C C . GLU A 1 398 ? -12.797 -31.047 -16.516 1 97.12 398 GLU A C 1
ATOM 3069 O O . GLU A 1 398 ? -12.891 -32.25 -16.656 1 97.12 398 GLU A O 1
ATOM 3074 N N . LYS A 1 399 ? -11.781 -30.344 -16.844 1 98.31 399 LYS A N 1
ATOM 3075 C CA . LYS A 1 399 ? -10.672 -30.984 -17.531 1 98.31 399 LYS A CA 1
ATOM 3076 C C . LYS A 1 399 ? -9.867 -31.875 -16.578 1 98.31 399 LYS A C 1
ATOM 3078 O O . LYS A 1 399 ? -9.438 -32.969 -16.953 1 98.31 399 LYS A O 1
ATOM 3083 N N . LEU A 1 400 ? -9.695 -31.438 -15.344 1 98.06 400 LEU A N 1
ATOM 3084 C CA . LEU A 1 400 ? -8.961 -32.219 -14.359 1 98.06 400 LEU A CA 1
ATOM 3085 C C . LEU A 1 400 ? -9.719 -33.469 -13.977 1 98.06 400 LEU A C 1
ATOM 3087 O O . LEU A 1 400 ? -9.117 -34.5 -13.695 1 98.06 400 LEU A O 1
ATOM 3091 N N . GLU A 1 401 ? -11.062 -33.375 -14 1 98.06 401 GLU A N 1
ATOM 3092 C CA . GLU A 1 401 ? -11.875 -34.594 -13.766 1 98.06 401 GLU A CA 1
ATOM 3093 C C . GLU A 1 401 ? -11.664 -35.625 -14.875 1 98.06 401 GLU A C 1
ATOM 3095 O O . GLU A 1 401 ? -11.547 -36.812 -14.602 1 98.06 401 GLU A O 1
ATOM 3100 N N . GLN A 1 402 ? -11.594 -35.156 -16.078 1 97.88 402 GLN A N 1
ATOM 3101 C CA . GLN A 1 402 ? -11.312 -36.031 -17.203 1 97.88 402 GLN A CA 1
ATOM 3102 C C . GLN A 1 402 ? -9.922 -36.656 -17.094 1 97.88 402 GLN A C 1
ATOM 3104 O O . GLN A 1 402 ? -9.742 -37.844 -17.328 1 97.88 402 GLN A O 1
ATOM 3109 N N . GLN A 1 403 ? -8.977 -35.844 -16.703 1 97.69 403 GLN A N 1
ATOM 3110 C CA . GLN A 1 403 ? -7.602 -36.312 -16.531 1 97.69 403 GLN A CA 1
ATOM 3111 C C . GLN A 1 403 ? -7.52 -37.375 -15.461 1 97.69 403 GLN A C 1
ATOM 3113 O O . GLN A 1 403 ? -6.867 -38.406 -15.664 1 97.69 403 GLN A O 1
ATOM 3118 N N . PHE A 1 404 ? -8.172 -37.25 -14.352 1 98.19 404 PHE A N 1
ATOM 3119 C CA . PHE A 1 404 ? -8.156 -38.219 -13.25 1 98.19 404 PHE A CA 1
ATOM 3120 C C . PHE A 1 404 ? -8.812 -39.531 -13.664 1 98.19 404 PHE A C 1
ATOM 3122 O O . PHE A 1 404 ? -8.273 -40.594 -13.406 1 98.19 404 PHE A O 1
ATOM 3129 N N . SER A 1 405 ? -9.961 -39.375 -14.328 1 98.44 405 SER A N 1
ATOM 3130 C CA . SER A 1 405 ? -10.68 -40.562 -14.766 1 98.44 405 SER A CA 1
ATOM 3131 C C . SER A 1 405 ? -9.836 -41.406 -15.719 1 98.44 405 SER A C 1
ATOM 3133 O O . SER A 1 405 ? -9.727 -42.625 -15.57 1 98.44 405 SER A O 1
ATOM 3135 N N . ALA A 1 406 ? -9.227 -40.719 -16.641 1 97.62 406 ALA A N 1
ATOM 3136 C CA . ALA A 1 406 ? -8.367 -41.406 -17.594 1 97.62 406 ALA A CA 1
ATOM 3137 C C . ALA A 1 406 ? -7.16 -42.031 -16.906 1 97.62 406 ALA A C 1
ATOM 3139 O O . ALA A 1 406 ? -6.785 -43.156 -17.203 1 97.62 406 ALA A O 1
ATOM 3140 N N . ALA A 1 407 ? -6.566 -41.344 -15.977 1 97.69 407 ALA A N 1
ATOM 3141 C CA . ALA A 1 407 ? -5.395 -41.844 -15.258 1 97.69 407 ALA A CA 1
ATOM 3142 C C . ALA A 1 407 ? -5.75 -43.031 -14.398 1 97.69 407 ALA A C 1
ATOM 3144 O O . ALA A 1 407 ? -4.98 -44 -14.32 1 97.69 407 ALA A O 1
ATOM 3145 N N . ALA A 1 408 ? -6.902 -43.031 -13.781 1 97.69 408 ALA A N 1
ATOM 3146 C CA . ALA A 1 408 ? -7.352 -44.125 -12.938 1 97.69 408 ALA A CA 1
ATOM 3147 C C . ALA A 1 408 ? -7.582 -45.406 -13.758 1 97.69 408 ALA A C 1
ATOM 3149 O O . ALA A 1 408 ? -7.168 -46.5 -13.359 1 97.69 408 ALA A O 1
ATOM 3150 N N . GLN A 1 409 ? -8.227 -45.25 -14.867 1 97.75 409 GLN A N 1
ATOM 3151 C CA . GLN A 1 409 ? -8.469 -46.375 -15.742 1 97.75 409 GLN A CA 1
ATOM 3152 C C . GLN A 1 409 ? -7.164 -46.938 -16.297 1 97.75 409 GLN A C 1
ATOM 3154 O O . GLN A 1 409 ? -6.98 -48.156 -16.375 1 97.75 409 GLN A O 1
ATOM 3159 N N . ALA A 1 410 ? -6.289 -46.031 -16.672 1 96.19 410 ALA A N 1
ATOM 3160 C CA . ALA A 1 410 ? -4.988 -46.469 -17.188 1 96.19 410 ALA A CA 1
ATOM 3161 C C . ALA A 1 410 ? -4.211 -47.25 -16.125 1 96.19 410 ALA A C 1
ATOM 3163 O O . ALA A 1 410 ? -3.594 -48.25 -16.422 1 96.19 410 ALA A O 1
ATOM 3164 N N . GLU A 1 411 ? -4.215 -46.781 -14.891 1 96.69 411 GLU A N 1
ATOM 3165 C CA . GLU A 1 411 ? -3.504 -47.469 -13.82 1 96.69 411 GLU A CA 1
ATOM 3166 C C . GLU A 1 411 ? -4.035 -48.906 -13.625 1 96.69 411 GLU A C 1
ATOM 3168 O O . GLU A 1 411 ? -3.264 -49.844 -13.398 1 96.69 411 GLU A O 1
ATOM 3173 N N . ALA A 1 412 ? -5.336 -49.094 -13.719 1 96.88 412 ALA A N 1
ATOM 3174 C CA . ALA A 1 412 ? -5.941 -50.406 -13.562 1 96.88 412 ALA A CA 1
ATOM 3175 C C . ALA A 1 412 ? -5.43 -51.375 -14.625 1 96.88 412 ALA A C 1
ATOM 3177 O O . ALA A 1 412 ? -5.148 -52.531 -14.336 1 96.88 412 ALA A O 1
ATOM 3178 N N . ILE A 1 413 ? -5.293 -50.875 -15.789 1 95.75 413 ILE A N 1
ATOM 3179 C CA . ILE A 1 413 ? -4.805 -51.719 -16.875 1 95.75 413 ILE A CA 1
ATOM 3180 C C . ILE A 1 413 ? -3.332 -52.062 -16.656 1 95.75 413 ILE A C 1
ATOM 3182 O O . ILE A 1 413 ? -2.926 -53.219 -16.781 1 95.75 413 ILE A O 1
ATOM 3186 N N . TYR A 1 414 ? -2.486 -51.062 -16.281 1 95.25 414 TYR A N 1
ATOM 3187 C CA . TYR A 1 414 ? -1.067 -51.281 -16.016 1 95.25 414 TYR A CA 1
ATOM 3188 C C . TYR A 1 414 ? -0.87 -52.281 -14.891 1 95.25 414 TYR A C 1
ATOM 3190 O O . TYR A 1 414 ? 0.024 -53.125 -14.953 1 95.25 414 TYR A O 1
ATOM 3198 N N . GLU A 1 415 ? -1.647 -52.219 -13.883 1 94.81 415 GLU A N 1
ATOM 3199 C CA . GLU A 1 415 ? -1.573 -53.156 -12.773 1 94.81 415 GLU A CA 1
ATOM 3200 C C . GLU A 1 415 ? -1.807 -54.594 -13.258 1 94.81 415 GLU A C 1
ATOM 3202 O O . GLU A 1 415 ? -1.046 -55.5 -12.914 1 94.81 415 GLU A O 1
ATOM 3207 N N . SER A 1 416 ? -2.814 -54.75 -14.039 1 95.38 416 SER A N 1
ATOM 3208 C CA . SER A 1 416 ? -3.133 -56.094 -14.562 1 95.38 416 SER A CA 1
ATOM 3209 C C . SER A 1 416 ? -1.996 -56.625 -15.422 1 95.38 416 SER A C 1
ATOM 3211 O O . SER A 1 416 ? -1.619 -57.781 -15.305 1 95.38 416 SER A O 1
ATOM 3213 N N . GLN A 1 417 ? -1.442 -55.812 -16.219 1 93.69 417 GLN A N 1
ATOM 3214 C CA . GLN A 1 417 ? -0.354 -56.219 -17.109 1 93.69 417 GLN A CA 1
ATOM 3215 C C . GLN A 1 417 ? 0.889 -56.594 -16.312 1 93.69 417 GLN A C 1
ATOM 3217 O O . GLN A 1 417 ? 1.581 -57.562 -16.641 1 93.69 417 GLN A O 1
ATOM 3222 N N . TYR A 1 418 ? 1.188 -55.906 -15.32 1 93.75 418 TYR A N 1
ATOM 3223 C CA . TYR A 1 418 ? 2.342 -56.219 -14.484 1 93.75 418 TYR A CA 1
ATOM 3224 C C . TYR A 1 418 ? 2.146 -57.562 -13.773 1 93.75 418 TYR A C 1
ATOM 3226 O O . TYR A 1 418 ? 3.041 -58.406 -13.766 1 93.75 418 TYR A O 1
ATOM 3234 N N . ARG A 1 419 ? 0.959 -57.719 -13.266 1 91.38 419 ARG A N 1
ATOM 3235 C CA . ARG A 1 419 ? 0.67 -58.906 -12.5 1 91.38 419 ARG A CA 1
ATOM 3236 C C . ARG A 1 419 ? 0.724 -60.156 -13.391 1 91.38 419 ARG A C 1
ATOM 3238 O O . ARG A 1 419 ? 1.046 -61.25 -12.93 1 91.38 419 ARG A O 1
ATOM 3245 N N . HIS A 1 420 ? 0.55 -59.938 -14.68 1 92.56 420 HIS A N 1
ATOM 3246 C CA . HIS A 1 420 ? 0.598 -61.062 -15.617 1 92.56 420 HIS A CA 1
ATOM 3247 C C . HIS A 1 420 ? 1.948 -61.125 -16.328 1 92.56 420 HIS A C 1
ATOM 3249 O O . HIS A 1 420 ? 2.121 -61.906 -17.266 1 92.56 420 HIS A O 1
ATOM 3255 N N . GLY A 1 421 ? 2.883 -60.281 -15.883 1 90.25 421 GLY A N 1
ATOM 3256 C CA . GLY A 1 421 ? 4.262 -60.375 -16.344 1 90.25 421 GLY A CA 1
ATOM 3257 C C . GLY A 1 421 ? 4.484 -59.719 -17.688 1 90.25 421 GLY A C 1
ATOM 3258 O O . GLY A 1 421 ? 5.531 -59.906 -18.312 1 90.25 421 GLY A O 1
ATOM 3259 N N . ALA A 1 422 ? 3.514 -58.906 -18.109 1 89.5 422 ALA A N 1
ATOM 3260 C CA . ALA A 1 422 ? 3.564 -58.344 -19.469 1 89.5 422 ALA A CA 1
ATOM 3261 C C . ALA A 1 422 ? 4.422 -57.094 -19.516 1 89.5 422 ALA A C 1
ATOM 3263 O O . ALA A 1 422 ? 4.914 -56.719 -20.578 1 89.5 422 ALA A O 1
ATOM 3264 N N . ILE A 1 423 ? 4.559 -56.438 -18.406 1 89.06 423 ILE A N 1
ATOM 3265 C CA . ILE A 1 423 ? 5.328 -55.188 -18.391 1 89.06 423 ILE A CA 1
ATOM 3266 C C . ILE A 1 423 ? 6.172 -55.125 -17.125 1 89.06 423 ILE A C 1
ATOM 3268 O O . ILE A 1 423 ? 5.992 -55.906 -16.203 1 89.06 423 ILE A O 1
ATOM 3272 N N . GLY A 1 424 ? 7.164 -54.125 -17.141 1 89.62 424 GLY A N 1
ATOM 3273 C CA . GLY A 1 424 ? 7.984 -53.875 -15.969 1 89.62 424 GLY A CA 1
ATOM 3274 C C . GLY A 1 424 ? 7.293 -53.031 -14.93 1 89.62 424 GLY A C 1
ATOM 3275 O O . GLY A 1 424 ? 6.273 -52.375 -15.211 1 89.62 424 GLY A O 1
ATOM 3276 N N . ILE A 1 425 ? 7.879 -53.031 -13.734 1 92.19 425 ILE A N 1
ATOM 3277 C CA . ILE A 1 425 ? 7.25 -52.375 -12.586 1 92.19 425 ILE A CA 1
ATOM 3278 C C . ILE A 1 425 ? 7.211 -50.875 -12.789 1 92.19 425 ILE A C 1
ATOM 3280 O O . ILE A 1 425 ? 6.316 -50.188 -12.281 1 92.19 425 ILE A O 1
ATOM 3284 N N . GLN A 1 426 ? 8.195 -50.344 -13.547 1 91.44 426 GLN A N 1
ATOM 3285 C CA . GLN A 1 426 ? 8.297 -48.906 -13.727 1 91.44 426 GLN A CA 1
ATOM 3286 C C . GLN A 1 426 ? 7.027 -48.312 -14.359 1 91.44 426 GLN A C 1
ATOM 3288 O O . GLN A 1 426 ? 6.578 -47.25 -13.992 1 91.44 426 GLN A O 1
ATOM 3293 N N . ASN A 1 427 ? 6.461 -49.031 -15.242 1 92 427 ASN A N 1
ATOM 3294 C CA . ASN A 1 427 ? 5.23 -48.594 -15.891 1 92 427 ASN A CA 1
ATOM 3295 C C . ASN A 1 427 ? 4.078 -48.469 -14.898 1 92 427 ASN A C 1
ATOM 3297 O O . ASN A 1 427 ? 3.311 -47.531 -14.93 1 92 427 ASN A O 1
ATOM 3301 N N . TRP A 1 428 ? 3.979 -49.438 -14.047 1 93.62 428 TRP A N 1
ATOM 3302 C CA . TRP A 1 428 ? 2.918 -49.438 -13.047 1 93.62 428 TRP A CA 1
ATOM 3303 C C . TRP A 1 428 ? 3.145 -48.344 -12.008 1 93.62 428 TRP A C 1
ATOM 3305 O O . TRP A 1 428 ? 2.217 -47.594 -11.664 1 93.62 428 TRP A O 1
ATOM 3315 N N . ILE A 1 429 ? 4.363 -48.125 -11.602 1 94.31 429 ILE A N 1
ATOM 3316 C CA . ILE A 1 429 ? 4.695 -47.094 -10.617 1 94.31 429 ILE A CA 1
ATOM 3317 C C . ILE A 1 429 ? 4.422 -45.719 -11.211 1 94.31 429 ILE A C 1
ATOM 3319 O O . ILE A 1 429 ? 3.857 -44.844 -10.539 1 94.31 429 ILE A O 1
ATOM 3323 N N . ASP A 1 430 ? 4.773 -45.5 -12.422 1 93.81 430 ASP A N 1
ATOM 3324 C CA . ASP A 1 430 ? 4.5 -44.25 -13.102 1 93.81 430 ASP A CA 1
ATOM 3325 C C . ASP A 1 430 ? 2.998 -44 -13.203 1 93.81 430 ASP A C 1
ATOM 3327 O O . ASP A 1 430 ? 2.543 -42.844 -13.016 1 93.81 430 ASP A O 1
ATOM 3331 N N . ALA A 1 431 ? 2.281 -45 -13.531 1 95.06 431 ALA A N 1
ATOM 3332 C CA . ALA A 1 431 ? 0.829 -44.875 -13.625 1 95.06 431 ALA A CA 1
ATOM 3333 C C . ALA A 1 431 ? 0.214 -44.531 -12.273 1 95.06 431 ALA A C 1
ATOM 3335 O O . ALA A 1 431 ? -0.732 -43.75 -12.203 1 95.06 431 ALA A O 1
ATOM 3336 N N . GLN A 1 432 ? 0.748 -45.125 -11.219 1 95.5 432 GLN A N 1
ATOM 3337 C CA . GLN A 1 432 ? 0.31 -44.781 -9.867 1 95.5 432 GLN A CA 1
ATOM 3338 C C . GLN A 1 432 ? 0.558 -43.312 -9.578 1 95.5 432 GLN A C 1
ATOM 3340 O O . GLN A 1 432 ? -0.309 -42.625 -9.031 1 95.5 432 GLN A O 1
ATOM 3345 N N . GLU A 1 433 ? 1.702 -42.875 -9.945 1 95.5 433 GLU A N 1
ATOM 3346 C CA . GLU A 1 433 ? 2.072 -41.469 -9.727 1 95.5 433 GLU A CA 1
ATOM 3347 C C . GLU A 1 433 ? 1.157 -40.531 -10.508 1 95.5 433 GLU A C 1
ATOM 3349 O O . GLU A 1 433 ? 0.706 -39.5 -9.977 1 95.5 433 GLU A O 1
ATOM 3354 N N . ASN A 1 434 ? 0.875 -40.844 -11.742 1 95.31 434 ASN A N 1
ATOM 3355 C CA . ASN A 1 434 ? -0.008 -40.031 -12.57 1 95.31 434 ASN A CA 1
ATOM 3356 C C . ASN A 1 434 ? -1.412 -39.938 -11.984 1 95.31 434 ASN A C 1
ATOM 3358 O O . ASN A 1 434 ? -2.018 -38.875 -11.961 1 95.31 434 ASN A O 1
ATOM 3362 N N . ARG A 1 435 ? -1.938 -41.031 -11.531 1 96.81 435 ARG A N 1
ATOM 3363 C CA . ARG A 1 435 ? -3.26 -41.062 -10.914 1 96.81 435 ARG A CA 1
ATOM 3364 C C . ARG A 1 435 ? -3.287 -40.219 -9.648 1 96.81 435 ARG A C 1
ATOM 3366 O O . ARG A 1 435 ? -4.195 -39.406 -9.453 1 96.81 435 ARG A O 1
ATOM 3373 N N . ARG A 1 436 ? -2.281 -40.375 -8.812 1 96.94 436 ARG A N 1
ATOM 3374 C CA . ARG A 1 436 ? -2.205 -39.625 -7.559 1 96.94 436 ARG A CA 1
ATOM 3375 C C . ARG A 1 436 ? -2.109 -38.125 -7.824 1 96.94 436 ARG A C 1
ATOM 3377 O O . ARG A 1 436 ? -2.785 -37.344 -7.168 1 96.94 436 ARG A O 1
ATOM 3384 N N . SER A 1 437 ? -1.239 -37.781 -8.734 1 96.69 437 SER A N 1
ATOM 3385 C CA . SER A 1 437 ? -1.05 -36.375 -9.086 1 96.69 437 SER A CA 1
ATOM 3386 C C . SER A 1 437 ? -2.33 -35.781 -9.648 1 96.69 437 SER A C 1
ATOM 3388 O O . SER A 1 437 ? -2.684 -34.625 -9.312 1 96.69 437 SER A O 1
ATOM 3390 N N . ALA A 1 438 ? -3.014 -36.469 -10.469 1 97.31 438 ALA A N 1
ATOM 3391 C CA . ALA A 1 438 ? -4.266 -35.969 -11.047 1 97.31 438 ALA A CA 1
ATOM 3392 C C . ALA A 1 438 ? -5.34 -35.812 -9.977 1 97.31 438 ALA A C 1
ATOM 3394 O O . ALA A 1 438 ? -6.098 -34.844 -10 1 97.31 438 ALA A O 1
ATOM 3395 N N . GLU A 1 439 ? -5.402 -36.75 -9.086 1 97.44 439 GLU A N 1
ATOM 3396 C CA . GLU A 1 439 ? -6.367 -36.688 -7.996 1 97.44 439 GLU A CA 1
ATOM 3397 C C . GLU A 1 439 ? -6.098 -35.5 -7.098 1 97.44 439 GLU A C 1
ATOM 3399 O O . GLU A 1 439 ? -7.023 -34.781 -6.715 1 97.44 439 GLU A O 1
ATOM 3404 N N . ALA A 1 440 ? -4.867 -35.25 -6.785 1 97.69 440 ALA A N 1
ATOM 3405 C CA . ALA A 1 440 ? -4.465 -34.125 -5.961 1 97.69 440 ALA A CA 1
ATOM 3406 C C . ALA A 1 440 ? -4.789 -32.812 -6.656 1 97.69 440 ALA A C 1
ATOM 3408 O O . ALA A 1 440 ? -5.262 -31.859 -6.02 1 97.69 440 ALA A O 1
ATOM 3409 N N . ALA A 1 441 ? -4.523 -32.75 -7.965 1 97.81 441 ALA A N 1
ATOM 3410 C CA . ALA A 1 441 ? -4.793 -31.531 -8.734 1 97.81 441 ALA A CA 1
ATOM 3411 C C . ALA A 1 441 ? -6.289 -31.234 -8.773 1 97.81 441 ALA A C 1
ATOM 3413 O O . ALA A 1 441 ? -6.695 -30.078 -8.703 1 97.81 441 ALA A O 1
ATOM 3414 N N . LEU A 1 442 ? -7.098 -32.281 -8.906 1 97.62 442 LEU A N 1
ATOM 3415 C CA . LEU A 1 442 ? -8.547 -32.094 -8.914 1 97.62 442 LEU A CA 1
ATOM 3416 C C . LEU A 1 442 ? -9.039 -31.562 -7.578 1 97.62 442 LEU A C 1
ATOM 3418 O O . LEU A 1 442 ? -9.852 -30.641 -7.535 1 97.62 442 LEU A O 1
ATOM 3422 N N . LEU A 1 443 ? -8.508 -32.094 -6.484 1 98.19 443 LEU A N 1
ATOM 3423 C CA . LEU A 1 443 ? -8.875 -31.609 -5.152 1 98.19 443 LEU A CA 1
ATOM 3424 C C . LEU A 1 443 ? -8.422 -30.172 -4.93 1 98.19 443 LEU A C 1
ATOM 3426 O O . LEU A 1 443 ? -9.156 -29.375 -4.355 1 98.19 443 LEU A O 1
ATOM 3430 N N . GLU A 1 444 ? -7.238 -29.828 -5.355 1 98 444 GLU A N 1
ATOM 3431 C CA . GLU A 1 444 ? -6.734 -28.469 -5.234 1 98 444 GLU A CA 1
ATOM 3432 C C . GLU A 1 444 ? -7.609 -27.484 -6.004 1 98 444 GLU A C 1
ATOM 3434 O O . GLU A 1 444 ? -7.852 -26.375 -5.543 1 98 444 GLU A O 1
ATOM 3439 N N . ASN A 1 445 ? -8.047 -27.906 -7.191 1 98.12 445 ASN A N 1
ATOM 3440 C CA . ASN A 1 445 ? -8.945 -27.078 -7.973 1 98.12 445 ASN A CA 1
ATOM 3441 C C . ASN A 1 445 ? -10.242 -26.797 -7.223 1 98.12 445 ASN A C 1
ATOM 3443 O O . ASN A 1 445 ? -10.773 -25.688 -7.281 1 98.12 445 ASN A O 1
ATOM 3447 N N . ARG A 1 446 ? -10.742 -27.812 -6.539 1 97.62 446 ARG A N 1
ATOM 3448 C CA . ARG A 1 446 ? -11.945 -27.609 -5.738 1 97.62 446 ARG A CA 1
ATOM 3449 C C . ARG A 1 446 ? -11.719 -26.547 -4.66 1 97.62 446 ARG A C 1
ATOM 3451 O O . ARG A 1 446 ? -12.555 -25.672 -4.469 1 97.62 446 ARG A O 1
ATOM 3458 N N . TYR A 1 447 ? -10.641 -26.578 -4.004 1 98 447 TYR A N 1
ATOM 3459 C CA . TYR A 1 447 ? -10.25 -25.578 -3.018 1 98 447 TYR A CA 1
ATOM 3460 C C . TYR A 1 447 ? -10.164 -24.203 -3.652 1 98 447 TYR A C 1
ATOM 3462 O O . TYR A 1 447 ? -10.664 -23.219 -3.094 1 98 447 TYR A O 1
ATOM 3470 N N . ASN A 1 448 ? -9.539 -24.156 -4.828 1 97.88 448 ASN A N 1
ATOM 3471 C CA . ASN A 1 448 ? -9.383 -22.891 -5.531 1 97.88 448 ASN A CA 1
ATOM 3472 C C . ASN A 1 448 ? -10.727 -22.297 -5.941 1 97.88 448 ASN A C 1
ATOM 3474 O O . ASN A 1 448 ? -10.922 -21.078 -5.895 1 97.88 448 ASN A O 1
ATOM 3478 N N . GLN A 1 449 ? -11.625 -23.172 -6.352 1 96.75 449 GLN A N 1
ATOM 3479 C CA . GLN A 1 449 ? -12.961 -22.703 -6.711 1 96.75 449 GLN A CA 1
ATOM 3480 C C . GLN A 1 449 ? -13.664 -22.062 -5.512 1 96.75 449 GLN A C 1
ATOM 3482 O O . GLN A 1 449 ? -14.289 -21.016 -5.633 1 96.75 449 GLN A O 1
ATOM 3487 N N . LEU A 1 450 ? -13.547 -22.688 -4.367 1 97 450 LEU A N 1
ATOM 3488 C CA . LEU A 1 450 ? -14.172 -22.156 -3.162 1 97 450 LEU A CA 1
ATOM 3489 C C . LEU A 1 450 ? -13.539 -20.844 -2.752 1 97 450 LEU A C 1
ATOM 3491 O O . LEU A 1 450 ? -14.242 -19.875 -2.453 1 97 450 LEU A O 1
ATOM 3495 N N . THR A 1 451 ? -12.242 -20.766 -2.777 1 97.25 451 THR A N 1
ATOM 3496 C CA . THR A 1 451 ? -11.539 -19.562 -2.354 1 97.25 451 THR A CA 1
ATOM 3497 C C . THR A 1 451 ? -11.766 -18.422 -3.346 1 97.25 451 THR A C 1
ATOM 3499 O O . THR A 1 451 ? -11.844 -17.266 -2.955 1 97.25 451 THR A O 1
ATOM 3502 N N . ALA A 1 452 ? -11.859 -18.797 -4.664 1 95.56 452 ALA A N 1
ATOM 3503 C CA . ALA A 1 452 ? -12.172 -17.797 -5.68 1 95.56 452 ALA A CA 1
ATOM 3504 C C . ALA A 1 452 ? -13.555 -17.203 -5.449 1 95.56 452 ALA A C 1
ATOM 3506 O O . ALA A 1 452 ? -13.766 -16 -5.676 1 95.56 452 ALA A O 1
ATOM 3507 N N . GLN A 1 453 ? -14.445 -18.016 -4.996 1 92.81 453 GLN A N 1
ATOM 3508 C CA . GLN A 1 453 ? -15.789 -17.547 -4.691 1 92.81 453 GLN A CA 1
ATOM 3509 C C . GLN A 1 453 ? -15.773 -16.562 -3.527 1 92.81 453 GLN A C 1
ATOM 3511 O O . GLN A 1 453 ? -16.422 -15.508 -3.586 1 92.81 453 GLN A O 1
ATOM 3516 N N . ALA A 1 454 ? -15.062 -16.875 -2.492 1 94.25 454 ALA A N 1
ATOM 3517 C CA . ALA A 1 454 ? -14.93 -15.969 -1.353 1 94.25 454 ALA A CA 1
ATOM 3518 C C . ALA A 1 454 ? -14.281 -14.648 -1.772 1 94.25 454 ALA A C 1
ATOM 3520 O O . ALA A 1 454 ? -14.719 -13.578 -1.35 1 94.25 454 ALA A O 1
ATOM 3521 N N . THR A 1 455 ? -13.266 -14.758 -2.639 1 95 455 THR A N 1
ATOM 3522 C CA . THR A 1 455 ? -12.578 -13.57 -3.135 1 95 455 THR A CA 1
ATOM 3523 C C . THR A 1 455 ? -13.523 -12.695 -3.945 1 95 455 THR A C 1
ATOM 3525 O O . THR A 1 455 ? -13.484 -11.469 -3.84 1 95 455 THR A O 1
ATOM 3528 N N . LEU A 1 456 ? -14.344 -13.305 -4.758 1 91.44 456 LEU A N 1
ATOM 3529 C CA . LEU A 1 456 ? -15.305 -12.562 -5.566 1 91.44 456 LEU A CA 1
ATOM 3530 C C . LEU A 1 456 ? -16.312 -11.828 -4.688 1 91.44 456 LEU A C 1
ATOM 3532 O O . LEU A 1 456 ? -16.594 -10.656 -4.918 1 91.44 456 LEU A O 1
ATOM 3536 N N . TYR A 1 457 ? -16.812 -12.5 -3.668 1 89.56 457 TYR A N 1
ATOM 3537 C CA . TYR A 1 457 ? -17.75 -11.859 -2.758 1 89.56 457 TYR A CA 1
ATOM 3538 C C . TYR A 1 457 ? -17.109 -10.688 -2.035 1 89.56 457 TYR A C 1
ATOM 3540 O O . TYR A 1 457 ? -17.719 -9.633 -1.872 1 89.56 457 TYR A O 1
ATOM 3548 N N . GLN A 1 458 ? -15.891 -10.883 -1.607 1 91.56 458 GLN A N 1
ATOM 3549 C CA . GLN A 1 458 ? -15.164 -9.789 -0.969 1 91.56 458 GLN A CA 1
ATOM 3550 C C . GLN A 1 458 ? -14.992 -8.609 -1.924 1 91.56 458 GLN A C 1
ATOM 3552 O O . GLN A 1 458 ? -15.172 -7.457 -1.531 1 91.56 458 GLN A O 1
ATOM 3557 N N . ALA A 1 459 ? -14.633 -8.906 -3.186 1 91.31 459 ALA A N 1
ATOM 3558 C CA . ALA A 1 459 ? -14.406 -7.871 -4.195 1 91.31 459 ALA A CA 1
ATOM 3559 C C . ALA A 1 459 ? -15.68 -7.086 -4.473 1 91.31 459 ALA A C 1
ATOM 3561 O O . ALA A 1 459 ? -15.633 -5.887 -4.75 1 91.31 459 ALA A O 1
ATOM 3562 N N . LEU A 1 460 ? -16.766 -7.727 -4.359 1 87.06 460 LEU A N 1
ATOM 3563 C CA . LEU A 1 460 ? -18.047 -7.105 -4.668 1 87.06 460 LEU A CA 1
ATOM 3564 C C . LEU A 1 460 ? -18.547 -6.27 -3.49 1 87.06 460 LEU A C 1
ATOM 3566 O O . LEU A 1 460 ? -19.359 -5.359 -3.668 1 87.06 460 LEU A O 1
ATOM 3570 N N . GLY A 1 461 ? -18 -6.535 -2.359 1 87.62 461 GLY A N 1
ATOM 3571 C CA . GLY A 1 461 ? -18.516 -5.871 -1.172 1 87.62 461 GLY A CA 1
ATOM 3572 C C . GLY A 1 461 ? -19.922 -6.305 -0.805 1 87.62 461 GLY A C 1
ATOM 3573 O O . GLY A 1 461 ? -20.328 -7.422 -1.128 1 87.62 461 GLY A O 1
ATOM 3574 N N . GLY A 1 462 ? -20.688 -5.527 -0.027 1 83.06 462 GLY A N 1
ATOM 3575 C CA . GLY A 1 462 ? -22.047 -5.891 0.387 1 83.06 462 GLY A CA 1
ATOM 3576 C C . GLY A 1 462 ? -22.516 -5.141 1.618 1 83.06 462 GLY A C 1
ATOM 3577 O O . GLY A 1 462 ? -22.109 -3.998 1.846 1 83.06 462 GLY A O 1
ATOM 3578 N N . SER A 1 463 ? -23.469 -5.789 2.328 1 83.88 463 SER A N 1
ATOM 3579 C CA . SER A 1 463 ? -24.047 -5.16 3.508 1 83.88 463 SER A CA 1
ATOM 3580 C C . SER A 1 463 ? -23.062 -5.133 4.668 1 83.88 463 SER A C 1
ATOM 3582 O O . SER A 1 463 ? -22.047 -5.824 4.637 1 83.88 463 SER A O 1
ATOM 3584 N N . ASP A 1 464 ? -23.344 -4.25 5.613 1 87.19 464 ASP A N 1
ATOM 3585 C CA . ASP A 1 464 ? -22.531 -4.172 6.816 1 87.19 464 ASP A CA 1
ATOM 3586 C C . ASP A 1 464 ? -22.562 -5.48 7.602 1 87.19 464 ASP A C 1
ATOM 3588 O O . ASP A 1 464 ? -23.641 -6.047 7.816 1 87.19 464 ASP A O 1
ATOM 3592 N N . ILE A 1 465 ? -21.359 -5.898 7.988 1 89.75 465 ILE A N 1
ATOM 3593 C CA . ILE A 1 465 ? -21.359 -7.199 8.648 1 89.75 465 ILE A CA 1
ATOM 3594 C C . ILE A 1 465 ? -20.625 -7.098 9.984 1 89.75 465 ILE A C 1
ATOM 3596 O O . ILE A 1 465 ? -20.672 -8.023 10.797 1 89.75 465 ILE A O 1
ATOM 3600 N N . ALA A 1 466 ? -19.875 -6.012 10.188 1 91.19 466 ALA A N 1
ATOM 3601 C CA . ALA A 1 466 ? -19.25 -5.832 11.492 1 91.19 466 ALA A CA 1
ATOM 3602 C C . ALA A 1 466 ? -20.281 -5.812 12.602 1 91.19 466 ALA A C 1
ATOM 3604 O O . ALA A 1 466 ? -21.359 -5.238 12.445 1 91.19 466 ALA A O 1
ATOM 3605 N N . PRO A 1 467 ? -20 -6.48 13.719 1 91.5 467 PRO A N 1
ATOM 3606 C CA . PRO A 1 467 ? -20.969 -6.484 14.812 1 91.5 467 PRO A CA 1
ATOM 3607 C C . PRO A 1 467 ? -21.344 -5.074 15.289 1 91.5 467 PRO A C 1
ATOM 3609 O O . PRO A 1 467 ? -20.484 -4.176 15.266 1 91.5 467 PRO A O 1
ATOM 3612 N N . LEU A 1 468 ? -22.531 -4.938 15.695 1 87.19 468 LEU A N 1
ATOM 3613 C CA . LEU A 1 468 ? -23.016 -3.637 16.156 1 87.19 468 LEU A CA 1
ATOM 3614 C C . LEU A 1 468 ? -22.266 -3.189 17.406 1 87.19 468 LEU A C 1
ATOM 3616 O O . LEU A 1 468 ? -21.922 -4.012 18.25 1 87.19 468 LEU A O 1
ATOM 3620 N N . LEU A 1 469 ? -21.906 -1.897 17.359 1 83.31 469 LEU A N 1
ATOM 3621 C CA . LEU A 1 469 ? -21.219 -1.344 18.531 1 83.31 469 LEU A CA 1
ATOM 3622 C C . LEU A 1 469 ? -22.203 -1.073 19.656 1 83.31 469 LEU A C 1
ATOM 3624 O O . LEU A 1 469 ? -23.344 -0.665 19.422 1 83.31 469 LEU A O 1
ATOM 3628 N N . ALA A 1 470 ? -21.891 -1.497 20.922 1 64.25 470 ALA A N 1
ATOM 3629 C CA . ALA A 1 470 ? -22.719 -1.19 22.094 1 64.25 470 ALA A CA 1
ATOM 3630 C C . ALA A 1 470 ? -22.781 0.315 22.344 1 64.25 470 ALA A C 1
ATOM 3632 O O . ALA A 1 470 ? -21.766 1.017 22.203 1 64.25 470 ALA A O 1
ATOM 3633 N N . ASP A 1 471 ? -23.812 0.999 22.031 1 55.38 471 ASP A N 1
ATOM 3634 C CA . ASP A 1 471 ? -23.969 2.42 22.328 1 55.38 471 ASP A CA 1
ATOM 3635 C C . ASP A 1 471 ? -23.484 2.74 23.734 1 55.38 471 ASP A C 1
ATOM 3637 O O . ASP A 1 471 ? -23.891 2.084 24.703 1 55.38 471 ASP A O 1
ATOM 3641 N N . ASN A 1 472 ? -22.281 3.012 24.016 1 42.34 472 ASN A N 1
ATOM 3642 C CA . ASN A 1 472 ? -22.156 3.65 25.312 1 42.34 472 ASN A CA 1
ATOM 3643 C C . ASN A 1 472 ? -22.734 5.062 25.312 1 42.34 472 ASN A C 1
ATOM 3645 O O . ASN A 1 472 ? -22.609 5.785 24.312 1 42.34 472 ASN A O 1
ATOM 3649 N N . MET B 1 1 ? 22.969 81.312 17.203 1 37.84 1 MET B N 1
ATOM 3650 C CA . MET B 1 1 ? 23.594 80.25 18.016 1 37.84 1 MET B CA 1
ATOM 3651 C C . MET B 1 1 ? 22.672 79.062 18.141 1 37.84 1 MET B C 1
ATOM 3653 O O . MET B 1 1 ? 23.109 78 18.578 1 37.84 1 MET B O 1
ATOM 3657 N N . ASN B 1 2 ? 21.375 79.375 17.969 1 51.09 2 ASN B N 1
ATOM 3658 C CA . ASN B 1 2 ? 20.359 78.375 18.172 1 51.09 2 ASN B CA 1
ATOM 3659 C C . ASN B 1 2 ? 20.312 77.375 17.016 1 51.09 2 ASN B C 1
ATOM 3661 O O . ASN B 1 2 ? 19.844 76.25 17.156 1 51.09 2 ASN B O 1
ATOM 3665 N N . ASN B 1 3 ? 20.688 77.875 15.812 1 54.75 3 ASN B N 1
ATOM 3666 C CA . ASN B 1 3 ? 20.594 77 14.664 1 54.75 3 ASN B CA 1
ATOM 3667 C C . ASN B 1 3 ? 21.703 75.938 14.68 1 54.75 3 ASN B C 1
ATOM 3669 O O . ASN B 1 3 ? 21.625 74.938 13.961 1 54.75 3 ASN B O 1
ATOM 3673 N N . LYS B 1 4 ? 22.875 76.312 15.242 1 59.19 4 LYS B N 1
ATOM 3674 C CA . LYS B 1 4 ? 24 75.438 15.273 1 59.19 4 LYS B CA 1
ATOM 3675 C C . LYS B 1 4 ? 23.766 74.312 16.281 1 59.19 4 LYS B C 1
ATOM 3677 O O . LYS B 1 4 ? 24.281 73.188 16.109 1 59.19 4 LYS B O 1
ATOM 3682 N N . VAL B 1 5 ? 22.922 74.5 17.328 1 56.12 5 VAL B N 1
ATOM 3683 C CA . VAL B 1 5 ? 22.641 73.5 18.312 1 56.12 5 VAL B CA 1
ATOM 3684 C C . VAL B 1 5 ? 21.672 72.438 17.719 1 56.12 5 VAL B C 1
ATOM 3686 O O . VAL B 1 5 ? 21.828 71.25 17.938 1 56.12 5 VAL B O 1
ATOM 3689 N N . LEU B 1 6 ? 20.688 72.938 16.844 1 58.06 6 LEU B N 1
ATOM 3690 C CA . LEU B 1 6 ? 19.75 72.062 16.219 1 58.06 6 LEU B CA 1
ATOM 3691 C C . LEU B 1 6 ? 20.438 71.125 15.188 1 58.06 6 LEU B C 1
ATOM 3693 O O . LEU B 1 6 ? 20.094 70 15.055 1 58.06 6 LEU B O 1
ATOM 3697 N N . MET B 1 7 ? 21.453 71.75 14.586 1 59.19 7 MET B N 1
ATOM 3698 C CA . MET B 1 7 ? 22.156 71 13.562 1 59.19 7 MET B CA 1
ATOM 3699 C C . MET B 1 7 ? 23.031 69.875 14.211 1 59.19 7 MET B C 1
ATOM 3701 O O . MET B 1 7 ? 23.156 68.812 13.672 1 59.19 7 MET B O 1
ATOM 3705 N N . HIS B 1 8 ? 23.656 70.25 15.305 1 60 8 HIS B N 1
ATOM 3706 C CA . HIS B 1 8 ? 24.5 69.312 15.992 1 60 8 HIS B CA 1
ATOM 3707 C C . HIS B 1 8 ? 23.688 68.188 16.609 1 60 8 HIS B C 1
ATOM 3709 O O . HIS B 1 8 ? 24.094 67 16.578 1 60 8 HIS B O 1
ATOM 3715 N N . GLN B 1 9 ? 22.547 68.5 17.109 1 60.06 9 GLN B N 1
ATOM 3716 C CA . GLN B 1 9 ? 21.656 67.438 17.672 1 60.06 9 GLN B CA 1
ATOM 3717 C C . GLN B 1 9 ? 21.109 66.562 16.594 1 60.06 9 GLN B C 1
ATOM 3719 O O . GLN B 1 9 ? 20.953 65.312 16.812 1 60.06 9 GLN B O 1
ATOM 3724 N N . ASN B 1 10 ? 20.828 67.125 15.469 1 61.66 10 ASN B N 1
ATOM 3725 C CA . ASN B 1 10 ? 20.359 66.312 14.352 1 61.66 10 ASN B CA 1
ATOM 3726 C C . ASN B 1 10 ? 21.469 65.438 13.836 1 61.66 10 ASN B C 1
ATOM 3728 O O . ASN B 1 10 ? 21.203 64.25 13.453 1 61.66 10 ASN B O 1
ATOM 3732 N N . LYS B 1 11 ? 22.656 65.875 13.828 1 66.81 11 LYS B N 1
ATOM 3733 C CA . LYS B 1 11 ? 23.797 65.062 13.391 1 66.81 11 LYS B CA 1
ATOM 3734 C C . LYS B 1 11 ? 24.094 63.969 14.367 1 66.81 11 LYS B C 1
ATOM 3736 O O . LYS B 1 11 ? 24.406 62.844 13.961 1 66.81 11 LYS B O 1
ATOM 3741 N N . LEU B 1 12 ? 23.953 64.188 15.602 1 62 12 LEU B N 1
ATOM 3742 C CA . LEU B 1 12 ? 24.172 63.156 16.609 1 62 12 LEU B CA 1
ATOM 3743 C C . LEU B 1 12 ? 23.062 62.125 16.547 1 62 12 LEU B C 1
ATOM 3745 O O . LEU B 1 12 ? 23.328 60.938 16.719 1 62 12 LEU B O 1
ATOM 3749 N N . ARG B 1 13 ? 21.828 62.562 16.344 1 66.62 13 ARG B N 1
ATOM 3750 C CA . ARG B 1 13 ? 20.719 61.625 16.188 1 66.62 13 ARG B CA 1
ATOM 3751 C C . ARG B 1 13 ? 20.891 60.75 14.938 1 66.62 13 ARG B C 1
ATOM 3753 O O . ARG B 1 13 ? 20.609 59.562 14.961 1 66.62 13 ARG B O 1
ATOM 3760 N N . THR B 1 14 ? 21.391 61.438 13.906 1 70.25 14 THR B N 1
ATOM 3761 C CA . THR B 1 14 ? 21.641 60.688 12.688 1 70.25 14 THR B CA 1
ATOM 3762 C C . THR B 1 14 ? 22.812 59.719 12.867 1 70.25 14 THR B C 1
ATOM 3764 O O . THR B 1 14 ? 22.812 58.625 12.344 1 70.25 14 THR B O 1
ATOM 3767 N N . LEU B 1 15 ? 23.797 60.156 13.578 1 66.31 15 LEU B N 1
ATOM 3768 C CA . LEU B 1 15 ? 24.938 59.281 13.859 1 66.31 15 LEU B CA 1
ATOM 3769 C C . LEU B 1 15 ? 24.516 58.125 14.719 1 66.31 15 LEU B C 1
ATOM 3771 O O . LEU B 1 15 ? 24.969 56.969 14.484 1 66.31 15 LEU B O 1
ATOM 3775 N N . LYS B 1 16 ? 23.688 58.312 15.703 1 65.88 16 LYS B N 1
ATOM 3776 C CA . LYS B 1 16 ? 23.219 57.25 16.562 1 65.88 16 LYS B CA 1
ATOM 3777 C C . LYS B 1 16 ? 22.375 56.25 15.773 1 65.88 16 LYS B C 1
ATOM 3779 O O . LYS B 1 16 ? 22.5 55.031 15.953 1 65.88 16 LYS B O 1
ATOM 3784 N N . LEU B 1 17 ? 21.578 56.812 14.938 1 69.12 17 LEU B N 1
ATOM 3785 C CA . LEU B 1 17 ? 20.781 55.906 14.102 1 69.12 17 LEU B CA 1
ATOM 3786 C C . LEU B 1 17 ? 21.672 55.125 13.141 1 69.12 17 LEU B C 1
ATOM 3788 O O . LEU B 1 17 ? 21.438 53.969 12.867 1 69.12 17 LEU B O 1
ATOM 3792 N N . SER B 1 18 ? 22.688 55.812 12.68 1 69.88 18 SER B N 1
ATOM 3793 C CA . SER B 1 18 ? 23.625 55.156 11.789 1 69.88 18 SER B CA 1
ATOM 3794 C C . SER B 1 18 ? 24.422 54.094 12.523 1 69.88 18 SER B C 1
ATOM 3796 O O . SER B 1 18 ? 24.688 53 11.969 1 69.88 18 SER B O 1
ATOM 3798 N N . VAL B 1 19 ? 24.797 54.312 13.75 1 65.31 19 VAL B N 1
ATOM 3799 C CA . VAL B 1 19 ? 25.531 53.344 14.539 1 65.31 19 VAL B CA 1
ATOM 3800 C C . VAL B 1 19 ? 24.656 52.125 14.836 1 65.31 19 VAL B C 1
ATOM 3802 O O . VAL B 1 19 ? 25.109 51 14.766 1 65.31 19 VAL B O 1
ATOM 3805 N N . ILE B 1 20 ? 23.438 52.406 15.141 1 62.72 20 ILE B N 1
ATOM 3806 C CA . ILE B 1 20 ? 22.484 51.312 15.383 1 62.72 20 ILE B CA 1
ATOM 3807 C C . ILE B 1 20 ? 22.297 50.5 14.109 1 62.72 20 ILE B C 1
ATOM 3809 O O . ILE B 1 20 ? 22.312 49.25 14.141 1 62.72 20 ILE B O 1
ATOM 3813 N N . ALA B 1 21 ? 22.188 51.219 13.102 1 64.44 21 ALA B N 1
ATOM 3814 C CA . ALA B 1 21 ? 22.031 50.562 11.82 1 64.44 21 ALA B CA 1
ATOM 3815 C C . ALA B 1 21 ? 23.281 49.75 11.469 1 64.44 21 ALA B C 1
ATOM 3817 O O . ALA B 1 21 ? 23.188 48.625 10.992 1 64.44 21 ALA B O 1
ATOM 3818 N N . ILE B 1 22 ? 24.438 50.312 11.688 1 64.31 22 ILE B N 1
ATOM 3819 C CA . ILE B 1 22 ? 25.703 49.656 11.406 1 64.31 22 ILE B CA 1
ATOM 3820 C C . ILE B 1 22 ? 25.891 48.469 12.352 1 64.31 22 ILE B C 1
ATOM 3822 O O . ILE B 1 22 ? 26.344 47.406 11.945 1 64.31 22 ILE B O 1
ATOM 3826 N N . SER B 1 23 ? 25.547 48.625 13.594 1 60.91 23 SER B N 1
ATOM 3827 C CA . SER B 1 23 ? 25.641 47.531 14.555 1 60.91 23 SER B CA 1
ATOM 3828 C C . SER B 1 23 ? 24.719 46.375 14.18 1 60.91 23 SER B C 1
ATOM 3830 O O . SER B 1 23 ? 25.094 45.219 14.289 1 60.91 23 SER B O 1
ATOM 3832 N N . ILE B 1 24 ? 23.578 46.75 13.758 1 60.12 24 ILE B N 1
ATOM 3833 C CA . ILE B 1 24 ? 22.656 45.75 13.289 1 60.12 24 ILE B CA 1
ATOM 3834 C C . ILE B 1 24 ? 23.219 45.062 12.047 1 60.12 24 ILE B C 1
ATOM 3836 O O . ILE B 1 24 ? 23.141 43.812 11.914 1 60.12 24 ILE B O 1
ATOM 3840 N N . ALA B 1 25 ? 23.75 45.812 11.18 1 59.78 25 ALA B N 1
ATOM 3841 C CA . ALA B 1 25 ? 24.328 45.281 9.961 1 59.78 25 ALA B CA 1
ATOM 3842 C C . ALA B 1 25 ? 25.531 44.406 10.273 1 59.78 25 ALA B C 1
ATOM 3844 O O . ALA B 1 25 ? 25.734 43.375 9.625 1 59.78 25 ALA B O 1
ATOM 3845 N N . LEU B 1 26 ? 26.359 44.812 11.18 1 58.72 26 LEU B N 1
ATOM 3846 C CA . LEU B 1 26 ? 27.531 44 11.562 1 58.72 26 LEU B CA 1
ATOM 3847 C C . LEU B 1 26 ? 27.109 42.688 12.219 1 58.72 26 LEU B C 1
ATOM 3849 O O . LEU B 1 26 ? 27.766 41.688 12.055 1 58.72 26 LEU B O 1
ATOM 3853 N N . LEU B 1 27 ? 26.031 42.75 12.859 1 55.91 27 LEU B N 1
ATOM 3854 C CA . LEU B 1 27 ? 25.516 41.531 13.516 1 55.91 27 LEU B CA 1
ATOM 3855 C C . LEU B 1 27 ? 24.875 40.594 12.508 1 55.91 27 LEU B C 1
ATOM 3857 O O . LEU B 1 27 ? 24.844 39.375 12.711 1 55.91 27 LEU B O 1
ATOM 3861 N N . SER B 1 28 ? 24.344 41.219 11.555 1 55.97 28 SER B N 1
ATOM 3862 C CA . SER B 1 28 ? 23.734 40.406 10.516 1 55.97 28 SER B CA 1
ATOM 3863 C C . SER B 1 28 ? 24.781 39.531 9.828 1 55.97 28 SER B C 1
ATOM 3865 O O . SER B 1 28 ? 24.453 38.469 9.305 1 55.97 28 SER B O 1
ATOM 3867 N N . GLY B 1 29 ? 26.016 39.969 9.703 1 56.75 29 GLY B N 1
ATOM 3868 C CA . GLY B 1 29 ? 27.094 39.188 9.133 1 56.75 29 GLY B CA 1
ATOM 3869 C C . GLY B 1 29 ? 27.438 37.969 9.961 1 56.75 29 GLY B C 1
ATOM 3870 O O . GLY B 1 29 ? 28.047 37.031 9.461 1 56.75 29 GLY B O 1
ATOM 3871 N N . CYS B 1 30 ? 27.125 37.938 11.133 1 56.12 30 CYS B N 1
ATOM 3872 C CA . CYS B 1 30 ? 27.484 36.844 12.031 1 56.12 30 CYS B CA 1
ATOM 3873 C C . CYS B 1 30 ? 26.641 35.625 11.758 1 56.12 30 CYS B C 1
ATOM 3875 O O . CYS B 1 30 ? 27.078 34.5 12.008 1 56.12 30 CYS B O 1
ATOM 3877 N N . GLY B 1 31 ? 25.453 35.812 11.305 1 57.84 31 GLY B N 1
ATOM 3878 C CA . GLY B 1 31 ? 24.578 34.688 11.047 1 57.84 31 GLY B CA 1
ATOM 3879 C C . GLY B 1 31 ? 25.141 33.719 10.023 1 57.84 31 GLY B C 1
ATOM 3880 O O . GLY B 1 31 ? 24.938 32.5 10.125 1 57.84 31 GLY B O 1
ATOM 3881 N N . ALA B 1 32 ? 25.797 34.281 9.047 1 59.72 32 ALA B N 1
ATOM 3882 C CA . ALA B 1 32 ? 26.375 33.438 8.008 1 59.72 32 ALA B CA 1
ATOM 3883 C C . ALA B 1 32 ? 27.484 32.562 8.57 1 59.72 32 ALA B C 1
ATOM 3885 O O . ALA B 1 32 ? 27.734 31.453 8.07 1 59.72 32 ALA B O 1
ATOM 3886 N N . LEU B 1 33 ? 28.062 33 9.641 1 60.78 33 LEU B N 1
ATOM 3887 C CA . LEU B 1 33 ? 29.188 32.281 10.219 1 60.78 33 LEU B CA 1
ATOM 3888 C C . LEU B 1 33 ? 28.719 31.109 11.07 1 60.78 33 LEU B C 1
ATOM 3890 O O . LEU B 1 33 ? 29.516 30.234 11.406 1 60.78 33 LEU B O 1
ATOM 3894 N N . MET B 1 34 ? 27.391 31.047 11.344 1 68.88 34 MET B N 1
ATOM 3895 C CA . MET B 1 34 ? 26.906 30 12.234 1 68.88 34 MET B CA 1
ATOM 3896 C C . MET B 1 34 ? 26.391 28.812 11.445 1 68.88 34 MET B C 1
ATOM 3898 O O . MET B 1 34 ? 25.969 27.797 12.031 1 68.88 34 MET B O 1
ATOM 3902 N N . ARG B 1 35 ? 26.453 28.859 10.18 1 75.31 35 ARG B N 1
ATOM 3903 C CA . ARG B 1 35 ? 25.984 27.75 9.352 1 75.31 35 ARG B CA 1
ATOM 3904 C C . ARG B 1 35 ? 27.125 26.781 9.055 1 75.31 35 ARG B C 1
ATOM 3906 O O . ARG B 1 35 ? 28.25 27.203 8.766 1 75.31 35 ARG B O 1
ATOM 3913 N N . SER B 1 36 ? 26.812 25.578 9.32 1 80.94 36 SER B N 1
ATOM 3914 C CA . SER B 1 36 ? 27.797 24.531 9.062 1 80.94 36 SER B CA 1
ATOM 3915 C C . SER B 1 36 ? 27.859 24.188 7.582 1 80.94 36 SER B C 1
ATOM 3917 O O . SER B 1 36 ? 26.844 24.188 6.891 1 80.94 36 SER B O 1
ATOM 3919 N N . ASP B 1 37 ? 29.062 24.078 7.07 1 82.31 37 ASP B N 1
ATOM 3920 C CA . ASP B 1 37 ? 29.25 23.578 5.711 1 82.31 37 ASP B CA 1
ATOM 3921 C C . ASP B 1 37 ? 28.938 22.094 5.613 1 82.31 37 ASP B C 1
ATOM 3923 O O . ASP B 1 37 ? 29.234 21.328 6.531 1 82.31 37 ASP B O 1
ATOM 3927 N N . PHE B 1 38 ? 28.297 21.828 4.59 1 88.06 38 PHE B N 1
ATOM 3928 C CA . PHE B 1 38 ? 27.953 20.438 4.395 1 88.06 38 PHE B CA 1
ATOM 3929 C C . PHE B 1 38 ? 29.141 19.641 3.857 1 88.06 38 PHE B C 1
ATOM 3931 O O . PHE B 1 38 ? 29.766 20.047 2.875 1 88.06 38 PHE B O 1
ATOM 3938 N N . GLU B 1 39 ? 29.547 18.531 4.539 1 83 39 GLU B N 1
ATOM 3939 C CA . GLU B 1 39 ? 30.531 17.562 4.07 1 83 39 GLU B CA 1
ATOM 3940 C C . GLU B 1 39 ? 29.891 16.188 3.875 1 83 39 GLU B C 1
ATOM 3942 O O . GLU B 1 39 ? 29.312 15.625 4.809 1 83 39 GLU B O 1
ATOM 3947 N N . PRO B 1 40 ? 30 15.711 2.672 1 79.12 40 PRO B N 1
ATOM 3948 C CA . PRO B 1 40 ? 29.422 14.375 2.482 1 79.12 40 PRO B CA 1
ATOM 3949 C C . PRO B 1 40 ? 30.078 13.328 3.379 1 79.12 40 PRO B C 1
ATOM 3951 O O . PRO B 1 40 ? 31.281 13.375 3.619 1 79.12 40 PRO B O 1
ATOM 3954 N N . PRO B 1 41 ? 29.25 12.523 3.865 1 82.12 41 PRO B N 1
ATOM 3955 C CA . PRO B 1 41 ? 29.812 11.5 4.758 1 82.12 41 PRO B CA 1
ATOM 3956 C C . PRO B 1 41 ? 30.797 10.578 4.055 1 82.12 41 PRO B C 1
ATOM 3958 O O . PRO B 1 41 ? 30.672 10.328 2.854 1 82.12 41 PRO B O 1
ATOM 3961 N N . ALA B 1 42 ? 31.844 10.141 4.805 1 76.31 42 ALA B N 1
ATOM 3962 C CA . ALA B 1 42 ? 32.844 9.211 4.281 1 76.31 42 ALA B CA 1
ATOM 3963 C C . ALA B 1 42 ? 32.219 7.859 3.951 1 76.31 42 ALA B C 1
ATOM 3965 O O . ALA B 1 42 ? 31.469 7.301 4.758 1 76.31 42 ALA B O 1
ATOM 3966 N N . LEU B 1 43 ? 32.312 7.508 2.695 1 76 43 LEU B N 1
ATOM 3967 C CA . LEU B 1 43 ? 31.766 6.227 2.252 1 76 43 LEU B CA 1
ATOM 3968 C C . LEU B 1 43 ? 32.875 5.258 1.895 1 76 43 LEU B C 1
ATOM 3970 O O . LEU B 1 43 ? 33.906 5.668 1.35 1 76 43 LEU B O 1
ATOM 3974 N N . GLN B 1 44 ? 32.875 4.035 2.42 1 73.81 44 GLN B N 1
ATOM 3975 C CA . GLN B 1 44 ? 33.781 2.977 1.978 1 73.81 44 GLN B CA 1
ATOM 3976 C C . GLN B 1 44 ? 33.219 2.262 0.746 1 73.81 44 GLN B C 1
ATOM 3978 O O . GLN B 1 44 ? 32.281 1.463 0.851 1 73.81 44 GLN B O 1
ATOM 3983 N N . VAL B 1 45 ? 33.594 2.775 -0.323 1 70.88 45 VAL B N 1
ATOM 3984 C CA . VAL B 1 45 ? 33.188 2.143 -1.566 1 70.88 45 VAL B CA 1
ATOM 3985 C C . VAL B 1 45 ? 34.25 1.193 -2.064 1 70.88 45 VAL B C 1
ATOM 3987 O O . VAL B 1 45 ? 35.438 1.568 -2.143 1 70.88 45 VAL B O 1
ATOM 3990 N N . PRO B 1 46 ? 33.906 -0.081 -2.16 1 68 46 PRO B N 1
ATOM 3991 C CA . PRO B 1 46 ? 34.906 -1.025 -2.645 1 68 46 PRO B CA 1
ATOM 3992 C C . PRO B 1 46 ? 35.594 -0.55 -3.922 1 68 46 PRO B C 1
ATOM 3994 O O . PRO B 1 46 ? 34.969 0.137 -4.742 1 68 46 PRO B O 1
ATOM 3997 N N . GLU B 1 47 ? 36.875 -0.868 -4.055 1 62.59 47 GLU B N 1
ATOM 3998 C CA . GLU B 1 47 ? 37.75 -0.436 -5.152 1 62.59 47 GLU B CA 1
ATOM 3999 C C . GLU B 1 47 ? 37.156 -0.817 -6.504 1 62.59 47 GLU B C 1
ATOM 4001 O O . GLU B 1 47 ? 37.25 -0.06 -7.473 1 62.59 47 GLU B O 1
ATOM 4006 N N . GLN B 1 48 ? 36.531 -2.043 -6.477 1 62.69 48 GLN B N 1
ATOM 4007 C CA . GLN B 1 48 ? 35.969 -2.518 -7.734 1 62.69 48 GLN B CA 1
ATOM 4008 C C . GLN B 1 48 ? 34.906 -1.57 -8.242 1 62.69 48 GLN B C 1
ATOM 4010 O O . GLN B 1 48 ? 34.625 -1.516 -9.445 1 62.69 48 GLN B O 1
ATOM 4015 N N . TRP B 1 49 ? 34.344 -0.907 -7.34 1 62.84 49 TRP B N 1
ATOM 4016 C CA . TRP B 1 49 ? 33.281 0.005 -7.719 1 62.84 49 TRP B CA 1
ATOM 4017 C C . TRP B 1 49 ? 33.812 1.407 -7.98 1 62.84 49 TRP B C 1
ATOM 4019 O O . TRP B 1 49 ? 33.094 2.283 -8.453 1 62.84 49 TRP B O 1
ATOM 4029 N N . GLN B 1 50 ? 35.094 1.718 -7.434 1 55.81 50 GLN B N 1
ATOM 4030 C CA . GLN B 1 50 ? 35.656 3.053 -7.535 1 55.81 50 GLN B CA 1
ATOM 4031 C C . GLN B 1 50 ? 36.156 3.33 -8.953 1 55.81 50 GLN B C 1
ATOM 4033 O O . GLN B 1 50 ? 36.188 4.48 -9.391 1 55.81 50 GLN B O 1
ATOM 4038 N N . HIS B 1 51 ? 36.781 2.414 -9.617 1 48.25 51 HIS B N 1
ATOM 4039 C CA . HIS B 1 51 ? 37.5 2.689 -10.844 1 48.25 51 HIS B CA 1
ATOM 4040 C C . HIS B 1 51 ? 36.625 2.486 -12.07 1 48.25 51 HIS B C 1
ATOM 4042 O O . HIS B 1 51 ? 37.062 2.738 -13.203 1 48.25 51 HIS B O 1
ATOM 4048 N N . THR B 1 52 ? 35.688 1.908 -12.055 1 41.81 52 THR B N 1
ATOM 4049 C CA . THR B 1 52 ? 35.062 1.717 -13.367 1 41.81 52 THR B CA 1
ATOM 4050 C C . THR B 1 52 ? 34.156 2.887 -13.711 1 41.81 52 THR B C 1
ATOM 4052 O O . THR B 1 52 ? 33.125 3.104 -13.047 1 41.81 52 THR B O 1
ATOM 4055 N N . ALA B 1 53 ? 34.844 3.947 -14.297 1 42.09 53 ALA B N 1
ATOM 4056 C CA . ALA B 1 53 ? 34.062 5.062 -14.836 1 42.09 53 ALA B CA 1
ATOM 4057 C C . ALA B 1 53 ? 33 4.57 -15.805 1 42.09 53 ALA B C 1
ATOM 4059 O O . ALA B 1 53 ? 33.281 3.783 -16.719 1 42.09 53 ALA B O 1
ATOM 4060 N N . VAL B 1 54 ? 31.719 4.551 -15.383 1 44.31 54 VAL B N 1
ATOM 4061 C CA . VAL B 1 54 ? 30.703 4.375 -16.422 1 44.31 54 VAL B CA 1
ATOM 4062 C C . VAL B 1 54 ? 31.062 5.234 -17.625 1 44.31 54 VAL B C 1
ATOM 4064 O O . VAL B 1 54 ? 31.344 6.426 -17.5 1 44.31 54 VAL B O 1
ATOM 4067 N N . ASN B 1 55 ? 31.672 4.727 -18.641 1 41.28 55 ASN B N 1
ATOM 4068 C CA . ASN B 1 55 ? 31.766 5.555 -19.828 1 41.28 55 ASN B CA 1
ATOM 4069 C C . ASN B 1 55 ? 30.547 6.457 -19.984 1 41.28 55 ASN B C 1
ATOM 4071 O O . ASN B 1 55 ? 29.422 6.023 -19.766 1 41.28 55 ASN B O 1
ATOM 4075 N N . SER B 1 56 ? 30.703 7.699 -19.719 1 44.16 56 SER B N 1
ATOM 4076 C CA . SER B 1 56 ? 29.719 8.734 -20.031 1 44.16 56 SER B CA 1
ATOM 4077 C C . SER B 1 56 ? 28.797 8.305 -21.156 1 44.16 56 SER B C 1
ATOM 4079 O O . SER B 1 56 ? 27.812 8.977 -21.453 1 44.16 56 SER B O 1
ATOM 4081 N N . GLN B 1 57 ? 29.266 7.379 -21.969 1 42.47 57 GLN B N 1
ATOM 4082 C CA . GLN B 1 57 ? 28.547 7.023 -23.203 1 42.47 57 GLN B CA 1
ATOM 4083 C C . GLN B 1 57 ? 27.281 6.25 -22.891 1 42.47 57 GLN B C 1
ATOM 4085 O O . GLN B 1 57 ? 26.625 5.727 -23.797 1 42.47 57 GLN B O 1
ATOM 4090 N N . VAL B 1 58 ? 27.141 5.859 -21.734 1 47 58 VAL B N 1
ATOM 4091 C CA . VAL B 1 58 ? 25.797 5.309 -21.609 1 47 58 VAL B CA 1
ATOM 4092 C C . VAL B 1 58 ? 24.766 6.375 -21.969 1 47 58 VAL B C 1
ATOM 4094 O O . VAL B 1 58 ? 24.469 7.258 -21.172 1 47 58 VAL B O 1
ATOM 4097 N N . SER B 1 59 ? 24.953 7.176 -23.016 1 50.5 59 SER B N 1
ATOM 4098 C CA . SER B 1 59 ? 23.938 8.031 -23.625 1 50.5 59 SER B CA 1
ATOM 4099 C C . SER B 1 59 ? 22.547 7.41 -23.547 1 50.5 59 SER B C 1
ATOM 4101 O O . SER B 1 59 ? 21.688 7.699 -24.375 1 50.5 59 SER B O 1
ATOM 4103 N N . LEU B 1 60 ? 22.312 6.379 -22.922 1 54.34 60 LEU B N 1
ATOM 4104 C CA . LEU B 1 60 ? 21.156 5.488 -23.031 1 54.34 60 LEU B CA 1
ATOM 4105 C C . LEU B 1 60 ? 19.891 6.184 -22.578 1 54.34 60 LEU B C 1
ATOM 4107 O O . LEU B 1 60 ? 18.875 5.523 -22.312 1 54.34 60 LEU B O 1
ATOM 4111 N N . ASP B 1 61 ? 19.812 7.496 -22.422 1 64.69 61 ASP B N 1
ATOM 4112 C CA . ASP B 1 61 ? 18.562 8.07 -21.906 1 64.69 61 ASP B CA 1
ATOM 4113 C C . ASP B 1 61 ? 17.703 8.609 -23.047 1 64.69 61 ASP B C 1
ATOM 4115 O O . ASP B 1 61 ? 18.141 9.461 -23.828 1 64.69 61 ASP B O 1
ATOM 4119 N N . PRO B 1 62 ? 16.438 7.926 -23.281 1 83.62 62 PRO B N 1
ATOM 4120 C CA . PRO B 1 62 ? 15.82 6.949 -22.391 1 83.62 62 PRO B CA 1
ATOM 4121 C C . PRO B 1 62 ? 16.078 5.504 -22.812 1 83.62 62 PRO B C 1
ATOM 4123 O O . PRO B 1 62 ? 16.016 5.191 -24 1 83.62 62 PRO B O 1
ATOM 4126 N N . TRP B 1 63 ? 16.406 4.602 -22.016 1 87.19 63 TRP B N 1
ATOM 4127 C CA . TRP B 1 63 ? 16.906 3.254 -22.266 1 87.19 63 TRP B CA 1
ATOM 4128 C C . TRP B 1 63 ? 15.859 2.414 -22.984 1 87.19 63 TRP B C 1
ATOM 4130 O O . TRP B 1 63 ? 16.203 1.512 -23.766 1 87.19 63 TRP B O 1
ATOM 4140 N N . TRP B 1 64 ? 14.531 2.654 -22.766 1 90.69 64 TRP B N 1
ATOM 4141 C CA . TRP B 1 64 ? 13.492 1.792 -23.312 1 90.69 64 TRP B CA 1
ATOM 4142 C C . TRP B 1 64 ? 13.383 1.97 -24.812 1 90.69 64 TRP B C 1
ATOM 4144 O O . TRP B 1 64 ? 12.844 1.104 -25.516 1 90.69 64 TRP B O 1
ATOM 4154 N N . GLN B 1 65 ? 13.875 3.045 -25.359 1 89 65 GLN B N 1
ATOM 4155 C CA . GLN B 1 65 ? 13.852 3.281 -26.797 1 89 65 GLN B CA 1
ATOM 4156 C C . GLN B 1 65 ? 14.828 2.361 -27.531 1 89 65 GLN B C 1
ATOM 4158 O O . GLN B 1 65 ? 14.703 2.141 -28.734 1 89 65 GLN B O 1
ATOM 4163 N N . LYS B 1 66 ? 15.789 1.783 -26.844 1 86.94 66 LYS B N 1
ATOM 4164 C CA . LYS B 1 66 ? 16.797 0.914 -27.438 1 86.94 66 LYS B CA 1
ATOM 4165 C C . LYS B 1 66 ? 16.203 -0.433 -27.844 1 86.94 66 LYS B C 1
ATOM 4167 O O . LYS B 1 66 ? 16.812 -1.188 -28.594 1 86.94 66 LYS B O 1
ATOM 4172 N N . PHE B 1 67 ? 15.047 -0.764 -27.359 1 90.69 67 PHE B N 1
ATOM 4173 C CA . PHE B 1 67 ? 14.406 -2.033 -27.672 1 90.69 67 PHE B CA 1
ATOM 4174 C C . PHE B 1 67 ? 13.656 -1.936 -29 1 90.69 67 PHE B C 1
ATOM 4176 O O . PHE B 1 67 ? 13.156 -2.941 -29.516 1 90.69 67 PHE B O 1
ATOM 4183 N N . ASN B 1 68 ? 13.562 -0.73 -29.547 1 89.06 68 ASN B N 1
ATOM 4184 C CA . ASN B 1 68 ? 12.961 -0.478 -30.859 1 89.06 68 ASN B CA 1
ATOM 4185 C C . ASN B 1 68 ? 11.547 -1.051 -30.938 1 89.06 68 ASN B C 1
ATOM 4187 O O . ASN B 1 68 ? 11.227 -1.776 -31.891 1 89.06 68 ASN B O 1
ATOM 4191 N N . GLN B 1 69 ? 10.797 -0.772 -29.938 1 94.12 69 GLN B N 1
ATOM 4192 C CA . GLN B 1 69 ? 9.383 -1.144 -29.875 1 94.12 69 GLN B CA 1
ATOM 4193 C C . GLN B 1 69 ? 8.5 0.087 -29.703 1 94.12 69 GLN B C 1
ATOM 4195 O O . GLN B 1 69 ? 8.266 0.537 -28.578 1 94.12 69 GLN B O 1
ATOM 4200 N N . PRO B 1 70 ? 7.914 0.554 -30.828 1 94.94 70 PRO B N 1
ATOM 4201 C CA . PRO B 1 70 ? 7.156 1.807 -30.766 1 94.94 70 PRO B CA 1
ATOM 4202 C C . PRO B 1 70 ? 5.977 1.745 -29.797 1 94.94 70 PRO B C 1
ATOM 4204 O O . PRO B 1 70 ? 5.684 2.729 -29.125 1 94.94 70 PRO B O 1
ATOM 4207 N N . GLU B 1 71 ? 5.324 0.624 -29.766 1 96.25 71 GLU B N 1
ATOM 4208 C CA . GLU B 1 71 ? 4.191 0.499 -28.859 1 96.25 71 GLU B CA 1
ATOM 4209 C C . GLU B 1 71 ? 4.633 0.651 -27.406 1 96.25 71 GLU B C 1
ATOM 4211 O O . GLU B 1 71 ? 3.938 1.276 -26.594 1 96.25 71 GLU B O 1
ATOM 4216 N N . LEU B 1 72 ? 5.777 0.057 -27.031 1 96.5 72 LEU B N 1
ATOM 4217 C CA . LEU B 1 72 ? 6.324 0.202 -25.688 1 96.5 72 LEU B CA 1
ATOM 4218 C C . LEU B 1 72 ? 6.613 1.666 -25.375 1 96.5 72 LEU B C 1
ATOM 4220 O O . LEU B 1 72 ? 6.277 2.152 -24.297 1 96.5 72 LEU B O 1
ATOM 4224 N N . ASN B 1 73 ? 7.188 2.4 -26.344 1 96 73 ASN B N 1
ATOM 4225 C CA . ASN B 1 73 ? 7.492 3.816 -26.156 1 96 73 ASN B CA 1
ATOM 4226 C C . ASN B 1 73 ? 6.23 4.625 -25.875 1 96 73 ASN B C 1
ATOM 4228 O O . ASN B 1 73 ? 6.211 5.457 -24.969 1 96 73 ASN B O 1
ATOM 4232 N N . GLN B 1 74 ? 5.234 4.344 -26.641 1 95.62 74 GLN B N 1
ATOM 4233 C CA . GLN B 1 74 ? 3.973 5.055 -26.484 1 95.62 74 GLN B CA 1
ATOM 4234 C C . GLN B 1 74 ? 3.338 4.742 -25.125 1 95.62 74 GLN B C 1
ATOM 4236 O O . GLN B 1 74 ? 2.822 5.637 -24.453 1 95.62 74 GLN B O 1
ATOM 4241 N N . LEU B 1 75 ? 3.396 3.508 -24.75 1 96.88 75 LEU B N 1
ATOM 4242 C CA . LEU B 1 75 ? 2.812 3.076 -23.484 1 96.88 75 LEU B CA 1
ATOM 4243 C C . LEU B 1 75 ? 3.502 3.76 -22.312 1 96.88 75 LEU B C 1
ATOM 4245 O O . LEU B 1 75 ? 2.838 4.238 -21.391 1 96.88 75 LEU B O 1
ATOM 4249 N N . ILE B 1 76 ? 4.812 3.807 -22.328 1 97.06 76 ILE B N 1
ATOM 4250 C CA . ILE B 1 76 ? 5.574 4.434 -21.25 1 97.06 76 ILE B CA 1
ATOM 4251 C C . ILE B 1 76 ? 5.227 5.918 -21.172 1 97.06 76 ILE B C 1
ATOM 4253 O O . ILE B 1 76 ? 5.008 6.453 -20.078 1 97.06 76 ILE B O 1
ATOM 4257 N N . SER B 1 77 ? 5.117 6.57 -22.312 1 96 77 SER B N 1
ATOM 4258 C CA . SER B 1 77 ? 4.73 7.977 -22.328 1 96 77 SER B CA 1
ATOM 4259 C C . SER B 1 77 ? 3.346 8.18 -21.719 1 96 77 SER B C 1
ATOM 4261 O O . SER B 1 77 ? 3.137 9.109 -20.938 1 96 77 SER B O 1
ATOM 4263 N N . GLN B 1 78 ? 2.463 7.312 -22.078 1 95.88 78 GLN B N 1
ATOM 4264 C CA . GLN B 1 78 ? 1.105 7.406 -21.547 1 95.88 78 GLN B CA 1
ATOM 4265 C C . GLN B 1 78 ? 1.084 7.184 -20.031 1 95.88 78 GLN B C 1
ATOM 4267 O O . GLN B 1 78 ? 0.409 7.91 -19.297 1 95.88 78 GLN B O 1
ATOM 4272 N N . VAL B 1 79 ? 1.82 6.184 -19.562 1 97.25 79 VAL B N 1
ATOM 4273 C CA . VAL B 1 79 ? 1.868 5.891 -18.125 1 97.25 79 VAL B CA 1
ATOM 4274 C C . VAL B 1 79 ? 2.451 7.082 -17.375 1 97.25 79 VAL B C 1
ATOM 4276 O O . VAL B 1 79 ? 1.907 7.5 -16.344 1 97.25 79 VAL B O 1
ATOM 4279 N N . LEU B 1 80 ? 3.521 7.668 -17.875 1 96.88 80 LEU B N 1
ATOM 4280 C CA . LEU B 1 80 ? 4.176 8.789 -17.219 1 96.88 80 LEU B CA 1
ATOM 4281 C C . LEU B 1 80 ? 3.264 10.008 -17.188 1 96.88 80 LEU B C 1
ATOM 4283 O O . LEU B 1 80 ? 3.404 10.875 -16.312 1 96.88 80 LEU B O 1
ATOM 4287 N N . SER B 1 81 ? 2.258 10.094 -18.031 1 95.12 81 SER B N 1
ATOM 4288 C CA . SER B 1 81 ? 1.373 11.25 -18.109 1 95.12 81 SER B CA 1
ATOM 4289 C C . SER B 1 81 ? 0.116 11.039 -17.266 1 95.12 81 SER B C 1
ATOM 4291 O O . SER B 1 81 ? -0.547 12 -16.875 1 95.12 81 SER B O 1
ATOM 4293 N N . SER B 1 82 ? -0.207 9.773 -16.953 1 93.69 82 SER B N 1
ATOM 4294 C CA . SER B 1 82 ? -1.55 9.57 -16.422 1 93.69 82 SER B CA 1
ATOM 4295 C C . SER B 1 82 ? -1.509 8.805 -15.109 1 93.69 82 SER B C 1
ATOM 4297 O O . SER B 1 82 ? -2.51 8.734 -14.391 1 93.69 82 SER B O 1
ATOM 4299 N N . ASN B 1 83 ? -0.403 8.188 -14.734 1 96.69 83 ASN B N 1
ATOM 4300 C CA . ASN B 1 83 ? -0.34 7.309 -13.57 1 96.69 83 ASN B CA 1
ATOM 4301 C C . ASN B 1 83 ? -0.644 8.062 -12.281 1 96.69 83 ASN B C 1
ATOM 4303 O O . ASN B 1 83 ? -0.132 9.164 -12.07 1 96.69 83 ASN B O 1
ATOM 4307 N N . ASN B 1 84 ? -1.445 7.422 -11.43 1 95.75 84 ASN B N 1
ATOM 4308 C CA . ASN B 1 84 ? -1.888 8.062 -10.195 1 95.75 84 ASN B CA 1
ATOM 4309 C C . ASN B 1 84 ? -0.739 8.219 -9.203 1 95.75 84 ASN B C 1
ATOM 4311 O O . ASN B 1 84 ? -0.686 9.203 -8.461 1 95.75 84 ASN B O 1
ATOM 4315 N N . ASP B 1 85 ? 0.199 7.258 -9.133 1 96.75 85 ASP B N 1
ATOM 4316 C CA . ASP B 1 85 ? 1.321 7.363 -8.203 1 96.75 85 ASP B CA 1
ATOM 4317 C C . ASP B 1 85 ? 2.223 8.547 -8.562 1 96.75 85 ASP B C 1
ATOM 4319 O O . ASP B 1 85 ? 2.723 9.242 -7.68 1 96.75 85 ASP B O 1
ATOM 4323 N N . LEU B 1 86 ? 2.438 8.75 -9.844 1 97.31 86 LEU B N 1
ATOM 4324 C CA . LEU B 1 86 ? 3.238 9.898 -10.266 1 97.31 86 LEU B CA 1
ATOM 4325 C C . LEU B 1 86 ? 2.502 11.203 -10 1 97.31 86 LEU B C 1
ATOM 4327 O O . LEU B 1 86 ? 3.121 12.203 -9.633 1 97.31 86 LEU B O 1
ATOM 4331 N N . THR B 1 87 ? 1.181 11.195 -10.188 1 96.81 87 THR B N 1
ATOM 4332 C CA . THR B 1 87 ? 0.375 12.367 -9.875 1 96.81 87 THR B CA 1
ATOM 4333 C C . THR B 1 87 ? 0.486 12.719 -8.398 1 96.81 87 THR B C 1
ATOM 4335 O O . THR B 1 87 ? 0.672 13.891 -8.039 1 96.81 87 THR B O 1
ATOM 4338 N N . ILE B 1 88 ? 0.424 11.734 -7.551 1 97.19 88 ILE B N 1
ATOM 4339 C CA . ILE B 1 88 ? 0.532 11.953 -6.113 1 97.19 88 ILE B CA 1
ATOM 4340 C C . ILE B 1 88 ? 1.92 12.492 -5.773 1 97.19 88 ILE B C 1
ATOM 4342 O O . ILE B 1 88 ? 2.055 13.422 -4.973 1 97.19 88 ILE B O 1
ATOM 4346 N N . ALA B 1 89 ? 2.98 11.891 -6.402 1 97.38 89 ALA B N 1
ATOM 4347 C CA . ALA B 1 89 ? 4.336 12.391 -6.188 1 97.38 89 ALA B CA 1
ATOM 4348 C C . ALA B 1 89 ? 4.465 13.844 -6.629 1 97.38 89 ALA B C 1
ATOM 4350 O O . ALA B 1 89 ? 5.168 14.633 -5.996 1 97.38 89 ALA B O 1
ATOM 4351 N N . THR B 1 90 ? 3.791 14.242 -7.691 1 97.44 90 THR B N 1
ATOM 4352 C CA . THR B 1 90 ? 3.797 15.617 -8.188 1 97.44 90 THR B CA 1
ATOM 4353 C C . THR B 1 90 ? 3.113 16.547 -7.195 1 97.44 90 THR B C 1
ATOM 4355 O O . THR B 1 90 ? 3.633 17.625 -6.891 1 97.44 90 THR B O 1
ATOM 4358 N N . LEU B 1 91 ? 1.962 16.109 -6.703 1 97.25 91 LEU B N 1
ATOM 4359 C CA . LEU B 1 91 ? 1.244 16.906 -5.719 1 97.25 91 LEU B CA 1
ATOM 4360 C C . LEU B 1 91 ? 2.061 17.062 -4.438 1 97.25 91 LEU B C 1
ATOM 4362 O O . LEU B 1 91 ? 2.072 18.125 -3.824 1 97.25 91 LEU B O 1
ATOM 4366 N N . THR B 1 92 ? 2.773 16.016 -4.035 1 97.62 92 THR B N 1
ATOM 4367 C CA . THR B 1 92 ? 3.639 16.062 -2.861 1 97.62 92 THR B CA 1
ATOM 4368 C C . THR B 1 92 ? 4.766 17.062 -3.059 1 97.62 92 THR B C 1
ATOM 4370 O O . THR B 1 92 ? 5.094 17.828 -2.145 1 97.62 92 THR B O 1
ATOM 4373 N N . LEU B 1 93 ? 5.367 17.094 -4.273 1 97.06 93 LEU B N 1
ATOM 4374 C CA . LEU B 1 93 ? 6.387 18.078 -4.621 1 97.06 93 LEU B CA 1
ATOM 4375 C C . LEU B 1 93 ? 5.828 19.5 -4.551 1 97.06 93 LEU B C 1
ATOM 4377 O O . LEU B 1 93 ? 6.457 20.391 -3.979 1 97.06 93 LEU B O 1
ATOM 4381 N N . GLN B 1 94 ? 4.621 19.703 -5.086 1 96.75 94 GLN B N 1
ATOM 4382 C CA . GLN B 1 94 ? 3.992 21.016 -5.035 1 96.75 94 GLN B CA 1
ATOM 4383 C C . GLN B 1 94 ? 3.766 21.453 -3.596 1 96.75 94 GLN B C 1
ATOM 4385 O O . GLN B 1 94 ? 4 22.625 -3.256 1 96.75 94 GLN B O 1
ATOM 4390 N N . LYS B 1 95 ? 3.354 20.516 -2.771 1 97.44 95 LYS B N 1
ATOM 4391 C CA . LYS B 1 95 ? 3.166 20.797 -1.353 1 97.44 95 LYS B CA 1
ATOM 4392 C C . LYS B 1 95 ? 4.477 21.234 -0.7 1 97.44 95 LYS B C 1
ATOM 4394 O O . LYS B 1 95 ? 4.52 22.219 0.033 1 97.44 95 LYS B O 1
ATOM 4399 N N . ALA B 1 96 ? 5.535 20.484 -0.957 1 96.94 96 ALA B N 1
ATOM 4400 C CA . ALA B 1 96 ? 6.844 20.781 -0.382 1 96.94 96 ALA B CA 1
ATOM 4401 C C . ALA B 1 96 ? 7.332 22.156 -0.829 1 96.94 96 ALA B C 1
ATOM 4403 O O . ALA B 1 96 ? 7.922 22.906 -0.041 1 96.94 96 ALA B O 1
ATOM 4404 N N . ARG B 1 97 ? 7.102 22.562 -2.066 1 96.69 97 ARG B N 1
ATOM 4405 C CA . ARG B 1 97 ? 7.492 23.859 -2.59 1 96.69 97 ARG B CA 1
ATOM 4406 C C . ARG B 1 97 ? 6.711 24.984 -1.912 1 96.69 97 ARG B C 1
ATOM 4408 O O . ARG B 1 97 ? 7.27 26.031 -1.602 1 96.69 97 ARG B O 1
ATOM 4415 N N . LEU B 1 98 ? 5.395 24.703 -1.713 1 96 98 LEU B N 1
ATOM 4416 C CA . LEU B 1 98 ? 4.578 25.688 -1.001 1 96 98 LEU B CA 1
ATOM 4417 C C . LEU B 1 98 ? 5.047 25.844 0.441 1 96 98 LEU B C 1
ATOM 4419 O O . LEU B 1 98 ? 5.09 26.953 0.968 1 96 98 LEU B O 1
ATOM 4423 N N . GLN B 1 99 ? 5.465 24.797 1.096 1 96.44 99 GLN B N 1
ATOM 4424 C CA . GLN B 1 99 ? 6 24.859 2.451 1 96.44 99 GLN B CA 1
ATOM 4425 C C . GLN B 1 99 ? 7.301 25.656 2.496 1 96.44 99 GLN B C 1
ATOM 4427 O O . GLN B 1 99 ? 7.555 26.391 3.453 1 96.44 99 GLN B O 1
ATOM 4432 N N . ALA B 1 100 ? 8.164 25.469 1.484 1 95.81 100 ALA B N 1
ATOM 4433 C CA . ALA B 1 100 ? 9.359 26.297 1.377 1 95.81 100 ALA B CA 1
ATOM 4434 C C . ALA B 1 100 ? 9 27.781 1.208 1 95.81 100 ALA B C 1
ATOM 4436 O O . ALA B 1 100 ? 9.688 28.656 1.731 1 95.81 100 ALA B O 1
ATOM 4437 N N . GLY B 1 101 ? 7.895 28.031 0.514 1 94.31 101 GLY B N 1
ATOM 4438 C CA . GLY B 1 101 ? 7.383 29.391 0.39 1 94.31 101 GLY B CA 1
ATOM 4439 C C . GLY B 1 101 ? 6.926 29.969 1.711 1 94.31 101 GLY B C 1
ATOM 4440 O O . GLY B 1 101 ? 7.172 31.156 1.99 1 94.31 101 GLY B O 1
ATOM 4441 N N . LEU B 1 102 ? 6.344 29.141 2.543 1 94.62 102 LEU B N 1
ATOM 4442 C CA . LEU B 1 102 ? 5.926 29.578 3.871 1 94.62 102 LEU B CA 1
ATOM 4443 C C . LEU B 1 102 ? 7.137 29.922 4.734 1 94.62 102 LEU B C 1
ATOM 4445 O O . LEU B 1 102 ? 7.125 30.906 5.469 1 94.62 102 LEU B O 1
ATOM 4449 N N . ALA B 1 103 ? 8.125 29.062 4.664 1 94.31 103 ALA B N 1
ATOM 4450 C CA . ALA B 1 103 ? 9.352 29.344 5.406 1 94.31 103 ALA B CA 1
ATOM 4451 C C . ALA B 1 103 ? 9.984 30.656 4.949 1 94.31 103 ALA B C 1
ATOM 4453 O O . ALA B 1 103 ? 10.461 31.438 5.773 1 94.31 103 ALA B O 1
ATOM 4454 N N . ARG B 1 104 ? 9.961 31 3.691 1 93.69 104 ARG B N 1
ATOM 4455 C CA . ARG B 1 104 ? 10.516 32.25 3.15 1 93.69 104 ARG B CA 1
ATOM 4456 C C . ARG B 1 104 ? 9.703 33.438 3.602 1 93.69 104 ARG B C 1
ATOM 4458 O O . ARG B 1 104 ? 10.25 34.531 3.768 1 93.69 104 ARG B O 1
ATOM 4465 N N . ASP B 1 105 ? 8.438 33.188 3.811 1 92.31 105 ASP B N 1
ATOM 4466 C CA . ASP B 1 105 ? 7.559 34.281 4.246 1 92.31 105 ASP B CA 1
ATOM 4467 C C . ASP B 1 105 ? 7.973 34.812 5.617 1 92.31 105 ASP B C 1
ATOM 4469 O O . ASP B 1 105 ? 7.641 35.938 5.977 1 92.31 105 ASP B O 1
ATOM 4473 N N . GLU B 1 106 ? 8.727 34.062 6.387 1 90.69 106 GLU B N 1
ATOM 4474 C CA . GLU B 1 106 ? 9.18 34.438 7.719 1 90.69 106 GLU B CA 1
ATOM 4475 C C . GLU B 1 106 ? 10.25 35.531 7.641 1 90.69 106 GLU B C 1
ATOM 4477 O O . GLU B 1 106 ? 10.555 36.188 8.641 1 90.69 106 GLU B O 1
ATOM 4482 N N . LEU B 1 107 ? 10.812 35.781 6.438 1 91.5 107 LEU B N 1
ATOM 4483 C CA . LEU B 1 107 ? 11.797 36.844 6.242 1 91.5 107 LEU B CA 1
ATOM 4484 C C . LEU B 1 107 ? 11.133 38.219 6.188 1 91.5 107 LEU B C 1
ATOM 4486 O O . LEU B 1 107 ? 11.805 39.25 6.258 1 91.5 107 LEU B O 1
ATOM 4490 N N . TYR B 1 108 ? 9.773 38.219 6.18 1 91.56 108 TYR B N 1
ATOM 4491 C CA . TYR B 1 108 ? 9.062 39.469 6.023 1 91.56 108 TYR B CA 1
ATOM 4492 C C . TYR B 1 108 ? 8.266 39.812 7.277 1 91.56 108 TYR B C 1
ATOM 4494 O O . TYR B 1 108 ? 7.895 38.906 8.039 1 91.56 108 TYR B O 1
ATOM 4502 N N . PRO B 1 109 ? 8.047 41.156 7.512 1 93.44 109 PRO B N 1
ATOM 4503 C CA . PRO B 1 109 ? 7.223 41.531 8.664 1 93.44 109 PRO B CA 1
ATOM 4504 C C . PRO B 1 109 ? 5.812 40.938 8.586 1 93.44 109 PRO B C 1
ATOM 4506 O O . PRO B 1 109 ? 5.266 40.781 7.496 1 93.44 109 PRO B O 1
ATOM 4509 N N . GLN B 1 110 ? 5.227 40.688 9.703 1 92.69 110 GLN B N 1
ATOM 4510 C CA . GLN B 1 110 ? 3.865 40.188 9.82 1 92.69 110 GLN B CA 1
ATOM 4511 C C . GLN B 1 110 ? 2.908 41.281 10.281 1 92.69 110 GLN B C 1
ATOM 4513 O O . GLN B 1 110 ? 3.219 42.031 11.219 1 92.69 110 GLN B O 1
ATOM 4518 N N . LEU B 1 111 ? 1.783 41.375 9.602 1 92.75 111 LEU B N 1
ATOM 4519 C CA . LEU B 1 111 ? 0.764 42.344 9.938 1 92.75 111 LEU B CA 1
ATOM 4520 C C . LEU B 1 111 ? -0.36 41.719 10.75 1 92.75 111 LEU B C 1
ATOM 4522 O O . LEU B 1 111 ? -0.768 40.594 10.484 1 92.75 111 LEU B O 1
ATOM 4526 N N . SER B 1 112 ? -0.827 42.406 11.719 1 92.31 112 SER B N 1
ATOM 4527 C CA . SER B 1 112 ? -1.976 41.969 12.5 1 92.31 112 SER B CA 1
ATOM 4528 C C . SER B 1 112 ? -2.832 43.125 12.945 1 92.31 112 SER B C 1
ATOM 4530 O O . SER B 1 112 ? -2.396 44.281 12.875 1 92.31 112 SER B O 1
ATOM 4532 N N . SER B 1 113 ? -4.082 42.844 13.258 1 90.5 113 SER B N 1
ATOM 4533 C CA . SER B 1 113 ? -5.016 43.844 13.797 1 90.5 113 SER B CA 1
ATOM 4534 C C . SER B 1 113 ? -5.758 43.312 15.008 1 90.5 113 SER B C 1
ATOM 4536 O O . SER B 1 113 ? -6.117 42.125 15.047 1 90.5 113 SER B O 1
ATOM 4538 N N . ASN B 1 114 ? -5.84 44.062 15.977 1 89.25 114 ASN B N 1
ATOM 4539 C CA . ASN B 1 114 ? -6.598 43.75 17.188 1 89.25 114 ASN B CA 1
ATOM 4540 C C . ASN B 1 114 ? -7.629 44.844 17.484 1 89.25 114 ASN B C 1
ATOM 4542 O O . ASN B 1 114 ? -7.27 45.969 17.859 1 89.25 114 ASN B O 1
ATOM 4546 N N . ASN B 1 115 ? -8.906 44.531 17.281 1 89.56 115 ASN B N 1
ATOM 4547 C CA . ASN B 1 115 ? -10.031 45.406 17.562 1 89.56 115 ASN B CA 1
ATOM 4548 C C . ASN B 1 115 ? -10.922 44.844 18.656 1 89.56 115 ASN B C 1
ATOM 4550 O O . ASN B 1 115 ? -11.25 43.656 18.641 1 89.56 115 ASN B O 1
ATOM 4554 N N . ALA B 1 116 ? -11.219 45.688 19.641 1 92.25 116 ALA B N 1
ATOM 4555 C CA . ALA B 1 116 ? -11.984 45.188 20.766 1 92.25 116 ALA B CA 1
ATOM 4556 C C . ALA B 1 116 ? -12.914 46.25 21.344 1 92.25 116 ALA B C 1
ATOM 4558 O O . ALA B 1 116 ? -12.641 47.438 21.219 1 92.25 116 ALA B O 1
ATOM 4559 N N . ALA B 1 117 ? -14.094 45.844 21.875 1 90 117 ALA B N 1
ATOM 4560 C CA . ALA B 1 117 ? -15.031 46.656 22.672 1 90 117 ALA B CA 1
ATOM 4561 C C . ALA B 1 117 ? -15.398 45.938 23.969 1 90 117 ALA B C 1
ATOM 4563 O O . ALA B 1 117 ? -15.578 44.719 23.984 1 90 117 ALA B O 1
ATOM 4564 N N . SER B 1 118 ? -15.367 46.688 25.062 1 92.69 118 SER B N 1
ATOM 4565 C CA . SER B 1 118 ? -15.742 46.062 26.344 1 92.69 118 SER B CA 1
ATOM 4566 C C . SER B 1 118 ? -16.531 47.031 27.219 1 92.69 118 SER B C 1
ATOM 4568 O O . SER B 1 118 ? -16.406 48.25 27.062 1 92.69 118 SER B O 1
ATOM 4570 N N . VAL B 1 119 ? -17.375 46.5 28.125 1 91.25 119 VAL B N 1
ATOM 4571 C CA . VAL B 1 119 ? -18.094 47.219 29.172 1 91.25 119 VAL B CA 1
ATOM 4572 C C . VAL B 1 119 ? -17.844 46.562 30.531 1 91.25 119 VAL B C 1
ATOM 4574 O O . VAL B 1 119 ? -17.859 45.344 30.641 1 91.25 119 VAL B O 1
ATOM 4577 N N . ASN B 1 120 ? -17.422 47.312 31.438 1 91.75 120 ASN B N 1
ATOM 4578 C CA . ASN B 1 120 ? -17.188 46.844 32.812 1 91.75 120 ASN B CA 1
ATOM 4579 C C . ASN B 1 120 ? -18.188 47.469 33.781 1 91.75 120 ASN B C 1
ATOM 4581 O O . ASN B 1 120 ? -18.406 48.688 33.75 1 91.75 120 ASN B O 1
ATOM 4585 N N . LYS B 1 121 ? -18.844 46.625 34.688 1 92.06 121 LYS B N 1
ATOM 4586 C CA . LYS B 1 121 ? -19.828 47.094 35.656 1 92.06 121 LYS B CA 1
ATOM 4587 C C . LYS B 1 121 ? -19.594 46.469 37.031 1 92.06 121 LYS B C 1
ATOM 4589 O O . LYS B 1 121 ? -19.625 45.25 37.156 1 92.06 121 LYS B O 1
ATOM 4594 N N . PRO B 1 122 ? -19.406 47.375 38.031 1 88.81 122 PRO B N 1
ATOM 4595 C CA . PRO B 1 122 ? -19.391 46.812 39.406 1 88.81 122 PRO B CA 1
ATOM 4596 C C . PRO B 1 122 ? -20.719 46.156 39.781 1 88.81 122 PRO B C 1
ATOM 4598 O O . PRO B 1 122 ? -21.781 46.75 39.562 1 88.81 122 PRO B O 1
ATOM 4601 N N . LEU B 1 123 ? -20.656 45.062 40.375 1 88.06 123 LEU B N 1
ATOM 4602 C CA . LEU B 1 123 ? -21.859 44.281 40.656 1 88.06 123 LEU B CA 1
ATOM 4603 C C . LEU B 1 123 ? -22.609 44.875 41.844 1 88.06 123 LEU B C 1
ATOM 4605 O O . LEU B 1 123 ? -23.812 44.688 42 1 88.06 123 LEU B O 1
ATOM 4609 N N . GLU B 1 124 ? -21.891 45.469 42.781 1 83.88 124 GLU B N 1
ATOM 4610 C CA . GLU B 1 124 ? -22.5 46.062 43.969 1 83.88 124 GLU B CA 1
ATOM 4611 C C . GLU B 1 124 ? -23.156 47.406 43.688 1 83.88 124 GLU B C 1
ATOM 4613 O O . GLU B 1 124 ? -23.672 48.062 44.594 1 83.88 124 GLU B O 1
ATOM 4618 N N . GLY B 1 125 ? -23.109 47.875 42.5 1 80.25 125 GLY B N 1
ATOM 4619 C CA . GLY B 1 125 ? -23.719 49.156 42.156 1 80.25 125 GLY B CA 1
ATOM 4620 C C . GLY B 1 125 ? -22.703 50.188 41.688 1 80.25 125 GLY B C 1
ATOM 4621 O O . GLY B 1 125 ? -21.516 50.062 41.969 1 80.25 125 GLY B O 1
ATOM 4622 N N . GLY B 1 126 ? -22.969 51.062 40.719 1 83.19 126 GLY B N 1
ATOM 4623 C CA . GLY B 1 126 ? -22.094 52.125 40.188 1 83.19 126 GLY B CA 1
ATOM 4624 C C . GLY B 1 126 ? -22.188 52.281 38.688 1 83.19 126 GLY B C 1
ATOM 4625 O O . GLY B 1 126 ? -23 51.594 38.031 1 83.19 126 GLY B O 1
ATOM 4626 N N . SER B 1 127 ? -21.312 53.188 38.312 1 88.25 127 SER B N 1
ATOM 4627 C CA . SER B 1 127 ? -21.391 53.5 36.906 1 88.25 127 SER B CA 1
ATOM 4628 C C . SER B 1 127 ? -20.578 52.5 36.094 1 88.25 127 SER B C 1
ATOM 4630 O O . SER B 1 127 ? -19.562 51.969 36.562 1 88.25 127 SER B O 1
ATOM 4632 N N . SER B 1 128 ? -21.109 52.125 34.906 1 89.44 128 SER B N 1
ATOM 4633 C CA . SER B 1 128 ? -20.375 51.281 34 1 89.44 128 SER B CA 1
ATOM 4634 C C . SER B 1 128 ? -19.312 52.062 33.219 1 89.44 128 SER B C 1
ATOM 4636 O O . SER B 1 128 ? -19.438 53.281 33.062 1 89.44 128 SER B O 1
ATOM 4638 N N . SER B 1 129 ? -18.203 51.406 32.969 1 91 129 SER B N 1
ATOM 4639 C CA . SER B 1 129 ? -17.172 52 32.094 1 91 129 SER B CA 1
ATOM 4640 C C . SER B 1 129 ? -17.062 51.219 30.781 1 91 129 SER B C 1
ATOM 4642 O O . SER B 1 129 ? -17.219 50 30.75 1 91 129 SER B O 1
ATOM 4644 N N . LYS B 1 130 ? -16.953 51.969 29.609 1 91.25 130 LYS B N 1
ATOM 4645 C CA . LYS B 1 130 ? -16.766 51.375 28.281 1 91.25 130 LYS B CA 1
ATOM 4646 C C . LYS B 1 130 ? -15.344 51.594 27.781 1 91.25 130 LYS B C 1
ATOM 4648 O O . LYS B 1 130 ? -14.688 52.562 28.141 1 91.25 130 LYS B O 1
ATOM 4653 N N . ALA B 1 131 ? -14.875 50.656 27.062 1 91.06 131 ALA B N 1
ATOM 4654 C CA . ALA B 1 131 ? -13.562 50.781 26.422 1 91.06 131 ALA B CA 1
ATOM 4655 C C . ALA B 1 131 ? -13.602 50.281 24.984 1 91.06 131 ALA B C 1
ATOM 4657 O O . ALA B 1 131 ? -14.234 49.25 24.703 1 91.06 131 ALA B O 1
ATOM 4658 N N . TYR B 1 132 ? -13.078 51.094 24.016 1 90.38 132 TYR B N 1
ATOM 4659 C CA . TYR B 1 132 ? -12.938 50.719 22.609 1 90.38 132 TYR B CA 1
ATOM 4660 C C . TYR B 1 132 ? -11.477 50.781 22.188 1 90.38 132 TYR B C 1
ATOM 4662 O O . TYR B 1 132 ? -10.75 51.719 22.547 1 90.38 132 TYR B O 1
ATOM 4670 N N . LYS B 1 133 ? -11.078 49.75 21.5 1 91.94 133 LYS B N 1
ATOM 4671 C CA . LYS B 1 133 ? -9.695 49.656 21.047 1 91.94 133 LYS B CA 1
ATOM 4672 C C . LYS B 1 133 ? -9.633 49.25 19.562 1 91.94 133 LYS B C 1
ATOM 4674 O O . LYS B 1 133 ? -10.398 48.406 19.109 1 91.94 133 LYS B O 1
ATOM 4679 N N . ALA B 1 134 ? -8.82 49.906 18.719 1 90.94 134 ALA B N 1
ATOM 4680 C CA . ALA B 1 134 ? -8.445 49.562 17.359 1 90.94 134 ALA B CA 1
ATOM 4681 C C . ALA B 1 134 ? -6.941 49.719 17.141 1 90.94 134 ALA B C 1
ATOM 4683 O O . ALA B 1 134 ? -6.398 50.812 17.297 1 90.94 134 ALA B O 1
ATOM 4684 N N . ASN B 1 135 ? -6.332 48.656 16.828 1 92.69 135 ASN B N 1
ATOM 4685 C CA . ASN B 1 135 ? -4.883 48.656 16.688 1 92.69 135 ASN B CA 1
ATOM 4686 C C . ASN B 1 135 ? -4.422 47.875 15.461 1 92.69 135 ASN B C 1
ATOM 4688 O O . ASN B 1 135 ? -4.953 46.812 15.164 1 92.69 135 ASN B O 1
ATOM 4692 N N . LEU B 1 136 ? -3.6 48.438 14.609 1 92.12 136 LEU B N 1
ATOM 4693 C CA . LEU B 1 136 ? -2.842 47.781 13.547 1 92.12 136 LEU B CA 1
ATOM 4694 C C . LEU B 1 136 ? -1.374 47.625 13.93 1 92.12 136 LEU B C 1
ATOM 4696 O O . LEU B 1 136 ? -0.752 48.594 14.391 1 92.12 136 LEU B O 1
ATOM 4700 N N . SER B 1 137 ? -0.889 46.469 13.828 1 93.88 137 SER B N 1
ATOM 4701 C CA . SER B 1 137 ? 0.479 46.219 14.289 1 93.88 137 SER B CA 1
ATOM 4702 C C . SER B 1 137 ? 1.293 45.469 13.25 1 93.88 137 SER B C 1
ATOM 4704 O O . SER B 1 137 ? 0.734 44.719 12.438 1 93.88 137 SER B O 1
ATOM 4706 N N . VAL B 1 138 ? 2.582 45.719 13.148 1 93.19 138 VAL B N 1
ATOM 4707 C CA . VAL B 1 138 ? 3.568 45.031 12.336 1 93.19 138 VAL B CA 1
ATOM 4708 C C . VAL B 1 138 ? 4.656 44.438 13.242 1 93.19 138 VAL B C 1
ATOM 4710 O O . VAL B 1 138 ? 5.098 45.094 14.195 1 93.19 138 VAL B O 1
ATOM 4713 N N . SER B 1 139 ? 4.953 43.188 13.07 1 93.75 139 SER B N 1
ATOM 4714 C CA . SER B 1 139 ? 6.023 42.531 13.812 1 93.75 139 SER B CA 1
ATOM 4715 C C . SER B 1 139 ? 7.035 41.906 12.875 1 93.75 139 SER B C 1
ATOM 4717 O O . SER B 1 139 ? 6.66 41.344 11.836 1 93.75 139 SER B O 1
ATOM 4719 N N . TYR B 1 140 ? 8.359 42 13.172 1 92.75 140 TYR B N 1
ATOM 4720 C CA . TYR B 1 140 ? 9.445 41.5 12.359 1 92.75 140 TYR B CA 1
ATOM 4721 C C . TYR B 1 140 ? 10.555 40.906 13.227 1 92.75 140 TYR B C 1
ATOM 4723 O O . TYR B 1 140 ? 10.992 41.531 14.195 1 92.75 140 TYR B O 1
ATOM 4731 N N . GLU B 1 141 ? 10.945 39.719 12.93 1 90.12 141 GLU B N 1
ATOM 4732 C CA . GLU B 1 141 ? 12.094 39.125 13.602 1 90.12 141 GLU B CA 1
ATOM 4733 C C . GLU B 1 141 ? 13.359 39.25 12.75 1 90.12 141 GLU B C 1
ATOM 4735 O O . GLU B 1 141 ? 13.406 38.75 11.625 1 90.12 141 GLU B O 1
ATOM 4740 N N . VAL B 1 142 ? 14.367 39.906 13.266 1 90.19 142 VAL B N 1
ATOM 4741 C CA . VAL B 1 142 ? 15.633 40.062 12.562 1 90.19 142 VAL B CA 1
ATOM 4742 C C . VAL B 1 142 ? 16.406 38.75 12.586 1 90.19 142 VAL B C 1
ATOM 4744 O O . VAL B 1 142 ? 16.594 38.156 13.648 1 90.19 142 VAL B O 1
ATOM 4747 N N . ASP B 1 143 ? 16.828 38.312 11.469 1 91.12 143 ASP B N 1
ATOM 4748 C CA . ASP B 1 143 ? 17.562 37.062 11.375 1 91.12 143 ASP B CA 1
ATOM 4749 C C . ASP B 1 143 ? 19.047 37.25 11.68 1 91.12 143 ASP B C 1
ATOM 4751 O O . ASP B 1 143 ? 19.906 37 10.828 1 91.12 143 ASP B O 1
ATOM 4755 N N . LEU B 1 144 ? 19.328 37.438 12.852 1 89.06 144 LEU B N 1
ATOM 4756 C CA . LEU B 1 144 ? 20.656 37.844 13.281 1 89.06 144 LEU B CA 1
ATOM 4757 C C . LEU B 1 144 ? 21.641 36.656 13.172 1 89.06 144 LEU B C 1
ATOM 4759 O O . LEU B 1 144 ? 22.781 36.844 12.75 1 89.06 144 LEU B O 1
ATOM 4763 N N . TRP B 1 145 ? 21.109 35.531 13.562 1 90.81 145 TRP B N 1
ATOM 4764 C CA . TRP B 1 145 ? 22.016 34.375 13.703 1 90.81 145 TRP B CA 1
ATOM 4765 C C . TRP B 1 145 ? 21.75 33.344 12.625 1 90.81 145 TRP B C 1
ATOM 4767 O O . TRP B 1 145 ? 22.328 32.25 12.656 1 90.81 145 TRP B O 1
ATOM 4777 N N . GLY B 1 146 ? 20.75 33.625 11.797 1 92 146 GLY B N 1
ATOM 4778 C CA . GLY B 1 146 ? 20.484 32.719 10.664 1 92 146 GLY B CA 1
ATOM 4779 C C . GLY B 1 146 ? 19.469 31.656 10.977 1 92 146 GLY B C 1
ATOM 4780 O O . GLY B 1 146 ? 19.438 30.625 10.297 1 92 146 GLY B O 1
ATOM 4781 N N . LYS B 1 147 ? 18.672 31.797 12.008 1 93.5 147 LYS B N 1
ATOM 4782 C CA . LYS B 1 147 ? 17.641 30.828 12.32 1 93.5 147 LYS B CA 1
ATOM 4783 C C . LYS B 1 147 ? 16.625 30.719 11.188 1 93.5 147 LYS B C 1
ATOM 4785 O O . LYS B 1 147 ? 16.344 29.625 10.703 1 93.5 147 LYS B O 1
ATOM 4790 N N . VAL B 1 148 ? 16.094 31.891 10.773 1 93.69 148 VAL B N 1
ATOM 4791 C CA . VAL B 1 148 ? 15.086 31.922 9.727 1 93.69 148 VAL B CA 1
ATOM 4792 C C . VAL B 1 148 ? 15.68 31.406 8.422 1 93.69 148 VAL B C 1
ATOM 4794 O O . VAL B 1 148 ? 15.055 30.594 7.727 1 93.69 148 VAL B O 1
ATOM 4797 N N . SER B 1 149 ? 16.891 31.859 8.125 1 93.94 149 SER B N 1
ATOM 4798 C CA . SER B 1 149 ? 17.578 31.406 6.922 1 93.94 149 SER B CA 1
ATOM 4799 C C . SER B 1 149 ? 17.781 29.906 6.945 1 93.94 149 SER B C 1
ATOM 4801 O O . SER B 1 149 ? 17.609 29.219 5.926 1 93.94 149 SER B O 1
ATOM 4803 N N . ALA B 1 150 ? 18.156 29.344 8.102 1 95 150 ALA B N 1
ATOM 4804 C CA . ALA B 1 150 ? 18.359 27.906 8.234 1 95 150 ALA B CA 1
ATOM 4805 C C . ALA B 1 150 ? 17.047 27.156 8.055 1 95 150 ALA B C 1
ATOM 4807 O O . ALA B 1 150 ? 17.016 26.062 7.465 1 95 150 ALA B O 1
ATOM 4808 N N . ASN B 1 151 ? 15.977 27.672 8.602 1 95.5 151 ASN B N 1
ATOM 4809 C CA . ASN B 1 151 ? 14.656 27.078 8.383 1 95.5 151 ASN B CA 1
ATOM 4810 C C . ASN B 1 151 ? 14.297 27.047 6.902 1 95.5 151 ASN B C 1
ATOM 4812 O O . ASN B 1 151 ? 13.703 26.078 6.418 1 95.5 151 ASN B O 1
ATOM 4816 N N . ILE B 1 152 ? 14.594 28.141 6.16 1 95.38 152 ILE B N 1
ATOM 4817 C CA . ILE B 1 152 ? 14.344 28.219 4.727 1 95.38 152 ILE B CA 1
ATOM 4818 C C . ILE B 1 152 ? 15.172 27.156 3.998 1 95.38 152 ILE B C 1
ATOM 4820 O O . ILE B 1 152 ? 14.656 26.438 3.139 1 95.38 152 ILE B O 1
ATOM 4824 N N . ASP B 1 153 ? 16.438 27.078 4.398 1 95.56 153 ASP B N 1
ATOM 4825 C CA . ASP B 1 153 ? 17.297 26.062 3.805 1 95.56 153 ASP B CA 1
ATOM 4826 C C . ASP B 1 153 ? 16.719 24.672 4.012 1 95.56 153 ASP B C 1
ATOM 4828 O O . ASP B 1 153 ? 16.688 23.859 3.076 1 95.56 153 ASP B O 1
ATOM 4832 N N . GLN B 1 154 ? 16.281 24.344 5.246 1 97.06 154 GLN B N 1
ATOM 4833 C CA . GLN B 1 154 ? 15.688 23.047 5.559 1 97.06 154 GLN B CA 1
ATOM 4834 C C . GLN B 1 154 ? 14.516 22.75 4.625 1 97.06 154 GLN B C 1
ATOM 4836 O O . GLN B 1 154 ? 14.445 21.656 4.043 1 97.06 154 GLN B O 1
ATOM 4841 N N . ALA B 1 155 ? 13.641 23.688 4.48 1 97.44 155 ALA B N 1
ATOM 4842 C CA . ALA B 1 155 ? 12.453 23.5 3.658 1 97.44 155 ALA B CA 1
ATOM 4843 C C . ALA B 1 155 ? 12.82 23.359 2.186 1 97.44 155 ALA B C 1
ATOM 4845 O O . ALA B 1 155 ? 12.211 22.562 1.464 1 97.44 155 ALA B O 1
ATOM 4846 N N . GLN B 1 156 ? 13.797 24.172 1.692 1 97 156 GLN B N 1
ATOM 4847 C CA . GLN B 1 156 ? 14.234 24.109 0.302 1 97 156 GLN B CA 1
ATOM 4848 C C . GLN B 1 156 ? 14.852 22.75 -0.015 1 97 156 GLN B C 1
ATOM 4850 O O . GLN B 1 156 ? 14.562 22.156 -1.056 1 97 156 GLN B O 1
ATOM 4855 N N . TRP B 1 157 ? 15.703 22.25 0.899 1 97.38 157 TRP B N 1
ATOM 4856 C CA . TRP B 1 157 ? 16.297 20.922 0.696 1 97.38 157 TRP B CA 1
ATOM 4857 C C . TRP B 1 157 ? 15.227 19.844 0.697 1 97.38 157 TRP B C 1
ATOM 4859 O O . TRP B 1 157 ? 15.305 18.891 -0.074 1 97.38 157 TRP B O 1
ATOM 4869 N N . THR B 1 158 ? 14.242 19.969 1.59 1 97.75 158 THR B N 1
ATOM 4870 C CA . THR B 1 158 ? 13.133 19.016 1.617 1 97.75 158 THR B CA 1
ATOM 4871 C C . THR B 1 158 ? 12.391 19.016 0.282 1 97.75 158 THR B C 1
ATOM 4873 O O . THR B 1 158 ? 12.016 17.953 -0.223 1 97.75 158 THR B O 1
ATOM 4876 N N . ALA B 1 159 ? 12.18 20.203 -0.361 1 97.62 159 ALA B N 1
ATOM 4877 C CA . ALA B 1 159 ? 11.531 20.297 -1.666 1 97.62 159 ALA B CA 1
ATOM 4878 C C . ALA B 1 159 ? 12.375 19.641 -2.748 1 97.62 159 ALA B C 1
ATOM 4880 O O . AL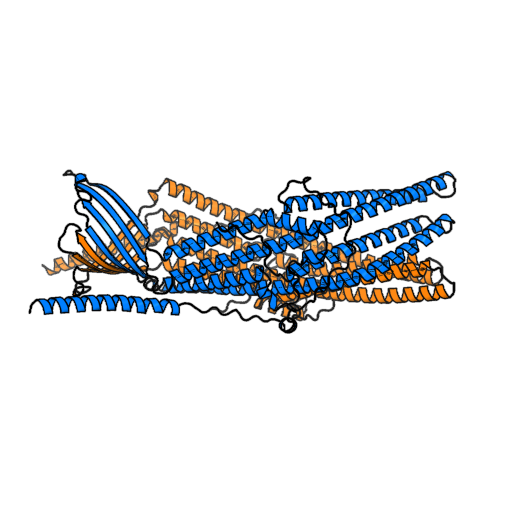A B 1 159 ? 11.844 18.953 -3.625 1 97.62 159 ALA B O 1
ATOM 4881 N N . LEU B 1 160 ? 13.672 19.844 -2.662 1 97.38 160 LEU B N 1
ATOM 4882 C CA . LEU B 1 160 ? 14.555 19.219 -3.639 1 97.38 160 LEU B CA 1
ATOM 4883 C C . LEU B 1 160 ? 14.539 17.703 -3.488 1 97.38 160 LEU B C 1
ATOM 4885 O O . LEU B 1 160 ? 14.602 16.969 -4.484 1 97.38 160 LEU B O 1
ATOM 4889 N N . ALA B 1 161 ? 14.516 17.188 -2.193 1 98 161 ALA B N 1
ATOM 4890 C CA . ALA B 1 161 ? 14.359 15.758 -1.975 1 98 161 ALA B CA 1
ATOM 4891 C C . ALA B 1 161 ? 13.086 15.234 -2.633 1 98 161 ALA B C 1
ATOM 4893 O O . ALA B 1 161 ? 13.086 14.156 -3.229 1 98 161 ALA B O 1
ATOM 4894 N N . SER B 1 162 ? 12.031 15.992 -2.58 1 98 162 SER B N 1
ATOM 4895 C CA . SER B 1 162 ? 10.75 15.602 -3.156 1 98 162 SER B CA 1
ATOM 4896 C C . SER B 1 162 ? 10.82 15.547 -4.68 1 98 162 SER B C 1
ATOM 4898 O O . SER B 1 162 ? 10.148 14.727 -5.309 1 98 162 SER B O 1
ATOM 4900 N N . VAL B 1 163 ? 11.633 16.438 -5.336 1 97.25 163 VAL B N 1
ATOM 4901 C CA . VAL B 1 163 ? 11.875 16.375 -6.773 1 97.25 163 VAL B CA 1
ATOM 4902 C C . VAL B 1 163 ? 12.438 15.008 -7.141 1 97.25 163 VAL B C 1
ATOM 4904 O O . VAL B 1 163 ? 11.953 14.352 -8.062 1 97.25 163 VAL B O 1
ATOM 4907 N N . GLU B 1 164 ? 13.406 14.594 -6.371 1 97.12 164 GLU B N 1
ATOM 4908 C CA . GLU B 1 164 ? 14.07 13.328 -6.652 1 97.12 164 GLU B CA 1
ATOM 4909 C C . GLU B 1 164 ? 13.148 12.148 -6.348 1 97.12 164 GLU B C 1
ATOM 4911 O O . GLU B 1 164 ? 13.203 11.117 -7.027 1 97.12 164 GLU B O 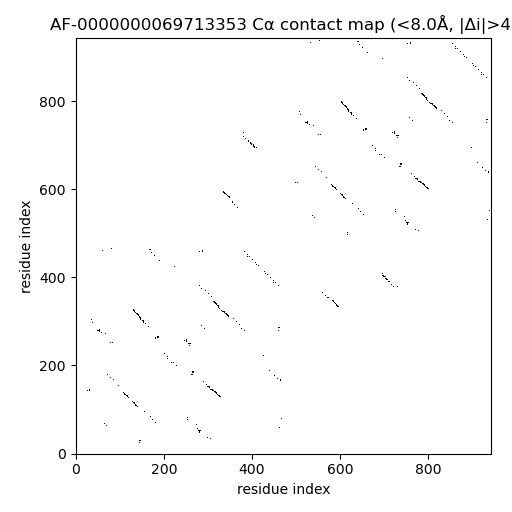1
ATOM 4916 N N . ASP B 1 165 ? 12.344 12.25 -5.312 1 97.75 165 ASP B N 1
ATOM 4917 C CA . ASP B 1 165 ? 11.359 11.219 -5.027 1 97.75 165 ASP B CA 1
ATOM 4918 C C . ASP B 1 165 ? 10.398 11.031 -6.199 1 97.75 165 ASP B C 1
ATOM 4920 O O . ASP B 1 165 ? 10.016 9.906 -6.523 1 97.75 165 ASP B O 1
ATOM 4924 N N . ARG B 1 166 ? 9.961 12.109 -6.816 1 97.69 166 ARG B N 1
ATOM 4925 C CA . ARG B 1 166 ? 9.109 12.047 -8 1 97.69 166 ARG B CA 1
ATOM 4926 C C . ARG B 1 166 ? 9.828 11.352 -9.156 1 97.69 166 ARG B C 1
ATOM 4928 O O . ARG B 1 166 ? 9.234 10.508 -9.836 1 97.69 166 ARG B O 1
ATOM 4935 N N . GLU B 1 167 ? 11.094 11.695 -9.32 1 96.44 167 GLU B N 1
ATOM 4936 C CA . GLU B 1 167 ? 11.875 11.039 -10.367 1 96.44 167 GLU B CA 1
ATOM 4937 C C . GLU B 1 167 ? 12.016 9.547 -10.094 1 96.44 167 GLU B C 1
ATOM 4939 O O . GLU B 1 167 ? 11.93 8.727 -11.016 1 96.44 167 GLU B O 1
ATOM 4944 N N . SER B 1 168 ? 12.281 9.172 -8.836 1 96.94 168 SER B N 1
ATOM 4945 C CA . SER B 1 168 ? 12.367 7.766 -8.461 1 96.94 168 SER B CA 1
ATOM 4946 C C . SER B 1 168 ? 11.078 7.023 -8.797 1 96.94 168 SER B C 1
ATOM 4948 O O . SER B 1 168 ? 11.117 5.895 -9.289 1 96.94 168 SER B O 1
ATOM 4950 N N . THR B 1 169 ? 9.961 7.664 -8.57 1 97.62 169 THR B N 1
ATOM 4951 C CA . THR B 1 169 ? 8.664 7.09 -8.922 1 97.62 169 THR B CA 1
ATOM 4952 C C . THR B 1 169 ? 8.562 6.871 -10.43 1 97.62 169 THR B C 1
ATOM 4954 O O . THR B 1 169 ? 8.117 5.812 -10.883 1 97.62 169 THR B O 1
ATOM 4957 N N . ALA B 1 170 ? 8.984 7.848 -11.172 1 96.94 170 ALA B N 1
ATOM 4958 C CA . ALA B 1 170 ? 8.945 7.754 -12.625 1 96.94 170 ALA B CA 1
ATOM 4959 C C . ALA B 1 170 ? 9.789 6.586 -13.125 1 96.94 170 ALA B C 1
ATOM 4961 O O . ALA B 1 170 ? 9.344 5.801 -13.969 1 96.94 170 ALA B O 1
ATOM 4962 N N . HIS B 1 171 ? 11.008 6.422 -12.602 1 95.56 171 HIS B N 1
ATOM 4963 C CA . HIS B 1 171 ? 11.891 5.324 -12.992 1 95.56 171 HIS B CA 1
ATOM 4964 C C . HIS B 1 171 ? 11.258 3.973 -12.68 1 95.56 171 HIS B C 1
ATOM 4966 O O . HIS B 1 171 ? 11.305 3.057 -13.508 1 95.56 171 HIS B O 1
ATOM 4972 N N . SER B 1 172 ? 10.695 3.859 -11.508 1 97.06 172 SER B N 1
ATOM 4973 C CA . SER B 1 172 ? 10.039 2.615 -11.125 1 97.06 172 SER B CA 1
ATOM 4974 C C . SER B 1 172 ? 8.875 2.295 -12.055 1 97.06 172 SER B C 1
ATOM 4976 O O . SER B 1 172 ? 8.68 1.144 -12.453 1 97.06 172 SER B O 1
ATOM 4978 N N . LEU B 1 173 ? 8.102 3.338 -12.461 1 97.62 173 LEU B N 1
ATOM 4979 C CA . LEU B 1 173 ? 6.949 3.156 -13.336 1 97.62 173 LEU B CA 1
ATOM 4980 C C . LEU B 1 173 ? 7.383 2.686 -14.719 1 97.62 173 LEU B C 1
ATOM 4982 O O . LEU B 1 173 ? 6.73 1.835 -15.328 1 97.62 173 LEU B O 1
ATOM 4986 N N . VAL B 1 174 ? 8.461 3.227 -15.211 1 96.94 174 VAL B N 1
ATOM 4987 C CA . VAL B 1 174 ? 8.953 2.844 -16.531 1 96.94 174 VAL B CA 1
ATOM 4988 C C . VAL B 1 174 ? 9.344 1.369 -16.531 1 96.94 174 VAL B C 1
ATOM 4990 O O . VAL B 1 174 ? 8.953 0.612 -17.422 1 96.94 174 VAL B O 1
ATOM 4993 N N . ALA B 1 175 ? 10.117 0.921 -15.523 1 96.75 175 ALA B N 1
ATOM 4994 C CA . ALA B 1 175 ? 10.539 -0.475 -15.422 1 96.75 175 ALA B CA 1
ATOM 4995 C C . ALA B 1 175 ? 9.336 -1.401 -15.281 1 96.75 175 ALA B C 1
ATOM 4997 O O . ALA B 1 175 ? 9.273 -2.457 -15.914 1 96.75 175 ALA B O 1
ATOM 4998 N N . THR B 1 176 ? 8.383 -1.009 -14.461 1 98 176 THR B N 1
ATOM 4999 C CA . THR B 1 176 ? 7.18 -1.809 -14.25 1 98 176 THR B CA 1
ATOM 5000 C C . THR B 1 176 ? 6.363 -1.909 -15.539 1 98 176 THR B C 1
ATOM 5002 O O . THR B 1 176 ? 5.871 -2.984 -15.883 1 98 176 THR B O 1
ATOM 5005 N N . THR B 1 177 ? 6.238 -0.783 -16.25 1 97.81 177 THR B N 1
ATOM 5006 C CA . THR B 1 177 ? 5.496 -0.767 -17.516 1 97.81 177 THR B CA 1
ATOM 5007 C C . THR B 1 177 ? 6.145 -1.699 -18.531 1 97.81 177 THR B C 1
ATOM 5009 O O . THR B 1 177 ? 5.461 -2.504 -19.172 1 97.81 177 THR B O 1
ATOM 5012 N N . ALA B 1 178 ? 7.426 -1.623 -18.656 1 97.38 178 ALA B N 1
ATOM 5013 C CA . ALA B 1 178 ? 8.141 -2.484 -19.594 1 97.38 178 ALA B CA 1
ATOM 5014 C C . ALA B 1 178 ? 7.949 -3.957 -19.234 1 97.38 178 ALA B C 1
ATOM 5016 O O . ALA B 1 178 ? 7.652 -4.777 -20.109 1 97.38 178 ALA B O 1
ATOM 5017 N N . SER B 1 179 ? 8.102 -4.293 -17.969 1 97.69 179 SER B N 1
ATOM 5018 C CA . SER B 1 179 ? 7.953 -5.672 -17.5 1 97.69 179 SER B CA 1
ATOM 5019 C C . SER B 1 179 ? 6.547 -6.199 -17.781 1 97.69 179 SER B C 1
ATOM 5021 O O . SER B 1 179 ? 6.383 -7.336 -18.234 1 97.69 179 SER B O 1
ATOM 5023 N N . LEU B 1 180 ? 5.566 -5.367 -17.531 1 97.69 180 LEU B N 1
ATOM 5024 C CA . LEU B 1 180 ? 4.184 -5.781 -17.734 1 97.69 180 LEU B CA 1
ATOM 5025 C C . LEU B 1 180 ? 3.885 -5.93 -19.234 1 97.69 180 LEU B C 1
ATOM 5027 O O . LEU B 1 180 ? 3.17 -6.848 -19.641 1 97.69 180 LEU B O 1
ATOM 5031 N N . TYR B 1 181 ? 4.398 -5.043 -20.078 1 97.75 181 TYR B N 1
ATOM 5032 C CA . TYR B 1 181 ? 4.258 -5.117 -21.516 1 97.75 181 TYR B CA 1
ATOM 5033 C C . TYR B 1 181 ? 4.82 -6.43 -22.047 1 97.75 181 TYR B C 1
ATOM 5035 O O . TYR B 1 181 ? 4.145 -7.148 -22.797 1 97.75 181 TYR B O 1
ATOM 5043 N N . TRP B 1 182 ? 6.023 -6.742 -21.625 1 98 182 TRP B N 1
ATOM 5044 C CA . TRP B 1 182 ? 6.656 -7.98 -22.062 1 98 182 TRP B CA 1
ATOM 5045 C C . TRP B 1 182 ? 5.957 -9.195 -21.469 1 98 182 TRP B C 1
ATOM 5047 O O . TRP B 1 182 ? 5.887 -10.258 -22.094 1 98 182 TRP B O 1
ATOM 5057 N N . GLN B 1 183 ? 5.414 -9.086 -20.219 1 98.31 183 GLN B N 1
ATOM 5058 C CA . GLN B 1 183 ? 4.641 -10.18 -19.641 1 98.31 183 GLN B CA 1
ATOM 5059 C C . GLN B 1 183 ? 3.436 -10.523 -20.516 1 98.31 183 GLN B C 1
ATOM 5061 O O . GLN B 1 183 ? 3.137 -11.703 -20.719 1 98.31 183 GLN B O 1
ATOM 5066 N N . ILE B 1 184 ? 2.773 -9.484 -21.016 1 98.06 184 ILE B N 1
ATOM 5067 C CA . ILE B 1 184 ? 1.616 -9.703 -21.875 1 98.06 184 ILE B CA 1
ATOM 5068 C C . ILE B 1 184 ? 2.059 -10.391 -23.156 1 98.06 184 ILE B C 1
ATOM 5070 O O . ILE B 1 184 ? 1.424 -11.344 -23.609 1 98.06 184 ILE B O 1
ATOM 5074 N N . GLY B 1 185 ? 3.191 -9.93 -23.75 1 98.06 185 GLY B N 1
ATOM 5075 C CA . GLY B 1 185 ? 3.738 -10.609 -24.922 1 98.06 185 GLY B CA 1
ATOM 5076 C C . GLY B 1 185 ? 4.102 -12.055 -24.641 1 98.06 185 GLY B C 1
ATOM 5077 O O . GLY B 1 185 ? 3.805 -12.945 -25.438 1 98.06 185 GLY B O 1
ATOM 5078 N N . TYR B 1 186 ? 4.727 -12.297 -23.5 1 98.5 186 TYR B N 1
ATOM 5079 C CA . TYR B 1 186 ? 5.098 -13.641 -23.062 1 98.5 186 TYR B CA 1
ATOM 5080 C C . TYR B 1 186 ? 3.873 -14.531 -22.938 1 98.5 186 TYR B C 1
ATOM 5082 O O . TYR B 1 186 ? 3.867 -15.656 -23.438 1 98.5 186 TYR B O 1
ATOM 5090 N N . LEU B 1 187 ? 2.801 -14.023 -22.297 1 98.56 187 LEU B N 1
ATOM 5091 C CA . LEU B 1 187 ? 1.6 -14.82 -22.078 1 98.56 187 LEU B CA 1
ATOM 5092 C C . LEU B 1 187 ? 0.879 -15.102 -23.391 1 98.56 187 LEU B C 1
ATOM 5094 O O . LEU B 1 187 ? 0.381 -16.219 -23.594 1 98.56 187 LEU B O 1
ATOM 5098 N N . HIS B 1 188 ? 0.833 -14.156 -24.297 1 98 188 HIS B N 1
ATOM 5099 C CA . HIS B 1 188 ? 0.26 -14.414 -25.625 1 98 188 HIS B CA 1
ATOM 5100 C C . HIS B 1 188 ? 1.019 -15.523 -26.344 1 98 188 HIS B C 1
ATOM 5102 O O . HIS B 1 188 ? 0.407 -16.438 -26.906 1 98 188 HIS B O 1
ATOM 5108 N N . GLN B 1 189 ? 2.312 -15.438 -26.312 1 98.12 189 GLN B N 1
ATOM 5109 C CA . GLN B 1 189 ? 3.135 -16.453 -26.969 1 98.12 189 GLN B CA 1
ATOM 5110 C C . GLN B 1 189 ? 2.988 -17.812 -26.297 1 98.12 189 GLN B C 1
ATOM 5112 O O . GLN B 1 189 ? 2.92 -18.828 -26.984 1 98.12 189 GLN B O 1
ATOM 5117 N N . ARG B 1 190 ? 2.932 -17.844 -24.969 1 98.44 190 ARG B N 1
ATOM 5118 C CA . ARG B 1 190 ? 2.717 -19.078 -24.219 1 98.44 190 ARG B CA 1
ATOM 5119 C C . ARG B 1 190 ? 1.365 -19.688 -24.562 1 98.44 190 ARG B C 1
ATOM 5121 O O . ARG B 1 190 ? 1.251 -20.922 -24.703 1 98.44 190 ARG B O 1
ATOM 5128 N N . ILE B 1 191 ? 0.357 -18.844 -24.703 1 98.38 191 ILE B N 1
ATOM 5129 C CA . ILE B 1 191 ? -0.983 -19.297 -25.047 1 98.38 191 ILE B CA 1
ATOM 5130 C C . ILE B 1 191 ? -0.977 -19.891 -26.453 1 98.38 191 ILE B C 1
ATOM 5132 O O . ILE B 1 191 ? -1.583 -20.938 -26.703 1 98.38 191 ILE B O 1
ATOM 5136 N N . GLU B 1 192 ? -0.26 -19.297 -27.344 1 98.06 192 GLU B N 1
ATOM 5137 C CA . GLU B 1 192 ? -0.145 -19.828 -28.703 1 98.06 192 GLU B CA 1
ATOM 5138 C C . GLU B 1 192 ? 0.559 -21.172 -28.719 1 98.06 192 GLU B C 1
ATOM 5140 O O . GLU B 1 192 ? 0.105 -22.109 -29.375 1 98.06 192 GLU B O 1
ATOM 5145 N N . LEU B 1 193 ? 1.664 -21.281 -27.953 1 97.75 193 LEU B N 1
ATOM 5146 C CA . LEU B 1 193 ? 2.365 -22.547 -27.828 1 97.75 193 LEU B CA 1
ATOM 5147 C C . LEU B 1 193 ? 1.46 -23.609 -27.234 1 97.75 193 LEU B C 1
ATOM 5149 O O . LEU B 1 193 ? 1.465 -24.766 -27.672 1 97.75 193 LEU B O 1
ATOM 5153 N N . SER B 1 194 ? 0.705 -23.219 -26.266 1 97.94 194 SER B N 1
ATOM 5154 C CA . SER B 1 194 ? -0.235 -24.141 -25.609 1 97.94 194 SER B CA 1
ATOM 5155 C C . SER B 1 194 ? -1.309 -24.609 -26.594 1 97.94 194 SER B C 1
ATOM 5157 O O . SER B 1 194 ? -1.634 -25.797 -26.641 1 97.94 194 SER B O 1
ATOM 5159 N N . ASN B 1 195 ? -1.827 -23.719 -27.422 1 98 195 ASN B N 1
ATOM 5160 C CA . ASN B 1 195 ? -2.826 -24.062 -28.438 1 98 195 ASN B CA 1
ATOM 5161 C C . ASN B 1 195 ? -2.277 -25.062 -29.438 1 98 195 ASN B C 1
ATOM 5163 O O . ASN B 1 195 ? -2.945 -26.047 -29.781 1 98 195 ASN B O 1
ATOM 5167 N N . LYS B 1 196 ? -1.087 -24.844 -29.891 1 97.06 196 LYS B N 1
ATOM 5168 C CA . LYS B 1 196 ? -0.447 -25.766 -30.828 1 97.06 196 LYS B CA 1
ATOM 5169 C C . LYS B 1 196 ? -0.261 -27.156 -30.203 1 97.06 196 LYS B C 1
ATOM 5171 O O . LYS B 1 196 ? -0.496 -28.172 -30.844 1 97.06 196 LYS B O 1
ATOM 5176 N N . SER B 1 197 ? 0.154 -27.125 -28.984 1 97 197 SER B N 1
ATOM 5177 C CA . SER B 1 197 ? 0.35 -28.375 -28.266 1 97 197 SER B CA 1
ATOM 5178 C C . SER B 1 197 ? -0.968 -29.125 -28.078 1 97 197 SER B C 1
ATOM 5180 O O . SER B 1 197 ? -1.016 -30.344 -28.219 1 97 197 SER B O 1
ATOM 5182 N N . ILE B 1 198 ? -2.025 -28.406 -27.766 1 97.75 198 ILE B N 1
ATOM 5183 C CA . ILE B 1 198 ? -3.344 -29 -27.578 1 97.75 198 ILE B CA 1
ATOM 5184 C C . ILE B 1 198 ? -3.824 -29.609 -28.906 1 97.75 198 ILE B C 1
ATOM 5186 O O . ILE B 1 198 ? -4.336 -30.734 -28.922 1 97.75 198 ILE B O 1
ATOM 5190 N N . GLU B 1 199 ? -3.621 -28.953 -30 1 97.31 199 GLU B N 1
ATOM 5191 C CA . GLU B 1 199 ? -4.004 -29.469 -31.312 1 97.31 199 GLU B CA 1
ATOM 5192 C C . GLU B 1 199 ? -3.215 -30.734 -31.656 1 97.31 199 GLU B C 1
ATOM 5194 O O . GLU B 1 199 ? -3.779 -31.703 -32.156 1 97.31 199 GLU B O 1
ATOM 5199 N N . TYR B 1 200 ? -1.944 -30.703 -31.359 1 95.56 200 TYR B N 1
ATOM 5200 C CA . TYR B 1 200 ? -1.086 -31.859 -31.578 1 95.56 200 TYR B CA 1
ATOM 5201 C C . TYR B 1 200 ? -1.552 -33.062 -30.75 1 95.56 200 TYR B C 1
ATOM 5203 O O . TYR B 1 200 ? -1.604 -34.188 -31.234 1 95.56 200 TYR B O 1
ATOM 5211 N N . SER B 1 201 ? -1.882 -32.812 -29.531 1 96.44 201 SER B N 1
ATOM 5212 C CA . SER B 1 201 ? -2.371 -33.875 -28.641 1 96.44 201 SER B CA 1
ATOM 5213 C C . SER B 1 201 ? -3.725 -34.406 -29.094 1 96.44 201 SER B C 1
ATOM 5215 O O . SER B 1 201 ? -4.016 -35.594 -28.938 1 96.44 201 SER B O 1
ATOM 5217 N N . ARG B 1 202 ? -4.566 -33.562 -29.641 1 97.31 202 ARG B N 1
ATOM 5218 C CA . ARG B 1 202 ? -5.84 -34 -30.203 1 97.31 202 ARG B CA 1
ATOM 5219 C C . ARG B 1 202 ? -5.625 -34.938 -31.391 1 97.31 202 ARG B C 1
ATOM 5221 O O . ARG B 1 202 ? -6.348 -35.938 -31.531 1 97.31 202 ARG B O 1
ATOM 5228 N N . GLN B 1 203 ? -4.633 -34.688 -32.188 1 95.88 203 GLN B N 1
ATOM 5229 C CA . GLN B 1 203 ? -4.289 -35.562 -33.312 1 95.88 203 GLN B CA 1
ATOM 5230 C C . GLN B 1 203 ? -3.773 -36.906 -32.812 1 95.88 203 GLN B C 1
ATOM 5232 O O . GLN B 1 203 ? -4.105 -37.969 -33.375 1 95.88 203 GLN B O 1
ATOM 5237 N N . THR B 1 204 ? -2.957 -36.781 -31.797 1 95.69 204 THR B N 1
ATOM 5238 C CA . THR B 1 204 ? -2.449 -38.031 -31.203 1 95.69 204 THR B CA 1
ATOM 5239 C C . THR B 1 204 ? -3.594 -38.875 -30.656 1 95.69 204 THR B C 1
ATOM 5241 O O . THR B 1 204 ? -3.623 -40.094 -30.859 1 95.69 204 THR B O 1
ATOM 5244 N N . LEU B 1 205 ? -4.566 -38.219 -29.969 1 96.44 205 LEU B N 1
ATOM 5245 C CA . LEU B 1 205 ? -5.727 -38.938 -29.453 1 96.44 205 LEU B CA 1
ATOM 5246 C C . LEU B 1 205 ? -6.531 -39.562 -30.578 1 96.44 205 LEU B C 1
ATOM 5248 O O . LEU B 1 205 ? -6.91 -40.75 -30.516 1 96.44 205 LEU B O 1
ATOM 5252 N N . ALA B 1 206 ? -6.73 -38.906 -31.672 1 96.69 206 ALA B N 1
ATOM 5253 C CA . ALA B 1 206 ? -7.465 -39.406 -32.812 1 96.69 206 ALA B CA 1
ATOM 5254 C C . ALA B 1 206 ? -6.762 -40.625 -33.438 1 96.69 206 ALA B C 1
ATOM 5256 O O . ALA B 1 206 ? -7.414 -41.594 -33.812 1 96.69 206 ALA B O 1
ATOM 5257 N N . LEU B 1 207 ? -5.465 -40.531 -33.531 1 95.25 207 LEU B N 1
ATOM 5258 C CA . LEU B 1 207 ? -4.676 -41.625 -34.062 1 95.25 207 LEU B CA 1
ATOM 5259 C C . LEU B 1 207 ? -4.828 -42.875 -33.188 1 95.25 207 LEU B C 1
ATOM 5261 O O . LEU B 1 207 ? -5.07 -43.969 -33.719 1 95.25 207 LEU B O 1
ATOM 5265 N N . THR B 1 208 ? -4.66 -42.688 -31.906 1 95.5 208 THR B N 1
ATOM 5266 C CA . THR B 1 208 ? -4.742 -43.844 -31 1 95.5 208 THR B CA 1
ATOM 5267 C C . THR B 1 208 ? -6.152 -44.406 -31 1 95.5 208 THR B C 1
ATOM 5269 O O . THR B 1 208 ? -6.328 -45.625 -30.875 1 95.5 208 THR B O 1
ATOM 5272 N N . GLU B 1 209 ? -7.184 -43.594 -31.156 1 96.06 209 GLU B N 1
ATOM 5273 C CA . GLU B 1 209 ? -8.562 -44.062 -31.25 1 96.06 209 GLU B CA 1
ATOM 5274 C C . GLU B 1 209 ? -8.766 -44.938 -32.5 1 96.06 209 GLU B C 1
ATOM 5276 O O . GLU B 1 209 ? -9.398 -45.969 -32.438 1 96.06 209 GLU B O 1
ATOM 5281 N N . ARG B 1 210 ? -8.219 -44.531 -33.594 1 95.81 210 ARG B N 1
ATOM 5282 C CA . ARG B 1 210 ? -8.312 -45.312 -34.812 1 95.81 210 ARG B CA 1
ATOM 5283 C C . ARG B 1 210 ? -7.57 -46.625 -34.688 1 95.81 210 ARG B C 1
ATOM 5285 O O . ARG B 1 210 ? -8.07 -47.688 -35.125 1 95.81 210 ARG B O 1
ATOM 5292 N N . GLN B 1 211 ? -6.395 -46.594 -34.156 1 94.44 211 GLN B N 1
ATOM 5293 C CA . GLN B 1 211 ? -5.598 -47.812 -34 1 94.44 211 GLN B CA 1
ATOM 5294 C C . GLN B 1 211 ? -6.293 -48.781 -33.062 1 94.44 211 GLN B C 1
ATOM 5296 O O . GLN B 1 211 ? -6.242 -50 -33.281 1 94.44 211 GLN B O 1
ATOM 5301 N N . TYR B 1 212 ? -6.906 -48.281 -32.031 1 94.31 212 TYR B N 1
ATOM 5302 C CA . TYR B 1 212 ? -7.645 -49.125 -31.109 1 94.31 212 TYR B CA 1
ATOM 5303 C C . TYR B 1 212 ? -8.852 -49.75 -31.797 1 94.31 212 TYR B C 1
ATOM 5305 O O . TYR B 1 212 ? -9.117 -50.969 -31.625 1 94.31 212 TYR B O 1
ATOM 5313 N N . ALA B 1 213 ? -9.516 -49.031 -32.594 1 95.19 213 ALA B N 1
ATOM 5314 C CA . ALA B 1 213 ? -10.68 -49.531 -33.312 1 95.19 213 ALA B CA 1
ATOM 5315 C C . ALA B 1 213 ? -10.289 -50.625 -34.281 1 95.19 213 ALA B C 1
ATOM 5317 O O . ALA B 1 213 ? -11.062 -51.562 -34.531 1 95.19 213 ALA B O 1
ATOM 5318 N N . SER B 1 214 ? -9.102 -50.594 -34.781 1 94.5 214 SER B N 1
ATOM 5319 C CA . SER B 1 214 ? -8.625 -51.562 -35.719 1 94.5 214 SER B CA 1
ATOM 5320 C C . SER B 1 214 ? -7.934 -52.75 -35.031 1 94.5 214 SER B C 1
ATOM 5322 O O . SER B 1 214 ? -7.496 -53.688 -35.688 1 94.5 214 SER B O 1
ATOM 5324 N N . GLY B 1 215 ? -7.793 -52.625 -33.75 1 91.88 215 GLY B N 1
ATOM 5325 C CA . GLY B 1 215 ? -7.195 -53.719 -32.969 1 91.88 215 GLY B CA 1
ATOM 5326 C C . GLY B 1 215 ? -5.68 -53.656 -32.969 1 91.88 215 GLY B C 1
ATOM 5327 O O . GLY B 1 215 ? -5.031 -54.562 -32.438 1 91.88 215 GLY B O 1
ATOM 5328 N N . ALA B 1 216 ? -5.137 -52.594 -33.438 1 89.44 216 ALA B N 1
ATOM 5329 C CA . ALA B 1 216 ? -3.688 -52.469 -33.562 1 89.44 216 ALA B CA 1
ATOM 5330 C C . ALA B 1 216 ? -3.051 -52.156 -32.219 1 89.44 216 ALA B C 1
ATOM 5332 O O . ALA B 1 216 ? -1.878 -52.438 -31.984 1 89.44 216 ALA B O 1
ATOM 5333 N N . VAL B 1 217 ? -3.754 -51.438 -31.359 1 90.06 217 VAL B N 1
ATOM 5334 C CA . VAL B 1 217 ? -3.242 -51.062 -30.031 1 90.06 217 VAL B CA 1
ATOM 5335 C C . VAL B 1 217 ? -4.309 -51.344 -28.984 1 90.06 217 VAL B C 1
ATOM 5337 O O . VAL B 1 217 ? -5.441 -51.688 -29.312 1 90.06 217 VAL B O 1
ATOM 5340 N N . THR B 1 218 ? -3.914 -51.188 -27.703 1 90.44 218 THR B N 1
ATOM 5341 C CA . THR B 1 218 ? -4.844 -51.406 -26.609 1 90.44 218 THR B CA 1
ATOM 5342 C C . THR B 1 218 ? -5.5 -50.125 -26.172 1 90.44 218 THR B C 1
ATOM 5344 O O . THR B 1 218 ? -5.105 -49.031 -26.625 1 90.44 218 THR B O 1
ATOM 5347 N N . GLU B 1 219 ? -6.531 -50.25 -25.266 1 93.5 219 GLU B N 1
ATOM 5348 C CA . GLU B 1 219 ? -7.25 -49.094 -24.734 1 93.5 219 GLU B CA 1
ATOM 5349 C C . GLU B 1 219 ? -6.32 -48.188 -23.953 1 93.5 219 GLU B C 1
ATOM 5351 O O . GLU B 1 219 ? -6.609 -47 -23.766 1 93.5 219 GLU B O 1
ATOM 5356 N N . LEU B 1 220 ? -5.246 -48.719 -23.516 1 93.25 220 LEU B N 1
ATOM 5357 C CA . LEU B 1 220 ? -4.266 -47.969 -22.734 1 93.25 220 LEU B CA 1
ATOM 5358 C C . LEU B 1 220 ? -3.73 -46.781 -23.516 1 93.25 220 LEU B C 1
ATOM 5360 O O . LEU B 1 220 ? -3.529 -45.688 -22.953 1 93.25 220 LEU B O 1
ATOM 5364 N N . ASN B 1 221 ? -3.523 -46.969 -24.766 1 93.38 221 ASN B N 1
ATOM 5365 C CA . ASN B 1 221 ? -3.018 -45.906 -25.625 1 93.38 221 ASN B CA 1
ATOM 5366 C C . ASN B 1 221 ? -3.994 -44.75 -25.688 1 93.38 221 ASN B C 1
ATOM 5368 O O . ASN B 1 221 ? -3.582 -43.562 -25.625 1 93.38 221 ASN B O 1
ATOM 5372 N N . VAL B 1 222 ? -5.266 -45.031 -25.734 1 96.06 222 VAL B N 1
ATOM 5373 C CA . VAL B 1 222 ? -6.309 -44 -25.797 1 96.06 222 VAL B CA 1
ATOM 5374 C C . VAL B 1 222 ? -6.387 -43.281 -24.453 1 96.06 222 VAL B C 1
ATOM 5376 O O . VAL B 1 222 ? -6.406 -42.031 -24.422 1 96.06 222 VAL B O 1
ATOM 5379 N N . LEU B 1 223 ? -6.379 -43.969 -23.391 1 95.75 223 LEU B N 1
ATOM 5380 C CA . LEU B 1 223 ? -6.488 -43.406 -22.062 1 95.75 223 LEU B CA 1
ATOM 5381 C C . LEU B 1 223 ? -5.309 -42.469 -21.766 1 95.75 223 LEU B C 1
ATOM 5383 O O . LEU B 1 223 ? -5.488 -41.406 -21.203 1 95.75 223 LEU B O 1
ATOM 5387 N N . GLU B 1 224 ? -4.125 -42.875 -22.141 1 95.12 224 GLU B N 1
ATOM 5388 C CA . GLU B 1 224 ? -2.932 -42.062 -21.938 1 95.12 224 GLU B CA 1
ATOM 5389 C C . GLU B 1 224 ? -2.994 -40.781 -22.75 1 95.12 224 GLU B C 1
ATOM 5391 O O . GLU B 1 224 ? -2.602 -39.719 -22.281 1 95.12 224 GLU B O 1
ATOM 5396 N N . SER B 1 225 ? -3.439 -40.875 -23.922 1 96.06 225 SER B N 1
ATOM 5397 C CA . SER B 1 225 ? -3.588 -39.719 -24.781 1 96.06 225 SER B CA 1
ATOM 5398 C C . SER B 1 225 ? -4.637 -38.75 -24.219 1 96.06 225 SER B C 1
ATOM 5400 O O . SER B 1 225 ? -4.449 -37.531 -24.234 1 96.06 225 SER B O 1
ATOM 5402 N N . LEU B 1 226 ? -5.738 -39.312 -23.703 1 96.19 226 LEU B N 1
ATOM 5403 C CA . LEU B 1 226 ? -6.805 -38.5 -23.125 1 96.19 226 LEU B CA 1
ATOM 5404 C C . LEU B 1 226 ? -6.312 -37.781 -21.859 1 96.19 226 LEU B C 1
ATOM 5406 O O . LEU B 1 226 ? -6.613 -36.625 -21.656 1 96.19 226 LEU B O 1
ATOM 5410 N N . ARG B 1 227 ? -5.602 -38.438 -21.031 1 95.62 227 ARG B N 1
ATOM 5411 C CA . ARG B 1 227 ? -5.023 -37.844 -19.828 1 95.62 227 ARG B CA 1
ATOM 5412 C C . ARG B 1 227 ? -4.141 -36.656 -20.172 1 95.62 227 ARG B C 1
ATOM 5414 O O . ARG B 1 227 ? -4.254 -35.594 -19.547 1 95.62 227 ARG B O 1
ATOM 5421 N N . SER B 1 228 ? -3.273 -36.875 -21.109 1 95.44 228 SER B N 1
ATOM 5422 C CA . SER B 1 228 ? -2.348 -35.812 -21.531 1 95.44 228 SER B CA 1
ATOM 5423 C C . SER B 1 228 ? -3.094 -34.625 -22.062 1 95.44 228 SER B C 1
ATOM 5425 O O . SER B 1 228 ? -2.801 -33.469 -21.688 1 95.44 228 SER B O 1
ATOM 5427 N N . LEU B 1 229 ? -4.109 -34.844 -22.953 1 96.62 229 LEU B N 1
ATOM 5428 C CA . LEU B 1 229 ? -4.887 -33.75 -23.547 1 96.62 229 LEU B CA 1
ATOM 5429 C C . LEU B 1 229 ? -5.617 -32.938 -22.469 1 96.62 229 LEU B C 1
ATOM 5431 O O . LEU B 1 229 ? -5.527 -31.719 -22.438 1 96.62 229 LEU B O 1
ATOM 5435 N N . ALA B 1 230 ? -6.246 -33.656 -21.578 1 97.06 230 ALA B N 1
ATOM 5436 C CA . ALA B 1 230 ? -7.004 -33 -20.516 1 97.06 230 ALA B CA 1
ATOM 5437 C C . ALA B 1 230 ? -6.09 -32.156 -19.625 1 97.06 230 ALA B C 1
ATOM 5439 O O . ALA B 1 230 ? -6.445 -31.047 -19.234 1 97.06 230 ALA B O 1
ATOM 5440 N N . GLY B 1 231 ? -4.914 -32.656 -19.312 1 96.25 231 GLY B N 1
ATOM 5441 C CA . GLY B 1 231 ? -3.934 -31.922 -18.531 1 96.25 231 GLY B CA 1
ATOM 5442 C C . GLY B 1 231 ? -3.484 -30.641 -19.219 1 96.25 231 GLY B C 1
ATOM 5443 O O . GLY B 1 231 ? -3.338 -29.609 -18.562 1 96.25 231 GLY B O 1
ATOM 5444 N N . GLN B 1 232 ? -3.281 -30.703 -20.453 1 97 232 GLN B N 1
ATOM 5445 C CA . GLN B 1 232 ? -2.863 -29.531 -21.219 1 97 232 GLN B CA 1
ATOM 5446 C C . GLN B 1 232 ? -3.971 -28.484 -21.281 1 97 232 GLN B C 1
ATOM 5448 O O . GLN B 1 232 ? -3.703 -27.281 -21.188 1 97 232 GLN B O 1
ATOM 5453 N N . GLU B 1 233 ? -5.211 -28.953 -21.438 1 97.38 233 GLU B N 1
ATOM 5454 C CA . GLU B 1 233 ? -6.344 -28.031 -21.469 1 97.38 233 GLU B CA 1
ATOM 5455 C C . GLU B 1 233 ? -6.523 -27.312 -20.141 1 97.38 233 GLU B C 1
ATOM 5457 O O . GLU B 1 233 ? -6.832 -26.125 -20.109 1 97.38 233 GLU B O 1
ATOM 5462 N N . ALA B 1 234 ? -6.297 -27.969 -19.031 1 96.69 234 ALA B N 1
ATOM 5463 C CA . ALA B 1 234 ? -6.344 -27.344 -17.719 1 96.69 234 ALA B CA 1
ATOM 5464 C C . ALA B 1 234 ? -5.242 -26.297 -17.562 1 96.69 234 ALA B C 1
ATOM 5466 O O . ALA B 1 234 ? -5.492 -25.203 -17.078 1 96.69 234 ALA B O 1
ATOM 5467 N N . ALA B 1 235 ? -4.055 -26.641 -17.984 1 96.56 235 ALA B N 1
ATOM 5468 C CA . ALA B 1 235 ? -2.922 -25.719 -17.891 1 96.56 235 ALA B CA 1
ATOM 5469 C C . ALA B 1 235 ? -3.146 -24.484 -18.75 1 96.56 235 ALA B C 1
ATOM 5471 O O . ALA B 1 235 ? -2.729 -23.375 -18.391 1 96.56 235 ALA B O 1
ATOM 5472 N N . HIS B 1 236 ? -3.793 -24.703 -19.938 1 97.31 236 HIS B N 1
ATOM 5473 C CA . HIS B 1 236 ? -4.109 -23.594 -20.828 1 97.31 236 HIS B CA 1
ATOM 5474 C C . HIS B 1 236 ? -4.984 -22.547 -20.141 1 97.31 236 HIS B C 1
ATOM 5476 O O . HIS B 1 236 ? -4.754 -21.359 -20.297 1 97.31 236 HIS B O 1
ATOM 5482 N N . SER B 1 237 ? -5.922 -23 -19.359 1 97.06 237 SER B N 1
ATOM 5483 C CA . SER B 1 237 ? -6.844 -22.109 -18.656 1 97.06 237 SER B CA 1
ATOM 5484 C C . SER B 1 237 ? -6.102 -21.219 -17.672 1 97.06 237 SER B C 1
ATOM 5486 O O . SER B 1 237 ? -6.453 -20.047 -17.5 1 97.06 237 SER B O 1
ATOM 5488 N N . GLN B 1 238 ? -5.078 -21.688 -17 1 96.31 238 GLN B N 1
ATOM 5489 C CA . GLN B 1 238 ? -4.266 -20.906 -16.062 1 96.31 238 GLN B CA 1
ATOM 5490 C C . GLN B 1 238 ? -3.564 -19.75 -16.781 1 96.31 238 GLN B C 1
ATOM 5492 O O . GLN B 1 238 ? -3.439 -18.656 -16.234 1 96.31 238 GLN B O 1
ATOM 5497 N N . LEU B 1 239 ? -3.121 -20 -18 1 97.94 239 LEU B N 1
ATOM 5498 C CA . LEU B 1 239 ? -2.471 -18.969 -18.797 1 97.94 239 LEU B CA 1
ATOM 5499 C C . LEU B 1 239 ? -3.451 -17.859 -19.141 1 97.94 239 LEU B C 1
ATOM 5501 O O . LEU B 1 239 ? -3.096 -16.672 -19.109 1 97.94 239 LEU B O 1
ATOM 5505 N N . LEU B 1 240 ? -4.684 -18.266 -19.438 1 97.19 240 LEU B N 1
ATOM 5506 C CA . LEU B 1 240 ? -5.703 -17.281 -19.766 1 97.19 240 LEU B CA 1
ATOM 5507 C C . LEU B 1 240 ? -5.992 -16.375 -18.562 1 97.19 240 LEU B C 1
ATOM 5509 O O . LEU B 1 240 ? -6.137 -15.164 -18.719 1 97.19 240 LEU B O 1
ATOM 5513 N N . GLN B 1 241 ? -6.047 -16.938 -17.406 1 96.25 241 GLN B N 1
ATOM 5514 C CA . GLN B 1 241 ? -6.25 -16.172 -16.188 1 96.25 241 GLN B CA 1
ATOM 5515 C C . GLN B 1 241 ? -5.098 -15.188 -15.961 1 96.25 241 GLN B C 1
ATOM 5517 O O . GLN B 1 241 ? -5.32 -14.023 -15.617 1 96.25 241 GLN B O 1
ATOM 5522 N N . GLN B 1 242 ? -3.895 -15.656 -16.156 1 97.25 242 GLN B N 1
ATOM 5523 C CA . GLN B 1 242 ? -2.721 -14.812 -15.977 1 97.25 242 GLN B CA 1
ATOM 5524 C C . GLN B 1 242 ? -2.736 -13.641 -16.953 1 97.25 242 GLN B C 1
ATOM 5526 O O . GLN B 1 242 ? -2.32 -12.531 -16.594 1 97.25 242 GLN B O 1
ATOM 5531 N N . LEU B 1 243 ? -3.189 -13.906 -18.172 1 96.94 243 LEU B N 1
ATOM 5532 C CA . LEU B 1 243 ? -3.266 -12.852 -19.172 1 96.94 243 LEU B CA 1
ATOM 5533 C C . LEU B 1 243 ? -4.254 -11.766 -18.75 1 96.94 243 LEU B C 1
ATOM 5535 O O . LEU B 1 243 ? -3.945 -10.578 -18.812 1 96.94 243 LEU B O 1
ATOM 5539 N N . VAL B 1 244 ? -5.441 -12.133 -18.203 1 95.44 244 VAL B N 1
ATOM 5540 C CA . VAL B 1 244 ? -6.449 -11.188 -17.734 1 95.44 244 VAL B CA 1
ATOM 5541 C C . VAL B 1 244 ? -5.879 -10.336 -16.594 1 95.44 244 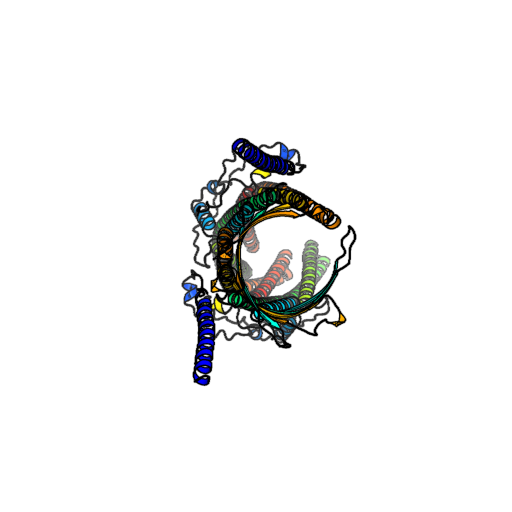VAL B C 1
ATOM 5543 O O . VAL B 1 244 ? -6.035 -9.117 -16.594 1 95.44 244 VAL B O 1
ATOM 5546 N N . GLU B 1 245 ? -5.176 -10.953 -15.688 1 96.44 245 GLU B N 1
ATOM 5547 C CA . GLU B 1 245 ? -4.586 -10.25 -14.555 1 96.44 245 GLU B CA 1
ATOM 5548 C C . GLU B 1 245 ? -3.523 -9.258 -15.016 1 96.44 245 GLU B C 1
ATOM 5550 O O . GLU B 1 245 ? -3.451 -8.141 -14.5 1 96.44 245 GLU B O 1
ATOM 5555 N N . ALA B 1 246 ? -2.721 -9.656 -15.984 1 97 246 ALA B N 1
ATOM 5556 C CA . ALA B 1 246 ? -1.674 -8.781 -16.5 1 97 246 ALA B CA 1
ATOM 5557 C C . ALA B 1 246 ? -2.273 -7.578 -17.219 1 97 246 ALA B C 1
ATOM 5559 O O . ALA B 1 246 ? -1.805 -6.449 -17.062 1 97 246 ALA B O 1
ATOM 5560 N N . GLU B 1 247 ? -3.271 -7.859 -17.984 1 96.25 247 GLU B N 1
ATOM 5561 C CA . GLU B 1 247 ? -3.936 -6.785 -18.719 1 96.25 247 GLU B CA 1
ATOM 5562 C C . GLU B 1 247 ? -4.609 -5.805 -17.766 1 96.25 247 GLU B C 1
ATOM 5564 O O . GLU B 1 247 ? -4.562 -4.594 -17.969 1 96.25 247 GLU B O 1
ATOM 5569 N N . ASN B 1 248 ? -5.254 -6.301 -16.75 1 94.19 248 ASN B N 1
ATOM 5570 C CA . ASN B 1 248 ? -5.871 -5.441 -15.75 1 94.19 248 ASN B CA 1
ATOM 5571 C C . ASN B 1 248 ? -4.828 -4.613 -15.008 1 94.19 248 ASN B C 1
ATOM 5573 O O . ASN B 1 248 ? -5.051 -3.434 -14.727 1 94.19 248 ASN B O 1
ATOM 5577 N N . ALA B 1 249 ? -3.676 -5.23 -14.68 1 96.31 249 ALA B N 1
ATOM 5578 C CA . ALA B 1 249 ? -2.598 -4.5 -14.016 1 96.31 249 ALA B CA 1
ATOM 5579 C C . ALA B 1 249 ? -2.117 -3.334 -14.875 1 96.31 249 ALA B C 1
ATOM 5581 O O . ALA B 1 249 ? -1.84 -2.248 -14.359 1 96.31 249 ALA B O 1
ATOM 5582 N N . LEU B 1 250 ? -2.037 -3.58 -16.156 1 96.5 250 LEU B N 1
ATOM 5583 C CA . LEU B 1 250 ? -1.627 -2.52 -17.062 1 96.5 250 LEU B CA 1
ATOM 5584 C C . LEU B 1 250 ? -2.668 -1.405 -17.109 1 96.5 250 LEU B C 1
ATOM 5586 O O . LEU B 1 250 ? -2.316 -0.223 -17.141 1 96.5 250 LEU B O 1
ATOM 5590 N N . ALA B 1 251 ? -3.914 -1.758 -17.094 1 93.88 251 ALA B N 1
ATOM 5591 C CA . ALA B 1 251 ? -4.98 -0.76 -17.094 1 93.88 251 ALA B CA 1
ATOM 5592 C C . ALA B 1 251 ? -4.867 0.155 -15.875 1 93.88 251 ALA B C 1
ATOM 5594 O O . ALA B 1 251 ? -5.004 1.375 -15.992 1 93.88 251 ALA B O 1
ATOM 5595 N N . ILE B 1 252 ? -4.562 -0.422 -14.742 1 93.44 252 ILE B N 1
ATOM 5596 C CA . ILE B 1 252 ? -4.438 0.347 -13.508 1 93.44 252 ILE B CA 1
ATOM 5597 C C . ILE B 1 252 ? -3.242 1.295 -13.609 1 93.44 252 ILE B C 1
ATOM 5599 O O . ILE B 1 252 ? -3.324 2.453 -13.195 1 93.44 252 ILE B O 1
ATOM 5603 N N . LEU B 1 253 ? -2.131 0.815 -14.219 1 95.31 253 LEU B N 1
ATOM 5604 C CA . LEU B 1 253 ? -0.968 1.672 -14.422 1 95.31 253 LEU B CA 1
ATOM 5605 C C . LEU B 1 253 ? -1.334 2.893 -15.266 1 95.31 253 LEU B C 1
ATOM 5607 O O . LEU B 1 253 ? -0.765 3.971 -15.078 1 95.31 253 LEU B O 1
ATOM 5611 N N . LEU B 1 254 ? -2.299 2.74 -16.141 1 94.62 254 LEU B N 1
ATOM 5612 C CA . LEU B 1 254 ? -2.699 3.791 -17.062 1 94.62 254 LEU B CA 1
ATOM 5613 C C . LEU B 1 254 ? -3.855 4.605 -16.5 1 94.62 254 LEU B C 1
ATOM 5615 O O . LEU B 1 254 ? -4.426 5.453 -17.188 1 94.62 254 LEU B O 1
ATOM 5619 N N . ASN B 1 255 ? -4.188 4.312 -15.18 1 92.5 255 ASN B N 1
ATOM 5620 C CA . ASN B 1 255 ? -5.312 5.012 -14.562 1 92.5 255 ASN B CA 1
ATOM 5621 C C . ASN B 1 255 ? -6.598 4.805 -15.359 1 92.5 255 ASN B C 1
ATOM 5623 O O . ASN B 1 255 ? -7.301 5.766 -15.672 1 92.5 255 ASN B O 1
ATOM 5627 N N . ARG B 1 256 ? -6.82 3.527 -15.672 1 89.44 256 ARG B N 1
ATOM 5628 C CA . ARG B 1 256 ? -8.016 3.15 -16.422 1 89.44 256 ARG B CA 1
ATOM 5629 C C . ARG B 1 256 ? -8.68 1.922 -15.812 1 89.44 256 ARG B C 1
ATOM 5631 O O . ARG B 1 256 ? -8.031 1.147 -15.102 1 89.44 256 ARG B O 1
ATOM 5638 N N . ALA B 1 257 ? -9.969 1.73 -16.141 1 86.56 257 ALA B N 1
ATOM 5639 C CA . ALA B 1 257 ? -10.695 0.537 -15.727 1 86.56 257 ALA B CA 1
ATOM 5640 C C . ALA B 1 257 ? -10.305 -0.671 -16.562 1 86.56 257 ALA B C 1
ATOM 5642 O O . ALA B 1 257 ? -9.852 -0.52 -17.703 1 86.56 257 ALA B O 1
ATOM 5643 N N . PRO B 1 258 ? -10.469 -1.833 -15.984 1 87.25 258 PRO B N 1
ATOM 5644 C CA . PRO B 1 258 ? -10.203 -3.049 -16.75 1 87.25 258 PRO B CA 1
ATOM 5645 C C . PRO B 1 258 ? -10.93 -3.068 -18.094 1 87.25 258 PRO B C 1
ATOM 5647 O O . PRO B 1 258 ? -12.07 -2.609 -18.188 1 87.25 258 PRO B O 1
ATOM 5650 N N . GLY B 1 259 ? -10.312 -3.643 -19.109 1 82.06 259 GLY B N 1
ATOM 5651 C CA . GLY B 1 259 ? -10.914 -3.781 -20.422 1 82.06 259 GLY B CA 1
ATOM 5652 C C . GLY B 1 259 ? -10.688 -2.57 -21.312 1 82.06 259 GLY B C 1
ATOM 5653 O O . GLY B 1 259 ? -11 -2.604 -22.5 1 82.06 259 GLY B O 1
ATOM 5654 N N . GLN B 1 260 ? -10.125 -1.562 -20.75 1 78.62 260 GLN B N 1
ATOM 5655 C CA . GLN B 1 260 ? -9.977 -0.322 -21.5 1 78.62 260 GLN B CA 1
ATOM 5656 C C . GLN B 1 260 ? -8.578 -0.198 -22.094 1 78.62 260 GLN B C 1
ATOM 5658 O O . GLN B 1 260 ? -8.188 0.873 -22.562 1 78.62 260 GLN B O 1
ATOM 5663 N N . VAL B 1 261 ? -7.793 -1.139 -21.953 1 79.38 261 VAL B N 1
ATOM 5664 C CA . VAL B 1 261 ? -6.438 -1.08 -22.5 1 79.38 261 VAL B CA 1
ATOM 5665 C C . VAL B 1 261 ? -6.203 -2.271 -23.422 1 79.38 261 VAL B C 1
ATOM 5667 O O . VAL B 1 261 ? -6.57 -3.402 -23.094 1 79.38 261 VAL B O 1
ATOM 5670 N N . ALA B 1 262 ? -5.848 -1.822 -24.672 1 79.31 262 ALA B N 1
ATOM 5671 C CA . ALA B 1 262 ? -5.473 -2.883 -25.594 1 79.31 262 ALA B CA 1
ATOM 5672 C C . ALA B 1 262 ? -4.043 -2.697 -26.094 1 79.31 262 ALA B C 1
ATOM 5674 O O . ALA B 1 262 ? -3.672 -1.61 -26.547 1 79.31 262 ALA B O 1
ATOM 5675 N N . VAL B 1 263 ? -3.23 -3.643 -25.766 1 89.81 263 VAL B N 1
ATOM 5676 C CA . VAL B 1 263 ? -1.895 -3.672 -26.359 1 89.81 263 VAL B CA 1
ATOM 5677 C C . VAL B 1 263 ? -1.84 -4.723 -27.469 1 89.81 263 VAL B C 1
ATOM 5679 O O . VAL B 1 263 ? -2.586 -5.707 -27.438 1 89.81 263 VAL B O 1
ATOM 5682 N N . GLU B 1 264 ? -0.958 -4.484 -28.438 1 92.06 264 GLU B N 1
ATOM 5683 C CA . GLU B 1 264 ? -0.948 -5.301 -29.641 1 92.06 264 GLU B CA 1
ATOM 5684 C C . GLU B 1 264 ? 0.124 -6.387 -29.578 1 92.06 264 GLU B C 1
ATOM 5686 O O . GLU B 1 264 ? 0.149 -7.297 -30.406 1 92.06 264 GLU B O 1
ATOM 5691 N N . ILE B 1 265 ? 0.907 -6.367 -28.625 1 94.62 265 ILE B N 1
ATOM 5692 C CA . ILE B 1 265 ? 2.02 -7.309 -28.562 1 94.62 265 ILE B CA 1
ATOM 5693 C C . ILE B 1 265 ? 1.482 -8.734 -28.484 1 94.62 265 ILE B C 1
ATOM 5695 O O . ILE B 1 265 ? 0.677 -9.055 -27.609 1 94.62 265 ILE B O 1
ATOM 5699 N N . LYS B 1 266 ? 1.959 -9.562 -29.375 1 95.12 266 LYS B N 1
ATOM 5700 C CA . LYS B 1 266 ? 1.5 -10.945 -29.422 1 95.12 266 LYS B CA 1
ATOM 5701 C C . LYS B 1 266 ? 2.645 -11.914 -29.141 1 95.12 266 LYS B C 1
ATOM 5703 O O . LYS B 1 266 ? 2.416 -13.102 -28.891 1 95.12 266 LYS B O 1
ATOM 5708 N N . GLN B 1 267 ? 3.854 -11.375 -29.203 1 96.44 267 GLN B N 1
ATOM 5709 C CA . GLN B 1 267 ? 5.047 -12.172 -28.938 1 96.44 267 GLN B CA 1
ATOM 5710 C C . GLN B 1 267 ? 6.207 -11.297 -28.484 1 96.44 267 GLN B C 1
ATOM 5712 O O . GLN B 1 267 ? 6.23 -10.094 -28.766 1 96.44 267 GLN B O 1
ATOM 5717 N N . LEU B 1 268 ? 7.125 -11.898 -27.766 1 97.06 268 LEU B N 1
ATOM 5718 C CA . LEU B 1 268 ? 8.32 -11.188 -27.312 1 97.06 268 LEU B CA 1
ATOM 5719 C C . LEU B 1 268 ? 9.219 -10.836 -28.5 1 97.06 268 LEU B C 1
ATOM 5721 O O . LEU B 1 268 ? 9.258 -11.562 -29.484 1 97.06 268 LEU B O 1
ATOM 5725 N N . PRO B 1 269 ? 9.898 -9.719 -28.391 1 93.38 269 PRO B N 1
ATOM 5726 C CA . PRO B 1 269 ? 10.828 -9.383 -29.469 1 93.38 269 PRO B CA 1
ATOM 5727 C C . PRO B 1 269 ? 11.992 -10.367 -29.578 1 93.38 269 PRO B C 1
ATOM 5729 O O . PRO B 1 269 ? 12.5 -10.836 -28.562 1 93.38 269 PRO B O 1
ATOM 5732 N N . ASP B 1 270 ? 12.43 -10.625 -30.766 1 88.62 270 ASP B N 1
ATOM 5733 C CA . ASP B 1 270 ? 13.5 -11.586 -31.016 1 88.62 270 ASP B CA 1
ATOM 5734 C C . ASP B 1 270 ? 14.859 -10.891 -31.078 1 88.62 270 ASP B C 1
ATOM 5736 O O . ASP B 1 270 ? 15.891 -11.547 -31.172 1 88.62 270 ASP B O 1
ATOM 5740 N N . SER B 1 271 ? 14.812 -9.609 -31 1 87.06 271 SER B N 1
ATOM 5741 C CA . SER B 1 271 ? 16.062 -8.867 -31.062 1 87.06 271 SER B CA 1
ATOM 5742 C C . SER B 1 271 ? 16.922 -9.094 -29.828 1 87.06 271 SER B C 1
ATOM 5744 O O . SER B 1 271 ? 16.391 -9.375 -28.75 1 87.06 271 SER B O 1
ATOM 5746 N N . ALA B 1 272 ? 18.219 -9 -30.047 1 85.62 272 ALA B N 1
ATOM 5747 C CA . ALA B 1 272 ? 19.141 -9.148 -28.922 1 85.62 272 ALA B CA 1
ATOM 5748 C C . ALA B 1 272 ? 18.906 -8.078 -27.859 1 85.62 272 ALA B C 1
ATOM 5750 O O . ALA B 1 272 ? 18.562 -6.941 -28.188 1 85.62 272 ALA B O 1
ATOM 5751 N N . VAL B 1 273 ? 19.016 -8.594 -26.656 1 87.44 273 VAL B N 1
ATOM 5752 C CA . VAL B 1 273 ? 18.953 -7.629 -25.562 1 87.44 273 VAL B CA 1
ATOM 5753 C C . VAL B 1 273 ? 20.125 -6.664 -25.656 1 87.44 273 VAL B C 1
ATOM 5755 O O . VAL B 1 273 ? 21.266 -7.086 -25.859 1 87.44 273 VAL B O 1
ATOM 5758 N N . PRO B 1 274 ? 19.812 -5.457 -25.578 1 79.69 274 PRO B N 1
ATOM 5759 C CA . PRO B 1 274 ? 20.891 -4.477 -25.719 1 79.69 274 PRO B CA 1
ATOM 5760 C C . PRO B 1 274 ? 22 -4.68 -24.688 1 79.69 274 PRO B C 1
ATOM 5762 O O . PRO B 1 274 ? 21.734 -5.047 -23.547 1 79.69 274 PRO B O 1
ATOM 5765 N N . GLU B 1 275 ? 23.234 -4.453 -25.203 1 77.88 275 GLU B N 1
ATOM 5766 C CA . GLU B 1 275 ? 24.359 -4.535 -24.281 1 77.88 275 GLU B CA 1
ATOM 5767 C C . GLU B 1 275 ? 24.484 -3.275 -23.438 1 77.88 275 GLU B C 1
ATOM 5769 O O . GLU B 1 275 ? 24.141 -2.18 -23.891 1 77.88 275 GLU B O 1
ATOM 5774 N N . ILE B 1 276 ? 24.656 -3.535 -22.203 1 72.06 276 ILE B N 1
ATOM 5775 C CA . ILE B 1 276 ? 24.906 -2.412 -21.312 1 72.06 276 ILE B CA 1
ATOM 5776 C C . ILE B 1 276 ? 26.375 -2.398 -20.922 1 72.06 276 ILE B C 1
ATOM 5778 O O . ILE B 1 276 ? 26.906 -3.408 -20.453 1 72.06 276 ILE B O 1
ATOM 5782 N N . GLY B 1 277 ? 27.078 -1.363 -21.531 1 60.84 277 GLY B N 1
ATOM 5783 C CA . GLY B 1 277 ? 28.438 -1.238 -21.047 1 60.84 277 GLY B CA 1
ATOM 5784 C C . GLY B 1 277 ? 28.516 -1.03 -19.547 1 60.84 277 GLY B C 1
ATOM 5785 O O . GLY B 1 277 ? 28 -0.034 -19.016 1 60.84 277 GLY B O 1
ATOM 5786 N N . VAL B 1 278 ? 28.484 -2.139 -18.922 1 51.88 278 VAL B N 1
ATOM 5787 C CA . VAL B 1 278 ? 28.375 -2.045 -17.469 1 51.88 278 VAL B CA 1
ATOM 5788 C C . VAL B 1 278 ? 29.516 -1.182 -16.922 1 51.88 278 VAL B C 1
ATOM 5790 O O . VAL B 1 278 ? 30.688 -1.553 -17.016 1 51.88 278 VAL B O 1
ATOM 5793 N N . GLY B 1 279 ? 29.641 0.107 -17.188 1 50.19 279 GLY B N 1
ATOM 5794 C CA . GLY B 1 279 ? 30.531 0.92 -16.359 1 50.19 279 GLY B CA 1
ATOM 5795 C C . GLY B 1 279 ? 30.078 1.006 -14.914 1 50.19 279 GLY B C 1
ATOM 5796 O O . GLY B 1 279 ? 28.938 0.674 -14.594 1 50.19 279 GLY B O 1
ATOM 5797 N N . ILE B 1 280 ? 31.094 1.024 -13.93 1 51.12 280 ILE B N 1
ATOM 5798 C CA . ILE B 1 280 ? 31.031 0.866 -12.484 1 51.12 280 ILE B CA 1
ATOM 5799 C C . ILE B 1 280 ? 30.141 1.954 -11.883 1 51.12 280 ILE B C 1
ATOM 5801 O O . ILE B 1 280 ? 30.172 3.104 -12.32 1 51.12 280 ILE B O 1
ATOM 5805 N N . PRO B 1 281 ? 29.344 1.689 -10.594 1 58.53 281 PRO B N 1
ATOM 5806 C CA . PRO B 1 281 ? 28.391 2.184 -9.609 1 58.53 281 PRO B CA 1
ATOM 5807 C C . PRO B 1 281 ? 28.797 3.529 -9.008 1 58.53 281 PRO B C 1
ATOM 5809 O O . PRO B 1 281 ? 27.953 4.234 -8.445 1 58.53 281 PRO B O 1
ATOM 5812 N N . ALA B 1 282 ? 30.141 3.943 -9.25 1 58.25 282 ALA B N 1
ATOM 5813 C CA . ALA B 1 282 ? 30.469 5.07 -8.383 1 58.25 282 ALA B CA 1
ATOM 5814 C C . ALA B 1 282 ? 29.625 6.293 -8.727 1 58.25 282 ALA B C 1
ATOM 5816 O O . ALA B 1 282 ? 29.375 7.148 -7.875 1 58.25 282 ALA B O 1
ATOM 5817 N N . ASP B 1 283 ? 29.031 6.254 -9.945 1 69.88 283 ASP B N 1
ATOM 5818 C CA . ASP B 1 283 ? 28.297 7.449 -10.328 1 69.88 283 ASP B CA 1
ATOM 5819 C C . ASP B 1 283 ? 26.812 7.324 -9.938 1 69.88 283 ASP B C 1
ATOM 5821 O O . ASP B 1 283 ? 26 8.148 -10.336 1 69.88 283 ASP B O 1
ATOM 5825 N N . LEU B 1 284 ? 26.594 6.309 -9.133 1 74.06 284 LEU B N 1
ATOM 5826 C CA . LEU B 1 284 ? 25.203 6.078 -8.766 1 74.06 284 LEU B CA 1
ATOM 5827 C C . LEU B 1 284 ? 24.672 7.223 -7.914 1 74.06 284 LEU B C 1
ATOM 5829 O O . LEU B 1 284 ? 23.469 7.531 -7.957 1 74.06 284 LEU B O 1
ATOM 5833 N N . ILE B 1 285 ? 25.594 7.832 -7.23 1 72.88 285 ILE B N 1
ATOM 5834 C CA . ILE B 1 285 ? 25.219 8.953 -6.379 1 72.88 285 ILE B CA 1
ATOM 5835 C C . ILE B 1 285 ? 24.625 10.078 -7.234 1 72.88 285 ILE B C 1
ATOM 5837 O O . ILE B 1 285 ? 23.672 10.734 -6.824 1 72.88 285 ILE B O 1
ATOM 5841 N N . GLY B 1 286 ? 25.125 10.195 -8.367 1 79.31 286 GLY B N 1
ATOM 5842 C CA . GLY B 1 286 ? 24.641 11.273 -9.227 1 79.31 286 GLY B CA 1
ATOM 5843 C C . GLY B 1 286 ? 23.562 10.836 -10.188 1 79.31 286 GLY B C 1
ATOM 5844 O O . GLY B 1 286 ? 22.953 11.664 -10.859 1 79.31 286 GLY B O 1
ATOM 5845 N N . ARG B 1 287 ? 23.203 9.555 -10.109 1 85.12 287 ARG B N 1
ATOM 5846 C CA . ARG B 1 287 ? 22.297 9.086 -11.148 1 85.12 287 ARG B CA 1
ATOM 5847 C C . ARG B 1 287 ? 21 8.555 -10.539 1 85.12 287 ARG B C 1
ATOM 5849 O O . ARG B 1 287 ? 19.922 8.719 -11.117 1 85.12 287 ARG B O 1
ATOM 5856 N N . ARG B 1 288 ? 21.094 7.844 -9.367 1 91 288 ARG B N 1
ATOM 5857 C CA . ARG B 1 288 ? 19.906 7.227 -8.766 1 91 288 ARG B CA 1
ATOM 5858 C C . ARG B 1 288 ? 19.109 8.25 -7.969 1 91 288 ARG B C 1
ATOM 5860 O O . ARG B 1 288 ? 19.578 8.773 -6.961 1 91 288 ARG B O 1
ATOM 5867 N N . PRO B 1 289 ? 17.875 8.469 -8.383 1 95.31 289 PRO B N 1
ATOM 5868 C CA . PRO B 1 289 ? 17.094 9.523 -7.738 1 95.31 289 PRO B CA 1
ATOM 5869 C C . PRO B 1 289 ? 16.859 9.258 -6.258 1 95.31 289 PRO B C 1
ATOM 5871 O O . PRO B 1 289 ? 16.797 10.195 -5.457 1 95.31 289 PRO B O 1
ATOM 5874 N N . ASP B 1 290 ? 16.719 7.996 -5.84 1 96.44 290 ASP B N 1
ATOM 5875 C CA . ASP B 1 290 ? 16.469 7.715 -4.43 1 96.44 290 ASP B CA 1
ATOM 5876 C C . ASP B 1 290 ? 17.703 8.031 -3.586 1 96.44 290 ASP B C 1
ATOM 5878 O O . ASP B 1 290 ? 17.578 8.461 -2.438 1 96.44 290 ASP B O 1
ATOM 5882 N N . VAL B 1 291 ? 18.891 7.859 -4.125 1 93.44 291 VAL B N 1
ATOM 5883 C CA . VAL B 1 291 ? 20.109 8.219 -3.43 1 93.44 291 VAL B CA 1
ATOM 5884 C C . VAL B 1 291 ? 20.234 9.734 -3.328 1 93.44 291 VAL B C 1
ATOM 5886 O O . VAL B 1 291 ? 20.578 10.266 -2.27 1 93.44 291 VAL B O 1
ATOM 5889 N N . LYS B 1 292 ? 19.922 10.414 -4.426 1 94.62 292 LYS B N 1
ATOM 5890 C CA . LYS B 1 292 ? 19.922 11.875 -4.406 1 94.62 292 LYS B CA 1
ATOM 5891 C C . LYS B 1 292 ? 18.938 12.414 -3.379 1 94.62 292 LYS B C 1
ATOM 5893 O O . LYS B 1 292 ? 19.234 13.359 -2.652 1 94.62 292 LYS B O 1
ATOM 5898 N N . ALA B 1 293 ? 17.703 11.797 -3.332 1 97.31 293 ALA B N 1
ATOM 5899 C CA . ALA B 1 293 ? 16.688 12.211 -2.354 1 97.31 293 ALA B CA 1
ATOM 5900 C C . ALA B 1 293 ? 17.219 12.07 -0.93 1 97.31 293 ALA B C 1
ATOM 5902 O O . ALA B 1 293 ? 17.062 12.977 -0.108 1 97.31 293 ALA B O 1
ATOM 5903 N N . ALA B 1 294 ? 17.875 10.953 -0.648 1 96.44 294 ALA B N 1
ATOM 5904 C CA . ALA B 1 294 ? 18.438 10.727 0.68 1 96.44 294 ALA B CA 1
ATOM 5905 C C . ALA B 1 294 ? 19.516 11.75 1.003 1 96.44 294 ALA B C 1
ATOM 5907 O O . ALA B 1 294 ? 19.625 12.203 2.145 1 96.44 294 ALA B O 1
ATOM 5908 N N . LEU B 1 295 ? 20.359 12.148 -0.005 1 95.12 295 LEU B N 1
ATOM 5909 C CA . LEU B 1 295 ? 21.391 13.172 0.178 1 95.12 295 LEU B CA 1
ATOM 5910 C C . LEU B 1 295 ? 20.75 14.516 0.525 1 95.12 295 LEU B C 1
ATOM 5912 O O . LEU B 1 295 ? 21.203 15.203 1.443 1 95.12 295 LEU B O 1
ATOM 5916 N N . TYR B 1 296 ? 19.688 14.906 -0.189 1 97.38 296 TYR B N 1
ATOM 5917 C CA . TYR B 1 296 ? 19.031 16.172 0.074 1 97.38 296 TYR B CA 1
ATOM 5918 C C . TYR B 1 296 ? 18.328 16.156 1.429 1 97.38 296 TYR B C 1
ATOM 5920 O O . TYR B 1 296 ? 18.281 17.172 2.123 1 97.38 296 TYR B O 1
ATOM 5928 N N . GLN B 1 297 ? 17.797 14.977 1.859 1 97.75 297 GLN B N 1
ATOM 5929 C CA . GLN B 1 297 ? 17.234 14.844 3.197 1 97.75 297 GLN B CA 1
ATOM 5930 C C . GLN B 1 297 ? 18.312 15.023 4.27 1 97.75 297 GLN B C 1
ATOM 5932 O O . GLN B 1 297 ? 18.031 15.586 5.332 1 97.75 297 GLN B O 1
ATOM 5937 N N . LEU B 1 298 ? 19.5 14.516 3.967 1 96.94 298 LEU B N 1
ATOM 5938 C CA . LEU B 1 298 ? 20.625 14.703 4.863 1 96.94 298 LEU B CA 1
ATOM 5939 C C . LEU B 1 298 ? 20.984 16.188 4.996 1 96.94 298 LEU B C 1
ATOM 5941 O O . LEU B 1 298 ? 21.203 16.672 6.102 1 96.94 298 LEU B O 1
ATOM 5945 N N . ARG B 1 299 ? 20.969 16.875 3.906 1 96.94 299 ARG B N 1
ATOM 5946 C CA . ARG B 1 299 ? 21.219 18.312 3.93 1 96.94 299 ARG B CA 1
ATOM 5947 C C . ARG B 1 299 ? 20.125 19.062 4.684 1 96.94 299 ARG B C 1
ATOM 5949 O O . ARG B 1 299 ? 20.406 20.016 5.398 1 96.94 299 ARG B O 1
ATOM 5956 N N . SER B 1 300 ? 18.859 18.609 4.512 1 97.75 300 SER B N 1
ATOM 5957 C CA . SER B 1 300 ? 17.75 19.172 5.25 1 97.75 300 SER B CA 1
ATOM 5958 C C . SER B 1 300 ? 17.922 19 6.754 1 97.75 300 SER B C 1
ATOM 5960 O O . SER B 1 300 ? 17.688 19.938 7.527 1 97.75 300 SER B O 1
ATOM 5962 N N . ALA B 1 301 ? 18.359 17.828 7.164 1 97.25 301 ALA B N 1
ATOM 5963 C CA . ALA B 1 301 ? 18.578 17.547 8.578 1 97.25 301 ALA B CA 1
ATOM 5964 C C . ALA B 1 301 ? 19.688 18.422 9.148 1 97.25 301 ALA B C 1
ATOM 5966 O O . ALA B 1 301 ? 19.609 18.875 10.289 1 97.25 301 ALA B O 1
ATOM 5967 N N . LEU B 1 302 ? 20.75 18.688 8.359 1 96.56 302 LEU B N 1
ATOM 5968 C CA . LEU B 1 302 ? 21.812 19.594 8.781 1 96.56 302 LEU B CA 1
ATOM 5969 C C . LEU B 1 302 ? 21.297 21 8.977 1 96.56 302 LEU B C 1
ATOM 5971 O O . LEU B 1 302 ? 21.625 21.656 9.961 1 96.56 302 LEU B O 1
ATOM 5975 N N . ALA B 1 303 ? 20.469 21.406 8 1 96.31 303 ALA B N 1
ATOM 5976 C CA . ALA B 1 303 ? 19.875 22.734 8.109 1 96.31 303 ALA B CA 1
ATOM 5977 C C . ALA B 1 303 ? 18.984 22.844 9.352 1 96.31 303 ALA B C 1
ATOM 5979 O O . ALA B 1 303 ? 18.969 23.875 10.023 1 96.31 303 ALA B O 1
ATOM 5980 N N . SER B 1 304 ? 18.266 21.797 9.664 1 96.81 304 SER B N 1
ATOM 5981 C CA . SER B 1 304 ? 17.438 21.75 10.867 1 96.81 304 SER B CA 1
ATOM 5982 C C . SER B 1 304 ? 18.297 21.844 12.133 1 96.81 304 SER B C 1
ATOM 5984 O O . SER B 1 304 ? 17.906 22.5 13.094 1 96.81 304 SER B O 1
ATOM 5986 N N . LYS B 1 305 ? 19.438 21.172 12.141 1 96.44 305 LYS B N 1
ATOM 5987 C CA . LYS B 1 305 ? 20.375 21.266 13.258 1 96.44 305 LYS B CA 1
ATOM 5988 C C . LYS B 1 305 ? 20.891 22.688 13.438 1 96.44 305 LYS B C 1
ATOM 5990 O O . LYS B 1 305 ? 20.922 23.203 14.562 1 96.44 305 LYS B O 1
ATOM 5995 N N . ASN B 1 306 ? 21.203 23.344 12.352 1 95.38 306 ASN B N 1
ATOM 5996 C CA . ASN B 1 306 ? 21.641 24.734 12.391 1 95.38 306 ASN B CA 1
ATOM 5997 C C . ASN B 1 306 ? 20.547 25.656 12.93 1 95.38 306 ASN B C 1
ATOM 5999 O O . ASN B 1 306 ? 20.828 26.562 13.719 1 95.38 306 ASN B O 1
ATOM 6003 N N . ALA B 1 307 ? 19.312 25.406 12.461 1 94.81 307 ALA B N 1
ATOM 6004 C CA . ALA B 1 307 ? 18.188 26.203 12.914 1 94.81 307 ALA B CA 1
ATOM 6005 C C . ALA B 1 307 ? 17.969 26.047 14.422 1 94.81 307 ALA B C 1
ATOM 6007 O O . ALA B 1 307 ? 17.719 27.031 15.125 1 94.81 307 ALA B O 1
ATOM 6008 N N . THR B 1 308 ? 18.047 24.844 14.922 1 94.5 308 THR B N 1
ATOM 6009 C CA . THR B 1 308 ? 17.875 24.562 16.344 1 94.5 308 THR B CA 1
ATOM 6010 C C . THR B 1 308 ? 18.969 25.266 17.156 1 94.5 308 THR B C 1
ATOM 6012 O O . THR B 1 308 ? 18.672 25.906 18.172 1 94.5 308 THR B O 1
ATOM 6015 N N . TYR B 1 309 ? 20.188 25.219 16.688 1 93.25 309 TYR B N 1
ATOM 6016 C CA . TYR B 1 309 ? 21.297 25.875 17.359 1 93.25 309 TYR B CA 1
ATOM 6017 C C . TYR B 1 309 ? 21.094 27.391 17.406 1 93.25 309 TYR B C 1
ATOM 6019 O O . TYR B 1 309 ? 21.219 28.016 18.453 1 93.25 309 TYR B O 1
ATOM 6027 N N . ALA B 1 310 ? 20.688 27.906 16.281 1 92.56 310 ALA B N 1
ATOM 6028 C CA . ALA B 1 310 ? 20.5 29.359 16.172 1 92.56 310 ALA B CA 1
ATOM 6029 C C . ALA B 1 310 ? 19.297 29.828 16.984 1 92.56 310 ALA B C 1
ATOM 6031 O O . ALA B 1 310 ? 19.234 30.984 17.406 1 92.56 310 ALA B O 1
ATOM 6032 N N . SER B 1 311 ? 18.328 28.906 17.25 1 93.75 311 SER B N 1
ATOM 6033 C CA . SER B 1 311 ? 17.078 29.281 17.906 1 93.75 311 SER B CA 1
ATOM 6034 C C . SER B 1 311 ? 17.297 29.609 19.375 1 93.75 311 SER B C 1
ATOM 6036 O O . SER B 1 311 ? 16.438 30.219 20.016 1 93.75 311 SER B O 1
ATOM 6038 N N . TYR B 1 312 ? 18.484 29.328 19.891 1 93.44 312 TYR B N 1
ATOM 6039 C CA . TYR B 1 312 ? 18.719 29.562 21.312 1 93.44 312 TYR B CA 1
ATOM 6040 C C . TYR B 1 312 ? 19.641 30.75 21.531 1 93.44 312 TYR B C 1
ATOM 6042 O O . TYR B 1 312 ? 19.984 31.094 22.672 1 93.44 312 TYR B O 1
ATOM 6050 N N . PHE B 1 313 ? 19.984 31.438 20.422 1 91.62 313 PHE B N 1
ATOM 6051 C CA . PHE B 1 313 ? 20.641 32.719 20.531 1 91.62 313 PHE B CA 1
ATOM 6052 C C . PHE B 1 313 ? 19.625 33.844 20.734 1 91.62 313 PHE B C 1
ATOM 6054 O O . PHE B 1 313 ? 18.438 33.656 20.531 1 91.62 313 PHE B O 1
ATOM 6061 N N . PRO B 1 314 ? 20.078 34.969 21.234 1 91.12 314 PRO B N 1
ATOM 6062 C CA . PRO B 1 314 ? 19.141 36.062 21.453 1 91.12 314 PRO B CA 1
ATOM 6063 C C . PRO B 1 314 ? 18.344 36.438 20.203 1 91.12 314 PRO B C 1
ATOM 6065 O O . PRO B 1 314 ? 18.906 36.531 19.125 1 91.12 314 PRO B O 1
ATOM 6068 N N . SER B 1 315 ? 17.047 36.562 20.359 1 91.25 315 SER B N 1
ATOM 6069 C CA . SER B 1 315 ? 16.188 36.938 19.234 1 91.25 315 SER B CA 1
ATOM 6070 C C . SER B 1 315 ? 15.719 38.375 19.359 1 91.25 315 SER B C 1
ATOM 6072 O O . SER B 1 315 ? 15.234 38.781 20.406 1 91.25 315 SER B O 1
ATOM 6074 N N . LEU B 1 316 ? 15.922 39.094 18.281 1 91.31 316 LEU B N 1
ATOM 6075 C CA . LEU B 1 316 ? 15.516 40.469 18.234 1 91.31 316 LEU B CA 1
ATOM 6076 C C . LEU B 1 316 ? 14.25 40.656 17.391 1 91.31 316 LEU B C 1
ATOM 6078 O O . LEU B 1 316 ? 14.219 40.25 16.234 1 91.31 316 LEU B O 1
ATOM 6082 N N . SER B 1 317 ? 13.25 41.125 18.062 1 92.69 317 SER B N 1
ATOM 6083 C CA . SER B 1 317 ? 12.008 41.406 17.344 1 92.69 317 SER B CA 1
ATOM 6084 C C . SER B 1 317 ? 11.734 42.906 17.312 1 92.69 317 SER B C 1
ATOM 6086 O O . SER B 1 317 ? 11.992 43.625 18.297 1 92.69 317 SER B O 1
ATOM 6088 N N . LEU B 1 318 ? 11.336 43.375 16.109 1 91.56 318 LEU B N 1
ATOM 6089 C CA . LEU B 1 318 ? 10.898 44.75 15.922 1 91.56 318 LEU B CA 1
ATOM 6090 C C . LEU B 1 318 ? 9.391 44.812 15.727 1 91.56 318 LEU B C 1
ATOM 6092 O O . LEU B 1 318 ? 8.812 44 15.023 1 91.56 318 LEU B O 1
ATOM 6096 N N . THR B 1 319 ? 8.82 45.75 16.516 1 93.38 319 THR B N 1
ATOM 6097 C CA . THR B 1 319 ? 7.375 45.906 16.422 1 93.38 319 THR B CA 1
ATOM 6098 C C . THR B 1 319 ? 6.996 47.344 16.156 1 93.38 319 THR B C 1
ATOM 6100 O O . THR B 1 319 ? 7.684 48.281 16.594 1 93.38 319 THR B O 1
ATOM 6103 N N . GLY B 1 320 ? 6.016 47.562 15.328 1 90.88 320 GLY B N 1
ATOM 6104 C CA . GLY B 1 320 ? 5.34 48.844 15.102 1 90.88 320 GLY B CA 1
ATOM 6105 C C . GLY B 1 320 ? 3.826 48.719 15.148 1 90.88 320 GLY B C 1
ATOM 6106 O O . GLY B 1 320 ? 3.264 47.719 14.75 1 90.88 320 GLY B O 1
ATOM 6107 N N . SER B 1 321 ? 3.207 49.688 15.805 1 93.62 321 SER B N 1
ATOM 6108 C CA . SER B 1 321 ? 1.747 49.656 15.82 1 93.62 321 SER B CA 1
ATOM 6109 C C . SER B 1 321 ? 1.156 51.062 15.766 1 93.62 321 SER B C 1
ATOM 6111 O O . SER B 1 321 ? 1.823 52.031 16.109 1 93.62 321 SER B O 1
ATOM 6113 N N . VAL B 1 322 ? 0.037 51.219 15.148 1 92 322 VAL B N 1
ATOM 6114 C CA . VAL B 1 322 ? -0.775 52.438 15.156 1 92 322 VAL B CA 1
ATOM 6115 C C . VAL B 1 322 ? -2.197 52.094 15.594 1 92 322 VAL B C 1
ATOM 6117 O O . VAL B 1 322 ? -2.768 51.094 15.172 1 92 322 VAL B O 1
ATOM 6120 N N . GLY B 1 323 ? -2.611 52.812 16.609 1 91.19 323 GLY B N 1
ATOM 6121 C CA . GLY B 1 323 ? -3.967 52.594 17.062 1 91.19 323 GLY B CA 1
ATOM 6122 C C . GLY B 1 323 ? -4.406 53.531 18.172 1 91.19 323 GLY B C 1
ATOM 6123 O O . GLY B 1 323 ? -3.77 54.562 18.391 1 91.19 323 GLY B O 1
ATOM 6124 N N . GLU B 1 324 ? -5.672 53.25 18.625 1 85 324 GLU B N 1
ATOM 6125 C CA . GLU B 1 324 ? -6.246 54.062 19.688 1 85 324 GLU B CA 1
ATOM 6126 C C . GLU B 1 324 ? -7.102 53.219 20.625 1 85 324 GLU B C 1
ATOM 6128 O O . GLU B 1 324 ? -7.68 52.219 20.219 1 85 324 GLU B O 1
ATOM 6133 N N . SER B 1 325 ? -6.988 53.562 21.922 1 87.19 325 SER B N 1
ATOM 6134 C CA . SER B 1 325 ? -7.918 53.094 22.938 1 87.19 325 SER B CA 1
ATOM 6135 C C . SER B 1 325 ? -8.68 54.25 23.562 1 87.19 325 SER B C 1
ATOM 6137 O O . SER B 1 325 ? -8.078 55.25 23.953 1 87.19 325 SER B O 1
ATOM 6139 N N . THR B 1 326 ? -10.039 54.188 23.516 1 85.5 326 THR B N 1
ATOM 6140 C CA . THR B 1 326 ? -10.859 55.281 24.016 1 85.5 326 THR B CA 1
ATOM 6141 C C . THR B 1 326 ? -12.086 54.75 24.75 1 85.5 326 THR B C 1
ATOM 6143 O O . THR B 1 326 ? -12.414 53.562 24.656 1 85.5 326 THR B O 1
ATOM 6146 N N . SER B 1 327 ? -12.68 55.562 25.625 1 87.5 327 SER B N 1
ATOM 6147 C CA . SER B 1 327 ? -13.914 55.219 26.328 1 87.5 327 SER B CA 1
ATOM 6148 C C . SER B 1 327 ? -15.141 55.625 25.516 1 87.5 327 SER B C 1
ATOM 6150 O O . SER B 1 327 ? -16.266 55.25 25.859 1 87.5 327 SER B O 1
ATOM 6152 N N . GLU B 1 328 ? -14.977 56.438 24.469 1 84.31 328 GLU B N 1
ATOM 6153 C CA . GLU B 1 328 ? -16.062 56.875 23.609 1 84.31 328 GLU B CA 1
ATOM 6154 C C . GLU B 1 328 ? -15.875 56.375 22.188 1 84.31 328 GLU B C 1
ATOM 6156 O O . GLU B 1 328 ? -14.875 56.688 21.531 1 84.31 328 GLU B O 1
ATOM 6161 N N . LEU B 1 329 ? -16.828 55.781 21.703 1 84.38 329 LEU B N 1
ATOM 6162 C CA . LEU B 1 329 ? -16.766 55.188 20.375 1 84.38 329 LEU B CA 1
ATOM 6163 C C . LEU B 1 329 ? -16.578 56.281 19.312 1 84.38 329 LEU B C 1
ATOM 6165 O O . LEU B 1 329 ? -15.844 56.094 18.344 1 84.38 329 LEU B O 1
ATOM 6169 N N . LYS B 1 330 ? -17.219 57.375 19.516 1 84 330 LYS B N 1
ATOM 6170 C CA . LYS B 1 330 ? -17.172 58.438 18.547 1 84 330 LYS B CA 1
ATOM 6171 C C . LYS B 1 330 ? -15.766 59.031 18.406 1 84 330 LYS B C 1
ATOM 6173 O O . LYS B 1 330 ? -15.438 59.625 17.391 1 84 330 LYS B O 1
ATOM 6178 N N . GLU B 1 331 ? -14.93 58.812 19.422 1 81.5 331 GLU B N 1
ATOM 6179 C CA . GLU B 1 331 ? -13.57 59.344 19.422 1 81.5 331 GLU B CA 1
ATOM 6180 C C . GLU B 1 331 ? -12.57 58.344 18.859 1 81.5 331 GLU B C 1
ATOM 6182 O O . GLU B 1 331 ? -11.398 58.656 18.656 1 81.5 331 GLU B O 1
ATOM 6187 N N . LEU B 1 332 ? -13.125 57.25 18.609 1 83.69 332 LEU B N 1
ATOM 6188 C CA . LEU B 1 332 ? -12.211 56.188 18.141 1 83.69 332 LEU B CA 1
ATOM 6189 C C . LEU B 1 332 ? -11.508 56.625 16.859 1 83.69 332 LEU B C 1
ATOM 6191 O O . LEU B 1 332 ? -12.156 57.062 15.914 1 83.69 332 LEU B O 1
ATOM 6195 N N . LEU B 1 333 ? -10.078 56.562 16.719 1 84.12 333 LEU B N 1
ATOM 6196 C CA . LEU B 1 333 ? -9.172 56.844 15.617 1 84.12 333 LEU B CA 1
ATOM 6197 C C . LEU B 1 333 ? -9.016 58.344 15.398 1 84.12 333 LEU B C 1
ATOM 6199 O O . LEU B 1 333 ? -8.484 58.781 14.367 1 84.12 333 LEU B O 1
ATOM 6203 N N . ARG B 1 334 ? -9.539 59.156 16.312 1 85.19 334 ARG B N 1
ATOM 6204 C CA . ARG B 1 334 ? -9.375 60.594 16.203 1 85.19 334 ARG B CA 1
ATOM 6205 C C . ARG B 1 334 ? -7.984 61.031 16.656 1 85.19 334 ARG B C 1
ATOM 6207 O O . ARG B 1 334 ? -7.406 61.969 16.109 1 85.19 334 ARG B O 1
ATOM 6214 N N . ASN B 1 335 ? -7.441 60.344 17.656 1 88 335 ASN B N 1
ATOM 6215 C CA . ASN B 1 335 ? -6.109 60.656 18.172 1 88 335 ASN B CA 1
ATOM 6216 C C . ASN B 1 335 ? -5.234 59.406 18.25 1 88 335 ASN B C 1
ATOM 6218 O O . ASN B 1 335 ? -4.812 59 19.328 1 88 335 ASN B O 1
ATOM 6222 N N . PRO B 1 336 ? -4.965 58.875 17.078 1 88.12 336 PRO B N 1
ATOM 6223 C CA . PRO B 1 336 ? -4.16 57.656 17.078 1 88.12 336 PRO B CA 1
ATOM 6224 C C . PRO B 1 336 ? -2.748 57.875 17.625 1 88.12 336 PRO B C 1
ATOM 6226 O O . PRO B 1 336 ? -2.205 58.969 17.484 1 88.12 336 PRO B O 1
ATOM 6229 N N . VAL B 1 337 ? -2.207 56.781 18.266 1 90 337 VAL B N 1
ATOM 6230 C CA . VAL B 1 337 ? -0.851 56.812 18.812 1 90 337 VAL B CA 1
ATOM 6231 C C . VAL B 1 337 ? 0.018 55.812 18.062 1 90 337 VAL B C 1
ATOM 6233 O O . VAL B 1 337 ? -0.409 54.656 17.828 1 90 337 VAL B O 1
ATOM 6236 N N . GLY B 1 338 ? 1.138 56.25 17.547 1 91.44 338 GLY B N 1
ATOM 6237 C CA . GLY B 1 338 ? 2.141 55.375 16.984 1 91.44 338 GLY B CA 1
ATOM 6238 C C . GLY B 1 338 ? 3.146 54.875 18.016 1 91.44 338 GLY B C 1
ATOM 6239 O O . GLY B 1 338 ? 3.527 55.656 18.922 1 91.44 338 GLY B O 1
ATOM 6240 N N . SER B 1 339 ? 3.354 53.625 17.938 1 93.31 339 SER B N 1
ATOM 6241 C CA . SER B 1 339 ? 4.359 53.062 18.844 1 93.31 339 SER B CA 1
ATOM 6242 C C . SER B 1 339 ? 5.379 52.219 18.078 1 93.31 339 SER B C 1
ATOM 6244 O O . SER B 1 339 ? 5.027 51.531 17.125 1 93.31 339 SER B O 1
ATOM 6246 N N . LEU B 1 340 ? 6.656 52.406 18.328 1 92.06 340 LEU B N 1
ATOM 6247 C CA . LEU B 1 340 ? 7.746 51.531 17.859 1 92.06 340 LEU B CA 1
ATOM 6248 C C . LEU B 1 340 ? 8.414 50.812 19.031 1 92.06 340 LEU B C 1
ATOM 6250 O O . LEU B 1 340 ? 8.562 51.406 20.109 1 92.06 340 LEU B O 1
ATOM 6254 N N . GLY B 1 341 ? 8.664 49.594 18.859 1 91.88 341 GLY B N 1
ATOM 6255 C CA . GLY B 1 341 ? 9.289 48.812 19.938 1 91.88 341 GLY B CA 1
ATOM 6256 C C . GLY B 1 341 ? 10.289 47.812 19.438 1 91.88 341 GLY B C 1
ATOM 6257 O O . GLY B 1 341 ? 10.258 47.406 18.266 1 91.88 341 GLY B O 1
ATOM 6258 N N . ALA B 1 342 ? 11.242 47.5 20.266 1 91.62 342 ALA B N 1
ATOM 6259 C CA . ALA B 1 342 ? 12.203 46.406 20.062 1 91.62 342 ALA B CA 1
ATOM 6260 C C . ALA B 1 342 ? 12.234 45.469 21.266 1 91.62 342 ALA B C 1
ATOM 6262 O O . ALA B 1 342 ? 12.156 45.938 22.422 1 91.62 342 ALA B O 1
ATOM 6263 N N . GLY B 1 343 ? 12.133 44.188 20.953 1 92.12 343 GLY B N 1
ATOM 6264 C CA . GLY B 1 343 ? 12.195 43.219 22 1 92.12 343 GLY B CA 1
ATOM 6265 C C . GLY B 1 343 ? 13.328 42.219 21.828 1 92.12 343 GLY B C 1
ATOM 6266 O O . GLY B 1 343 ? 13.625 41.812 20.703 1 92.12 343 GLY B O 1
ATOM 6267 N N . LEU B 1 344 ? 14.031 41.906 22.969 1 91.38 344 LEU B N 1
ATOM 6268 C CA . LEU B 1 344 ? 15.109 40.906 22.953 1 91.38 344 LEU B CA 1
ATOM 6269 C C . LEU B 1 344 ? 14.773 39.719 23.859 1 91.38 344 LEU B C 1
ATOM 6271 O O . LEU B 1 344 ? 14.492 39.906 25.047 1 91.38 344 LEU B O 1
ATOM 6275 N N . MET B 1 345 ? 14.727 38.594 23.312 1 92.12 345 MET B N 1
ATOM 6276 C CA . MET B 1 345 ? 14.516 37.375 24.062 1 92.12 345 MET B CA 1
ATOM 6277 C C . MET B 1 345 ? 15.812 36.562 24.172 1 92.12 345 MET B C 1
ATOM 6279 O O . MET B 1 345 ? 16.609 36.531 23.219 1 92.12 345 MET B O 1
ATOM 6283 N N . LEU B 1 346 ? 16.047 35.938 25.391 1 93.25 346 LEU B N 1
ATOM 6284 C CA . LEU B 1 346 ? 17.25 35.156 25.656 1 93.25 346 LEU B CA 1
ATOM 6285 C C . LEU B 1 346 ? 16.906 33.719 25.906 1 93.25 346 LEU B C 1
ATOM 6287 O O . LEU B 1 346 ? 17 33.219 27.047 1 93.25 346 LEU B O 1
ATOM 6291 N N . PRO B 1 347 ? 16.688 32.938 24.859 1 92.12 347 PRO B N 1
ATOM 6292 C CA . PRO B 1 347 ? 16.219 31.547 25.016 1 92.12 347 PRO B CA 1
ATOM 6293 C C . PRO B 1 347 ? 17.281 30.625 25.641 1 92.12 347 PRO B C 1
ATOM 6295 O O . PRO B 1 347 ? 16.938 29.594 26.219 1 92.12 347 PRO B O 1
ATOM 6298 N N . PHE B 1 348 ? 18.531 31 25.625 1 91.88 348 PHE B N 1
ATOM 6299 C CA . PHE B 1 348 ? 19.594 30.156 26.156 1 91.88 348 PHE B CA 1
ATOM 6300 C C . PHE B 1 348 ? 19.453 30.016 27.672 1 91.88 348 PHE B C 1
ATOM 6302 O O . PHE B 1 348 ? 20.094 29.156 28.266 1 91.88 348 PHE B O 1
ATOM 6309 N N . LEU B 1 349 ? 18.609 30.875 28.281 1 92.62 349 LEU B N 1
ATOM 6310 C CA . LEU B 1 349 ? 18.406 30.781 29.719 1 92.62 349 LEU B CA 1
ATOM 6311 C C . LEU B 1 349 ? 17.797 29.438 30.094 1 92.62 349 LEU B C 1
ATOM 6313 O O . LEU B 1 349 ? 17.906 29 31.234 1 92.62 349 LEU B O 1
ATOM 6317 N N . GLN B 1 350 ? 17.062 28.938 29.094 1 94.19 350 GLN B N 1
ATOM 6318 C CA . GLN B 1 350 ? 16.625 27.562 29.25 1 94.19 350 GLN B CA 1
ATOM 6319 C C . GLN B 1 350 ? 17.734 26.578 28.859 1 94.19 350 GLN B C 1
ATOM 6321 O O . GLN B 1 350 ? 17.578 25.812 27.906 1 94.19 350 GLN B O 1
ATOM 6326 N N . TRP B 1 351 ? 18.812 26.578 29.625 1 93.38 351 TRP B N 1
ATOM 6327 C CA . TRP B 1 351 ? 20.078 25.969 29.25 1 93.38 351 TRP B CA 1
ATOM 6328 C C . TRP B 1 351 ? 19.938 24.469 29.109 1 93.38 351 TRP B C 1
ATOM 6330 O O . TRP B 1 351 ? 20.484 23.875 28.172 1 93.38 351 TRP B O 1
ATOM 6340 N N . ASN B 1 352 ? 19.172 23.734 30.062 1 94.94 352 ASN B N 1
ATOM 6341 C CA . ASN B 1 352 ? 19 22.281 29.953 1 94.94 352 ASN B CA 1
ATOM 6342 C C . ASN B 1 352 ? 18.203 21.906 28.719 1 94.94 352 ASN B C 1
ATOM 6344 O O . ASN B 1 352 ? 18.562 20.953 28.016 1 94.94 352 ASN B O 1
ATOM 6348 N N . GLN B 1 353 ? 17.125 22.641 28.438 1 95.56 353 GLN B N 1
ATOM 6349 C CA . GLN B 1 353 ? 16.312 22.406 27.25 1 95.56 353 GLN B CA 1
ATOM 6350 C C . GLN B 1 353 ? 17.125 22.641 25.984 1 95.56 353 GLN B C 1
ATOM 6352 O O . GLN B 1 353 ? 17 21.875 25.016 1 95.56 353 GLN B O 1
ATOM 6357 N N . MET B 1 354 ? 17.984 23.688 25.938 1 94.56 354 MET B N 1
ATOM 6358 C CA . MET B 1 354 ? 18.828 24 24.781 1 94.56 354 MET B CA 1
ATOM 6359 C C . MET B 1 354 ? 19.797 22.844 24.484 1 94.56 354 MET B C 1
ATOM 6361 O O . MET B 1 354 ? 19.891 22.391 23.344 1 94.56 354 MET B O 1
ATOM 6365 N N . GLN B 1 355 ? 20.406 22.375 25.562 1 96 355 GLN B N 1
ATOM 6366 C CA . GLN B 1 355 ? 21.375 21.297 25.375 1 96 355 GLN B CA 1
ATOM 6367 C C . GLN B 1 355 ? 20.688 20.031 24.828 1 96 355 GLN B C 1
ATOM 6369 O O . GLN B 1 355 ? 21.172 19.406 23.891 1 96 355 GLN B O 1
ATOM 6374 N N . ILE B 1 356 ? 19.562 19.625 25.438 1 96.75 356 ILE B N 1
ATOM 6375 C CA . ILE B 1 356 ? 18.844 18.422 25.047 1 96.75 356 ILE B CA 1
ATOM 6376 C C . ILE B 1 356 ? 18.344 18.562 23.609 1 96.75 356 ILE B C 1
ATOM 6378 O O . ILE B 1 356 ? 18.484 17.625 22.812 1 96.75 356 ILE B O 1
ATOM 6382 N N . ASN B 1 357 ? 17.781 19.766 23.25 1 96.44 357 ASN B N 1
ATOM 6383 C CA . ASN B 1 357 ? 17.266 19.969 21.891 1 96.44 357 ASN B CA 1
ATOM 6384 C C . ASN B 1 357 ? 18.391 19.969 20.859 1 96.44 357 ASN B C 1
ATOM 6386 O O . ASN B 1 357 ? 18.219 19.484 19.75 1 96.44 357 ASN B O 1
ATOM 6390 N N . ASN B 1 358 ? 19.516 20.594 21.156 1 95.62 358 ASN B N 1
ATOM 6391 C CA . ASN B 1 358 ? 20.672 20.531 20.266 1 95.62 358 ASN B CA 1
ATOM 6392 C C . ASN B 1 358 ? 21.125 19.078 20.062 1 95.62 358 ASN B C 1
ATOM 6394 O O . ASN B 1 358 ? 21.438 18.688 18.938 1 95.62 358 ASN B O 1
ATOM 6398 N N . ASP B 1 359 ? 21.109 18.297 21.172 1 97 359 ASP B N 1
ATOM 6399 C CA . ASP B 1 359 ? 21.469 16.875 21.078 1 97 359 ASP B CA 1
ATOM 6400 C C . ASP B 1 359 ? 20.453 16.109 20.219 1 97 359 ASP B C 1
ATOM 6402 O O . ASP B 1 359 ? 20.828 15.242 19.438 1 97 359 ASP B O 1
ATOM 6406 N N . LEU B 1 360 ? 19.172 16.391 20.406 1 97.31 360 LEU B N 1
ATOM 6407 C CA . LEU B 1 360 ? 18.125 15.766 19.609 1 97.31 360 LEU B CA 1
ATOM 6408 C C . LEU B 1 360 ? 18.328 16.062 18.125 1 97.31 360 LEU B C 1
ATOM 6410 O O . LEU B 1 360 ? 18.234 15.156 17.297 1 97.31 360 LEU B O 1
ATOM 6414 N N . ALA B 1 361 ? 18.609 17.359 17.797 1 96.5 361 ALA B N 1
ATOM 6415 C CA . ALA B 1 361 ? 18.828 17.734 16.406 1 96.5 361 ALA B CA 1
ATOM 6416 C C . ALA B 1 361 ? 20.062 17.031 15.828 1 96.5 361 ALA B C 1
ATOM 6418 O O . ALA B 1 361 ? 20.062 16.656 14.648 1 96.5 361 ALA B O 1
ATOM 6419 N N . ASP B 1 362 ? 21.078 16.906 16.656 1 96.56 362 ASP B N 1
ATOM 6420 C CA . ASP B 1 362 ? 22.266 16.172 16.219 1 96.56 362 ASP B CA 1
ATOM 6421 C C . ASP B 1 362 ? 21.938 14.703 15.938 1 96.56 362 ASP B C 1
ATOM 6423 O O . ASP B 1 362 ? 22.438 14.125 14.977 1 96.56 362 ASP B O 1
ATOM 6427 N N . ILE B 1 363 ? 21.156 14.016 16.812 1 97.75 363 ILE B N 1
ATOM 6428 C CA . ILE B 1 363 ? 20.766 12.625 16.625 1 97.75 363 ILE B CA 1
ATOM 6429 C C . ILE B 1 363 ? 19.969 12.492 15.32 1 97.75 363 ILE B C 1
ATOM 6431 O O . ILE B 1 363 ? 20.156 11.539 14.562 1 97.75 363 ILE B O 1
ATOM 6435 N N . ASP B 1 364 ? 19.109 13.5 15.047 1 97.5 364 ASP B N 1
ATOM 6436 C CA . ASP B 1 364 ? 18.359 13.484 13.797 1 97.5 364 ASP B CA 1
ATOM 6437 C C . ASP B 1 364 ? 19.297 13.57 12.594 1 97.5 364 ASP B C 1
ATOM 6439 O O . ASP B 1 364 ? 19.094 12.875 11.594 1 97.5 364 ASP B O 1
ATOM 6443 N N . TYR B 1 365 ? 20.312 14.406 12.672 1 96.5 365 TYR B N 1
ATOM 6444 C CA . TYR B 1 365 ? 21.312 14.531 11.617 1 96.5 365 TYR B CA 1
ATOM 6445 C C . TYR B 1 365 ? 22.078 13.227 11.438 1 96.5 365 TYR B C 1
ATOM 6447 O O . TYR B 1 365 ? 22.266 12.766 10.305 1 96.5 365 TYR B O 1
ATOM 6455 N N . GLN B 1 366 ? 22.516 12.562 12.523 1 96.62 366 GLN B N 1
ATOM 6456 C CA . GLN B 1 366 ? 23.203 11.281 12.453 1 96.62 366 GLN B CA 1
ATOM 6457 C C . GLN B 1 366 ? 22.312 10.211 11.844 1 96.62 366 GLN B C 1
ATOM 6459 O O . GLN B 1 366 ? 22.781 9.367 11.078 1 96.62 366 GLN B O 1
ATOM 6464 N N . THR B 1 367 ? 21.031 10.25 12.227 1 98 367 THR B N 1
ATOM 6465 C CA . THR B 1 367 ? 20.062 9.305 11.664 1 98 367 THR B CA 1
ATOM 6466 C C . THR B 1 367 ? 19.984 9.461 10.148 1 98 367 THR B C 1
ATOM 6468 O O . THR B 1 367 ? 19.953 8.469 9.422 1 98 367 THR B O 1
ATOM 6471 N N . ALA B 1 368 ? 19.969 10.75 9.672 1 97.31 368 ALA B N 1
ATOM 6472 C CA . ALA B 1 368 ? 19.906 11.016 8.234 1 97.31 368 ALA B CA 1
ATOM 6473 C C . ALA B 1 368 ? 21.156 10.508 7.531 1 97.31 368 ALA B C 1
ATOM 6475 O O . ALA B 1 368 ? 21.094 10.031 6.395 1 97.31 368 ALA B O 1
ATOM 6476 N N . ILE B 1 369 ? 22.375 10.586 8.188 1 95.81 369 ILE B N 1
ATOM 6477 C CA . ILE B 1 369 ? 23.625 10.062 7.641 1 95.81 369 ILE B CA 1
ATOM 6478 C C . ILE B 1 369 ? 23.5 8.555 7.449 1 95.81 369 ILE B C 1
ATOM 6480 O O . ILE B 1 369 ? 23.859 8.023 6.395 1 95.81 369 ILE B O 1
ATOM 6484 N N . VAL B 1 370 ? 22.984 7.832 8.484 1 96.62 370 VAL B N 1
ATOM 6485 C CA . VAL B 1 370 ? 22.828 6.379 8.438 1 96.62 370 VAL B CA 1
ATOM 6486 C C . VAL B 1 370 ? 21.859 5.992 7.328 1 96.62 370 VAL B C 1
ATOM 6488 O O . VAL B 1 370 ? 22.125 5.066 6.559 1 96.62 370 VAL B O 1
ATOM 6491 N N . ASN B 1 371 ? 20.766 6.738 7.246 1 96.88 371 ASN B N 1
ATOM 6492 C CA . ASN B 1 371 ? 19.781 6.449 6.207 1 96.88 371 ASN B CA 1
ATOM 6493 C C . ASN B 1 371 ? 20.375 6.645 4.812 1 96.88 371 ASN B C 1
ATOM 6495 O O . ASN B 1 371 ? 20.094 5.859 3.902 1 96.88 371 ASN B O 1
ATOM 6499 N N . TYR B 1 372 ? 21.188 7.711 4.629 1 95 372 TYR B N 1
ATOM 6500 C CA . TYR B 1 372 ? 21.844 7.961 3.35 1 95 372 TYR B CA 1
ATOM 6501 C C . TYR B 1 372 ? 22.781 6.812 2.986 1 95 372 TYR B C 1
ATOM 6503 O O . TYR B 1 372 ? 22.734 6.293 1.87 1 95 372 TYR B O 1
ATOM 6511 N N . ARG B 1 373 ? 23.578 6.359 3.891 1 92.81 373 ARG B N 1
ATOM 6512 C CA . ARG B 1 373 ? 24.5 5.25 3.664 1 92.81 373 ARG B CA 1
ATOM 6513 C C . ARG B 1 373 ? 23.75 3.969 3.332 1 92.81 373 ARG B C 1
ATOM 6515 O O . ARG B 1 373 ? 24.125 3.244 2.408 1 92.81 373 ARG B O 1
ATOM 6522 N N . LYS B 1 374 ? 22.688 3.705 4.129 1 95.06 374 LYS B N 1
ATOM 6523 C CA . LYS B 1 374 ? 21.859 2.523 3.889 1 95.06 374 LYS B CA 1
ATOM 6524 C C . LYS B 1 374 ? 21.281 2.533 2.475 1 95.06 374 LYS B C 1
ATOM 6526 O O . LYS B 1 374 ? 21.328 1.521 1.772 1 95.06 374 LYS B O 1
ATOM 6531 N N . THR B 1 375 ? 20.766 3.684 2.051 1 94.69 375 THR B N 1
ATOM 6532 C CA . THR B 1 375 ? 20.188 3.812 0.719 1 94.69 375 THR B CA 1
ATOM 6533 C C . THR B 1 375 ? 21.25 3.605 -0.358 1 94.69 375 THR B C 1
ATOM 6535 O O . THR B 1 375 ? 21 2.926 -1.356 1 94.69 375 THR B O 1
ATOM 6538 N N . LEU B 1 376 ? 22.406 4.164 -0.136 1 90.62 376 LEU B N 1
ATOM 6539 C CA . LEU B 1 376 ? 23.484 4.043 -1.097 1 90.62 376 LEU B CA 1
ATOM 6540 C C . LEU B 1 376 ? 23.938 2.59 -1.234 1 90.62 376 LEU B C 1
ATOM 6542 O O . LEU B 1 376 ? 24.094 2.086 -2.35 1 90.62 376 LEU B O 1
ATOM 6546 N N . TYR B 1 377 ? 24.141 1.826 -0.123 1 90.62 377 TYR B N 1
ATOM 6547 C CA . TYR B 1 377 ? 24.562 0.432 -0.172 1 90.62 377 TYR B CA 1
ATOM 6548 C C . TYR B 1 377 ? 23.484 -0.449 -0.775 1 90.62 377 TYR B C 1
ATOM 6550 O O . TYR B 1 377 ? 23.781 -1.408 -1.491 1 90.62 377 TYR B O 1
ATOM 6558 N N . SER B 1 378 ? 22.266 -0.1 -0.458 1 93.44 378 SER B N 1
ATOM 6559 C CA . SER B 1 378 ? 21.172 -0.829 -1.1 1 93.44 378 SER B CA 1
ATOM 6560 C C . SER B 1 378 ? 21.188 -0.625 -2.611 1 93.44 378 SER B C 1
ATOM 6562 O O . SER B 1 378 ? 20.875 -1.545 -3.369 1 93.44 378 SER B O 1
ATOM 6564 N N . ALA B 1 379 ? 21.5 0.581 -3.039 1 91.19 379 ALA B N 1
ATOM 6565 C CA . ALA B 1 379 ? 21.609 0.853 -4.469 1 91.19 379 ALA B CA 1
ATOM 6566 C C . ALA B 1 379 ? 22.719 0.005 -5.102 1 91.19 379 ALA B C 1
ATOM 6568 O O . ALA B 1 379 ? 22.547 -0.522 -6.203 1 91.19 379 ALA B O 1
ATOM 6569 N N . PHE B 1 380 ? 23.844 -0.21 -4.43 1 88.06 380 PHE B N 1
ATOM 6570 C CA . PHE B 1 380 ? 24.922 -1.072 -4.914 1 88.06 380 PHE B CA 1
ATOM 6571 C C . PHE B 1 380 ? 24.453 -2.518 -5.016 1 88.06 380 PHE B C 1
ATOM 6573 O O . PHE B 1 380 ? 24.766 -3.209 -5.988 1 88.06 380 PHE B O 1
ATOM 6580 N N . GLU B 1 381 ? 23.734 -2.941 -4 1 91.19 381 GLU B N 1
ATOM 6581 C CA . GLU B 1 381 ? 23.172 -4.289 -4.004 1 91.19 381 GLU B CA 1
ATOM 6582 C C . GLU B 1 381 ? 22.266 -4.508 -5.211 1 91.19 381 GLU B C 1
ATOM 6584 O O . GLU B 1 381 ? 22.375 -5.527 -5.895 1 91.19 381 GLU B O 1
ATOM 6589 N N . ASP B 1 382 ? 21.453 -3.529 -5.449 1 92.38 382 ASP B N 1
ATOM 6590 C CA . ASP B 1 382 ? 20.516 -3.623 -6.574 1 92.38 382 ASP B CA 1
ATOM 6591 C C . ASP B 1 382 ? 21.281 -3.812 -7.891 1 92.38 382 ASP B C 1
ATOM 6593 O O . ASP B 1 382 ? 20.906 -4.66 -8.703 1 92.38 382 ASP B O 1
ATOM 6597 N N . VAL B 1 383 ? 22.266 -3.027 -8.086 1 89 383 VAL B N 1
ATOM 6598 C CA . VAL B 1 383 ? 23.016 -3.061 -9.336 1 89 383 VAL B CA 1
ATOM 6599 C C . VAL B 1 383 ? 23.75 -4.395 -9.461 1 89 383 VAL B C 1
ATOM 6601 O O . VAL B 1 383 ? 23.688 -5.047 -10.5 1 89 383 VAL B O 1
ATOM 6604 N N . ASP B 1 384 ? 24.406 -4.84 -8.367 1 89.06 384 ASP B N 1
ATOM 6605 C CA . ASP B 1 384 ? 25.156 -6.09 -8.398 1 89.06 384 ASP B CA 1
ATOM 6606 C C . ASP B 1 384 ? 24.234 -7.277 -8.672 1 89.06 384 ASP B C 1
ATOM 6608 O O . ASP B 1 384 ? 24.562 -8.148 -9.484 1 89.06 384 ASP B O 1
ATOM 6612 N N . ASN B 1 385 ? 23.141 -7.324 -8.031 1 93.19 385 ASN B N 1
ATOM 6613 C CA . ASN B 1 385 ? 22.156 -8.375 -8.273 1 93.19 385 ASN B CA 1
ATOM 6614 C C . ASN B 1 385 ? 21.672 -8.375 -9.719 1 93.19 385 ASN B C 1
ATOM 6616 O O . ASN B 1 385 ? 21.547 -9.43 -10.336 1 93.19 385 ASN B O 1
ATOM 6620 N N . ALA B 1 386 ? 21.391 -7.203 -10.234 1 91.94 386 ALA B N 1
ATOM 6621 C CA . ALA B 1 386 ? 20.859 -7.098 -11.594 1 91.94 386 ALA B CA 1
ATOM 6622 C C . ALA B 1 386 ? 21.906 -7.516 -12.625 1 91.94 386 ALA B C 1
ATOM 6624 O O . ALA B 1 386 ? 21.578 -8.148 -13.625 1 91.94 386 ALA B O 1
ATOM 6625 N N . ILE B 1 387 ? 23.156 -7.16 -12.391 1 89.06 387 ILE B N 1
ATOM 6626 C CA . ILE B 1 387 ? 24.234 -7.57 -13.281 1 89.06 387 ILE B CA 1
ATOM 6627 C C . ILE B 1 387 ? 24.359 -9.094 -13.273 1 89.06 387 ILE B C 1
ATOM 6629 O O . ILE B 1 387 ? 24.469 -9.719 -14.328 1 89.06 387 ILE B O 1
ATOM 6633 N N . SER B 1 388 ? 24.422 -9.656 -12.016 1 93.19 388 SER B N 1
ATOM 6634 C CA . SER B 1 388 ? 24.5 -11.109 -11.898 1 93.19 388 SER B CA 1
ATOM 6635 C C . SER B 1 388 ? 23.328 -11.789 -12.594 1 93.19 388 SER B C 1
ATOM 6637 O O . SER B 1 388 ? 23.5 -12.766 -13.312 1 93.19 388 SER B O 1
ATOM 6639 N N . ALA B 1 389 ? 22.125 -11.281 -12.438 1 94.69 389 ALA B N 1
ATOM 6640 C CA . ALA B 1 389 ? 20.953 -11.844 -13.078 1 94.69 389 ALA B CA 1
ATOM 6641 C C . ALA B 1 389 ? 21.094 -11.82 -14.602 1 94.69 389 ALA B C 1
ATOM 6643 O O . ALA B 1 389 ? 20.781 -12.812 -15.273 1 94.69 389 ALA B O 1
ATOM 6644 N N . LYS B 1 390 ? 21.5 -10.703 -15.164 1 92.94 390 LYS B N 1
ATOM 6645 C CA . LYS B 1 390 ? 21.688 -10.586 -16.609 1 92.94 390 LYS B CA 1
ATOM 6646 C C . LYS B 1 390 ? 22.656 -11.656 -17.125 1 92.94 390 LYS B C 1
ATOM 6648 O O . LYS B 1 390 ? 22.359 -12.328 -18.109 1 92.94 390 LYS B O 1
ATOM 6653 N N . GLN B 1 391 ? 23.75 -11.828 -16.406 1 92.62 391 GLN B N 1
ATOM 6654 C CA . GLN B 1 391 ? 24.766 -12.797 -16.812 1 92.62 391 GLN B CA 1
ATOM 6655 C C . GLN B 1 391 ? 24.234 -14.227 -16.719 1 92.62 391 GLN B C 1
ATOM 6657 O O . GLN B 1 391 ? 24.406 -15.016 -17.656 1 92.62 391 GLN B O 1
ATOM 6662 N N . GLN B 1 392 ? 23.547 -14.477 -15.602 1 97.19 392 GLN B N 1
ATOM 6663 C CA . GLN B 1 392 ? 23.078 -15.836 -15.375 1 97.19 392 GLN B CA 1
ATOM 6664 C C . GLN B 1 392 ? 21.938 -16.188 -16.328 1 97.19 392 GLN B C 1
ATOM 6666 O O . GLN B 1 392 ? 21.859 -17.312 -16.828 1 97.19 392 GLN B O 1
ATOM 6671 N N . TYR B 1 393 ? 21.031 -15.258 -16.625 1 97.25 393 TYR B N 1
ATOM 6672 C CA . TYR B 1 393 ? 19.938 -15.539 -17.547 1 97.25 393 TYR B CA 1
ATOM 6673 C C . TYR B 1 393 ? 20.453 -15.719 -18.969 1 97.25 393 TYR B C 1
ATOM 6675 O O . TYR B 1 393 ? 19.891 -16.516 -19.734 1 97.25 393 TYR B O 1
ATOM 6683 N N . ALA B 1 394 ? 21.5 -15.008 -19.328 1 95.12 394 ALA B N 1
ATOM 6684 C CA . ALA B 1 394 ? 22.094 -15.219 -20.641 1 95.12 394 ALA B CA 1
ATOM 6685 C C . ALA B 1 394 ? 22.672 -16.625 -20.766 1 95.12 394 ALA B C 1
ATOM 6687 O O . ALA B 1 394 ? 22.422 -17.328 -21.75 1 95.12 394 ALA B O 1
ATOM 6688 N N . TYR B 1 395 ? 23.391 -17.047 -19.688 1 96.94 395 TYR B N 1
ATOM 6689 C CA . TYR B 1 395 ? 23.938 -18.391 -19.672 1 96.94 395 TYR B CA 1
ATOM 6690 C C . TYR B 1 395 ? 22.828 -19.438 -19.719 1 96.94 395 TYR B C 1
ATOM 6692 O O . TYR B 1 395 ? 22.891 -20.391 -20.484 1 96.94 395 TYR B O 1
ATOM 6700 N N . GLN B 1 396 ? 21.859 -19.219 -18.953 1 98.19 396 GLN B N 1
ATOM 6701 C CA . GLN B 1 396 ? 20.703 -20.125 -18.922 1 98.19 396 GLN B CA 1
ATOM 6702 C C . GLN B 1 396 ? 20.062 -20.234 -20.297 1 98.19 396 GLN B C 1
ATOM 6704 O O . GLN B 1 396 ? 19.656 -21.312 -20.719 1 98.19 396 GLN B O 1
ATOM 6709 N N . GLY B 1 397 ? 19.938 -19.094 -21 1 97.69 397 GLY B N 1
ATOM 6710 C CA . GLY B 1 397 ? 19.328 -19.094 -22.312 1 97.69 397 GLY B CA 1
ATOM 6711 C C . GLY B 1 397 ? 20.031 -20.016 -23.297 1 97.69 397 GLY B C 1
ATOM 6712 O O . GLY B 1 397 ? 19.375 -20.75 -24.031 1 97.69 397 GLY B O 1
ATOM 6713 N N . GLU B 1 398 ? 21.297 -20.125 -23.203 1 97.31 398 GLU B N 1
ATOM 6714 C CA . GLU B 1 398 ? 22.094 -21 -24.078 1 97.31 398 GLU B CA 1
ATOM 6715 C C . GLU B 1 398 ? 21.844 -22.469 -23.75 1 97.31 398 GLU B C 1
ATOM 6717 O O . GLU B 1 398 ? 21.672 -23.281 -24.656 1 97.31 398 GLU B O 1
ATOM 6722 N N . LYS B 1 399 ? 21.766 -22.75 -22.438 1 98.69 399 LYS B N 1
ATOM 6723 C CA . LYS B 1 399 ? 21.578 -24.141 -22.016 1 98.69 399 LYS B CA 1
ATOM 6724 C C . LYS B 1 399 ? 20.156 -24.609 -22.297 1 98.69 399 LYS B C 1
ATOM 6726 O O . LYS B 1 399 ? 19.938 -25.75 -22.703 1 98.69 399 LYS B O 1
ATOM 6731 N N . LEU B 1 400 ? 19.219 -23.703 -22.156 1 98.56 400 LEU B N 1
ATOM 6732 C CA . LEU B 1 400 ? 17.828 -24.047 -22.406 1 98.56 400 LEU B CA 1
ATOM 6733 C C . LEU B 1 400 ? 17.562 -24.234 -23.906 1 98.56 400 LEU B C 1
ATOM 6735 O O . LEU B 1 400 ? 16.75 -25.062 -24.297 1 98.56 400 LEU B O 1
ATOM 6739 N N . GLU B 1 401 ? 18.297 -23.469 -24.719 1 98.19 401 GLU B N 1
ATOM 6740 C CA . GLU B 1 401 ? 18.188 -23.672 -26.156 1 98.19 401 GLU B CA 1
ATOM 6741 C C . GLU B 1 401 ? 18.703 -25.062 -26.562 1 98.19 401 GLU B C 1
ATOM 6743 O O . GLU B 1 401 ? 18.094 -25.734 -27.375 1 98.19 401 GLU B O 1
ATOM 6748 N N . GLN B 1 402 ? 19.812 -25.484 -25.953 1 98.5 402 GLN B N 1
ATOM 6749 C CA . GLN B 1 402 ? 20.344 -26.828 -26.188 1 98.5 402 GLN B CA 1
ATOM 6750 C C . GLN B 1 402 ? 19.375 -27.891 -25.719 1 98.5 402 GLN B C 1
ATOM 6752 O O . GLN B 1 402 ? 19.141 -28.891 -26.406 1 98.5 402 GLN B O 1
ATOM 6757 N N . GLN B 1 403 ? 18.812 -27.594 -24.578 1 98.62 403 GLN B N 1
ATOM 6758 C CA . GLN B 1 403 ? 17.828 -28.516 -24.031 1 98.62 403 GLN B CA 1
ATOM 6759 C C . GLN B 1 403 ? 16.625 -28.672 -24.953 1 98.62 403 GLN B C 1
ATOM 6761 O O . GLN B 1 403 ? 16.172 -29.797 -25.219 1 98.62 403 GLN B O 1
ATOM 6766 N N . PHE B 1 404 ? 16.094 -27.594 -25.516 1 98.44 404 PHE B N 1
ATOM 6767 C CA . PHE B 1 404 ? 14.922 -27.625 -26.391 1 98.44 404 PHE B CA 1
ATOM 6768 C C . PHE B 1 404 ? 15.242 -28.344 -27.703 1 98.44 404 PHE B C 1
ATOM 6770 O O . PHE B 1 404 ? 14.469 -29.188 -28.156 1 98.44 404 PHE B O 1
ATOM 6777 N N . SER B 1 405 ? 16.422 -28.094 -28.219 1 98.5 405 SER B N 1
ATOM 6778 C CA . SER B 1 405 ? 16.828 -28.719 -29.469 1 98.5 405 SER B CA 1
ATOM 6779 C C . SER B 1 405 ? 16.953 -30.234 -29.312 1 98.5 405 SER B C 1
ATOM 6781 O O . SER B 1 405 ? 16.453 -31 -30.141 1 98.5 405 SER B O 1
ATOM 6783 N N . ALA B 1 406 ? 17.594 -30.625 -28.203 1 98.62 406 ALA B N 1
ATOM 6784 C CA . ALA B 1 406 ? 17.75 -32.062 -27.938 1 98.62 406 ALA B CA 1
ATOM 6785 C C . ALA B 1 406 ? 16.391 -32.719 -27.719 1 98.62 406 ALA B C 1
ATOM 6787 O O . ALA B 1 406 ? 16.141 -33.812 -28.25 1 98.62 406 ALA B O 1
ATOM 6788 N N . ALA B 1 407 ? 15.523 -32.062 -27.047 1 98.56 407 ALA B N 1
ATOM 6789 C CA . ALA B 1 407 ? 14.203 -32.625 -26.75 1 98.56 407 ALA B CA 1
ATOM 6790 C C . ALA B 1 407 ? 13.367 -32.75 -28.031 1 98.56 407 ALA B C 1
ATOM 6792 O O . ALA B 1 407 ? 12.641 -33.719 -28.219 1 98.56 407 ALA B O 1
ATOM 6793 N N . ALA B 1 408 ? 13.43 -31.781 -28.891 1 98 408 ALA B N 1
ATOM 6794 C CA . ALA B 1 408 ? 12.688 -31.781 -30.156 1 98 408 ALA B CA 1
ATOM 6795 C C . ALA B 1 408 ? 13.141 -32.938 -31.047 1 98 408 ALA B C 1
ATOM 6797 O O . ALA B 1 408 ? 12.312 -33.625 -31.641 1 98 408 ALA B O 1
ATOM 6798 N N . GLN B 1 409 ? 14.477 -33.156 -31.141 1 98.06 409 GLN B N 1
ATOM 6799 C CA . GLN B 1 409 ? 15.016 -34.219 -31.953 1 98.06 409 GLN B CA 1
ATOM 6800 C C . GLN B 1 409 ? 14.633 -35.594 -31.359 1 98.06 409 GLN B C 1
ATOM 6802 O O . GLN B 1 409 ? 14.258 -36.5 -32.094 1 98.06 409 GLN B O 1
ATOM 6807 N N . ALA B 1 410 ? 14.75 -35.656 -30.094 1 98.19 410 ALA B N 1
ATOM 6808 C CA . ALA B 1 410 ? 14.375 -36.906 -29.422 1 98.19 410 ALA B CA 1
ATOM 6809 C C . ALA B 1 410 ? 12.906 -37.219 -29.672 1 98.19 410 ALA B C 1
ATOM 6811 O O . ALA B 1 410 ? 12.555 -38.375 -29.922 1 98.19 410 ALA B O 1
ATOM 6812 N N . GLU B 1 411 ? 12.008 -36.219 -29.578 1 97.62 411 GLU B N 1
ATOM 6813 C CA . GLU B 1 411 ? 10.586 -36.469 -29.812 1 97.62 411 GLU B CA 1
ATOM 6814 C C . GLU B 1 411 ? 10.328 -36.969 -31.234 1 97.62 411 GLU B C 1
ATOM 6816 O O . GLU B 1 411 ? 9.5 -37.875 -31.438 1 97.62 411 GLU B O 1
ATOM 6821 N N . ALA B 1 412 ? 11.016 -36.469 -32.219 1 97.38 412 ALA B N 1
ATOM 6822 C CA . ALA B 1 412 ? 10.859 -36.906 -33.594 1 97.38 412 ALA B CA 1
ATOM 6823 C C . ALA B 1 412 ? 11.203 -38.375 -33.75 1 97.38 412 ALA B C 1
ATOM 6825 O O . ALA B 1 412 ? 10.516 -39.094 -34.469 1 97.38 412 ALA B O 1
ATOM 6826 N N . ILE B 1 413 ? 12.234 -38.781 -33.062 1 97.69 413 ILE B N 1
ATOM 6827 C CA . ILE B 1 413 ? 12.656 -40.188 -33.125 1 97.69 413 ILE B CA 1
ATOM 6828 C C . ILE B 1 413 ? 11.617 -41.062 -32.438 1 97.69 413 ILE B C 1
ATOM 6830 O O . ILE B 1 413 ? 11.203 -42.094 -32.969 1 97.69 413 ILE B O 1
ATOM 6834 N N . TYR B 1 414 ? 11.172 -40.625 -31.266 1 96.75 414 TYR B N 1
ATOM 6835 C CA . TYR B 1 414 ? 10.18 -41.406 -30.531 1 96.75 414 TYR B CA 1
ATOM 6836 C C . TYR B 1 414 ? 8.875 -41.5 -31.312 1 96.75 414 TYR B C 1
ATOM 6838 O O . TYR B 1 414 ? 8.227 -42.562 -31.312 1 96.75 414 TYR B O 1
ATOM 6846 N N . GLU B 1 415 ? 8.438 -40.469 -32 1 95.19 415 GLU B N 1
ATOM 6847 C CA . GLU B 1 415 ? 7.25 -40.5 -32.844 1 95.19 415 GLU B CA 1
ATOM 6848 C C . GLU B 1 415 ? 7.387 -41.562 -33.938 1 95.19 415 GLU B C 1
ATOM 6850 O O . GLU B 1 415 ? 6.473 -42.344 -34.156 1 95.19 415 GLU B O 1
ATOM 6855 N N . SER B 1 416 ? 8.539 -41.562 -34.594 1 96.19 416 SER B N 1
ATOM 6856 C CA . SER B 1 416 ? 8.797 -42.531 -35.656 1 96.19 416 SER B CA 1
ATOM 6857 C C . SER B 1 416 ? 8.766 -43.969 -35.125 1 96.19 416 SER B C 1
ATOM 6859 O O . SER B 1 416 ? 8.164 -44.844 -35.75 1 96.19 416 SER B O 1
ATOM 6861 N N . GLN B 1 417 ? 9.383 -44.156 -34.031 1 95.62 417 GLN B N 1
ATOM 6862 C CA . GLN B 1 417 ? 9.43 -45.5 -33.469 1 95.62 417 GLN B CA 1
ATOM 6863 C C . GLN B 1 417 ? 8.031 -45.969 -33.062 1 95.62 417 GLN B C 1
ATOM 6865 O O . GLN B 1 417 ? 7.699 -47.156 -33.25 1 95.62 417 GLN B O 1
ATOM 6870 N N . TYR B 1 418 ? 7.281 -45.094 -32.594 1 94.25 418 TYR B N 1
ATOM 6871 C CA . TYR B 1 418 ? 5.922 -45.469 -32.219 1 94.25 418 TYR B CA 1
ATOM 6872 C C . TYR B 1 418 ? 5.086 -45.812 -33.438 1 94.25 418 TYR B C 1
ATOM 6874 O O . TYR B 1 418 ? 4.387 -46.844 -33.469 1 94.25 418 TYR B O 1
ATOM 6882 N N . ARG B 1 419 ? 5.184 -44.969 -34.438 1 91.31 419 ARG B N 1
ATOM 6883 C CA . ARG B 1 419 ? 4.391 -45.188 -35.625 1 91.31 419 ARG B CA 1
ATOM 6884 C C . ARG B 1 419 ? 4.762 -46.469 -36.344 1 91.31 419 ARG B C 1
ATOM 6886 O O . ARG B 1 419 ? 3.928 -47.094 -37 1 91.31 419 ARG B O 1
ATOM 6893 N N . HIS B 1 420 ? 5.965 -47 -36.062 1 92.44 420 HIS B N 1
ATOM 6894 C CA . HIS B 1 420 ? 6.414 -48.25 -36.656 1 92.44 420 HIS B CA 1
ATOM 6895 C C . HIS B 1 420 ? 6.273 -49.406 -35.688 1 92.44 420 HIS B C 1
ATOM 6897 O O . HIS B 1 420 ? 6.746 -50.5 -35.969 1 92.44 420 HIS B O 1
ATOM 6903 N N . GLY B 1 421 ? 5.68 -49.125 -34.625 1 89.69 421 GLY B N 1
ATOM 6904 C CA . GLY B 1 421 ? 5.316 -50.188 -33.688 1 89.69 421 GLY B CA 1
ATOM 6905 C C . GLY B 1 421 ? 6.469 -50.625 -32.812 1 89.69 421 GLY B C 1
ATOM 6906 O O . GLY B 1 421 ? 6.391 -51.656 -32.156 1 89.69 421 GLY B O 1
ATOM 6907 N N . ALA B 1 422 ? 7.5 -49.812 -32.75 1 90.44 422 ALA B N 1
ATOM 6908 C CA . ALA B 1 422 ? 8.719 -50.25 -32.062 1 90.44 422 ALA B CA 1
ATOM 6909 C C . ALA B 1 422 ? 8.633 -49.938 -30.562 1 90.44 422 ALA B C 1
ATOM 6911 O O . ALA B 1 422 ? 9.336 -50.562 -29.75 1 90.44 422 ALA B O 1
ATOM 6912 N N . ILE B 1 423 ? 7.828 -48.938 -30.156 1 88.69 423 ILE B N 1
ATOM 6913 C CA . ILE B 1 423 ? 7.754 -48.562 -28.75 1 88.69 423 ILE B CA 1
ATOM 6914 C C . ILE B 1 423 ? 6.305 -48.25 -28.359 1 88.69 423 ILE B C 1
ATOM 6916 O O . ILE B 1 423 ? 5.434 -48.156 -29.234 1 88.69 423 ILE B O 1
ATOM 6920 N N . GLY B 1 424 ? 6.066 -48.188 -27.078 1 86.75 424 GLY B N 1
ATOM 6921 C CA . GLY B 1 424 ? 4.758 -47.844 -26.547 1 86.75 424 GLY B CA 1
ATOM 6922 C C . GLY B 1 424 ? 4.484 -46.344 -26.578 1 86.75 424 GLY B C 1
ATOM 6923 O O . GLY B 1 424 ? 5.406 -45.562 -26.719 1 86.75 424 GLY B O 1
ATOM 6924 N N . ILE B 1 425 ? 3.213 -46.062 -26.438 1 90.12 425 ILE B N 1
ATOM 6925 C CA . ILE B 1 425 ? 2.752 -44.688 -26.609 1 90.12 425 ILE B CA 1
ATOM 6926 C C . ILE B 1 425 ? 3.318 -43.812 -25.5 1 90.12 425 ILE B C 1
ATOM 6928 O O . ILE B 1 425 ? 3.537 -42.625 -25.688 1 90.12 425 ILE B O 1
ATOM 6932 N N . GLN B 1 426 ? 3.594 -44.375 -24.344 1 89.19 426 GLN B N 1
ATOM 6933 C CA . GLN B 1 426 ? 4.051 -43.625 -23.188 1 89.19 426 GLN B CA 1
ATOM 6934 C C . GLN B 1 426 ? 5.371 -42.906 -23.484 1 89.19 426 GLN B C 1
ATOM 6936 O O . GLN B 1 426 ? 5.598 -41.781 -23.031 1 89.19 426 GLN B O 1
ATOM 6941 N N . ASN B 1 427 ? 6.207 -43.562 -24.203 1 91.69 427 ASN B N 1
ATOM 6942 C CA . ASN B 1 427 ? 7.492 -42.969 -24.562 1 91.69 427 ASN B CA 1
ATOM 6943 C C . ASN B 1 427 ? 7.316 -41.75 -25.422 1 91.69 427 ASN B C 1
ATOM 6945 O O . ASN B 1 427 ? 7.996 -40.719 -25.219 1 91.69 427 ASN B O 1
ATOM 6949 N N . TRP B 1 428 ? 6.379 -41.812 -26.344 1 93.69 428 TRP B N 1
ATOM 6950 C CA . TRP B 1 428 ? 6.113 -40.688 -27.234 1 93.69 428 TRP B CA 1
ATOM 6951 C C . TRP B 1 428 ? 5.453 -39.562 -26.469 1 93.69 428 TRP B C 1
ATOM 6953 O O . TRP B 1 428 ? 5.848 -38.375 -26.609 1 93.69 428 TRP B O 1
ATOM 6963 N N . ILE B 1 429 ? 4.516 -39.875 -25.594 1 92.81 429 ILE B N 1
ATOM 6964 C CA . ILE B 1 429 ? 3.822 -38.844 -24.797 1 92.81 429 ILE B CA 1
ATOM 6965 C C . ILE B 1 429 ? 4.812 -38.156 -23.875 1 92.81 429 ILE B C 1
ATOM 6967 O O . ILE B 1 429 ? 4.789 -36.938 -23.734 1 92.81 429 ILE B O 1
ATOM 6971 N N . ASP B 1 430 ? 5.684 -38.875 -23.266 1 92.94 430 ASP B N 1
ATOM 6972 C CA . ASP B 1 430 ? 6.719 -38.281 -22.406 1 92.94 430 ASP B CA 1
ATOM 6973 C C . ASP B 1 430 ? 7.633 -37.344 -23.203 1 92.94 430 ASP B C 1
ATOM 6975 O O . ASP B 1 430 ? 8 -36.281 -22.703 1 92.94 430 ASP B O 1
ATOM 6979 N N . ALA B 1 431 ? 8.016 -37.844 -24.344 1 95.94 431 ALA B N 1
ATOM 6980 C CA . ALA B 1 431 ? 8.883 -37.031 -25.188 1 95.94 431 ALA B CA 1
ATOM 6981 C C . ALA B 1 431 ? 8.195 -35.75 -25.594 1 95.94 431 ALA B C 1
ATOM 6983 O O . ALA B 1 431 ? 8.828 -34.688 -25.672 1 95.94 431 ALA B O 1
ATOM 6984 N N . GLN B 1 432 ? 6.848 -35.812 -25.875 1 95.19 432 GLN B N 1
ATOM 6985 C CA . GLN B 1 432 ? 6.07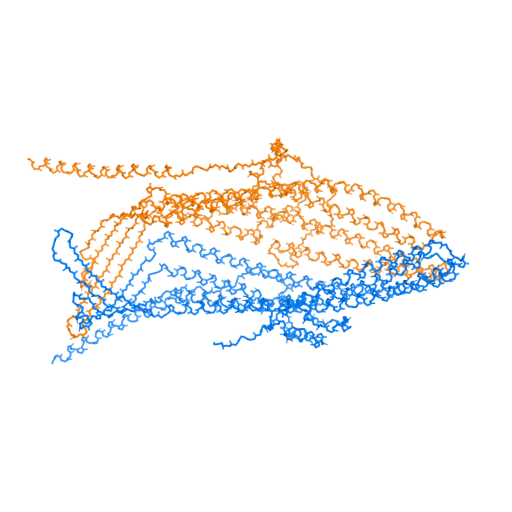 -34.594 -26.156 1 95.19 432 GLN B CA 1
ATOM 6986 C C . GLN B 1 432 ? 6.09 -33.625 -24.969 1 95.19 432 GLN B C 1
ATOM 6988 O O . GLN B 1 432 ? 6.281 -32.438 -25.156 1 95.19 432 GLN B O 1
ATOM 6993 N N . GLU B 1 433 ? 5.922 -34.156 -23.828 1 95.12 433 GLU B N 1
ATOM 6994 C CA . GLU B 1 433 ? 5.918 -33.344 -22.609 1 95.12 433 GLU B CA 1
ATOM 6995 C C . GLU B 1 433 ? 7.273 -32.656 -22.391 1 95.12 433 GLU B C 1
ATOM 6997 O O . GLU B 1 433 ? 7.34 -31.484 -22.047 1 95.12 433 GLU B O 1
ATOM 7002 N N . ASN B 1 434 ? 8.305 -33.438 -22.578 1 96.25 434 ASN B N 1
ATOM 7003 C CA . ASN B 1 434 ? 9.656 -32.906 -22.422 1 96.25 434 ASN B CA 1
ATOM 7004 C C . ASN B 1 434 ? 9.93 -31.781 -23.391 1 96.25 434 ASN B C 1
ATOM 7006 O O . ASN B 1 434 ? 10.5 -30.75 -23.016 1 96.25 434 ASN B O 1
ATOM 7010 N N . ARG B 1 435 ? 9.547 -31.953 -24.625 1 97.44 435 ARG B N 1
ATOM 7011 C CA . ARG B 1 435 ? 9.734 -30.922 -25.641 1 97.44 435 ARG B CA 1
ATOM 7012 C C . ARG B 1 435 ? 8.945 -29.656 -25.281 1 97.44 435 ARG B C 1
ATOM 7014 O O . ARG B 1 435 ? 9.477 -28.547 -25.344 1 97.44 435 ARG B O 1
ATOM 7021 N N . ARG B 1 436 ? 7.703 -29.797 -24.875 1 97 436 ARG B N 1
ATOM 7022 C CA . ARG B 1 436 ? 6.852 -28.672 -24.516 1 97 436 ARG B CA 1
ATOM 7023 C C . ARG B 1 436 ? 7.426 -27.906 -23.328 1 97 436 ARG B C 1
ATOM 7025 O O . ARG B 1 436 ? 7.457 -26.672 -23.328 1 97 436 ARG B O 1
ATOM 7032 N N . SER B 1 437 ? 7.836 -28.625 -22.312 1 97.31 437 SER B N 1
ATOM 7033 C CA . SER B 1 437 ? 8.398 -28.031 -21.109 1 97.31 437 SER B CA 1
ATOM 7034 C C . SER B 1 437 ? 9.68 -27.266 -21.422 1 97.31 437 SER B C 1
ATOM 7036 O O . SER B 1 437 ? 9.891 -26.172 -20.906 1 97.31 437 SER B O 1
ATOM 7038 N N . ALA B 1 438 ? 10.461 -27.859 -22.219 1 98.06 438 ALA B N 1
ATOM 7039 C CA . ALA B 1 438 ? 11.711 -27.219 -22.609 1 98.06 438 ALA B CA 1
ATOM 7040 C C . ALA B 1 438 ? 11.438 -25.938 -23.406 1 98.06 438 ALA B C 1
ATOM 7042 O O . ALA B 1 438 ? 12.109 -24.922 -23.203 1 98.06 438 ALA B O 1
ATOM 7043 N N . GLU B 1 439 ? 10.508 -25.984 -24.297 1 97.69 439 GLU B N 1
ATOM 7044 C CA . GLU B 1 439 ? 10.141 -24.828 -25.094 1 97.69 439 GLU B CA 1
ATOM 7045 C C . GLU B 1 439 ? 9.594 -23.703 -24.219 1 97.69 439 GLU B C 1
ATOM 7047 O O . GLU B 1 439 ? 9.953 -22.531 -24.406 1 97.69 439 GLU B O 1
ATOM 7052 N N . ALA B 1 440 ? 8.773 -24.016 -23.297 1 97.88 440 ALA B N 1
ATOM 7053 C CA . ALA B 1 440 ? 8.195 -23.047 -22.375 1 97.88 440 ALA B CA 1
ATOM 7054 C C . ALA B 1 440 ? 9.281 -22.406 -21.5 1 97.88 440 ALA B C 1
ATOM 7056 O O . ALA B 1 440 ? 9.258 -21.203 -21.266 1 97.88 440 ALA B O 1
ATOM 7057 N N . ALA B 1 441 ? 10.203 -23.234 -21.047 1 98.25 441 ALA B N 1
ATOM 7058 C CA . ALA B 1 441 ? 11.297 -22.734 -20.203 1 98.25 441 ALA B CA 1
ATOM 7059 C C . ALA B 1 441 ? 12.18 -21.766 -20.984 1 98.25 441 ALA B C 1
ATOM 7061 O O . ALA B 1 441 ? 12.633 -20.75 -20.422 1 98.25 441 ALA B O 1
ATOM 7062 N N . LEU B 1 442 ? 12.414 -22.094 -22.234 1 98.12 442 LEU B N 1
ATOM 7063 C CA . LEU B 1 442 ? 13.211 -21.219 -23.094 1 98.12 442 LEU B CA 1
ATOM 7064 C C . LEU B 1 442 ? 12.516 -19.875 -23.281 1 98.12 442 LEU B C 1
ATOM 7066 O O . LEU B 1 442 ? 13.148 -18.828 -23.172 1 98.12 442 LEU B O 1
ATOM 7070 N N . LEU B 1 443 ? 11.234 -19.875 -23.531 1 98.38 443 LEU B N 1
ATOM 7071 C CA . LEU B 1 443 ? 10.461 -18.656 -23.688 1 98.38 443 LEU B CA 1
ATOM 7072 C C . LEU B 1 443 ? 10.438 -17.844 -22.406 1 98.38 443 LEU B C 1
ATOM 7074 O O . LEU B 1 443 ? 10.57 -16.625 -22.422 1 98.38 443 LEU B O 1
ATOM 7078 N N . GLU B 1 444 ? 10.297 -18.484 -21.25 1 98.31 444 GLU B N 1
ATOM 7079 C CA . GLU B 1 444 ? 10.305 -17.812 -19.953 1 98.31 444 GLU B CA 1
ATOM 7080 C C . GLU B 1 444 ? 11.648 -17.125 -19.703 1 98.31 444 GLU B C 1
ATOM 7082 O O . GLU B 1 444 ? 11.703 -16.031 -19.141 1 98.31 444 GLU B O 1
ATOM 7087 N N . ASN B 1 445 ? 12.688 -17.828 -20.062 1 98.31 445 ASN B N 1
ATOM 7088 C CA . ASN B 1 445 ? 14.016 -17.234 -19.922 1 98.31 445 ASN B CA 1
ATOM 7089 C C . ASN B 1 445 ? 14.148 -15.961 -20.75 1 98.31 445 ASN B C 1
ATOM 7091 O O . ASN B 1 445 ? 14.766 -14.992 -20.297 1 98.31 445 ASN B O 1
ATOM 7095 N N . ARG B 1 446 ? 13.586 -16 -21.938 1 97.88 446 ARG B N 1
ATOM 7096 C CA . ARG B 1 446 ? 13.602 -14.789 -22.75 1 97.88 446 ARG B CA 1
ATOM 7097 C C . ARG B 1 446 ? 12.906 -13.641 -22.031 1 97.88 446 ARG B C 1
ATOM 7099 O O . ARG B 1 446 ? 13.414 -12.516 -22.016 1 97.88 446 ARG B O 1
ATOM 7106 N N . TYR B 1 447 ? 11.789 -13.852 -21.484 1 98.19 447 TYR B N 1
ATOM 7107 C CA . TYR B 1 447 ? 11.062 -12.867 -20.688 1 98.19 447 TYR B CA 1
ATOM 7108 C C . TYR B 1 447 ? 11.914 -12.375 -19.531 1 98.19 447 TYR B C 1
ATOM 7110 O O . TYR B 1 447 ? 11.992 -11.172 -19.281 1 98.19 447 TYR B O 1
ATOM 7118 N N . ASN B 1 448 ? 12.578 -13.305 -18.859 1 98.06 448 ASN B N 1
ATOM 7119 C CA . ASN B 1 448 ? 13.422 -12.953 -17.719 1 98.06 448 ASN B CA 1
ATOM 7120 C C . ASN B 1 448 ? 14.602 -12.086 -18.141 1 98.06 448 ASN B C 1
ATOM 7122 O O . ASN B 1 448 ? 15 -11.172 -17.406 1 98.06 448 ASN B O 1
ATOM 7126 N N . GLN B 1 449 ? 15.141 -12.391 -19.281 1 97 449 GLN B N 1
ATOM 7127 C CA . GLN B 1 449 ? 16.234 -11.578 -19.781 1 97 449 GLN B CA 1
ATOM 7128 C C . GLN B 1 449 ? 15.789 -10.141 -20.031 1 97 449 GLN B C 1
ATOM 7130 O O . GLN B 1 449 ? 16.5 -9.195 -19.672 1 97 449 GLN B O 1
ATOM 7135 N N . LEU B 1 450 ? 14.641 -9.992 -20.625 1 97.06 450 LEU B N 1
ATOM 7136 C CA . LEU B 1 450 ? 14.125 -8.656 -20.891 1 97.06 450 LEU B CA 1
ATOM 7137 C C . LEU B 1 450 ? 13.836 -7.91 -19.594 1 97.06 450 LEU B C 1
ATOM 7139 O O . LEU B 1 450 ? 14.227 -6.75 -19.438 1 97.06 450 LEU B O 1
ATOM 7143 N N . THR B 1 451 ? 13.219 -8.586 -18.625 1 97.38 451 THR B N 1
ATOM 7144 C CA . THR B 1 451 ? 12.852 -7.941 -17.359 1 97.38 451 THR B CA 1
ATOM 7145 C C . THR B 1 451 ? 14.086 -7.641 -16.531 1 97.38 451 THR B C 1
ATOM 7147 O O . THR B 1 451 ? 14.133 -6.637 -15.812 1 97.38 451 THR B O 1
ATOM 7150 N N . ALA B 1 452 ? 15.086 -8.539 -16.609 1 95.62 452 ALA B N 1
ATOM 7151 C CA . ALA B 1 452 ? 16.359 -8.289 -15.922 1 95.62 452 ALA B CA 1
ATOM 7152 C C . ALA B 1 452 ? 17.031 -7.039 -16.469 1 95.62 452 ALA B C 1
ATOM 7154 O O . ALA B 1 452 ? 17.656 -6.281 -15.727 1 95.62 452 ALA B O 1
ATOM 7155 N N . GLN B 1 453 ? 16.922 -6.867 -17.75 1 92.81 453 GLN B N 1
ATOM 7156 C CA . GLN B 1 453 ? 17.484 -5.672 -18.375 1 92.81 453 GLN B CA 1
ATOM 7157 C C . GLN B 1 453 ? 16.812 -4.41 -17.859 1 92.81 453 GLN B C 1
ATOM 7159 O O . GLN B 1 453 ? 17.469 -3.418 -17.562 1 92.81 453 GLN B O 1
ATOM 7164 N N . ALA B 1 454 ? 15.492 -4.422 -17.812 1 94.19 454 ALA B N 1
ATOM 7165 C CA . ALA B 1 454 ? 14.758 -3.283 -17.281 1 94.19 454 ALA B CA 1
ATOM 7166 C C . ALA B 1 454 ? 15.141 -3.01 -15.828 1 94.19 454 ALA B C 1
ATOM 7168 O O . ALA B 1 454 ? 15.32 -1.855 -15.43 1 94.19 454 ALA B O 1
ATOM 7169 N N . THR B 1 455 ? 15.297 -4.082 -15.047 1 95 455 THR B N 1
ATOM 7170 C CA . THR B 1 455 ? 15.688 -3.961 -13.648 1 95 455 THR B CA 1
ATOM 7171 C C . THR B 1 455 ? 17.078 -3.34 -13.523 1 95 455 THR B C 1
ATOM 7173 O O . THR B 1 455 ? 17.312 -2.514 -12.641 1 95 455 THR B O 1
ATOM 7176 N N . LEU B 1 456 ? 17.953 -3.736 -14.383 1 91.19 456 LEU B N 1
ATOM 7177 C CA . LEU B 1 456 ? 19.297 -3.191 -14.375 1 91.19 456 LEU B CA 1
ATOM 7178 C C . LEU B 1 456 ? 19.281 -1.697 -14.68 1 91.19 456 LEU B C 1
ATOM 7180 O O . LEU B 1 456 ? 19.953 -0.912 -14 1 91.19 456 LEU B O 1
ATOM 7184 N N . TYR B 1 457 ? 18.562 -1.329 -15.68 1 89.69 457 TYR B N 1
ATOM 7185 C CA . TYR B 1 457 ? 18.484 0.085 -16.031 1 89.69 457 TYR B CA 1
ATOM 7186 C C . TYR B 1 457 ? 17.891 0.894 -14.875 1 89.69 457 TYR B C 1
ATOM 7188 O O . TYR B 1 457 ? 18.359 1.995 -14.578 1 89.69 457 TYR B O 1
ATOM 7196 N N . GLN B 1 458 ? 16.828 0.338 -14.242 1 91.75 458 GLN B N 1
ATOM 7197 C CA . GLN B 1 458 ? 16.266 1.01 -13.086 1 91.75 458 GLN B CA 1
ATOM 7198 C C . GLN B 1 458 ? 17.281 1.153 -11.961 1 91.75 458 GLN B C 1
ATOM 7200 O O . GLN B 1 458 ? 17.375 2.207 -11.328 1 91.75 458 GLN B O 1
ATOM 7205 N N . ALA B 1 459 ? 18.047 0.107 -11.711 1 90.88 459 ALA B N 1
ATOM 7206 C CA . ALA B 1 459 ? 19.047 0.095 -10.641 1 90.88 459 ALA B CA 1
ATOM 7207 C C . ALA B 1 459 ? 20.125 1.131 -10.906 1 90.88 459 ALA B C 1
ATOM 7209 O O . ALA B 1 459 ? 20.672 1.729 -9.969 1 90.88 459 ALA B O 1
ATOM 7210 N N . LEU B 1 460 ? 20.438 1.352 -12.133 1 87 460 LEU B N 1
ATOM 7211 C CA . LEU B 1 460 ? 21.5 2.273 -12.508 1 87 460 LEU B CA 1
ATOM 7212 C C . LEU B 1 460 ? 21.016 3.719 -12.445 1 87 460 LEU B C 1
ATOM 7214 O O . LEU B 1 460 ? 21.828 4.645 -12.328 1 87 460 LEU B O 1
ATOM 7218 N N . GLY B 1 461 ? 19.75 3.863 -12.438 1 87.81 461 GLY B N 1
ATOM 7219 C CA . GLY B 1 461 ? 19.219 5.215 -12.516 1 87.81 461 GLY B CA 1
ATOM 7220 C C . GLY B 1 461 ? 19.5 5.891 -13.844 1 87.81 461 GLY B C 1
ATOM 7221 O O . GLY B 1 461 ? 19.656 5.223 -14.867 1 87.81 461 GLY B O 1
ATOM 7222 N N . GLY B 1 462 ? 19.484 7.234 -13.961 1 82.5 462 GLY B N 1
ATOM 7223 C CA . GLY B 1 462 ? 19.719 7.961 -15.203 1 82.5 462 GLY B CA 1
ATOM 7224 C C . GLY B 1 462 ? 19.156 9.367 -15.18 1 82.5 462 GLY B C 1
ATOM 7225 O O . GLY B 1 462 ? 19.094 10.008 -14.125 1 82.5 462 GLY B O 1
ATOM 7226 N N . SER B 1 463 ? 18.875 9.852 -16.422 1 84 463 SER B N 1
ATOM 7227 C CA . SER B 1 463 ? 18.375 11.211 -16.562 1 84 463 SER B CA 1
ATOM 7228 C C . SER B 1 463 ? 16.953 11.336 -16.062 1 84 463 SER B C 1
ATOM 7230 O O . SER B 1 463 ? 16.266 10.32 -15.867 1 84 463 SER B O 1
ATOM 7232 N N . ASP B 1 464 ? 16.562 12.586 -15.805 1 87.38 464 ASP B N 1
ATOM 7233 C CA . ASP B 1 464 ? 15.195 12.859 -15.391 1 87.38 464 ASP B CA 1
ATOM 7234 C C . ASP B 1 464 ? 14.203 12.484 -16.484 1 87.38 464 ASP B C 1
ATOM 7236 O O . ASP B 1 464 ? 14.398 12.828 -17.656 1 87.38 464 ASP B O 1
ATOM 7240 N N . ILE B 1 465 ? 13.203 11.766 -16.031 1 89.5 465 ILE B N 1
ATOM 7241 C CA . ILE B 1 465 ? 12.297 11.297 -17.078 1 89.5 465 ILE B CA 1
ATOM 7242 C C . ILE B 1 465 ? 10.867 11.703 -16.734 1 89.5 465 ILE B C 1
ATOM 7244 O O . ILE B 1 465 ? 9.969 11.594 -17.562 1 89.5 465 ILE B O 1
ATOM 7248 N N . ALA B 1 466 ? 10.578 12.086 -15.484 1 91.19 466 ALA B N 1
ATOM 7249 C CA . ALA B 1 466 ? 9.242 12.586 -15.156 1 91.19 466 ALA B CA 1
ATOM 7250 C C . ALA B 1 466 ? 8.867 13.773 -16.031 1 91.19 466 ALA B C 1
ATOM 7252 O O . ALA B 1 466 ? 9.703 14.633 -16.312 1 91.19 466 ALA B O 1
ATOM 7253 N N . PRO B 1 467 ? 7.609 13.836 -16.469 1 90.88 467 PRO B N 1
ATOM 7254 C CA . PRO B 1 467 ? 7.203 14.969 -17.297 1 90.88 467 PRO B CA 1
ATOM 7255 C C . PRO B 1 467 ? 7.395 16.312 -16.609 1 90.88 467 PRO B C 1
ATOM 7257 O O . PRO B 1 467 ? 7.246 16.406 -15.383 1 90.88 467 PRO B O 1
ATOM 7260 N N . LEU B 1 468 ? 7.703 17.281 -17.391 1 86.94 468 LEU B N 1
ATOM 7261 C CA . LEU B 1 468 ? 7.926 18.609 -16.844 1 86.94 468 LEU B CA 1
ATOM 7262 C C . LEU B 1 468 ? 6.652 19.172 -16.219 1 86.94 468 LEU B C 1
ATOM 7264 O O . LEU B 1 468 ? 5.551 18.922 -16.719 1 86.94 468 LEU B O 1
ATOM 7268 N N . LEU B 1 469 ? 6.852 19.75 -15.07 1 82.94 469 LEU B N 1
ATOM 7269 C CA . LEU B 1 469 ? 5.711 20.375 -14.406 1 82.94 469 LEU B CA 1
ATOM 7270 C C . LEU B 1 469 ? 5.344 21.688 -15.086 1 82.94 469 LEU B C 1
ATOM 7272 O O . LEU B 1 469 ? 6.223 22.438 -15.516 1 82.94 469 LEU B O 1
ATOM 7276 N N . ALA B 1 470 ? 4.07 21.875 -15.477 1 60.97 470 ALA B N 1
ATOM 7277 C CA . ALA B 1 470 ? 3.613 23.156 -16.016 1 60.97 470 ALA B CA 1
ATOM 7278 C C . ALA B 1 470 ? 3.861 24.281 -15.031 1 60.97 470 ALA B C 1
ATOM 7280 O O . ALA B 1 470 ? 3.652 24.125 -13.828 1 60.97 470 ALA B O 1
ATOM 7281 N N . ASP B 1 471 ? 4.816 25.109 -15.148 1 52 471 ASP B N 1
ATOM 7282 C CA . ASP B 1 471 ? 5.047 26.281 -14.305 1 52 471 ASP B CA 1
ATOM 7283 C C . ASP B 1 471 ? 3.746 27.031 -14.039 1 52 471 ASP B C 1
ATOM 7285 O O . ASP B 1 471 ? 3.031 27.391 -14.977 1 52 471 ASP B O 1
ATOM 7289 N N . ASN B 1 472 ? 2.885 26.719 -13.156 1 40.69 472 ASN B N 1
ATOM 7290 C CA . ASN B 1 472 ? 1.944 27.797 -12.859 1 40.69 472 ASN B CA 1
ATOM 7291 C C . ASN B 1 472 ? 2.643 29 -12.227 1 40.69 472 ASN B C 1
ATOM 7293 O O . ASN B 1 472 ? 3.557 28.828 -11.414 1 40.69 472 ASN B O 1
#

Radius of gyration: 40.33 Å; Cα contacts (8 Å, |Δi|>4): 1321; chains: 2; bounding box: 82×147×90 Å